Protein AF-0000000071156508 (afdb_homodimer)

InterPro domains:
  IPR005079 Peptidase C45, hydrolase domain [PF03417] (132-378)
  IPR047794 Peptidase C45-like [NF040521] (24-374)
  IPR047801 Peptidase C45 [PTHR34180] (17-393)

Secondary structure (DSSP, 8-state):
------SS-------SEEEEEEEEE-HHHHHHHHHHHTHHHHHHHHHH-HHIIIIIHHHHTSHHHHHHHHHHHHHHHHH-HHHHHHHHHHHHHHT--HHHHHHHTTTTHHHHHTT--PPP------EEEEEEETTEEEEEEEEEEEGGGTT-EEEEEEEE---GGG--SSS----EEEEEEEETTS-TTSSEEEETTSEEEEEEEE-BS-PPTTSB-HHHHHHHHTT--S-HHHHHHHHHTTTT-BSSEEEEEEEETTS-GGG--EEEEEEE--TT-SS-EEEEEEE-TT--EEE-SS-SSS---B--SHHHHHHHHHHHHHHHHTSSS---SHHHHHHHHT---STT--SS---TT-SEEEEEEEEEETTTTEEEEESS-TTTS--SEEEESSPP----TT-------------------/------SS-------SEEEEEEEEE-HHHHHHHHHHHTHHHHHHHHHH-HHIIIIIHHHHTSHHHHHHHHHHHHHHHHH-HHHHHHHHHHHHHHT--HHHHHHHTTTTHHHHHTT-----------EEEEEEETTEEEEEEEEEEEGGGTT-EEEEEEEE---GGG--SSS----EEEEEEEETTS-TTSSEEEETTSEEEEEEEE-BS-PPTTSB-HHHHHHHHTT--S-HHHHHHHHHTTTT-BSSEEEEEEEETTS-GGG--EEEEEEE--TT-SS-EEEEEEE-TT--EEE-SS-SSS---B--SHHHHHHHHHHHHHHHHTSSS---SHHHHHHHHT---STT--SS---TT-SEEEEEEEEEETTTTEEEEESS-TTTS--SEEEESSPP----TT-------------------

Organism: Aphis gossypii (NCBI:txid80765)

Sequence (842 aa):
MSVLGSCCPPITRRQNSIPVHYVTGTHYEVGFSVGRTFGSIIKEYVRLYEPLQSEFLPMYAQPEGKEIYEESLKSTQKYFPQYVNELQGLADGAEVPFHVLFLMALDDTLPKNLNASSKDKGPIGCTSLIINQPNAQLLGHTEDALSETTNNYYIVAAHVLPDETEMGGIFQAREEKFEALAYAGHLPGYASGHNYYGLVFSINTIFVSKPLRGKIPREFITRALLSSRADLGEILDILTNEGVGTADGFNVNFGFLHVPKESRVFHTVEVTPKTDSDRSEVYLADFGIGNNSLHTNRLLHLKYPELDEAAYGSSLSRESRYKQMTANKTAASIQDMLEVLGNREDDPWPVFSDKPDARVSTINLGVFDFNKKTWTMWGNDPINNSPLLQLPLTFTDLIDPVGNDININRIEVVDTFYPDKMSVLGSCCPPITRRQNSIPVHYVTGTHYEVGFSVGRTFGSIIKEYVRLYEPLQSEFLPMYAQPEGKEIYEESLKSTQKYFPQYVNELQGLADGAEVPFHVLFLMALDDTLPKNLNASSKDKGPIGCTSLIINQPNAQLLGHTEDALSETTNNYYIVAAHVLPDETEMGGIFQAREEKFEALAYAGHLPGYASGHNYYGLVFSINTIFVSKPLRGKIPREFITRALLSSRADLGEILDILTNEGVGTADGFNVNFGFLHVPKESRVFHTVEVTPKTDSDRSEVYLADFGIGNNSLHTNRLLHLKYPELDEAAYGSSLSRESRYKQMTANKTAASIQDMLEVLGNREDDPWPVFSDKPDARVSTINLGVFDFNKKTWTMWGNDPINNSPLLQLPLTFTDLIDPVGNDININRIEVVDTFYPDK

Nearest PDB structures (foldseek):
  2x1e-assembly4_D  TM=8.092E-01  e=1.705E-22  Penicillium chrysogenum
  2x1e-assembly3_C  TM=8.340E-01  e=9.054E-22  Penicillium chrysogenum
  2x1c-assembly4_D  TM=8.137E-01  e=7.618E-22  Penicillium chrysogenum
  2x1e-assembly1_A  TM=8.161E-01  e=1.207E-21  Penicillium chrysogenum
  6yfr-assembly1_AA  TM=2.778E-01  e=8.542E-01  Leviviridae sp.

Radius of gyration: 27.95 Å; Cα contacts (8 Å, |Δi|>4): 2022; chains: 2; bounding box: 83×89×77 Å

Solvent-accessible surface area (backbone atoms only — not comparable to full-atom values): 43272 Å² total; per-residue (Å²): 136,80,82,74,71,78,77,70,73,77,79,76,72,84,59,54,57,52,41,35,38,29,31,48,31,28,42,36,51,39,18,23,51,52,13,34,45,34,15,37,33,26,53,49,33,62,73,55,35,57,62,49,66,74,42,49,52,61,42,44,74,36,71,67,37,39,48,48,50,51,36,24,48,51,41,32,42,50,34,37,35,34,60,50,36,16,48,44,16,23,18,61,34,34,70,43,64,50,67,62,42,55,49,62,53,33,67,62,40,52,46,56,69,64,69,44,89,64,75,79,85,45,51,47,42,27,43,35,40,37,30,27,30,99,83,25,43,34,44,34,36,37,41,37,34,51,47,69,44,53,75,23,51,36,33,44,32,37,40,33,49,56,53,81,87,38,55,81,24,77,52,66,64,58,69,28,37,32,41,20,37,20,47,50,67,50,68,47,34,54,39,31,35,35,18,70,57,22,32,35,40,38,46,22,63,26,55,46,59,71,40,42,78,48,17,26,41,50,51,60,50,36,31,52,56,44,52,49,76,55,40,71,70,58,51,50,47,52,62,26,30,75,78,46,13,32,11,41,28,35,33,41,40,35,39,57,55,84,45,59,80,91,70,41,52,37,38,39,33,44,34,31,51,36,87,97,46,45,25,23,40,72,47,81,46,80,30,44,74,73,33,64,47,76,48,39,21,63,77,88,78,71,90,67,68,56,44,92,45,51,22,40,54,32,27,53,45,35,52,50,49,49,49,64,72,39,67,89,43,79,69,52,41,71,56,46,48,42,54,55,58,33,28,61,57,61,81,92,36,30,55,30,32,74,58,91,85,40,65,38,22,41,38,31,38,40,37,36,32,57,80,80,35,32,39,36,30,20,59,56,58,44,64,86,34,54,51,71,47,73,42,66,61,68,75,77,81,60,63,42,73,59,52,64,88,65,78,67,77,65,76,64,75,70,74,76,71,76,74,87,122,136,80,83,75,72,77,77,70,73,78,78,76,72,83,60,54,58,52,41,35,40,29,33,46,32,28,44,35,54,41,20,21,50,52,14,33,46,35,15,38,34,26,53,49,33,61,71,55,34,57,62,48,64,74,42,50,53,62,42,44,73,34,71,68,39,39,50,48,51,50,36,23,49,51,42,32,42,50,34,36,34,33,60,52,37,15,48,44,17,23,18,60,32,32,70,44,63,49,66,63,44,55,49,62,52,34,66,60,39,52,47,55,68,63,69,44,89,66,74,80,84,42,49,48,43,27,42,37,40,38,31,26,29,98,83,25,46,35,44,34,37,39,42,36,33,51,47,70,45,52,74,23,51,36,33,46,32,37,40,33,48,57,53,80,88,38,54,81,24,76,53,67,65,59,68,28,36,33,42,19,37,21,49,50,68,49,67,44,33,56,40,32,36,33,17,71,58,22,34,36,39,37,48,21,63,26,56,46,58,71,39,42,80,48,16,26,41,50,51,59,51,35,30,51,56,46,51,48,75,55,40,71,69,59,51,51,48,52,64,25,29,74,78,46,14,33,11,40,28,35,31,42,40,35,38,59,53,84,47,60,81,90,71,42,51,34,38,37,34,42,34,31,51,36,87,96,45,45,25,23,40,71,48,82,46,78,30,43,73,74,32,64,48,76,49,37,21,61,77,88,75,72,90,67,67,56,44,90,45,51,22,38,55,31,27,54,45,36,53,50,49,49,49,63,74,38,66,89,41,79,68,50,40,72,55,45,48,42,54,55,57,34,27,61,58,61,81,92,37,29,55,30,32,76,58,90,85,41,64,37,22,40,38,31,38,41,36,36,32,57,80,78,35,31,39,37,31,20,61,55,57,46,64,86,34,54,52,69,46,74,41,67,61,67,74,78,80,60,63,42,73,58,52,64,87,65,78,64,74,66,77,66,75,69,75,76,73,75,76,80,123

pLDDT: mean 89.42, std 18.78, range [18.47, 98.88]

Foldseek 3Di:
DDPPPPPDDPLPPQDLDAAEDEEEEALLRLLQVLLQVCLVLLVLLLVVVCCLVPPLVVLCVDPVLVVLLVLQVVQCCQAQVRNLSNLVSNCVNSVHDSSSLSSVLCSQVRCLVVVHPDDFLAQQKKKWKAFFALQFTKIKIFHKHFSSQLPFKHKYFYFHDHDPVRARHNHGDDTFGWIAIDGRSAAGQQAWIATQLFKTKGKAFAAFSFFDGSAYRVSSLRNCVRRDNQDPVVNVCSLFQAQAEYRGKMKMWIWGLPDDSQWTKIKMKIWGPDPPHRTIDIDIDIATHPGMDMDMHHDDPDDGHGDPGNNVVLRVQLVVVVCVLPVPHDQNDPVSVLCSCLFPDDPPRHSAADDPPHRMGRSKMWMATSVVQKIWMQRHRVVPDPTSDIDGNHDDPPPPPPDDPPCPPPPPPPPPPPDDD/DDPPPPPDDPLDPQDLDAAEDEEEEALLRLLQVLLQVCLVLLVLLLVVVCCLVPPLVVLCVDPVLVVLLVLQVVQCCQAQVRNLSNLVSNCVNSVHDSSSLSSVLCSQVRCLVVVHPDDFLAQQKKKWKAFFALQFGKIKIFHKHFSSQLPFKHKYFYFHDHDPVRARHNHGDDTFGWIAIDGRSAAGQQAWIATQLFKTKGKAFAAFSFFDGSAYRVSSLRNCVRRDNQDPVVNVCSLFSAQAEYRGKMKMWIWGLPDDSQWTKIKMKIWGPDPPHRTIDIDIDIATYPGMDMDMHHDDPDDGHGDPGNNVVLRVQLVVVVCVLPVPHDQNDPVSVLCSCLFPDDPPRHSAADDPPHRMGRSKMWMATSVVQKIWMQRHRVVPDPTSDIDGNHDDPPPPPPDDPPCPPPPPPPPPPDDDD

Structure (mmCIF, N/CA/C/O backbone):
data_AF-0000000071156508-model_v1
#
loop_
_entity.id
_entity.type
_entity.pdbx_description
1 polymer 'Peptidase C45 hydrolase domain-containing protein'
#
loop_
_atom_site.group_PDB
_atom_site.id
_atom_site.type_symbol
_atom_site.label_atom_id
_atom_site.label_alt_id
_atom_site.label_comp_id
_atom_site.label_asym_id
_atom_site.label_entity_id
_atom_site.label_seq_id
_atom_site.pdbx_PDB_ins_code
_atom_site.Cartn_x
_atom_site.Cartn_y
_atom_site.Cartn_z
_atom_site.occupancy
_atom_site.B_iso_or_equiv
_atom_site.auth_seq_id
_atom_site.auth_comp_id
_atom_site.auth_asym_id
_atom_site.auth_atom_id
_atom_site.pdbx_PDB_model_num
ATOM 1 N N . MET A 1 1 ? -22.016 -16.938 39.062 1 23.89 1 MET A N 1
ATOM 2 C CA . MET A 1 1 ? -20.828 -16.094 39.031 1 23.89 1 MET A CA 1
ATOM 3 C C . MET A 1 1 ? -20.688 -15.375 37.688 1 23.89 1 MET A C 1
ATOM 5 O O . MET A 1 1 ? -20.672 -16.016 36.656 1 23.89 1 MET A O 1
ATOM 9 N N . SER A 1 2 ? -21.094 -14.109 37.594 1 21.44 2 SER A N 1
ATOM 10 C CA . SER A 1 2 ? -21.484 -13.211 36.5 1 21.44 2 SER A CA 1
ATOM 11 C C . SER A 1 2 ? -20.281 -12.844 35.625 1 21.44 2 SER A C 1
ATOM 13 O O . SER A 1 2 ? -19.266 -12.367 36.125 1 21.44 2 SER A O 1
ATOM 15 N N . VAL A 1 3 ? -19.984 -13.641 34.531 1 26.44 3 VAL A N 1
ATOM 16 C CA . VAL A 1 3 ? -18.922 -13.391 33.594 1 26.44 3 VAL A CA 1
ATOM 17 C C . VAL A 1 3 ? -18.875 -11.914 33.219 1 26.44 3 VAL A C 1
ATOM 19 O O . VAL A 1 3 ? -19.797 -11.391 32.594 1 26.44 3 VAL A O 1
ATOM 22 N N . LEU A 1 4 ? -18.453 -11.039 34.094 1 24.45 4 LEU A N 1
ATOM 23 C CA . LEU A 1 4 ? -18.328 -9.586 33.938 1 24.45 4 LEU A CA 1
ATOM 24 C C . LEU A 1 4 ? -17.703 -9.227 32.594 1 24.45 4 LEU A C 1
ATOM 26 O O . LEU A 1 4 ? -16.625 -9.711 32.281 1 24.45 4 LEU A O 1
ATOM 30 N N . GLY A 1 5 ? -18.453 -9.023 31.547 1 27.56 5 GLY A N 1
ATOM 31 C CA . GLY A 1 5 ? -18.328 -8.594 30.172 1 27.56 5 GLY A CA 1
ATOM 32 C C . GLY A 1 5 ? -17.312 -7.477 29.984 1 27.56 5 GLY A C 1
ATOM 33 O O . GLY A 1 5 ? -17.547 -6.34 30.391 1 27.56 5 GLY A O 1
ATOM 34 N N . SER A 1 6 ? -16.031 -7.793 30.281 1 31.47 6 SER A N 1
ATOM 35 C CA . SER A 1 6 ? -15.062 -6.695 30.266 1 31.47 6 SER A CA 1
ATOM 36 C C . SER A 1 6 ? -15.336 -5.738 29.125 1 31.47 6 SER A C 1
ATOM 38 O O . SER A 1 6 ? -15.695 -6.168 28.016 1 31.47 6 SER A O 1
ATOM 40 N N . CYS A 1 7 ? -15.711 -4.586 29.359 1 29.17 7 CYS A N 1
ATOM 41 C CA . CYS A 1 7 ? -16.25 -3.459 28.594 1 29.17 7 CYS A CA 1
ATOM 42 C C . CYS A 1 7 ? -15.477 -3.248 27.297 1 29.17 7 CYS A C 1
ATOM 44 O O . CYS A 1 7 ? -16 -2.664 26.359 1 29.17 7 CYS A O 1
ATOM 46 N N . CYS A 1 8 ? -14.148 -2.664 27.484 1 34.69 8 CYS A N 1
ATOM 47 C CA . CYS A 1 8 ? -13.43 -2.07 26.359 1 34.69 8 CYS A CA 1
ATOM 48 C C . CYS A 1 8 ? -12.867 -3.148 25.438 1 34.69 8 CYS A C 1
ATOM 50 O O . CYS A 1 8 ? -12.367 -4.172 25.906 1 34.69 8 CYS A O 1
ATOM 52 N N . PRO A 1 9 ? -13.281 -3.23 24.234 1 36.56 9 PRO A N 1
ATOM 53 C CA . PRO A 1 9 ? -12.68 -4.23 23.344 1 36.56 9 PRO A CA 1
ATOM 54 C C . PRO A 1 9 ? -11.164 -4.293 23.469 1 36.56 9 PRO A C 1
ATOM 56 O O . PRO A 1 9 ? -10.523 -3.301 23.844 1 36.56 9 PRO A O 1
ATOM 59 N N . PRO A 1 10 ? -10.531 -5.371 23.781 1 39.56 10 PRO A N 1
ATOM 60 C CA . PRO A 1 10 ? -9.078 -5.484 23.859 1 39.56 10 PRO A CA 1
ATOM 61 C C . PRO A 1 10 ? -8.367 -4.594 22.844 1 39.56 10 PRO A C 1
ATOM 63 O O . PRO A 1 10 ? -8.883 -4.352 21.75 1 39.56 10 PRO A O 1
ATOM 66 N N . ILE A 1 11 ? -7.73 -3.51 23.328 1 45.56 11 ILE A N 1
ATOM 67 C CA . ILE A 1 11 ? -6.852 -2.662 22.531 1 45.56 11 ILE A CA 1
ATOM 68 C C . ILE A 1 11 ? -6.121 -3.508 21.484 1 45.56 11 ILE A C 1
ATOM 70 O O . ILE A 1 11 ? -5.461 -4.492 21.828 1 45.56 11 ILE A O 1
ATOM 74 N N . THR A 1 12 ? -6.516 -3.439 20.234 1 57.44 12 THR A N 1
ATOM 75 C CA . THR A 1 12 ? -5.871 -4.086 19.094 1 57.44 12 THR A CA 1
ATOM 76 C C . THR A 1 12 ? -4.367 -3.834 19.109 1 57.44 12 THR A C 1
ATOM 78 O O . THR A 1 12 ? -3.922 -2.711 19.359 1 57.44 12 THR A O 1
ATOM 81 N N . ARG A 1 13 ? -3.564 -4.711 19.391 1 76.88 13 ARG A N 1
ATOM 82 C CA . ARG A 1 13 ? -2.107 -4.727 19.312 1 76.88 13 ARG A CA 1
ATOM 83 C C . ARG A 1 13 ? -1.609 -3.912 18.125 1 76.88 13 ARG A C 1
ATOM 85 O O . ARG A 1 13 ? -2.182 -3.984 17.031 1 76.88 13 ARG A O 1
ATOM 92 N N . ARG A 1 14 ? -0.759 -2.926 18.469 1 88.75 14 ARG A N 1
ATOM 93 C CA . ARG A 1 14 ? -0.071 -2.168 17.422 1 88.75 14 ARG A CA 1
ATOM 94 C C . ARG A 1 14 ? 0.452 -3.092 16.328 1 88.75 14 ARG A C 1
ATOM 96 O O . ARG A 1 14 ? 1.113 -4.09 16.609 1 88.75 14 ARG A O 1
ATOM 103 N N . GLN A 1 15 ? -0.044 -2.789 15.148 1 91.19 15 GLN A N 1
ATOM 104 C CA . GLN A 1 15 ? 0.416 -3.57 14 1 91.19 15 GLN A CA 1
ATOM 105 C C . GLN A 1 15 ? 1.729 -3.02 13.453 1 91.19 15 GLN A C 1
ATOM 107 O O . GLN A 1 15 ? 1.899 -1.803 13.344 1 91.19 15 GLN A O 1
ATOM 112 N N . ASN A 1 16 ? 2.631 -3.887 13.133 1 95.38 16 ASN A N 1
ATOM 113 C CA . ASN A 1 16 ? 3.879 -3.494 12.484 1 95.38 16 ASN A CA 1
ATOM 114 C C . ASN A 1 16 ? 3.729 -3.439 10.969 1 95.38 16 ASN A C 1
ATOM 116 O O . ASN A 1 16 ? 4.348 -4.227 10.25 1 95.38 16 ASN A O 1
ATOM 120 N N . SER A 1 17 ? 2.969 -2.455 10.539 1 97.44 17 SER A N 1
ATOM 121 C CA . SER A 1 17 ? 2.666 -2.389 9.109 1 97.44 17 SER A CA 1
ATOM 122 C C . SER A 1 17 ? 2.35 -0.961 8.68 1 97.44 17 SER A C 1
ATOM 124 O O . SER A 1 17 ? 1.942 -0.135 9.5 1 97.44 17 SER A O 1
ATOM 126 N N . ILE A 1 18 ? 2.586 -0.654 7.496 1 97.75 18 ILE A N 1
ATOM 127 C CA . ILE A 1 18 ? 2.193 0.595 6.852 1 97.75 18 ILE A CA 1
ATOM 128 C C . ILE A 1 18 ? 1.621 0.303 5.469 1 97.75 18 ILE A C 1
ATOM 130 O O . ILE A 1 18 ? 2.348 -0.118 4.566 1 97.75 18 ILE A O 1
ATOM 134 N N . PRO A 1 19 ? 0.322 0.501 5.289 1 98.38 19 PRO A N 1
ATOM 135 C CA . PRO A 1 19 ? -0.263 0.372 3.953 1 98.38 19 PRO A CA 1
ATOM 136 C C . PRO A 1 19 ? 0.028 1.579 3.062 1 98.38 19 PRO A C 1
ATOM 138 O O . PRO A 1 19 ? -0.017 2.721 3.529 1 98.38 19 PRO A O 1
ATOM 141 N N . VAL A 1 20 ? 0.348 1.353 1.827 1 98.44 20 VAL A N 1
ATOM 142 C CA . VAL A 1 20 ? 0.533 2.393 0.82 1 98.44 20 VAL A CA 1
ATOM 143 C C . VAL A 1 20 ? -0.392 2.133 -0.366 1 98.44 20 VAL A C 1
ATOM 145 O O . VAL A 1 20 ? -0.453 1.014 -0.882 1 98.44 20 VAL A O 1
ATOM 148 N N . HIS A 1 21 ? -1.113 3.107 -0.787 1 98.5 21 HIS A N 1
ATOM 149 C CA . HIS A 1 21 ? -2.039 2.971 -1.906 1 98.5 21 HIS A CA 1
ATOM 150 C C . HIS A 1 21 ? -1.611 3.842 -3.082 1 98.5 21 HIS A C 1
ATOM 152 O O . HIS A 1 21 ? -1.718 5.07 -3.021 1 98.5 21 HIS A O 1
ATOM 158 N N . TYR A 1 22 ? -1.104 3.225 -4.16 1 97.44 22 TYR A N 1
ATOM 159 C CA . TYR A 1 22 ? -0.756 3.932 -5.387 1 97.44 22 TYR A CA 1
ATOM 160 C C . TYR A 1 22 ? -1.969 4.07 -6.297 1 97.44 22 TYR A C 1
ATOM 162 O O . TYR A 1 22 ? -2.576 3.07 -6.688 1 97.44 22 TYR A O 1
ATOM 170 N N . VAL A 1 23 ? -2.277 5.328 -6.68 1 97.62 23 VAL A N 1
ATOM 171 C CA . VAL A 1 23 ? -3.539 5.531 -7.379 1 97.62 23 VAL A CA 1
ATOM 172 C C . VAL A 1 23 ? -3.418 6.723 -8.328 1 97.62 23 VAL A C 1
ATOM 174 O O . VAL A 1 23 ? -2.727 7.699 -8.023 1 97.62 23 VAL A O 1
ATOM 177 N N . THR A 1 24 ? -4.059 6.637 -9.492 1 96.12 24 THR A N 1
ATOM 178 C CA . THR A 1 24 ? -4.152 7.723 -10.461 1 96.12 24 THR A CA 1
ATOM 179 C C . THR A 1 24 ? -5.605 7.965 -10.859 1 96.12 24 THR A C 1
ATOM 181 O O . THR A 1 24 ? -6.383 7.02 -11 1 96.12 24 THR A O 1
ATOM 184 N N . GLY A 1 25 ? -5.988 9.211 -10.992 1 96.62 25 GLY A N 1
ATOM 185 C CA . GLY A 1 25 ? -7.328 9.562 -11.43 1 96.62 25 GLY A CA 1
ATOM 186 C C . GLY A 1 25 ? -7.746 10.961 -11.023 1 96.62 25 GLY A C 1
ATOM 187 O O . GLY A 1 25 ? -6.906 11.766 -10.617 1 96.62 25 GLY A O 1
ATOM 188 N N . THR A 1 26 ? -9.008 11.266 -11.234 1 97.75 26 THR A N 1
ATOM 189 C CA . THR A 1 26 ? -9.562 12.523 -10.742 1 97.75 26 THR A CA 1
ATOM 190 C C . THR A 1 26 ? -9.57 12.547 -9.211 1 97.75 26 THR A C 1
ATOM 192 O O . THR A 1 26 ? -9.289 11.539 -8.57 1 97.75 26 THR A O 1
ATOM 195 N N . HIS A 1 27 ? -9.859 13.688 -8.688 1 98.5 27 HIS A N 1
ATOM 196 C CA . HIS A 1 27 ? -9.969 13.781 -7.23 1 98.5 27 HIS A CA 1
ATOM 197 C C . HIS A 1 27 ? -10.992 12.789 -6.688 1 98.5 27 HIS A C 1
ATOM 199 O O . HIS A 1 27 ? -10.719 12.094 -5.707 1 98.5 27 HIS A O 1
ATOM 205 N N . TYR A 1 28 ? -12.164 12.688 -7.312 1 98.25 28 TYR A N 1
ATOM 206 C CA . TYR A 1 28 ? -13.195 11.75 -6.875 1 98.25 28 TYR A CA 1
ATOM 207 C C . TYR A 1 28 ? -12.703 10.312 -6.984 1 98.25 28 TYR A C 1
ATOM 209 O O . TYR A 1 28 ? -12.891 9.516 -6.059 1 98.25 28 TYR A O 1
ATOM 217 N N . GLU A 1 29 ? -12.078 9.992 -8.117 1 97.5 29 GLU A N 1
ATOM 218 C CA . GLU A 1 29 ? -11.625 8.625 -8.359 1 97.5 29 GLU A CA 1
ATOM 219 C C . GLU A 1 29 ? -10.555 8.211 -7.355 1 97.5 29 GLU A C 1
ATOM 221 O O . GLU A 1 29 ? -10.523 7.07 -6.895 1 97.5 29 GLU A O 1
ATOM 226 N N . VAL A 1 30 ? -9.648 9.141 -7.078 1 98.38 30 VAL A N 1
ATOM 227 C CA . VAL A 1 30 ? -8.617 8.883 -6.086 1 98.38 30 VAL A CA 1
ATOM 228 C C . VAL A 1 30 ? -9.258 8.625 -4.723 1 98.38 30 VAL A C 1
ATOM 230 O O . VAL A 1 30 ? -8.938 7.641 -4.055 1 98.38 30 VAL A O 1
ATOM 233 N N . GLY A 1 31 ? -10.195 9.484 -4.363 1 98.69 31 GLY A N 1
ATOM 234 C CA . GLY A 1 31 ? -10.914 9.273 -3.117 1 98.69 31 GLY A CA 1
ATOM 235 C C . GLY A 1 31 ? -11.648 7.941 -3.07 1 98.69 31 GLY A C 1
ATOM 236 O O . GLY A 1 31 ? -11.539 7.203 -2.088 1 98.69 31 GLY A O 1
ATOM 237 N N . PHE A 1 32 ? -12.359 7.625 -4.168 1 98.38 32 PHE A N 1
ATOM 238 C CA . PHE A 1 32 ? -13.141 6.395 -4.234 1 98.38 32 PHE A CA 1
ATOM 239 C C . PHE A 1 32 ? -12.242 5.172 -4.074 1 98.38 32 PHE A C 1
ATOM 241 O O . PHE A 1 32 ? -12.57 4.246 -3.33 1 98.38 32 PHE A O 1
ATOM 248 N N . SER A 1 33 ? -11.164 5.211 -4.738 1 97.94 33 SER A N 1
ATOM 249 C CA . SER A 1 33 ? -10.234 4.086 -4.695 1 97.94 33 SER A CA 1
ATOM 250 C C . SER A 1 33 ? -9.664 3.895 -3.293 1 97.94 33 SER A C 1
ATOM 252 O O . SER A 1 33 ? -9.547 2.764 -2.816 1 97.94 33 SER A O 1
ATOM 254 N N . VAL A 1 34 ? -9.273 4.961 -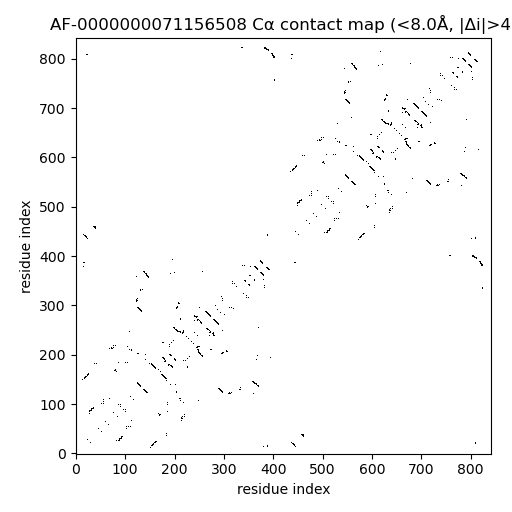2.633 1 98.62 34 VAL A N 1
ATOM 255 C CA . VAL A 1 34 ? -8.773 4.891 -1.263 1 98.62 34 VAL A CA 1
ATOM 256 C C . VAL A 1 34 ? -9.859 4.332 -0.346 1 98.62 34 VAL A C 1
ATOM 258 O O . VAL A 1 34 ? -9.602 3.434 0.458 1 98.62 34 VAL A O 1
ATOM 261 N N . GLY A 1 35 ? -11.062 4.848 -0.474 1 98.62 35 GLY A N 1
ATOM 262 C CA . GLY A 1 35 ? -12.172 4.391 0.342 1 98.62 35 GLY A CA 1
ATOM 263 C C . GLY A 1 35 ? -12.477 2.916 0.156 1 98.62 35 GLY A C 1
ATOM 264 O O . GLY A 1 35 ? -12.672 2.189 1.133 1 98.62 35 GLY A O 1
ATOM 265 N N . ARG A 1 36 ? -12.484 2.525 -1.068 1 97.38 36 ARG A N 1
ATOM 266 C CA . ARG A 1 36 ? -12.773 1.13 -1.382 1 97.38 36 ARG A CA 1
ATOM 267 C C . ARG A 1 36 ? -11.695 0.206 -0.826 1 97.38 36 ARG A C 1
ATOM 269 O O . ARG A 1 36 ? -12.008 -0.828 -0.23 1 97.38 36 ARG A O 1
ATOM 276 N N . THR A 1 37 ? -10.5 0.585 -1.001 1 98 37 THR A N 1
ATOM 277 C CA . THR A 1 37 ? -9.359 -0.245 -0.631 1 98 37 THR A CA 1
ATOM 278 C C . THR A 1 37 ? -9.258 -0.383 0.885 1 98 37 THR A C 1
ATOM 280 O O . THR A 1 37 ? -9.016 -1.476 1.4 1 98 37 THR A O 1
ATOM 283 N N . PHE A 1 38 ? -9.461 0.725 1.582 1 98.5 38 PHE A N 1
ATOM 284 C CA . PHE A 1 38 ? -9.258 0.745 3.025 1 98.5 38 PHE A CA 1
ATOM 285 C C . PHE A 1 38 ? -10.594 0.844 3.756 1 98.5 38 PHE A C 1
ATOM 287 O O . PHE A 1 38 ? -10.664 1.393 4.855 1 98.5 38 PHE A O 1
ATOM 294 N N . GLY A 1 39 ? -11.648 0.329 3.154 1 98.19 39 GLY A N 1
ATOM 295 C CA . GLY A 1 39 ? -12.984 0.437 3.713 1 98.19 39 GLY A CA 1
ATOM 296 C C . GLY A 1 39 ? -13.094 -0.122 5.121 1 98.19 39 GLY A C 1
ATOM 297 O O . GLY A 1 39 ? -13.727 0.483 5.988 1 98.19 39 GLY A O 1
ATOM 298 N N . SER A 1 40 ? -12.461 -1.285 5.355 1 97 40 SER A N 1
ATOM 299 C CA . SER A 1 40 ? -12.531 -1.918 6.668 1 97 40 SER A CA 1
ATOM 300 C C . SER A 1 40 ? -11.859 -1.054 7.734 1 97 40 SER A C 1
ATOM 302 O O . SER A 1 40 ? -12.391 -0.896 8.836 1 97 40 SER A O 1
ATOM 304 N N . ILE A 1 41 ? -10.766 -0.465 7.449 1 97 41 ILE A N 1
ATOM 305 C CA . ILE A 1 41 ? -10.023 0.406 8.352 1 97 41 ILE A CA 1
ATOM 306 C C . ILE A 1 41 ? -10.828 1.671 8.633 1 97 41 ILE A C 1
ATOM 308 O O . ILE A 1 41 ? -10.914 2.121 9.773 1 97 41 ILE A O 1
ATOM 312 N N . ILE A 1 42 ? -11.367 2.24 7.59 1 98.38 42 ILE A N 1
ATOM 313 C CA . ILE A 1 42 ? -12.109 3.492 7.703 1 98.38 42 ILE A CA 1
ATOM 314 C C . ILE A 1 42 ? -13.359 3.277 8.547 1 98.38 42 ILE A C 1
ATOM 316 O O . ILE A 1 42 ? -13.648 4.062 9.461 1 98.38 42 ILE A O 1
ATOM 320 N N . LYS A 1 43 ? -14.086 2.191 8.312 1 97.81 43 LYS A N 1
ATOM 321 C CA . LYS A 1 43 ? -15.281 1.885 9.094 1 97.81 43 LYS A CA 1
ATOM 322 C C . LYS A 1 43 ? -14.93 1.608 10.547 1 97.81 43 LYS A C 1
ATOM 324 O O . LYS A 1 43 ? -15.648 2.021 11.461 1 97.81 43 LYS A O 1
ATOM 329 N N . GLU A 1 44 ? -13.836 0.886 10.75 1 95.44 44 GLU A N 1
ATOM 330 C CA . GLU A 1 44 ? -13.375 0.635 12.109 1 95.44 44 GLU A CA 1
ATOM 331 C C . GLU A 1 44 ? -13.062 1.94 12.836 1 95.44 44 GLU A C 1
ATOM 333 O O . GLU A 1 44 ? -13.477 2.133 13.984 1 95.44 44 GLU A O 1
ATOM 338 N N . TYR A 1 45 ? -12.367 2.816 12.219 1 97 45 TYR A N 1
ATOM 339 C CA . TYR A 1 45 ? -11.992 4.09 12.828 1 97 45 TYR A CA 1
ATOM 340 C C . TYR A 1 45 ? -13.227 4.918 13.164 1 97 45 TYR A C 1
ATOM 342 O O . TYR A 1 45 ? -13.32 5.504 14.242 1 97 45 TYR A O 1
ATOM 350 N N . VAL A 1 46 ? -14.156 4.992 12.219 1 97.38 46 VAL A N 1
ATOM 351 C CA . VAL A 1 46 ? -15.391 5.738 12.422 1 97.38 46 VAL A CA 1
ATOM 352 C C . VAL A 1 46 ? -16.109 5.211 13.664 1 97.38 46 VAL A C 1
ATOM 354 O O . VAL A 1 46 ? -16.688 5.988 14.43 1 97.38 46 VAL A O 1
ATOM 357 N N . ARG A 1 47 ? -16.062 3.912 13.836 1 96.25 47 ARG A N 1
ATOM 358 C CA . ARG A 1 47 ? -16.734 3.281 14.977 1 96.25 47 ARG A CA 1
ATOM 359 C C . ARG A 1 47 ? -15.969 3.557 16.266 1 96.25 47 ARG A C 1
ATOM 361 O O . ARG A 1 47 ? -16.578 3.754 17.328 1 96.25 47 ARG A O 1
ATOM 368 N N . LEU A 1 48 ? -14.648 3.609 16.188 1 93.75 48 LEU A N 1
ATOM 369 C CA . LEU A 1 48 ? -13.812 3.641 17.391 1 93.75 48 LEU A CA 1
ATOM 370 C C . LEU A 1 48 ? -13.5 5.074 17.797 1 93.75 48 LEU A C 1
ATOM 372 O O . LEU A 1 48 ? -13.133 5.336 18.953 1 93.75 48 LEU A O 1
ATOM 376 N N . TYR A 1 49 ? -13.555 6.004 16.922 1 94.44 49 TYR A N 1
ATOM 377 C CA . TYR A 1 49 ? -13.156 7.383 17.188 1 94.44 49 TYR A CA 1
ATOM 378 C C . TYR A 1 49 ? -14.102 8.055 18.172 1 94.44 49 TYR A C 1
ATOM 380 O O . TYR A 1 49 ? -15.133 8.609 17.781 1 94.44 49 TYR A O 1
ATOM 388 N N . GLU A 1 50 ? -13.68 8.141 19.391 1 92.88 50 GLU A N 1
ATOM 389 C CA . GLU A 1 50 ? -14.531 8.516 20.531 1 92.88 50 GLU A CA 1
ATOM 390 C C . GLU A 1 50 ? -15.102 9.914 20.344 1 92.88 50 GLU A C 1
ATOM 392 O O . GLU A 1 50 ? -16.297 10.133 20.531 1 92.88 50 GLU A O 1
ATOM 397 N N . PRO A 1 51 ? -14.336 10.922 19.922 1 92.88 51 PRO A N 1
ATOM 398 C CA . PRO A 1 51 ? -14.922 12.258 19.766 1 92.88 51 PRO A CA 1
ATOM 399 C C . PRO A 1 51 ? -16.047 12.289 18.734 1 92.88 51 PRO A C 1
ATOM 401 O O . PRO A 1 51 ? -17.031 13.016 18.922 1 92.88 51 PRO A O 1
ATOM 404 N N . LEU A 1 52 ? -15.883 11.508 17.672 1 95.69 52 LEU A N 1
ATOM 405 C CA . LEU A 1 52 ? -16.922 11.453 16.641 1 95.69 52 LEU A CA 1
ATOM 406 C C . LEU A 1 52 ? -18.219 10.891 17.219 1 95.69 52 LEU A C 1
ATOM 408 O O . LEU A 1 52 ? -19.297 11.469 17.031 1 95.69 52 LEU A O 1
ATOM 412 N N . GLN A 1 53 ? -18.125 9.844 17.953 1 95.06 53 GLN A N 1
ATOM 413 C CA . GLN A 1 53 ? -19.281 9.109 18.422 1 95.06 53 GLN A CA 1
ATOM 414 C C . GLN A 1 53 ? -19.938 9.828 19.609 1 95.06 53 GLN A C 1
ATOM 416 O O . GLN A 1 53 ? -21.172 9.891 19.703 1 95.06 53 GLN A O 1
ATOM 421 N N . SER A 1 54 ? -19.172 10.406 20.484 1 93.44 54 SER A N 1
ATOM 422 C CA . SER A 1 54 ? -19.703 10.922 21.75 1 93.44 54 SER A CA 1
ATOM 423 C C . SER A 1 54 ? -20.031 12.406 21.641 1 93.44 54 SER A C 1
ATOM 425 O O . SER A 1 54 ? -20.859 12.914 22.406 1 93.44 54 SER A O 1
ATOM 427 N N . GLU A 1 55 ? -19.375 13.047 20.609 1 94.19 55 GLU A N 1
ATOM 428 C CA . GLU A 1 55 ? -19.531 14.5 20.609 1 94.19 55 GLU A CA 1
ATOM 429 C C . GLU A 1 55 ? -20.031 14.992 19.25 1 94.19 55 GLU A C 1
ATOM 431 O O . GLU A 1 55 ? -21.125 15.555 19.141 1 94.19 55 GLU A O 1
ATOM 436 N N . PHE A 1 56 ? -19.328 14.703 18.172 1 96.12 56 PHE A N 1
ATOM 437 C CA . PHE A 1 56 ? -19.578 15.344 16.891 1 96.12 56 PHE A CA 1
ATOM 438 C C . PHE A 1 56 ? -20.938 14.938 16.344 1 96.12 56 PHE A C 1
ATOM 440 O O . PHE A 1 56 ? -21.703 15.789 15.875 1 96.12 56 PHE A O 1
ATOM 447 N N . LEU A 1 57 ? -21.219 13.695 16.359 1 97.19 57 LEU A N 1
ATOM 448 C CA . LEU A 1 57 ? -22.469 13.211 15.797 1 97.19 57 LEU A CA 1
ATOM 449 C C . LEU A 1 57 ? -23.672 13.75 16.578 1 97.19 57 LEU A C 1
ATOM 451 O O . LEU A 1 57 ? -24.609 14.266 15.984 1 97.19 57 LEU A O 1
ATOM 455 N N . PRO A 1 58 ? -23.641 13.688 17.922 1 95.94 58 PRO A N 1
ATOM 456 C CA . PRO A 1 58 ? -24.734 14.305 18.688 1 95.94 58 PRO A CA 1
ATOM 457 C C . PRO A 1 58 ? -24.844 15.805 18.438 1 95.94 58 PRO A C 1
ATOM 459 O O . PRO A 1 58 ? -25.953 16.344 18.359 1 95.94 58 PRO A O 1
ATOM 462 N N . MET A 1 59 ? -23.781 16.5 18.312 1 96.25 59 MET A N 1
ATOM 463 C CA . MET A 1 59 ? -23.781 17.938 18.062 1 96.25 59 MET A CA 1
ATOM 464 C C . MET A 1 59 ? -24.375 18.25 16.688 1 96.25 59 MET A C 1
ATOM 466 O O . MET A 1 59 ? -25.141 19.203 16.531 1 96.25 59 MET A O 1
ATOM 470 N N . TYR A 1 60 ? -24.047 17.469 15.703 1 96.81 60 TYR A N 1
ATOM 471 C CA . TYR A 1 60 ? -24.547 17.609 14.344 1 96.81 60 TYR A CA 1
ATOM 472 C C . TYR A 1 60 ? -26.062 17.422 14.297 1 96.81 60 TYR A C 1
ATOM 474 O O . TYR A 1 60 ? -26.75 18.016 13.453 1 96.81 60 TYR A O 1
ATOM 482 N N . ALA A 1 61 ? -26.578 16.625 15.148 1 96.56 61 ALA A N 1
ATOM 483 C CA . ALA A 1 61 ? -28.016 16.344 15.195 1 96.56 61 ALA A CA 1
ATOM 484 C C . ALA A 1 61 ? -28.797 17.562 15.68 1 96.56 61 ALA A C 1
ATOM 486 O O . ALA A 1 61 ? -30.016 17.641 15.477 1 96.56 61 ALA A O 1
ATOM 487 N N . GLN A 1 62 ? -28.109 18.516 16.312 1 96 62 GLN A N 1
ATOM 488 C CA . GLN A 1 62 ? -28.75 19.75 16.781 1 96 62 GLN A CA 1
ATOM 489 C C . GLN A 1 62 ? -28.812 20.797 15.656 1 96 62 GLN A C 1
ATOM 491 O O . GLN A 1 62 ? -27.906 20.859 14.82 1 96 62 GLN A O 1
ATOM 496 N N . PRO A 1 63 ? -29.812 21.609 15.695 1 96.94 63 PRO A N 1
ATOM 497 C CA . PRO A 1 63 ? -29.953 22.609 14.633 1 96.94 63 PRO A CA 1
ATOM 498 C C . PRO A 1 63 ? -28.719 23.516 14.5 1 96.94 63 PRO A C 1
ATOM 500 O O . PRO A 1 63 ? -28.25 23.766 13.391 1 96.94 63 PRO A O 1
ATOM 503 N N . GLU A 1 64 ? -28.203 23.953 15.594 1 96.44 64 GLU A N 1
ATOM 504 C CA . GLU A 1 64 ? -27.047 24.844 15.539 1 96.44 64 GLU A CA 1
ATOM 505 C C . GLU A 1 64 ? -25.812 24.109 15.023 1 96.44 64 GLU A C 1
ATOM 507 O O . GLU A 1 64 ? -25 24.688 14.297 1 96.44 64 GLU A O 1
ATOM 512 N N . GLY A 1 65 ? -25.625 22.875 15.469 1 97 65 GLY A N 1
ATOM 513 C CA . GLY A 1 65 ? -24.531 22.078 14.961 1 97 65 GLY A CA 1
ATOM 514 C C . GLY A 1 65 ? -24.578 21.859 13.461 1 97 65 GLY A C 1
ATOM 515 O O . GLY A 1 65 ? -23.562 21.906 12.781 1 97 65 GLY A O 1
ATOM 516 N N . LYS A 1 66 ? -25.75 21.625 12.969 1 97.94 66 LYS A N 1
ATOM 517 C CA . LYS A 1 66 ? -25.953 21.453 11.531 1 97.94 66 LYS A CA 1
ATOM 518 C C . LYS A 1 66 ? -25.641 22.75 10.773 1 97.94 66 LYS A C 1
ATOM 520 O O . LYS A 1 66 ? -25.094 22.703 9.672 1 97.94 66 LYS A O 1
ATOM 525 N N . GLU A 1 67 ? -26.031 23.844 11.352 1 98 67 GLU A N 1
ATOM 526 C CA . GLU A 1 67 ? -25.75 25.125 10.734 1 98 67 GLU A CA 1
ATOM 527 C C . GLU A 1 67 ? -24.25 25.359 10.602 1 98 67 GLU A C 1
ATOM 529 O O . GLU A 1 67 ? -23.766 25.797 9.555 1 98 67 GLU A O 1
ATOM 534 N N . ILE A 1 68 ? -23.516 25.094 11.664 1 97.5 68 ILE A N 1
ATOM 535 C CA . ILE A 1 68 ? -22.062 25.25 11.664 1 97.5 68 ILE A CA 1
ATOM 536 C C . ILE A 1 68 ? -21.453 24.344 10.602 1 97.5 68 ILE A C 1
ATOM 538 O O . ILE A 1 68 ? -20.547 24.75 9.867 1 97.5 68 ILE A O 1
ATOM 542 N N . TYR A 1 69 ? -21.953 23.125 10.547 1 98.19 69 TYR A N 1
ATOM 543 C CA . TYR A 1 69 ? -21.516 22.156 9.555 1 98.19 69 TYR A CA 1
ATOM 544 C C . TYR A 1 69 ? -21.75 22.688 8.141 1 98.19 69 TYR A C 1
ATOM 546 O O . TYR A 1 69 ? -20.828 22.672 7.312 1 98.19 69 TYR A O 1
ATOM 554 N N . GLU A 1 70 ? -22.875 23.172 7.855 1 98.5 70 GLU A N 1
ATOM 555 C CA . GLU A 1 70 ? -23.25 23.641 6.52 1 98.5 70 GLU A CA 1
ATOM 556 C C . GLU A 1 70 ? -22.453 24.891 6.125 1 98.5 70 GLU A C 1
ATOM 558 O O . GLU A 1 70 ? -22.094 25.047 4.961 1 98.5 70 GLU A O 1
ATOM 563 N N . GLU A 1 71 ? -22.219 25.75 7.074 1 98.31 71 GLU A N 1
ATOM 564 C CA . GLU A 1 71 ? -21.438 26.953 6.809 1 98.31 71 GLU A CA 1
ATOM 565 C C . GLU A 1 71 ? -20.016 26.594 6.367 1 98.31 71 GLU A C 1
ATOM 567 O O . GLU A 1 71 ? -19.5 27.141 5.391 1 98.31 71 GLU A O 1
ATOM 572 N N . SER A 1 72 ? -19.438 25.688 7.094 1 98.25 72 SER A N 1
ATOM 573 C CA . SER A 1 72 ? -18.078 25.266 6.777 1 98.25 72 SER A CA 1
ATOM 574 C C . SER A 1 72 ? -18.016 24.547 5.438 1 98.25 72 SER A C 1
ATOM 576 O O . SER A 1 72 ? -17.094 24.766 4.645 1 98.25 72 SER A O 1
ATOM 578 N N . LEU A 1 73 ? -18.984 23.672 5.191 1 98.69 73 LEU A N 1
ATOM 579 C CA . LEU A 1 73 ? -19.016 22.922 3.932 1 98.69 73 LEU A CA 1
ATOM 580 C C . LEU A 1 73 ? -19.188 23.875 2.752 1 98.69 73 LEU A C 1
ATOM 582 O O . LEU A 1 73 ? -18.547 23.703 1.711 1 98.69 73 LEU A O 1
ATOM 586 N N . LYS A 1 74 ? -20.047 24.828 2.916 1 98.5 74 LYS A N 1
ATOM 587 C CA . LYS A 1 74 ? -20.297 25.812 1.86 1 98.5 74 LYS A CA 1
ATOM 588 C C . LYS A 1 74 ? -19.016 26.578 1.516 1 98.5 74 LYS A C 1
ATOM 590 O O . LYS A 1 74 ? -18.688 26.75 0.34 1 98.5 74 LYS A O 1
ATOM 595 N N . SER A 1 75 ? -18.328 27.047 2.514 1 98.5 75 SER A N 1
ATOM 596 C CA . SER A 1 75 ? -17.078 27.766 2.299 1 98.5 75 SER A CA 1
ATOM 597 C C . SER A 1 75 ? -16.031 26.875 1.634 1 98.5 75 SER A C 1
ATOM 599 O O . SER A 1 75 ? -15.305 27.312 0.739 1 98.5 75 SER A O 1
ATOM 601 N N . THR A 1 76 ? -15.977 25.641 2.08 1 98.56 76 THR A N 1
ATOM 602 C CA . THR A 1 76 ? -15 24.688 1.539 1 98.56 76 THR A CA 1
ATOM 603 C C . THR A 1 76 ? -15.32 24.359 0.087 1 98.56 76 THR A C 1
ATOM 605 O O . THR A 1 76 ? -14.422 24.266 -0.752 1 98.56 76 THR A O 1
ATOM 608 N N . GLN A 1 77 ? -16.609 24.156 -0.192 1 98 77 GLN A N 1
ATOM 609 C CA . GLN A 1 77 ? -17.047 23.859 -1.546 1 98 77 GLN A CA 1
ATOM 610 C C . GLN A 1 77 ? -16.75 25 -2.5 1 98 77 GLN A C 1
ATOM 612 O O . GLN A 1 77 ? -16.391 24.781 -3.656 1 98 77 GLN A O 1
ATOM 617 N N . LYS A 1 78 ? -16.938 26.125 -2 1 97.44 78 LYS A N 1
ATOM 618 C CA . LYS A 1 78 ? -16.688 27.312 -2.811 1 97.44 78 LYS A CA 1
ATOM 619 C C . LYS A 1 78 ? -15.195 27.453 -3.131 1 97.44 78 LYS A C 1
ATOM 621 O O . LYS A 1 78 ? -14.828 27.828 -4.246 1 97.44 78 LYS A O 1
ATOM 626 N N . TYR A 1 79 ? -14.375 27.172 -2.205 1 98.19 79 TYR A N 1
ATOM 627 C CA . TYR A 1 79 ? -12.945 27.422 -2.35 1 98.19 79 TYR A CA 1
ATOM 628 C C . TYR A 1 79 ? -12.227 26.219 -2.951 1 98.19 79 TYR A C 1
ATOM 630 O O . TYR A 1 79 ? -11.398 26.375 -3.848 1 98.19 79 TYR A O 1
ATOM 638 N N . PHE A 1 80 ? -12.492 25.016 -2.412 1 98.12 80 PHE A N 1
ATOM 639 C CA . PHE A 1 80 ? -11.836 23.766 -2.789 1 98.12 80 PHE A CA 1
ATOM 640 C C . PHE A 1 80 ? -12.859 22.703 -3.184 1 98.12 80 PHE A C 1
ATOM 642 O O . PHE A 1 80 ? -12.883 21.609 -2.619 1 98.12 80 PHE A O 1
ATOM 649 N N . PRO A 1 81 ? -13.695 22.891 -4.207 1 98.19 81 PRO A N 1
ATOM 650 C CA . PRO A 1 81 ? -14.672 21.859 -4.551 1 98.19 81 PRO A CA 1
ATOM 651 C C . PRO A 1 81 ? -14.016 20.531 -4.906 1 98.19 81 PRO A C 1
ATOM 653 O O . PRO A 1 81 ? -14.586 19.469 -4.656 1 98.19 81 PRO A O 1
ATOM 656 N N . GLN A 1 82 ? -12.805 20.547 -5.48 1 98.38 82 GLN A N 1
ATOM 657 C CA . GLN A 1 82 ? -12.133 19.312 -5.895 1 98.38 82 GLN A CA 1
ATOM 658 C C . GLN A 1 82 ? -11.789 18.438 -4.695 1 98.38 82 GLN A C 1
ATOM 660 O O . GLN A 1 82 ? -11.82 17.219 -4.785 1 98.38 82 GLN A O 1
ATOM 665 N N . TYR A 1 83 ? -11.453 19.062 -3.594 1 98.69 83 TYR A N 1
ATOM 666 C CA . TYR A 1 83 ? -11.109 18.281 -2.408 1 98.69 83 TYR A CA 1
ATOM 667 C C . TYR A 1 83 ? -12.367 17.797 -1.696 1 98.69 83 TYR A C 1
ATOM 669 O O . TYR A 1 83 ? -12.359 16.734 -1.06 1 98.69 83 TYR A O 1
ATOM 677 N N . VAL A 1 84 ? -13.5 18.578 -1.792 1 98.62 84 VAL A N 1
ATOM 678 C CA . VAL A 1 84 ? -14.789 18.062 -1.332 1 98.62 84 VAL A CA 1
ATOM 679 C C . VAL A 1 84 ? -15.188 16.844 -2.156 1 98.62 84 VAL A C 1
ATOM 681 O O . VAL A 1 84 ? -15.68 15.859 -1.609 1 98.62 84 VAL A O 1
ATOM 684 N N . ASN A 1 85 ? -14.922 16.922 -3.443 1 98.25 85 ASN A N 1
ATOM 685 C CA . ASN A 1 85 ? -15.18 15.789 -4.32 1 98.25 85 ASN A CA 1
ATOM 686 C C . ASN A 1 85 ? -14.336 14.586 -3.938 1 98.25 85 ASN A C 1
ATOM 688 O O . ASN A 1 85 ? -14.797 13.445 -4.012 1 98.25 85 ASN A O 1
ATOM 692 N N . GLU A 1 86 ? -13.109 14.844 -3.637 1 98.69 86 GLU A N 1
ATOM 693 C CA . GLU A 1 86 ? -12.227 13.766 -3.201 1 98.69 86 GLU A CA 1
ATOM 694 C C . GLU A 1 86 ? -12.75 13.094 -1.939 1 98.69 86 GLU A C 1
ATOM 696 O O . GLU A 1 86 ? -12.758 11.859 -1.84 1 98.69 86 GLU A O 1
ATOM 701 N N . LEU A 1 87 ? -13.203 13.898 -1.021 1 98.81 87 LEU A N 1
ATOM 702 C CA . LEU A 1 87 ? -13.766 13.359 0.213 1 98.81 87 LEU A CA 1
ATOM 703 C C . LEU A 1 87 ? -15.047 12.586 -0.067 1 98.81 87 LEU A C 1
ATOM 705 O O . LEU A 1 87 ? -15.32 11.578 0.586 1 98.81 87 LEU A O 1
ATOM 709 N N . GLN A 1 88 ? -15.867 13.109 -0.988 1 98.69 88 GLN A N 1
ATOM 710 C CA . GLN A 1 88 ? -17.062 12.375 -1.386 1 98.69 88 GLN A CA 1
ATOM 711 C C . GLN A 1 88 ? -16.719 11.016 -1.973 1 98.69 88 GLN A C 1
ATOM 713 O O . GLN A 1 88 ? -17.375 10.016 -1.684 1 98.69 88 GLN A O 1
ATOM 718 N N . GLY A 1 89 ? -15.68 11 -2.82 1 98.62 89 GLY A N 1
ATOM 719 C CA . GLY A 1 89 ? -15.211 9.719 -3.32 1 98.62 89 GLY A CA 1
ATOM 720 C C . GLY A 1 89 ? -14.789 8.766 -2.217 1 98.62 89 GLY A C 1
ATOM 721 O O . GLY A 1 89 ? -15.148 7.59 -2.234 1 98.62 89 GLY A O 1
ATOM 722 N N . LEU A 1 90 ? -14.031 9.297 -1.306 1 98.75 90 LEU A N 1
ATOM 723 C CA . LEU A 1 90 ? -13.57 8.5 -0.168 1 98.75 90 LEU A CA 1
ATOM 724 C C . LEU A 1 90 ? -14.758 7.906 0.589 1 98.75 90 LEU A C 1
ATOM 726 O O . LEU A 1 90 ? -14.742 6.723 0.933 1 98.75 90 LEU A O 1
ATOM 730 N N . ALA A 1 91 ? -15.75 8.719 0.86 1 98.81 91 ALA A N 1
ATOM 731 C CA . ALA A 1 91 ? -16.953 8.289 1.566 1 98.81 91 ALA A CA 1
ATOM 732 C C . ALA A 1 91 ? -17.688 7.199 0.786 1 98.81 91 ALA A C 1
ATOM 734 O O . ALA A 1 91 ? -18.047 6.164 1.348 1 98.81 91 ALA A O 1
ATOM 735 N N . ASP A 1 92 ? -17.891 7.422 -0.523 1 98.5 92 ASP A N 1
ATOM 736 C CA . ASP A 1 92 ? -18.594 6.465 -1.374 1 98.5 92 ASP A CA 1
ATOM 737 C C . ASP A 1 92 ? -17.844 5.133 -1.437 1 98.5 92 ASP A C 1
ATOM 739 O O . ASP A 1 92 ? -18.438 4.07 -1.303 1 98.5 92 ASP A O 1
ATOM 743 N N . GLY A 1 93 ? -16.531 5.215 -1.613 1 97.94 93 GLY A N 1
ATOM 744 C CA . GLY A 1 93 ? -15.734 3.998 -1.683 1 97.94 93 GLY A CA 1
ATOM 745 C C . GLY A 1 93 ? -15.742 3.203 -0.391 1 97.94 93 GLY A C 1
ATOM 746 O O . GLY A 1 93 ? -15.797 1.972 -0.415 1 97.94 93 GLY A O 1
ATOM 747 N N . ALA A 1 94 ? -15.672 3.889 0.682 1 98.31 94 ALA A N 1
ATOM 748 C CA . ALA A 1 94 ? -15.641 3.242 1.991 1 98.31 94 ALA A CA 1
ATOM 749 C C . ALA A 1 94 ? -17.047 2.842 2.439 1 98.31 94 ALA A C 1
ATOM 751 O O . ALA A 1 94 ? -17.203 2.115 3.422 1 98.31 94 ALA A O 1
ATOM 752 N N . GLU A 1 95 ? -18.047 3.355 1.711 1 97.44 95 GLU A N 1
ATOM 753 C CA . GLU A 1 95 ? -19.438 3.156 2.078 1 97.44 95 GLU A CA 1
ATOM 754 C C . GLU A 1 95 ? -19.734 3.729 3.461 1 97.44 95 GLU A C 1
ATOM 756 O O . GLU A 1 95 ? -20.312 3.043 4.312 1 97.44 95 GLU A O 1
ATOM 761 N N . VAL A 1 96 ? -19.297 4.906 3.727 1 98.44 96 VAL A N 1
ATOM 762 C CA . VAL A 1 96 ? -19.562 5.734 4.898 1 98.44 96 VAL A CA 1
ATOM 763 C C . VAL A 1 96 ? -20.219 7.047 4.465 1 98.44 96 VAL A C 1
ATOM 765 O O . VAL A 1 96 ? -19.859 7.609 3.424 1 98.44 96 VAL A O 1
ATOM 768 N N . PRO A 1 97 ? -21.219 7.52 5.215 1 98.56 97 PRO A N 1
ATOM 769 C CA . PRO A 1 97 ? -21.844 8.781 4.801 1 98.56 97 PRO A CA 1
ATOM 770 C C . PRO A 1 97 ? -20.859 9.945 4.758 1 98.56 97 PRO A C 1
ATOM 772 O O . PRO A 1 97 ? -20.016 10.078 5.645 1 98.56 97 PRO A O 1
ATOM 775 N N . PHE A 1 98 ? -21.031 10.781 3.771 1 98.62 98 PHE A N 1
ATOM 776 C CA . PHE A 1 98 ? -20.156 11.922 3.557 1 98.62 98 PHE A CA 1
ATOM 777 C C . PHE A 1 98 ? -20.078 12.797 4.805 1 98.62 98 PHE A C 1
ATOM 779 O O . PHE A 1 98 ? -19 13.242 5.199 1 98.62 98 PHE A O 1
ATOM 786 N N . HIS A 1 99 ? -21.188 13.055 5.43 1 98.62 99 HIS A N 1
ATOM 787 C CA . HIS A 1 99 ? -21.219 14.008 6.527 1 98.62 99 HIS A CA 1
ATOM 788 C C . HIS A 1 99 ? -20.406 13.523 7.715 1 98.62 99 HIS A C 1
ATOM 790 O O . HIS A 1 99 ? -19.875 14.328 8.484 1 98.62 99 HIS A O 1
ATOM 796 N N . VAL A 1 100 ? -20.297 12.195 7.855 1 98.62 100 VAL A N 1
ATOM 797 C CA . VAL A 1 100 ? -19.516 11.617 8.945 1 98.62 100 VAL A CA 1
ATOM 798 C C . VAL A 1 100 ? -18.047 11.977 8.789 1 98.62 100 VAL A C 1
ATOM 800 O O . VAL A 1 100 ? -17.391 12.391 9.75 1 98.62 100 VAL A O 1
ATOM 803 N N . LEU A 1 101 ? -17.547 11.859 7.543 1 98.75 101 LEU A N 1
ATOM 804 C CA . LEU A 1 101 ? -16.141 12.148 7.289 1 98.75 101 LEU A CA 1
ATOM 805 C C . LEU A 1 101 ? -15.867 13.648 7.375 1 98.75 101 LEU A C 1
ATOM 807 O O . LEU A 1 101 ? -14.852 14.07 7.938 1 98.75 101 LEU A O 1
ATOM 811 N N . PHE A 1 102 ? -16.703 14.5 6.816 1 98.75 102 PHE A N 1
ATOM 812 C CA . PHE A 1 102 ? -16.5 15.945 6.871 1 98.75 102 PHE A CA 1
ATOM 813 C C . PHE A 1 102 ? -16.594 16.453 8.305 1 98.75 102 PHE A C 1
ATOM 815 O O . PHE A 1 102 ? -15.883 17.391 8.68 1 98.75 102 PHE A O 1
ATOM 822 N N . LEU A 1 103 ? -17.422 15.828 9.141 1 98.19 103 LEU A N 1
ATOM 823 C CA . LEU A 1 103 ? -17.547 16.188 10.555 1 98.19 103 LEU A CA 1
ATOM 824 C C . LEU A 1 103 ? -16.203 16.047 11.266 1 98.19 103 LEU A C 1
ATOM 826 O O . LEU A 1 103 ? -15.883 16.812 12.164 1 98.19 103 LEU A O 1
ATOM 830 N N . MET A 1 104 ? -15.453 15.047 10.875 1 96.94 104 MET A N 1
ATOM 831 C CA . MET A 1 104 ? -14.156 14.812 11.508 1 96.94 104 MET A CA 1
ATOM 832 C C . MET A 1 104 ? -13.188 15.945 11.203 1 96.94 104 MET A C 1
ATOM 834 O O . MET A 1 104 ? -12.266 16.203 11.977 1 96.94 104 MET A O 1
ATOM 838 N N . ALA A 1 105 ? -13.422 16.672 10.141 1 96.56 105 ALA A N 1
ATOM 839 C CA . ALA A 1 105 ? -12.586 17.828 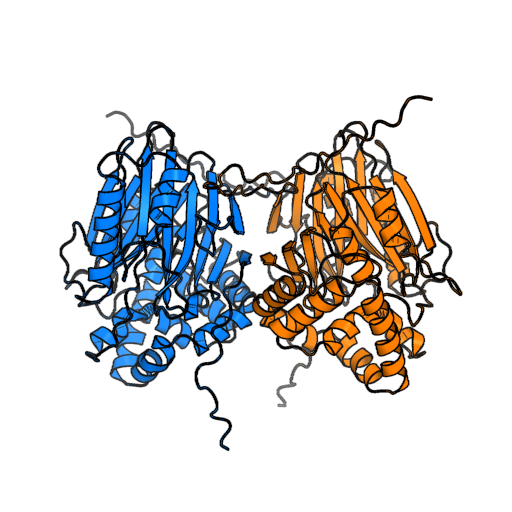9.789 1 96.56 105 ALA A CA 1
ATOM 840 C C . ALA A 1 105 ? -12.953 19.047 10.617 1 96.56 105 ALA A C 1
ATOM 842 O O . ALA A 1 105 ? -12.195 20.016 10.664 1 96.56 105 ALA A O 1
ATOM 843 N N . LEU A 1 106 ? -14.086 19 11.297 1 96.75 106 LEU A N 1
ATOM 844 C CA . LEU A 1 106 ? -14.562 20.109 12.109 1 96.75 106 LEU A CA 1
ATOM 845 C C . LEU A 1 106 ? -14.281 19.875 13.586 1 96.75 106 LEU A C 1
ATOM 847 O O . LEU A 1 106 ? -14.992 20.375 14.453 1 96.75 106 LEU A O 1
ATOM 851 N N . ASP A 1 107 ? -13.266 19.094 13.859 1 90.81 107 ASP A N 1
ATOM 852 C CA . ASP A 1 107 ? -12.977 18.5 15.164 1 90.81 107 ASP A CA 1
ATOM 853 C C . ASP A 1 107 ? -12.836 19.594 16.234 1 90.81 107 ASP A C 1
ATOM 855 O O . ASP A 1 107 ? -13.195 19.375 17.391 1 90.81 107 ASP A O 1
ATOM 859 N N . ASP A 1 108 ? -12.32 20.766 15.859 1 89.5 108 ASP A N 1
ATOM 860 C CA . ASP A 1 108 ? -12.227 21.859 16.812 1 89.5 108 ASP A CA 1
ATOM 861 C C . ASP A 1 108 ? -13.359 22.859 16.609 1 89.5 108 ASP A C 1
ATOM 863 O O . ASP A 1 108 ? -13.914 23.391 17.578 1 89.5 108 ASP A O 1
ATOM 867 N N . THR A 1 109 ? -13.734 23.078 15.453 1 93.06 109 THR A N 1
ATOM 868 C CA . THR A 1 109 ? -14.656 24.141 15.055 1 93.06 109 THR A CA 1
ATOM 869 C C . THR A 1 109 ? -16.062 23.859 15.594 1 93.06 109 THR A C 1
ATOM 871 O O . THR A 1 109 ? -16.719 24.766 16.125 1 93.06 109 THR A O 1
ATOM 874 N N . LEU A 1 110 ? -16.484 22.656 15.484 1 94.56 110 LEU A N 1
ATOM 875 C CA . LEU A 1 110 ? -17.859 22.312 15.867 1 94.56 110 LEU A CA 1
ATOM 876 C C . LEU A 1 110 ? -18.031 22.406 17.375 1 94.56 110 LEU A C 1
ATOM 878 O O . LEU A 1 110 ? -18.875 23.172 17.859 1 94.56 110 LEU A O 1
ATOM 882 N N . PRO A 1 111 ? -17.266 21.688 18.172 1 92.12 111 PRO A N 1
ATOM 883 C CA . PRO A 1 111 ? -17.5 21.703 19.625 1 92.12 111 PRO A CA 1
ATOM 884 C C . PRO A 1 111 ? -17.281 23.094 20.234 1 92.12 111 PRO A C 1
ATOM 886 O O . PRO A 1 111 ? -18.016 23.484 21.156 1 92.12 111 PRO A O 1
ATOM 889 N N . LYS A 1 112 ? -16.344 23.844 19.781 1 91.12 112 LYS A N 1
ATOM 890 C CA . LYS A 1 112 ? -16.016 25.125 20.391 1 91.12 112 LYS A CA 1
ATOM 891 C C . LYS A 1 112 ? -17.062 26.172 20.078 1 91.12 112 LYS A C 1
ATOM 893 O O . LYS A 1 112 ? -17.328 27.062 20.891 1 91.12 112 LYS A O 1
ATOM 898 N N . ASN A 1 113 ? -17.641 26.109 18.938 1 92.75 113 ASN A N 1
ATOM 899 C CA . ASN A 1 113 ? -18.672 27.078 18.562 1 92.75 113 ASN A CA 1
ATOM 900 C C . ASN A 1 113 ? -20.016 26.734 19.172 1 92.75 113 ASN A C 1
ATOM 902 O O . ASN A 1 113 ? -20.922 27.578 19.234 1 92.75 113 ASN A O 1
ATOM 906 N N . LEU A 1 114 ? -20.203 25.547 19.578 1 90.69 114 LEU A N 1
ATOM 907 C CA . LEU A 1 114 ? -21.422 25.172 20.297 1 90.69 114 LEU A CA 1
ATOM 908 C C . LEU A 1 114 ? -21.25 25.375 21.797 1 90.69 114 LEU A C 1
ATOM 910 O O . LEU A 1 114 ? -22.203 25.172 22.562 1 90.69 114 LEU A O 1
ATOM 914 N N . ASN A 1 115 ? -20.25 26.031 22.188 1 74.88 115 ASN A N 1
ATOM 915 C CA . ASN A 1 115 ? -19.938 26.297 23.594 1 74.88 115 ASN A CA 1
ATOM 916 C C . ASN A 1 115 ? -20.156 25.047 24.453 1 74.88 115 ASN A C 1
ATOM 918 O O . ASN A 1 115 ? -20.656 25.125 25.562 1 74.88 115 ASN A O 1
ATOM 922 N N . ALA A 1 116 ? -20.016 24.031 23.828 1 68.5 116 ALA A N 1
ATOM 923 C CA . ALA A 1 116 ? -20.172 22.781 24.578 1 68.5 116 ALA A CA 1
ATOM 924 C C . ALA A 1 116 ? -18.891 22.422 25.297 1 68.5 116 ALA A C 1
ATOM 926 O O . ALA A 1 116 ? -17.781 22.703 24.828 1 68.5 116 ALA A O 1
ATOM 927 N N . SER A 1 117 ? -19.047 22.141 26.578 1 62.81 117 SER A N 1
ATOM 928 C CA . SER A 1 117 ? -17.906 21.625 27.328 1 62.81 117 SER A CA 1
ATOM 929 C C . SER A 1 117 ? -17.312 20.391 26.641 1 62.81 117 SER A C 1
ATOM 931 O O . SER A 1 117 ? -18.016 19.406 26.422 1 62.81 117 SER A O 1
ATOM 933 N N . SER A 1 118 ? -16.344 20.609 25.828 1 62.91 118 SER A N 1
ATOM 934 C CA . SER A 1 118 ? -15.734 19.453 25.203 1 62.91 118 SER A CA 1
ATOM 935 C C . SER A 1 118 ? -14.656 18.828 26.078 1 62.91 118 SER A C 1
ATOM 937 O O . SER A 1 118 ? -13.992 19.547 26.844 1 62.91 118 SER A O 1
ATOM 939 N N . LYS A 1 119 ? -14.703 17.516 26.094 1 64.75 119 LYS A N 1
ATOM 940 C CA . LYS A 1 119 ? -13.695 16.734 26.812 1 64.75 119 LYS A CA 1
ATOM 941 C C . LYS A 1 119 ? -12.289 17.062 26.312 1 64.75 119 LYS A C 1
ATOM 943 O O . LYS A 1 119 ? -12.078 17.281 25.125 1 64.75 119 LYS A O 1
ATOM 948 N N . ASP A 1 120 ? -11.516 17.219 27.219 1 65.56 120 ASP A N 1
ATOM 949 C CA . ASP A 1 120 ? -10.102 17.375 26.891 1 65.56 120 ASP A CA 1
ATOM 950 C C . ASP A 1 120 ? -9.617 16.234 26 1 65.56 120 ASP A C 1
ATOM 952 O O . ASP A 1 120 ? -9.742 15.062 26.359 1 65.56 120 ASP A O 1
ATOM 956 N N . LYS A 1 121 ? -9.211 16.688 24.781 1 65.31 121 LYS A N 1
ATOM 957 C CA . LYS A 1 121 ? -8.758 15.688 23.828 1 65.31 121 LYS A CA 1
ATOM 958 C C . LYS A 1 121 ? -7.473 15.008 24.297 1 65.31 121 LYS A C 1
ATOM 960 O O . LYS A 1 121 ? -7.102 13.945 23.781 1 65.31 121 LYS A O 1
ATOM 965 N N . GLY A 1 122 ? -6.984 15.461 25.344 1 64.56 122 GLY A N 1
ATOM 966 C CA . GLY A 1 122 ? -5.719 14.914 25.812 1 64.56 122 GLY A CA 1
ATOM 967 C C . GLY A 1 122 ? -4.512 15.602 25.203 1 64.56 122 GLY A C 1
ATOM 968 O O . GLY A 1 122 ? -4.652 16.609 24.5 1 64.56 122 GLY A O 1
ATOM 969 N N . PRO A 1 123 ? -3.391 15.055 25.547 1 65.88 123 PRO A N 1
ATOM 970 C CA . PRO A 1 123 ? -2.133 15.68 25.141 1 65.88 123 PRO A CA 1
ATOM 971 C C . PRO A 1 123 ? -1.747 15.336 23.703 1 65.88 123 PRO A C 1
ATOM 973 O O . PRO A 1 123 ? -0.652 14.82 23.453 1 65.88 123 PRO A O 1
ATOM 976 N N . ILE A 1 124 ? -2.736 15.594 22.875 1 70.75 124 ILE A N 1
ATOM 977 C CA . ILE A 1 124 ? -2.391 15.422 21.469 1 70.75 124 ILE A CA 1
ATOM 978 C C . ILE A 1 124 ? -1.296 16.422 21.078 1 70.75 124 ILE A C 1
ATOM 980 O O . ILE A 1 124 ? -1.463 17.625 21.234 1 70.75 124 ILE A O 1
ATOM 984 N N . GLY A 1 125 ? -0.14 15.852 20.797 1 85.12 125 GLY A N 1
ATOM 985 C CA . GLY A 1 125 ? 0.947 16.766 20.516 1 85.12 125 GLY A CA 1
ATOM 986 C C . GLY A 1 125 ? 2.051 16.156 19.672 1 85.12 125 GLY A C 1
ATOM 987 O O . GLY A 1 125 ? 2.83 15.336 20.172 1 85.12 125 GLY A O 1
ATOM 988 N N . CYS A 1 126 ? 2.139 16.516 18.469 1 94.25 126 CYS A N 1
ATOM 989 C CA . CYS A 1 126 ? 3.18 16.094 17.531 1 94.25 126 CYS A CA 1
ATOM 990 C C . CYS A 1 126 ? 4.402 17 17.641 1 94.25 126 CYS A C 1
ATOM 992 O O . CYS A 1 126 ? 4.316 18.109 18.172 1 94.25 126 CYS A O 1
ATOM 994 N N . THR A 1 127 ? 5.504 16.484 17.391 1 97.88 127 THR A N 1
ATOM 995 C CA . THR A 1 127 ? 6.754 17.234 17.375 1 97.88 127 THR A CA 1
ATOM 996 C C . THR A 1 127 ? 7.414 17.156 16 1 97.88 127 THR A C 1
ATOM 998 O O . THR A 1 127 ? 7.57 16.078 15.438 1 97.88 127 THR A O 1
ATOM 1001 N N . SER A 1 128 ? 7.695 18.312 15.469 1 98.69 128 SER A N 1
ATOM 1002 C CA . SER A 1 128 ? 8.508 18.406 14.258 1 98.69 128 SER A CA 1
ATOM 1003 C C . SER A 1 128 ? 9.883 18.969 14.555 1 98.69 128 SER A C 1
ATOM 1005 O O . SER A 1 128 ? 10.008 19.984 15.25 1 98.69 128 SER A O 1
ATOM 1007 N N . LEU A 1 129 ? 10.914 18.328 14.078 1 98.81 129 LEU A N 1
ATOM 1008 C CA . LEU A 1 129 ? 12.289 18.781 14.242 1 98.81 129 LEU A CA 1
ATOM 1009 C C . LEU A 1 129 ? 12.961 18.953 12.883 1 98.81 129 LEU A C 1
ATOM 1011 O O . LEU A 1 129 ? 12.984 18.016 12.07 1 98.81 129 LEU A O 1
ATOM 1015 N N . ILE A 1 130 ? 13.438 20.141 12.648 1 98.88 130 ILE A N 1
ATOM 1016 C CA . ILE A 1 130 ? 14.289 20.438 11.492 1 98.88 130 ILE A CA 1
ATOM 1017 C C . ILE A 1 130 ? 15.75 20.438 11.922 1 98.88 130 ILE A C 1
ATOM 1019 O O . ILE A 1 130 ? 16.141 21.156 12.852 1 98.88 130 ILE A O 1
ATOM 1023 N N . ILE A 1 131 ? 16.5 19.625 11.352 1 98.81 131 ILE A N 1
ATOM 1024 C CA . ILE A 1 131 ? 17.969 19.719 11.43 1 98.81 131 ILE A CA 1
ATOM 1025 C C . ILE A 1 131 ? 18.516 20.219 10.102 1 98.81 131 ILE A C 1
ATOM 1027 O O . ILE A 1 131 ? 18.453 19.531 9.086 1 98.81 131 ILE A O 1
ATOM 1031 N N . ASN A 1 132 ? 19.016 21.438 10.125 1 98.75 132 ASN A N 1
ATOM 1032 C CA . ASN A 1 132 ? 19.688 22.016 8.969 1 98.75 132 ASN A CA 1
ATOM 1033 C C . ASN A 1 132 ? 21.172 22.297 9.25 1 98.75 132 ASN A C 1
ATOM 1035 O O . ASN A 1 132 ? 21.547 23.438 9.531 1 98.75 132 ASN A O 1
ATOM 1039 N N . GLN A 1 133 ? 21.922 21.25 9.172 1 98.12 133 GLN A N 1
ATOM 1040 C CA . GLN A 1 133 ? 23.359 21.281 9.414 1 98.12 133 GLN A CA 1
ATOM 1041 C C . GLN A 1 133 ? 24.141 20.844 8.18 1 98.12 133 GLN A C 1
ATOM 1043 O O . GLN A 1 133 ? 23.578 20.188 7.285 1 98.12 133 GLN A O 1
ATOM 1048 N N . PRO A 1 134 ? 25.391 21.156 8.062 1 95.31 134 PRO A N 1
ATOM 1049 C CA . PRO A 1 134 ? 26.172 20.859 6.859 1 95.31 134 PRO A CA 1
ATOM 1050 C C . PRO A 1 134 ? 26.141 19.391 6.484 1 95.31 134 PRO A C 1
ATOM 1052 O O . PRO A 1 134 ? 26.125 19.047 5.301 1 95.31 134 PRO A O 1
ATOM 1055 N N . ASN A 1 135 ? 26.016 18.547 7.512 1 93.88 135 ASN A N 1
ATOM 1056 C CA . ASN A 1 135 ? 26.125 17.125 7.215 1 93.88 135 ASN A CA 1
ATOM 1057 C C . ASN A 1 135 ? 24.766 16.422 7.273 1 93.88 135 ASN A C 1
ATOM 1059 O O . ASN A 1 135 ? 24.672 15.227 7.027 1 93.88 135 ASN A O 1
ATOM 1063 N N . ALA A 1 136 ? 23.766 17.156 7.641 1 97.44 136 ALA A N 1
ATOM 1064 C CA . ALA A 1 136 ? 22.438 16.562 7.738 1 97.44 136 ALA A CA 1
ATOM 1065 C C . ALA A 1 136 ? 21.359 17.609 7.523 1 97.44 136 ALA A C 1
ATOM 1067 O O . ALA A 1 136 ? 21.344 18.641 8.188 1 97.44 136 ALA A O 1
ATOM 1068 N N . GLN A 1 137 ? 20.547 17.406 6.578 1 98.75 137 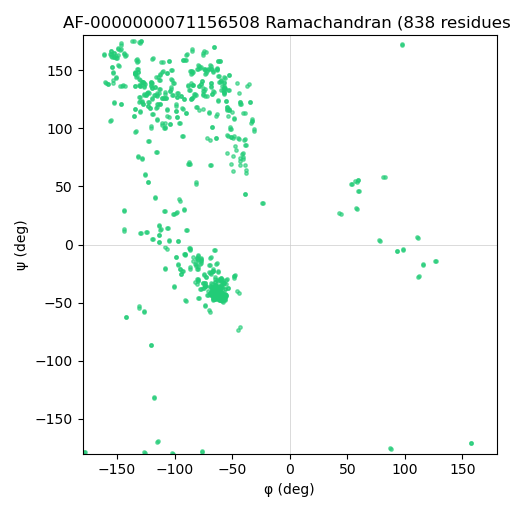GLN A N 1
ATOM 1069 C CA . GLN A 1 137 ? 19.344 18.188 6.344 1 98.75 137 GLN A CA 1
ATOM 1070 C C . GLN A 1 137 ? 18.094 17.297 6.402 1 98.75 137 GLN A C 1
ATOM 1072 O O . GLN A 1 137 ? 17.781 16.594 5.449 1 98.75 137 GLN A O 1
ATOM 1077 N N . LEU A 1 138 ? 17.406 17.391 7.559 1 98.81 138 LEU A N 1
ATOM 1078 C CA . LEU A 1 138 ? 16.344 16.453 7.906 1 98.81 138 LEU A CA 1
ATOM 1079 C C . LEU A 1 138 ? 15.117 17.188 8.422 1 98.81 138 LEU A C 1
ATOM 1081 O O . LEU A 1 138 ? 15.234 18.25 9.039 1 98.81 138 LEU A O 1
ATOM 1085 N N . LEU A 1 139 ? 14.008 16.688 8.109 1 98.88 139 LEU A N 1
ATOM 1086 C CA . LEU A 1 139 ? 12.75 17 8.781 1 98.88 139 LEU A CA 1
ATOM 1087 C C . LEU A 1 139 ? 12.141 15.75 9.406 1 98.88 139 LEU A C 1
ATOM 1089 O O . LEU A 1 139 ? 11.812 14.797 8.695 1 98.88 139 LEU A O 1
ATOM 1093 N N . GLY A 1 140 ? 12.086 15.688 10.703 1 98.75 140 GLY A N 1
ATOM 1094 C CA . GLY A 1 140 ? 11.438 14.609 11.422 1 98.75 140 GLY A CA 1
ATOM 1095 C C . GLY A 1 140 ? 10.117 15.016 12.055 1 98.75 140 GLY A C 1
ATOM 1096 O O . GLY A 1 140 ? 9.961 16.172 12.484 1 98.75 140 GLY A O 1
ATOM 1097 N N . HIS A 1 141 ? 9.18 14.07 12.133 1 98.75 141 HIS A N 1
ATOM 1098 C CA . HIS A 1 141 ? 7.855 14.367 12.656 1 98.75 141 HIS A CA 1
ATOM 1099 C C . HIS A 1 141 ? 7.27 13.172 13.391 1 98.75 141 HIS A C 1
ATOM 1101 O O . HIS A 1 141 ? 7.164 12.078 12.82 1 98.75 141 HIS A O 1
ATOM 1107 N N . THR A 1 142 ? 6.941 13.352 14.68 1 97.88 142 THR A N 1
ATOM 1108 C CA . THR A 1 142 ? 6.102 12.375 15.367 1 97.88 142 THR A CA 1
ATOM 1109 C C . THR A 1 142 ? 4.625 12.672 15.125 1 97.88 142 THR A C 1
ATOM 1111 O O . THR A 1 142 ? 4.184 13.812 15.289 1 97.88 142 THR A O 1
ATOM 1114 N N . GLU A 1 143 ? 3.949 11.719 14.68 1 97.25 143 GLU A N 1
ATOM 1115 C CA . GLU A 1 143 ? 2.502 11.852 14.547 1 97.25 143 GLU A CA 1
ATOM 1116 C C . GLU A 1 143 ? 1.779 11.273 15.758 1 97.25 143 GLU A C 1
ATOM 1118 O O . GLU A 1 143 ? 1.736 10.062 15.945 1 97.25 143 GLU A O 1
ATOM 1123 N N . ASP A 1 144 ? 1.31 12.164 16.578 1 94.75 144 ASP A N 1
ATOM 1124 C CA . ASP A 1 144 ? 0.585 11.766 17.781 1 94.75 144 ASP A CA 1
ATOM 1125 C C . ASP A 1 144 ? -0.919 11.969 17.609 1 94.75 144 ASP A C 1
ATOM 1127 O O . ASP A 1 144 ? -1.357 13.016 17.125 1 94.75 144 ASP A O 1
ATOM 1131 N N . ALA A 1 145 ? -1.619 11 17.953 1 93.5 145 ALA A N 1
ATOM 1132 C CA . ALA A 1 145 ? -3.074 11 17.828 1 93.5 145 ALA A CA 1
ATOM 1133 C C . ALA A 1 145 ? -3.713 10.148 18.922 1 93.5 145 ALA A C 1
ATOM 1135 O O . ALA A 1 145 ? -3.012 9.492 19.703 1 93.5 145 ALA A O 1
ATOM 1136 N N . LEU A 1 146 ? -5 10.289 19.031 1 91.25 146 LEU A N 1
ATOM 1137 C CA . LEU A 1 146 ? -5.711 9.398 19.938 1 91.25 146 LEU A CA 1
ATOM 1138 C C . LEU A 1 146 ? -5.395 7.941 19.641 1 91.25 146 LEU A C 1
ATOM 1140 O O . LEU A 1 146 ? -5.273 7.559 18.469 1 91.25 146 LEU A O 1
ATOM 1144 N N . SER A 1 147 ? -5.355 7.16 20.625 1 86.62 147 SER A N 1
ATOM 1145 C CA . SER A 1 147 ? -4.828 5.805 20.531 1 86.62 147 SER A CA 1
ATOM 1146 C C . SER A 1 147 ? -5.652 4.965 19.562 1 86.62 147 SER A C 1
ATOM 1148 O O . SER A 1 147 ? -5.133 4.039 18.922 1 86.62 147 SER A O 1
ATOM 1150 N N . GLU A 1 148 ? -6.867 5.312 19.344 1 87.75 148 GLU A N 1
ATOM 1151 C CA . GLU A 1 148 ? -7.703 4.59 18.391 1 87.75 148 GLU A CA 1
ATOM 1152 C C . GLU A 1 148 ? -7.215 4.801 16.953 1 87.75 148 GLU A C 1
ATOM 1154 O O . GLU A 1 148 ? -7.605 4.066 16.047 1 87.75 148 GLU A O 1
ATOM 1159 N N . THR A 1 149 ? -6.262 5.789 16.766 1 91.19 149 THR A N 1
ATOM 1160 C CA . THR A 1 149 ? -5.727 6.074 15.438 1 91.19 149 THR A CA 1
ATOM 1161 C C . THR A 1 149 ? -4.547 5.16 15.125 1 91.19 149 THR A C 1
ATOM 1163 O O . THR A 1 149 ? -4.152 5.027 13.961 1 91.19 149 THR A O 1
ATOM 1166 N N . THR A 1 150 ? -3.781 4.5 16.031 1 88.75 150 THR A N 1
ATOM 1167 C CA . THR A 1 150 ? -2.539 3.74 15.93 1 88.75 150 THR A CA 1
ATOM 1168 C C . THR A 1 150 ? -2.605 2.748 14.773 1 88.75 150 THR A C 1
ATOM 1170 O O . THR A 1 150 ? -1.641 2.6 14.016 1 88.75 150 THR A O 1
ATOM 1173 N N . ASN A 1 151 ? -3.543 2.211 14.242 1 91.88 151 ASN A N 1
ATOM 1174 C CA . ASN A 1 151 ? -3.682 1.246 13.156 1 91.88 151 ASN A CA 1
ATOM 1175 C C . ASN A 1 151 ? -4.609 1.764 12.062 1 91.88 151 ASN A C 1
ATOM 1177 O O . ASN A 1 151 ? -4.969 1.022 11.148 1 91.88 151 ASN A O 1
ATOM 1181 N N . ASN A 1 152 ? -4.887 2.967 12.211 1 96.44 152 ASN A N 1
ATOM 1182 C CA . ASN A 1 152 ? -5.922 3.471 11.32 1 96.44 152 ASN A CA 1
ATOM 1183 C C . ASN A 1 152 ? -5.43 4.664 10.508 1 96.44 152 ASN A C 1
ATOM 1185 O O . ASN A 1 152 ? -6.059 5.723 10.508 1 96.44 152 ASN A O 1
ATOM 1189 N N . TYR A 1 153 ? -4.332 4.438 9.852 1 97.19 153 TYR A N 1
ATOM 1190 C CA . TYR A 1 153 ? -3.756 5.383 8.906 1 97.19 153 TYR A CA 1
ATOM 1191 C C . TYR A 1 153 ? -3.115 4.652 7.727 1 97.19 153 TYR A C 1
ATOM 1193 O O . TYR A 1 153 ? -2.945 3.432 7.766 1 97.19 153 TYR A O 1
ATOM 1201 N N . TYR A 1 154 ? -2.846 5.328 6.688 1 98.25 154 TYR A N 1
ATOM 1202 C CA . TYR A 1 154 ? -2.189 4.785 5.504 1 98.25 154 TYR A CA 1
ATOM 1203 C C . TYR A 1 154 ? -1.47 5.883 4.727 1 98.25 154 TYR A C 1
ATOM 1205 O O . TYR A 1 154 ? -1.657 7.07 5.004 1 98.25 154 TYR A O 1
ATOM 1213 N N . ILE A 1 155 ? -0.606 5.461 3.795 1 98.62 155 ILE A N 1
ATOM 1214 C CA . ILE A 1 155 ? 0.041 6.395 2.877 1 98.62 155 ILE A CA 1
ATOM 1215 C C . ILE A 1 155 ? -0.711 6.414 1.548 1 98.62 155 ILE A C 1
ATOM 1217 O O . ILE A 1 155 ? -0.985 5.363 0.965 1 98.62 155 ILE A O 1
ATOM 1221 N N . VAL A 1 156 ? -1.079 7.598 1.124 1 98.75 156 VAL A N 1
ATOM 1222 C CA . VAL A 1 156 ? -1.664 7.785 -0.199 1 98.75 156 VAL A CA 1
ATOM 1223 C C . VAL A 1 156 ? -0.596 8.281 -1.172 1 98.75 156 VAL A C 1
ATOM 1225 O O . VAL A 1 156 ? -0.003 9.336 -0.965 1 98.75 156 VAL A O 1
ATOM 1228 N N . ALA A 1 157 ? -0.273 7.504 -2.135 1 98.06 157 ALA A N 1
ATOM 1229 C CA . ALA A 1 157 ? 0.583 7.875 -3.258 1 98.06 157 ALA A CA 1
ATOM 1230 C C . ALA A 1 157 ? -0.241 8.109 -4.52 1 98.06 157 ALA A C 1
ATOM 1232 O O . ALA A 1 157 ? -0.584 7.164 -5.234 1 98.06 157 ALA A O 1
ATOM 1233 N N . ALA A 1 158 ? -0.424 9.398 -4.848 1 98.19 158 ALA A N 1
ATOM 1234 C CA . ALA A 1 158 ? -1.462 9.688 -5.836 1 98.19 158 ALA A CA 1
ATOM 1235 C C . ALA A 1 158 ? -0.911 10.539 -6.977 1 98.19 158 ALA A C 1
ATOM 1237 O O . ALA A 1 158 ? -0.061 11.406 -6.762 1 98.19 158 ALA A O 1
ATOM 1238 N N . HIS A 1 159 ? -1.301 10.25 -8.133 1 96.62 159 HIS A N 1
ATOM 1239 C CA . HIS A 1 159 ? -1.254 11.117 -9.312 1 96.62 159 HIS A CA 1
ATOM 1240 C C . HIS A 1 159 ? -2.652 11.578 -9.711 1 96.62 159 HIS A C 1
ATOM 1242 O O . HIS A 1 159 ? -3.381 10.844 -10.383 1 96.62 159 HIS A O 1
ATOM 1248 N N . VAL A 1 160 ? -2.973 12.773 -9.328 1 97.81 160 VAL A N 1
ATOM 1249 C CA . VAL A 1 160 ? -4.312 13.312 -9.531 1 97.81 160 VAL A CA 1
ATOM 1250 C C . VAL A 1 160 ? -4.367 14.062 -10.859 1 97.81 160 VAL A C 1
ATOM 1252 O O . VAL A 1 160 ? -3.557 14.961 -11.109 1 97.81 160 VAL A O 1
ATOM 1255 N N . LEU A 1 161 ? -5.285 13.672 -11.672 1 96.44 161 LEU A N 1
ATOM 1256 C CA . LEU A 1 161 ? -5.559 14.297 -12.961 1 96.44 161 LEU A CA 1
ATOM 1257 C C . LEU A 1 161 ? -7.004 14.773 -13.039 1 96.44 161 LEU A C 1
ATOM 1259 O O . LEU A 1 161 ? -7.875 14.062 -13.547 1 96.44 161 LEU A O 1
ATOM 1263 N N . PRO A 1 162 ? -7.172 16.031 -12.578 1 96.94 162 PRO A N 1
ATOM 1264 C CA . PRO A 1 162 ? -8.547 16.531 -12.562 1 96.94 162 PRO A CA 1
ATOM 1265 C C . PRO A 1 162 ? -9.156 16.625 -13.961 1 96.94 162 PRO A C 1
ATOM 1267 O O . PRO A 1 162 ? -8.43 16.844 -14.938 1 96.94 162 PRO A O 1
ATOM 1270 N N . ASP A 1 163 ? -10.461 16.469 -14.031 1 95 163 ASP A N 1
ATOM 1271 C CA . ASP A 1 163 ? -11.172 16.688 -15.289 1 95 163 ASP A CA 1
ATOM 1272 C C . ASP A 1 163 ? -12.109 17.891 -15.188 1 95 163 ASP A C 1
ATOM 1274 O O . ASP A 1 163 ? -12.023 18.672 -14.234 1 95 163 ASP A O 1
ATOM 1278 N N . GLU A 1 164 ? -12.945 18.062 -16.156 1 93 164 GLU A N 1
ATOM 1279 C CA . GLU A 1 164 ? -13.773 19.266 -16.266 1 93 164 GLU A CA 1
ATOM 1280 C C . GLU A 1 164 ? -14.789 19.344 -15.117 1 93 164 GLU A C 1
ATOM 1282 O O . GLU A 1 164 ? -15.148 20.422 -14.672 1 93 164 GLU A O 1
ATOM 1287 N N . THR A 1 165 ? -15.086 18.25 -14.562 1 90.12 165 THR A N 1
ATOM 1288 C CA . THR A 1 165 ? -16.125 18.188 -13.539 1 90.12 165 THR A CA 1
ATOM 1289 C C . THR A 1 165 ? -15.586 18.656 -12.188 1 90.12 165 THR A C 1
ATOM 1291 O O . THR A 1 165 ? -16.359 18.938 -11.266 1 90.12 165 THR A O 1
ATOM 1294 N N . GLU A 1 166 ? -14.328 18.844 -12.086 1 91.62 166 GLU A N 1
ATOM 1295 C CA . GLU A 1 166 ? -13.719 19.188 -10.805 1 91.62 166 GLU A CA 1
ATOM 1296 C C . GLU A 1 166 ? -13.164 20.609 -10.82 1 91.62 166 GLU A C 1
ATOM 1298 O O . GLU A 1 166 ? -12.508 21.031 -9.875 1 91.62 166 GLU A O 1
ATOM 1303 N N . MET A 1 167 ? -13.594 21.328 -11.891 1 89.5 167 MET A N 1
ATOM 1304 C CA . MET A 1 167 ? -13.148 22.719 -12.016 1 89.5 167 MET A CA 1
ATOM 1305 C C . MET A 1 167 ? -14.156 23.672 -11.383 1 89.5 167 MET A C 1
ATOM 1307 O O . MET A 1 167 ? -15.297 23.281 -11.117 1 89.5 167 MET A O 1
ATOM 1311 N N . GLY A 1 168 ? -13.695 24.969 -11 1 89.94 168 GLY A N 1
ATOM 1312 C CA . GLY A 1 168 ? -14.672 26 -10.648 1 89.94 168 GLY A CA 1
ATOM 1313 C C . GLY A 1 168 ? -14.414 26.609 -9.289 1 89.94 168 GLY A C 1
ATOM 1314 O O . GLY A 1 168 ? -15.016 27.641 -8.938 1 89.94 168 GLY A O 1
ATOM 1315 N N . GLY A 1 169 ? -13.617 26.062 -8.477 1 93.81 169 GLY A N 1
ATOM 1316 C CA . GLY A 1 169 ? -13.344 26.641 -7.168 1 93.81 169 GLY A CA 1
ATOM 1317 C C . GLY A 1 169 ? -12.438 27.859 -7.23 1 93.81 169 GLY A C 1
ATOM 1318 O O . GLY A 1 169 ? -11.852 28.141 -8.273 1 93.81 169 GLY A O 1
ATOM 1319 N N . ILE A 1 170 ? -12.453 28.625 -6.105 1 97.12 170 ILE A N 1
ATOM 1320 C CA . ILE A 1 170 ? -11.523 29.75 -6.008 1 97.12 170 ILE A CA 1
ATOM 1321 C C . ILE A 1 170 ? -10.094 29.25 -6.199 1 97.12 170 ILE A C 1
ATOM 1323 O O . ILE A 1 170 ? -9.312 29.859 -6.93 1 97.12 170 ILE A O 1
ATOM 1327 N N . PHE A 1 171 ? -9.805 28.156 -5.562 1 97.5 171 PHE A N 1
ATOM 1328 C CA . PHE A 1 171 ? -8.547 27.469 -5.812 1 97.5 171 PHE A CA 1
ATOM 1329 C C . PHE A 1 171 ? -8.695 26.438 -6.93 1 97.5 171 PHE A C 1
ATOM 1331 O O . PHE A 1 171 ? -9.352 25.406 -6.746 1 97.5 171 PHE A O 1
ATOM 1338 N N . GLN A 1 172 ? -8.078 26.656 -7.992 1 95.62 172 GLN A N 1
ATOM 1339 C CA . GLN A 1 172 ? -8.312 25.844 -9.188 1 95.62 172 GLN A CA 1
ATOM 1340 C C . GLN A 1 172 ? -7.66 24.469 -9.055 1 95.62 172 GLN A C 1
ATOM 1342 O O . GLN A 1 172 ? -6.504 24.359 -8.641 1 95.62 172 GLN A O 1
ATOM 1347 N N . ALA A 1 173 ? -8.469 23.484 -9.445 1 97.06 173 ALA A N 1
ATOM 1348 C CA . ALA A 1 173 ? -7.918 22.125 -9.508 1 97.06 173 ALA A CA 1
ATOM 1349 C C . ALA A 1 173 ? -6.777 22.047 -10.516 1 97.06 173 ALA A C 1
ATOM 1351 O O . ALA A 1 173 ? -6.812 22.703 -11.555 1 97.06 173 ALA A O 1
ATOM 1352 N N . ARG A 1 174 ? -5.789 21.234 -10.219 1 96.88 174 ARG A N 1
ATOM 1353 C CA . ARG A 1 174 ? -4.625 21.047 -11.086 1 96.88 174 ARG A CA 1
ATOM 1354 C C . ARG A 1 174 ? -4.02 19.672 -10.883 1 96.88 174 ARG A C 1
ATOM 1356 O O . ARG A 1 174 ? -4.402 18.938 -9.969 1 96.88 174 ARG A O 1
ATOM 1363 N N . GLU A 1 175 ? -3.189 19.312 -11.828 1 96.62 175 GLU A N 1
ATOM 1364 C CA . GLU A 1 175 ? -2.469 18.047 -11.68 1 96.62 175 GLU A CA 1
ATOM 1365 C C . GLU A 1 175 ? -1.659 18.031 -10.391 1 96.62 175 GLU A C 1
ATOM 1367 O O . GLU A 1 175 ? -1.019 19.016 -10.031 1 96.62 175 GLU A O 1
ATOM 1372 N N . GLU A 1 176 ? -1.816 16.969 -9.664 1 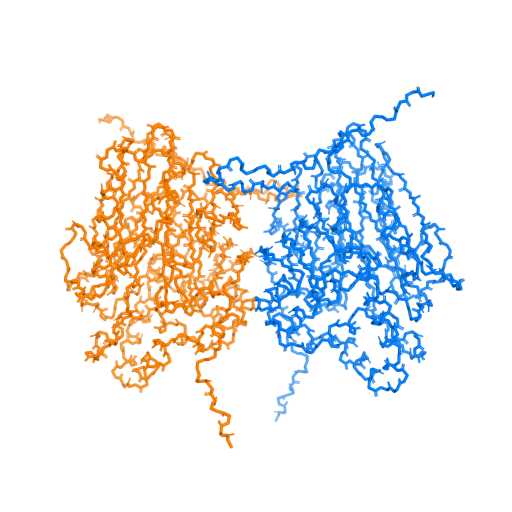97.81 176 GLU A N 1
ATOM 1373 C CA . GLU A 1 176 ? -1.073 16.781 -8.422 1 97.81 176 GLU A CA 1
ATOM 1374 C C . GLU A 1 176 ? -0.412 15.406 -8.383 1 97.81 176 GLU A C 1
ATOM 1376 O O . GLU A 1 176 ? -0.975 14.422 -8.875 1 97.81 176 GLU A O 1
ATOM 1381 N N . LYS A 1 177 ? 0.756 15.328 -7.957 1 97 177 LYS A N 1
ATOM 1382 C CA . LYS A 1 177 ? 1.478 14.078 -7.715 1 97 177 LYS A CA 1
ATOM 1383 C C . LYS A 1 177 ? 2.197 14.109 -6.371 1 97 177 LYS A C 1
ATOM 1385 O O . LYS A 1 177 ? 3.072 14.953 -6.148 1 97 177 LYS A O 1
ATOM 1390 N N . PHE A 1 178 ? 1.767 13.18 -5.465 1 98.25 178 PHE A N 1
ATOM 1391 C CA . PHE A 1 178 ? 2.285 13.305 -4.109 1 98.25 178 PHE A CA 1
ATOM 1392 C C . PHE A 1 178 ? 2.238 11.961 -3.385 1 98.25 178 PHE A C 1
ATOM 1394 O O . PHE A 1 178 ? 1.632 11.008 -3.875 1 98.25 178 PHE A O 1
ATOM 1401 N N . GLU A 1 179 ? 2.945 11.812 -2.295 1 98.31 179 GLU A N 1
ATOM 1402 C CA . GLU A 1 179 ? 2.816 10.797 -1.254 1 98.31 179 GLU A CA 1
ATOM 1403 C C . GLU A 1 179 ? 2.646 11.438 0.121 1 98.31 179 GLU A C 1
ATOM 1405 O O . GLU A 1 179 ? 3.406 12.328 0.494 1 98.31 179 GLU A O 1
ATOM 1410 N N . ALA A 1 180 ? 1.608 10.984 0.818 1 98.81 180 ALA A N 1
ATOM 1411 C CA . ALA A 1 180 ? 1.331 11.633 2.1 1 98.81 180 ALA A CA 1
ATOM 1412 C C . ALA A 1 180 ? 0.616 10.68 3.051 1 98.81 180 ALA A C 1
ATOM 1414 O O . ALA A 1 180 ? -0.11 9.781 2.611 1 98.81 180 ALA A O 1
ATOM 1415 N N . LEU A 1 181 ? 0.89 10.852 4.336 1 98.5 181 LEU A N 1
ATOM 1416 C CA . LEU A 1 181 ? 0.188 10.117 5.379 1 98.5 181 LEU A CA 1
ATOM 1417 C C . LEU A 1 181 ? -1.223 10.664 5.578 1 98.5 181 LEU A C 1
ATOM 1419 O O . LEU A 1 181 ? -1.419 11.875 5.641 1 98.5 181 LEU A O 1
ATOM 1423 N N . ALA A 1 182 ? -2.186 9.773 5.625 1 98.38 182 ALA A N 1
ATOM 1424 C CA . ALA A 1 182 ? -3.578 10.133 5.875 1 98.38 182 ALA A CA 1
ATOM 1425 C C . ALA A 1 182 ? -4.18 9.258 6.973 1 98.38 182 ALA A C 1
ATOM 1427 O O . ALA A 1 182 ? -3.951 8.047 7.004 1 98.38 182 ALA A O 1
ATOM 1428 N N . TYR A 1 183 ? -4.918 9.906 7.887 1 97.44 183 TYR A N 1
ATOM 1429 C CA . TYR A 1 183 ? -5.746 9.125 8.805 1 97.44 183 TYR A CA 1
ATOM 1430 C C . TYR A 1 183 ? -6.922 8.492 8.07 1 97.44 183 TYR A C 1
ATOM 1432 O O . TYR A 1 183 ? -7.418 9.039 7.086 1 97.44 183 TYR A O 1
ATOM 1440 N N . ALA A 1 184 ? -7.348 7.348 8.594 1 98 184 ALA A N 1
ATOM 1441 C CA . ALA A 1 184 ? -8.516 6.691 8.016 1 98 184 ALA A CA 1
ATOM 1442 C C . ALA A 1 184 ? -9.711 7.641 7.969 1 98 184 ALA A C 1
ATOM 1444 O O . ALA A 1 184 ? -10.125 8.188 8.992 1 98 184 ALA A O 1
ATOM 1445 N N . GLY A 1 185 ? -10.141 7.867 6.727 1 98 185 GLY A N 1
ATOM 1446 C CA . GLY A 1 185 ? -11.328 8.695 6.57 1 98 185 GLY A CA 1
ATOM 1447 C C . GLY A 1 185 ? -11.008 10.164 6.367 1 98 185 GLY A C 1
ATOM 1448 O O . GLY A 1 185 ? -11.898 10.969 6.105 1 98 185 GLY A O 1
ATOM 1449 N N . HIS A 1 186 ? -9.75 10.57 6.469 1 98.25 186 HIS A N 1
ATOM 1450 C CA . HIS A 1 186 ? -9.312 11.938 6.242 1 98.25 186 HIS A CA 1
ATOM 1451 C C . HIS A 1 186 ? -8.594 12.07 4.902 1 98.25 186 HIS A C 1
ATOM 1453 O O . HIS A 1 186 ? -8.164 11.07 4.324 1 98.25 186 HIS A O 1
ATOM 1459 N N . LEU A 1 187 ? -8.562 13.273 4.41 1 98.62 187 LEU A N 1
ATOM 1460 C CA . LEU A 1 187 ? -7.758 13.555 3.229 1 98.62 187 LEU A CA 1
ATOM 1461 C C . LEU A 1 187 ? -6.273 13.586 3.576 1 98.62 187 LEU A C 1
ATOM 1463 O O . LEU A 1 187 ? -5.906 13.891 4.715 1 98.62 187 LEU A O 1
ATOM 1467 N N . PRO A 1 188 ? -5.422 13.242 2.598 1 98.5 188 PRO A N 1
ATOM 1468 C CA . PRO A 1 188 ? -3.982 13.383 2.832 1 98.5 188 PRO A CA 1
ATOM 1469 C C . PRO A 1 188 ? -3.545 14.844 2.928 1 98.5 188 PRO A C 1
ATOM 1471 O O . PRO A 1 188 ? -4.191 15.727 2.354 1 98.5 188 PRO A O 1
ATOM 1474 N N . GLY A 1 189 ? -2.449 15.047 3.648 1 96.62 189 GLY A N 1
ATOM 1475 C CA . GLY A 1 189 ? -1.902 16.391 3.75 1 96.62 189 GLY A CA 1
ATOM 1476 C C . GLY A 1 189 ? -1.932 16.938 5.164 1 96.62 189 GLY A C 1
ATOM 1477 O O . GLY A 1 189 ? -1.188 17.875 5.488 1 96.62 189 GLY A O 1
ATOM 1478 N N . TYR A 1 190 ? -2.719 16.344 5.996 1 94.44 190 TYR A N 1
ATOM 1479 C CA . TYR A 1 190 ? -2.943 16.859 7.344 1 94.44 190 TYR A CA 1
ATOM 1480 C C . TYR A 1 190 ? -1.88 16.344 8.305 1 94.44 190 TYR A C 1
ATOM 1482 O O . TYR A 1 190 ? -1.803 16.781 9.453 1 94.44 190 TYR A O 1
ATOM 1490 N N . ALA A 1 191 ? -0.969 15.5 7.969 1 96.5 191 ALA A N 1
ATOM 1491 C CA . ALA A 1 191 ? 0.1 14.953 8.797 1 96.5 191 ALA A CA 1
ATOM 1492 C C . ALA A 1 191 ? 1.472 15.289 8.219 1 96.5 191 ALA A C 1
ATOM 1494 O O . ALA A 1 191 ? 2.043 16.344 8.523 1 96.5 191 ALA A O 1
ATOM 1495 N N . SER A 1 192 ? 1.949 14.516 7.344 1 98.19 192 SER A N 1
ATOM 1496 C CA . SER A 1 192 ? 3.191 14.789 6.625 1 98.19 192 SER A CA 1
ATOM 1497 C C . SER A 1 192 ? 3.152 14.203 5.215 1 98.19 192 SER A C 1
ATOM 1499 O O . SER A 1 192 ? 2.369 13.297 4.934 1 98.19 192 SER A O 1
ATOM 1501 N N . GLY A 1 193 ? 3.932 14.812 4.348 1 98 193 GLY A N 1
ATOM 1502 C CA . GLY A 1 193 ? 3.99 14.336 2.975 1 98 193 GLY A CA 1
ATOM 1503 C C . GLY A 1 193 ? 4.961 15.117 2.111 1 98 193 GLY A C 1
ATOM 1504 O O . GLY A 1 193 ? 5.691 15.977 2.613 1 98 193 GLY A O 1
ATOM 1505 N N . HIS A 1 194 ? 5.027 14.758 0.866 1 98.5 194 HIS A N 1
ATOM 1506 C CA . HIS A 1 194 ? 5.852 15.422 -0.137 1 98.5 194 HIS A CA 1
ATOM 1507 C C . HIS A 1 194 ? 5.238 15.297 -1.526 1 98.5 194 HIS A C 1
ATOM 1509 O O . HIS A 1 194 ? 4.336 14.484 -1.739 1 98.5 194 HIS A O 1
ATOM 1515 N N . ASN A 1 195 ? 5.656 16.141 -2.383 1 97.94 195 ASN A N 1
ATOM 1516 C CA . ASN A 1 195 ? 5.07 16.078 -3.717 1 97.94 195 ASN A CA 1
ATOM 1517 C C . ASN A 1 195 ? 6.141 16.047 -4.801 1 97.94 195 ASN A C 1
ATOM 1519 O O . ASN A 1 195 ? 7.332 16.141 -4.5 1 97.94 195 ASN A O 1
ATOM 1523 N N . TYR A 1 196 ? 5.723 15.891 -5.973 1 96.12 196 TYR A N 1
ATOM 1524 C CA . TYR A 1 196 ? 6.535 15.703 -7.172 1 96.12 196 TYR A CA 1
ATOM 1525 C C . TYR A 1 196 ? 7.469 16.891 -7.387 1 96.12 196 TYR A C 1
ATOM 1527 O O . TYR A 1 196 ? 8.578 16.734 -7.895 1 96.12 196 TYR A O 1
ATOM 1535 N N . TYR A 1 197 ? 7.105 18.016 -6.969 1 96.88 197 TYR A N 1
ATOM 1536 C CA . TYR A 1 197 ? 7.836 19.234 -7.277 1 96.88 197 TYR A CA 1
ATOM 1537 C C . TYR A 1 197 ? 8.891 19.531 -6.215 1 96.88 197 TYR A C 1
ATOM 1539 O O . TYR A 1 197 ? 9.695 20.453 -6.367 1 96.88 197 TYR A O 1
ATOM 1547 N N . GLY A 1 198 ? 8.836 18.75 -5.164 1 97.38 198 GLY A N 1
ATOM 1548 C CA . GLY A 1 198 ? 9.938 18.844 -4.219 1 97.38 198 GLY A CA 1
ATOM 1549 C C . GLY A 1 198 ? 9.539 19.453 -2.891 1 97.38 198 GLY A C 1
ATOM 1550 O O . GLY A 1 198 ? 10.391 19.734 -2.043 1 97.38 198 GLY A O 1
ATOM 1551 N N . LEU A 1 199 ? 8.289 19.703 -2.711 1 98.5 199 LEU A N 1
ATOM 1552 C CA . LEU A 1 199 ? 7.848 20.125 -1.387 1 98.5 199 LEU A CA 1
ATOM 1553 C C . LEU A 1 199 ? 7.812 18.953 -0.421 1 98.5 199 LEU A C 1
ATOM 1555 O O . LEU A 1 199 ? 7.285 17.891 -0.753 1 98.5 199 LEU A O 1
ATOM 1559 N N . VAL A 1 200 ? 8.406 19.078 0.705 1 98.75 200 VAL A N 1
ATOM 1560 C CA . VAL A 1 200 ? 8.328 18.156 1.839 1 98.75 200 VAL A CA 1
ATOM 1561 C C . VAL A 1 200 ? 7.824 18.906 3.07 1 98.75 200 VAL A C 1
ATOM 1563 O O . VAL A 1 200 ? 8.32 19.984 3.395 1 98.75 200 VAL A O 1
ATOM 1566 N N . PHE A 1 201 ? 6.816 18.359 3.768 1 98.81 201 PHE A N 1
ATOM 1567 C CA . PHE A 1 201 ? 6.316 19.172 4.879 1 98.81 201 PHE A CA 1
ATOM 1568 C C . PHE A 1 201 ? 5.711 18.281 5.957 1 98.81 201 PHE A C 1
ATOM 1570 O O . PHE A 1 201 ? 5.441 17.109 5.723 1 98.81 201 PHE A O 1
ATOM 1577 N N . SER A 1 202 ? 5.547 18.766 7.145 1 98.81 202 SER A N 1
ATOM 1578 C CA . SER A 1 202 ? 4.801 18.203 8.266 1 98.81 202 SER A CA 1
ATOM 1579 C C . SER A 1 202 ? 3.893 19.25 8.906 1 98.81 202 SER A C 1
ATOM 1581 O O . SER A 1 202 ? 4.129 20.453 8.758 1 98.81 202 SER A O 1
ATOM 1583 N N . ILE A 1 203 ? 2.898 18.797 9.562 1 98.5 203 ILE A N 1
ATOM 1584 C CA . ILE A 1 203 ? 1.906 19.672 10.172 1 98.5 203 ILE A CA 1
ATOM 1585 C C . ILE A 1 203 ? 1.881 19.453 11.68 1 98.5 203 ILE A C 1
ATOM 1587 O O . ILE A 1 203 ? 1.908 18.312 12.148 1 98.5 203 ILE A O 1
ATOM 1591 N N . ASN A 1 204 ? 1.862 20.5 12.422 1 97.31 204 ASN A N 1
ATOM 1592 C CA . ASN A 1 204 ? 1.509 20.5 13.836 1 97.31 204 ASN A CA 1
ATOM 1593 C C . ASN A 1 204 ? 0.196 21.234 14.094 1 97.31 204 ASN A C 1
ATOM 1595 O O . ASN A 1 204 ? 0.093 22.438 13.828 1 97.31 204 ASN A O 1
ATOM 1599 N N . THR A 1 205 ? -0.702 20.547 14.625 1 95.56 205 THR A N 1
ATOM 1600 C CA . THR A 1 205 ? -1.966 21.203 14.961 1 95.56 205 THR A CA 1
ATOM 1601 C C . THR A 1 205 ? -1.774 22.203 16.094 1 95.56 205 THR A C 1
ATOM 1603 O O . THR A 1 205 ? -1.046 21.938 17.047 1 95.56 205 THR A O 1
ATOM 1606 N N . ILE A 1 206 ? -2.357 23.359 15.938 1 95.38 206 ILE A N 1
ATOM 1607 C CA . ILE A 1 206 ? -2.438 24.344 17 1 95.38 206 ILE A CA 1
ATOM 1608 C C . ILE A 1 206 ? -3.877 24.453 17.5 1 95.38 206 ILE A C 1
ATOM 1610 O O . ILE A 1 206 ? -4.789 24.734 16.719 1 95.38 206 ILE A O 1
ATOM 1614 N N . PHE A 1 207 ? -4.051 24.297 18.797 1 92.44 207 PHE A N 1
ATOM 1615 C CA . PHE A 1 207 ? -5.395 24.312 19.359 1 92.44 207 PHE A CA 1
ATOM 1616 C C . PHE A 1 207 ? -5.766 25.719 19.828 1 92.44 207 PHE A C 1
ATOM 1618 O O . PHE A 1 207 ? -5.543 26.062 21 1 92.44 207 PHE A O 1
ATOM 1625 N N . VAL A 1 208 ? -6.398 26.406 18.953 1 92.94 208 VAL A N 1
ATOM 1626 C CA . VAL A 1 208 ? -6.832 27.75 19.281 1 92.94 208 VAL A CA 1
ATOM 1627 C C . VAL A 1 208 ? -8.109 27.703 20.109 1 92.94 208 VAL A C 1
ATOM 1629 O O . VAL A 1 208 ? -8.922 26.781 19.953 1 92.94 208 VAL A O 1
ATOM 1632 N N . SER A 1 209 ? -8.375 28.656 20.969 1 90.56 209 SER A N 1
ATOM 1633 C CA . SER A 1 209 ? -9.539 28.656 21.859 1 90.56 209 SER A CA 1
ATOM 1634 C C . SER A 1 209 ? -10.789 29.125 21.125 1 90.56 209 SER A C 1
ATOM 1636 O O . SER A 1 209 ? -11.914 28.797 21.531 1 90.56 209 SER A O 1
ATOM 1638 N N . LYS A 1 210 ? -10.562 29.844 20.016 1 92.31 210 LYS A N 1
ATOM 1639 C CA . LYS A 1 210 ? -11.711 30.375 19.297 1 92.31 210 LYS A CA 1
ATOM 1640 C C . LYS A 1 210 ? -11.602 30.078 17.797 1 92.31 210 LYS A C 1
ATOM 1642 O O . LYS A 1 210 ? -11.398 30.984 17 1 92.31 210 LYS A O 1
ATOM 1647 N N . PRO A 1 211 ? -11.859 28.828 17.422 1 95.5 211 PRO A N 1
ATOM 1648 C CA . PRO A 1 211 ? -12.008 28.578 15.992 1 95.5 211 PRO A CA 1
ATOM 1649 C C . PRO A 1 211 ? -13.203 29.312 15.383 1 95.5 211 PRO A C 1
ATOM 1651 O O . PRO A 1 211 ? -14.18 29.594 16.078 1 95.5 211 PRO A O 1
ATOM 1654 N N . LEU A 1 212 ? -13.117 29.641 14.133 1 97.19 212 LEU A N 1
ATOM 1655 C CA . LEU A 1 212 ? -14.133 30.5 13.531 1 97.19 212 LEU A CA 1
ATOM 1656 C C . LEU A 1 212 ? -15.102 29.688 12.68 1 97.19 212 LEU A C 1
ATOM 1658 O O . LEU A 1 212 ? -14.68 28.797 11.938 1 97.19 212 LEU A O 1
ATOM 1662 N N . ARG A 1 213 ? -16.344 29.922 12.789 1 95.19 213 ARG A N 1
ATOM 1663 C CA . ARG A 1 213 ? -17.375 29.312 11.969 1 95.19 213 ARG A CA 1
ATOM 1664 C C . ARG A 1 213 ? -17.375 29.891 10.562 1 95.19 213 ARG A C 1
ATOM 1666 O O . ARG A 1 213 ? -16.984 31.047 10.359 1 95.19 213 ARG A O 1
ATOM 1673 N N . GLY A 1 214 ? -17.766 29.094 9.625 1 97 214 GLY A N 1
ATOM 1674 C CA . GLY A 1 214 ? -17.891 29.547 8.25 1 97 214 GLY A CA 1
ATOM 1675 C C . GLY A 1 214 ? -16.562 29.641 7.523 1 97 214 GLY A C 1
ATOM 1676 O O . GLY A 1 214 ? -16.5 30.078 6.375 1 97 214 GLY A O 1
ATOM 1677 N N . LYS A 1 215 ? -15.547 29.281 8.117 1 98.44 215 LYS A N 1
ATOM 1678 C CA . LYS A 1 215 ? -14.219 29.25 7.512 1 98.44 215 LYS A CA 1
ATOM 1679 C C . LYS A 1 215 ? -13.828 27.828 7.113 1 98.44 215 LYS A C 1
ATOM 1681 O O . LYS A 1 215 ? -14.625 26.906 7.258 1 98.44 215 LYS A O 1
ATOM 1686 N N . ILE A 1 216 ? -12.648 27.703 6.562 1 98.62 216 ILE A N 1
ATOM 1687 C CA . ILE A 1 216 ? -12.258 26.422 5.977 1 98.62 216 ILE A CA 1
ATOM 1688 C C . ILE A 1 216 ? -11.484 25.594 7 1 98.62 216 ILE A C 1
ATOM 1690 O O . ILE A 1 216 ? -10.531 26.078 7.605 1 98.62 216 ILE A O 1
ATOM 1694 N N . PRO A 1 217 ? -11.898 24.312 7.242 1 98.38 217 PRO A N 1
ATOM 1695 C CA . PRO A 1 217 ? -11.109 23.453 8.117 1 98.38 217 PRO A CA 1
ATOM 1696 C C . PRO A 1 217 ? -9.664 23.297 7.648 1 98.38 217 PRO A C 1
ATOM 1698 O O . PRO A 1 217 ? -9.406 23.188 6.449 1 98.38 217 PRO A O 1
ATOM 1701 N N . ARG A 1 218 ? -8.719 23.219 8.547 1 98.06 218 ARG A N 1
ATOM 1702 C CA . ARG A 1 218 ? -7.293 23.172 8.242 1 98.06 218 ARG A CA 1
ATOM 1703 C C . ARG A 1 218 ? -6.973 21.984 7.34 1 98.06 218 ARG A C 1
ATOM 1705 O O . ARG A 1 218 ? -6.059 22.047 6.516 1 98.06 218 ARG A O 1
ATOM 1712 N N . GLU A 1 219 ? -7.715 20.844 7.488 1 97.94 219 GLU A N 1
ATOM 1713 C CA . GLU A 1 219 ? -7.477 19.641 6.699 1 97.94 219 GLU A CA 1
ATOM 1714 C C . GLU A 1 219 ? -7.488 19.953 5.203 1 97.94 219 GLU A C 1
ATOM 1716 O O . GLU A 1 219 ? -6.68 19.422 4.445 1 97.94 219 GLU A O 1
ATOM 1721 N N . PHE A 1 220 ? -8.336 20.828 4.766 1 98.75 220 PHE A N 1
ATOM 1722 C CA . PHE A 1 220 ? -8.484 21.109 3.346 1 98.75 220 PHE A CA 1
ATOM 1723 C C . PHE A 1 220 ? -7.406 22.094 2.875 1 98.75 220 PHE A C 1
ATOM 1725 O O . PHE A 1 220 ? -6.945 22 1.734 1 98.75 220 PHE A O 1
ATOM 1732 N N . ILE A 1 221 ? -7.008 22.984 3.744 1 98.75 221 ILE A N 1
ATOM 1733 C CA . ILE A 1 221 ? -5.945 23.906 3.395 1 98.75 221 ILE A CA 1
ATOM 1734 C C . ILE A 1 221 ? -4.617 23.172 3.281 1 98.75 221 ILE A C 1
ATOM 1736 O O . ILE A 1 221 ? -3.855 23.375 2.336 1 98.75 221 ILE A O 1
ATOM 1740 N N . THR A 1 222 ? -4.379 22.25 4.215 1 98.62 222 THR A N 1
ATOM 1741 C CA . THR A 1 222 ? -3.131 21.5 4.184 1 98.62 222 THR A CA 1
ATOM 1742 C C . THR A 1 222 ? -3.143 20.484 3.047 1 98.62 222 THR A C 1
ATOM 1744 O O . THR A 1 222 ? -2.094 20.156 2.486 1 98.62 222 THR A O 1
ATOM 1747 N N . ARG A 1 223 ? -4.328 19.984 2.639 1 98.81 223 ARG A N 1
ATOM 1748 C CA . ARG A 1 223 ? -4.438 19.156 1.449 1 98.81 223 ARG A CA 1
ATOM 1749 C C . ARG A 1 223 ? -3.957 19.906 0.208 1 98.81 223 ARG A C 1
ATOM 1751 O O . ARG A 1 223 ? -3.332 19.312 -0.675 1 98.81 223 ARG A O 1
ATOM 1758 N N . ALA A 1 224 ? -4.223 21.109 0.15 1 98.75 224 ALA A N 1
ATOM 1759 C CA . ALA A 1 224 ? -3.881 21.938 -1.005 1 98.75 224 ALA A CA 1
ATOM 1760 C C . ALA A 1 224 ? -2.371 22.109 -1.128 1 98.75 224 ALA A C 1
ATOM 1762 O O . ALA A 1 224 ? -1.854 22.344 -2.223 1 98.75 224 ALA A O 1
ATOM 1763 N N . LEU A 1 225 ? -1.664 21.984 -0.029 1 98.69 225 LEU A N 1
ATOM 1764 C CA . LEU A 1 225 ? -0.21 22.094 -0.063 1 98.69 225 LEU A CA 1
ATOM 1765 C C . LEU A 1 225 ? 0.399 21.047 -0.982 1 98.69 225 LEU A C 1
ATOM 1767 O O . LEU A 1 225 ? 1.417 21.297 -1.632 1 98.69 225 LEU A O 1
ATOM 1771 N N . LEU A 1 226 ? -0.188 19.891 -1.039 1 98.62 226 LEU A N 1
ATOM 1772 C CA . LEU A 1 226 ? 0.316 18.781 -1.852 1 98.62 226 LEU A CA 1
ATOM 1773 C C . LEU A 1 226 ? 0.28 19.141 -3.334 1 98.62 226 LEU A C 1
ATOM 1775 O O . LEU A 1 226 ? 0.948 18.5 -4.148 1 98.62 226 LEU A O 1
ATOM 1779 N N . SER A 1 227 ? -0.456 20.156 -3.682 1 97.94 227 SER A N 1
ATOM 1780 C CA . SER A 1 227 ? -0.59 20.578 -5.074 1 97.94 227 SER A CA 1
ATOM 1781 C C . SER A 1 227 ? 0.452 21.625 -5.445 1 97.94 227 SER A C 1
ATOM 1783 O O . SER A 1 227 ? 0.631 21.938 -6.621 1 97.94 227 SER A O 1
ATOM 1785 N N . SER A 1 228 ? 1.149 22.109 -4.5 1 96.69 228 SER A N 1
ATOM 1786 C CA . SER A 1 228 ? 2.033 23.25 -4.715 1 96.69 228 SER A CA 1
ATOM 1787 C C . SER A 1 228 ? 3.189 22.891 -5.641 1 96.69 228 SER A C 1
ATOM 1789 O O . SER A 1 228 ? 3.656 21.75 -5.645 1 96.69 228 SER A O 1
ATOM 1791 N N . ARG A 1 229 ? 3.672 23.844 -6.414 1 94.25 229 ARG A N 1
ATOM 1792 C CA . ARG A 1 229 ? 4.816 23.641 -7.297 1 94.25 229 ARG A CA 1
ATOM 1793 C C . ARG A 1 229 ? 6.117 24.016 -6.59 1 94.25 229 ARG A C 1
ATOM 1795 O O . ARG A 1 229 ? 7.02 24.594 -7.199 1 94.25 229 ARG A O 1
ATOM 1802 N N . ALA A 1 230 ? 6.168 23.859 -5.352 1 90.5 230 ALA A N 1
ATOM 1803 C CA . ALA A 1 230 ? 7.344 24.062 -4.508 1 90.5 230 ALA A CA 1
ATOM 1804 C C . ALA A 1 230 ? 7.895 25.469 -4.648 1 90.5 230 ALA A C 1
ATOM 1806 O O . ALA A 1 230 ? 9.086 25.656 -4.926 1 90.5 230 ALA A O 1
ATOM 1807 N N . ASP A 1 231 ? 6.988 26.359 -4.422 1 93.56 231 ASP A N 1
ATOM 1808 C CA . ASP A 1 231 ? 7.238 27.797 -4.422 1 93.56 231 ASP A CA 1
ATOM 1809 C C . ASP A 1 231 ? 6.754 28.438 -3.127 1 93.56 231 ASP A C 1
ATOM 1811 O O . ASP A 1 231 ? 5.621 28.203 -2.695 1 93.56 231 ASP A O 1
ATOM 1815 N N . LEU A 1 232 ? 7.691 29.203 -2.52 1 97.06 232 LEU A N 1
ATOM 1816 C CA . LEU A 1 232 ? 7.367 29.781 -1.22 1 97.06 232 LEU A CA 1
ATOM 1817 C C . LEU A 1 232 ? 6.145 30.688 -1.319 1 97.06 232 LEU A C 1
ATOM 1819 O O . LEU A 1 232 ? 5.27 30.656 -0.45 1 97.06 232 LEU A O 1
ATOM 1823 N N . GLY A 1 233 ? 6.133 31.562 -2.33 1 97.81 233 GLY A N 1
ATOM 1824 C CA . GLY A 1 233 ? 4.992 32.438 -2.52 1 97.81 233 GLY A CA 1
ATOM 1825 C C . GLY A 1 233 ? 3.678 31.688 -2.65 1 97.81 233 GLY A C 1
ATOM 1826 O O . GLY A 1 233 ? 2.67 32.094 -2.064 1 97.81 233 GLY A O 1
ATOM 1827 N N . GLU A 1 234 ? 3.734 30.641 -3.406 1 97.75 234 GLU A N 1
ATOM 1828 C CA . GLU A 1 234 ? 2.527 29.844 -3.604 1 97.75 234 GLU A CA 1
ATOM 1829 C C . GLU A 1 234 ? 2.086 29.188 -2.303 1 97.75 234 GLU A C 1
ATOM 1831 O O . GLU A 1 234 ? 0.89 29.094 -2.02 1 97.75 234 GLU A O 1
ATOM 1836 N N . ILE A 1 235 ? 3.041 28.672 -1.578 1 98.38 235 ILE A N 1
ATOM 1837 C CA . ILE A 1 235 ? 2.75 28.047 -0.289 1 98.38 235 ILE A CA 1
ATOM 1838 C C . ILE A 1 235 ? 2.072 29.062 0.63 1 98.38 235 ILE A C 1
ATOM 1840 O O . ILE A 1 235 ? 1.054 28.75 1.255 1 98.38 235 ILE A O 1
ATOM 1844 N N . LEU A 1 236 ? 2.602 30.25 0.692 1 98.69 236 LEU A N 1
ATOM 1845 C CA . LEU A 1 236 ? 2.029 31.281 1.542 1 98.69 236 LEU A CA 1
ATOM 1846 C C . LEU A 1 236 ? 0.636 31.672 1.061 1 98.69 236 LEU A C 1
ATOM 1848 O O . LEU A 1 236 ? -0.244 31.969 1.87 1 98.69 236 LEU A O 1
ATOM 1852 N N . ASP A 1 237 ? 0.455 31.688 -0.243 1 98.38 237 ASP A N 1
ATOM 1853 C CA . ASP A 1 237 ? -0.868 31.969 -0.789 1 98.38 237 ASP A CA 1
ATOM 1854 C C . ASP A 1 237 ? -1.887 30.922 -0.342 1 98.38 237 ASP A C 1
ATOM 1856 O O . ASP A 1 237 ? -3.002 31.266 0.059 1 98.38 237 ASP A O 1
ATOM 1860 N N . ILE A 1 238 ? -1.492 29.672 -0.438 1 98.62 238 ILE A N 1
ATOM 1861 C CA . ILE A 1 238 ? -2.375 28.594 -0.026 1 98.62 238 ILE A CA 1
ATOM 1862 C C . ILE A 1 238 ? -2.717 28.734 1.455 1 98.62 238 ILE A C 1
ATOM 1864 O O . ILE A 1 238 ? -3.883 28.641 1.843 1 98.62 238 ILE A O 1
ATOM 1868 N N . LEU A 1 239 ? -1.758 29.062 2.273 1 98.81 239 LEU A N 1
ATOM 1869 C CA . LEU A 1 239 ? -1.93 29.125 3.721 1 98.81 239 LEU A CA 1
ATOM 1870 C C . LEU A 1 239 ? -2.715 30.375 4.121 1 98.81 239 LEU A C 1
ATOM 1872 O O . LEU A 1 239 ? -3.459 30.359 5.105 1 98.81 239 LEU A O 1
ATOM 1876 N N . THR A 1 240 ? -2.529 31.422 3.395 1 98.62 240 THR A N 1
ATOM 1877 C CA . THR A 1 240 ? -3.271 32.656 3.662 1 98.62 240 THR A CA 1
ATOM 1878 C C . THR A 1 240 ? -4.746 32.469 3.32 1 98.62 240 THR A C 1
ATOM 1880 O O . THR A 1 240 ? -5.617 33.062 3.977 1 98.62 240 THR A O 1
ATOM 1883 N N . ASN A 1 241 ? -4.926 31.656 2.197 1 98.25 241 ASN A N 1
ATOM 1884 C CA . ASN A 1 241 ? -6.289 31.297 1.824 1 98.25 241 ASN A CA 1
ATOM 1885 C C . ASN A 1 241 ? -7.176 32.531 1.67 1 98.25 241 ASN A C 1
ATOM 1887 O O . ASN A 1 241 ? -8.25 32.594 2.262 1 98.25 241 ASN A O 1
ATOM 1891 N N . GLU A 1 242 ? -6.754 33.469 0.903 1 98.12 242 GLU A N 1
ATOM 1892 C CA . GLU A 1 242 ? -7.484 34.719 0.693 1 98.12 242 GLU A CA 1
ATOM 1893 C C . GLU A 1 242 ? -8.898 34.438 0.185 1 98.12 242 GLU A C 1
ATOM 1895 O O . GLU A 1 242 ? -9.094 33.656 -0.743 1 98.12 242 GLU A O 1
ATOM 1900 N N . GLY A 1 243 ? -9.852 35.094 0.736 1 97.81 243 GLY A N 1
ATOM 1901 C CA . GLY A 1 243 ? -11.25 34.938 0.373 1 97.81 243 GLY A CA 1
ATOM 1902 C C . GLY A 1 243 ? -12.086 34.312 1.464 1 97.81 243 GLY A C 1
ATOM 1903 O O . GLY A 1 243 ? -13.297 34.531 1.544 1 97.81 243 GLY A O 1
ATOM 1904 N N . VAL A 1 244 ? -11.484 33.5 2.32 1 98.06 244 VAL A N 1
ATOM 1905 C CA . VAL A 1 244 ? -12.234 32.844 3.387 1 98.06 244 VAL A CA 1
ATOM 1906 C C . VAL A 1 244 ? -11.383 32.781 4.652 1 98.06 244 VAL A C 1
ATOM 1908 O O . VAL A 1 244 ? -11.703 33.406 5.656 1 98.06 244 VAL A O 1
ATOM 1911 N N . GLY A 1 245 ? -10.234 32.062 4.574 1 98.38 245 GLY A N 1
ATOM 1912 C CA . GLY A 1 245 ? -9.367 31.875 5.723 1 98.38 245 GLY A CA 1
ATOM 1913 C C . GLY A 1 245 ? -9.594 30.562 6.434 1 98.38 245 GLY A C 1
ATOM 1914 O O . GLY A 1 245 ? -10.555 29.844 6.129 1 98.38 245 GLY A O 1
ATOM 1915 N N . THR A 1 246 ? -8.719 30.25 7.379 1 98.62 246 THR A N 1
ATOM 1916 C CA . THR A 1 246 ? -8.789 28.984 8.109 1 98.62 246 THR A CA 1
ATOM 1917 C C . THR A 1 246 ? -9.742 29.094 9.289 1 98.62 246 THR A C 1
ATOM 1919 O O . THR A 1 246 ? -9.883 30.172 9.883 1 98.62 246 THR A O 1
ATOM 1922 N N . ALA A 1 247 ? -10.398 27.984 9.594 1 98.31 247 ALA A N 1
ATOM 1923 C CA . ALA A 1 247 ? -11.273 27.906 10.766 1 98.31 247 ALA A CA 1
ATOM 1924 C C . ALA A 1 247 ? -10.461 27.688 12.039 1 98.31 247 ALA A C 1
ATOM 1926 O O . ALA A 1 247 ? -10.867 28.125 13.125 1 98.31 247 ALA A O 1
ATOM 1927 N N . ASP A 1 248 ? -9.344 27 11.961 1 96.5 248 ASP A N 1
ATOM 1928 C CA . ASP A 1 248 ? -8.531 26.578 13.094 1 96.5 248 ASP A CA 1
ATOM 1929 C C . ASP A 1 248 ? -7.047 26.828 12.836 1 96.5 248 ASP A C 1
ATOM 1931 O O . ASP A 1 248 ? -6.676 27.391 11.805 1 96.5 248 ASP A O 1
ATOM 1935 N N . GLY A 1 249 ? -6.215 26.562 13.867 1 96.56 249 GLY A N 1
ATOM 1936 C CA . GLY A 1 249 ? -4.805 26.906 13.789 1 96.56 249 GLY A CA 1
ATOM 1937 C C . GLY A 1 249 ? -3.912 25.719 13.5 1 96.56 249 GLY A C 1
ATOM 1938 O O . GLY A 1 249 ? -4.242 24.578 13.859 1 96.56 249 GLY A O 1
ATOM 1939 N N . PHE A 1 250 ? -2.781 25.922 12.836 1 97.69 250 PHE A N 1
ATOM 1940 C CA . PHE A 1 250 ? -1.787 24.875 12.586 1 97.69 250 PHE A CA 1
ATOM 1941 C C . PHE A 1 250 ? -0.44 25.5 12.219 1 97.69 250 PHE A C 1
ATOM 1943 O O . PHE A 1 250 ? -0.341 26.703 12.016 1 97.69 250 PHE A O 1
ATOM 1950 N N . ASN A 1 251 ? 0.521 24.719 12.312 1 98.38 251 ASN A N 1
ATOM 1951 C CA . ASN A 1 251 ? 1.875 25.062 11.891 1 98.38 251 ASN A CA 1
ATOM 1952 C C . ASN A 1 251 ? 2.379 24.109 10.805 1 98.38 251 ASN A C 1
ATOM 1954 O O . ASN A 1 251 ? 2.137 22.906 10.867 1 98.38 251 ASN A O 1
ATOM 1958 N N . VAL A 1 252 ? 3.031 24.672 9.781 1 98.75 252 VAL A N 1
ATOM 1959 C CA . VAL A 1 252 ? 3.645 23.906 8.703 1 98.75 252 VAL A CA 1
ATOM 1960 C C . VAL A 1 252 ? 5.164 24.016 8.789 1 98.75 252 VAL A C 1
ATOM 1962 O O . VAL A 1 252 ? 5.707 25.125 8.883 1 98.75 252 VAL A O 1
ATOM 1965 N N . ASN A 1 253 ? 5.863 22.906 8.828 1 98.88 253 ASN A N 1
ATOM 1966 C CA . ASN A 1 253 ? 7.312 22.828 8.664 1 98.88 253 ASN A CA 1
ATOM 1967 C C . ASN A 1 253 ? 7.688 22.234 7.305 1 98.88 253 ASN A C 1
ATOM 1969 O O . ASN A 1 253 ? 7.195 21.172 6.93 1 98.88 253 ASN A O 1
ATOM 1973 N N . PHE A 1 254 ? 8.539 22.953 6.535 1 98.81 254 PHE A N 1
ATOM 1974 C CA . PHE A 1 254 ? 8.727 22.406 5.199 1 98.81 254 PHE A CA 1
ATOM 1975 C C . PHE A 1 254 ? 10.07 22.828 4.625 1 98.81 254 PHE A C 1
ATOM 1977 O O . PHE A 1 254 ? 10.742 23.703 5.18 1 98.81 254 PHE A O 1
ATOM 1984 N N . GLY A 1 255 ? 10.492 22.156 3.668 1 98.56 255 GLY A N 1
ATOM 1985 C CA . GLY A 1 255 ? 11.633 22.469 2.816 1 98.56 255 GLY A CA 1
ATOM 1986 C C . GLY A 1 255 ? 11.445 22 1.383 1 98.56 255 GLY A C 1
ATOM 1987 O O . GLY A 1 255 ? 10.445 21.359 1.06 1 98.56 255 GLY A O 1
ATOM 1988 N N . PHE A 1 256 ? 12.414 22.406 0.569 1 98.12 256 PHE A N 1
ATOM 1989 C CA . PHE A 1 256 ? 12.359 22.062 -0.848 1 98.12 256 PHE A CA 1
ATOM 1990 C C . PHE A 1 256 ? 13.508 21.141 -1.224 1 98.12 256 PHE A C 1
ATOM 1992 O O . PHE A 1 256 ? 14.672 21.422 -0.932 1 98.12 256 PHE A O 1
ATOM 1999 N N . LEU A 1 257 ? 13.141 20.109 -1.879 1 96.62 257 LEU A N 1
ATOM 2000 C CA . LEU A 1 257 ? 14.094 19.047 -2.205 1 96.62 257 LEU A CA 1
ATOM 2001 C C . LEU A 1 257 ? 15.039 19.5 -3.32 1 96.62 257 LEU A C 1
ATOM 2003 O O . LEU A 1 257 ? 16.203 19.078 -3.357 1 96.62 257 LEU A O 1
ATOM 2007 N N . HIS A 1 258 ? 14.5 20.266 -4.246 1 94.25 258 HIS A N 1
ATOM 2008 C CA . HIS A 1 258 ? 15.242 20.562 -5.469 1 94.25 258 HIS A CA 1
ATOM 2009 C C . HIS A 1 258 ? 15.984 21.891 -5.363 1 94.25 258 HIS A C 1
ATOM 2011 O O . HIS A 1 258 ? 15.953 22.703 -6.293 1 94.25 258 HIS A O 1
ATOM 2017 N N . VAL A 1 259 ? 16.5 22.172 -4.234 1 94.5 259 VAL A N 1
ATOM 2018 C CA . VAL A 1 259 ? 17.391 23.281 -3.961 1 94.5 259 VAL A CA 1
ATOM 2019 C C . VAL A 1 259 ? 18.781 22.75 -3.584 1 94.5 259 VAL A C 1
ATOM 2021 O O . VAL A 1 259 ? 18.891 21.703 -2.957 1 94.5 259 VAL A O 1
ATOM 2024 N N . PRO A 1 260 ? 19.828 23.469 -4.012 1 94.19 260 PRO A N 1
ATOM 2025 C CA . PRO A 1 260 ? 21.172 23 -3.645 1 94.19 260 PRO A CA 1
ATOM 2026 C C . PRO A 1 260 ? 21.359 22.875 -2.135 1 94.19 260 PRO A C 1
ATOM 2028 O O . PRO A 1 260 ? 20.906 23.734 -1.374 1 94.19 260 PRO A O 1
ATOM 2031 N N . LYS A 1 261 ? 22.016 21.812 -1.781 1 94.19 261 LYS A N 1
ATOM 2032 C CA . LYS A 1 261 ? 22.203 21.469 -0.375 1 94.19 261 LYS A CA 1
ATOM 2033 C C . LYS A 1 261 ? 22.906 22.609 0.38 1 94.19 261 LYS A C 1
ATOM 2035 O O . LYS A 1 261 ? 22.594 22.844 1.55 1 94.19 261 LYS A O 1
ATOM 2040 N N . GLU A 1 262 ? 23.734 23.328 -0.307 1 94.75 262 GLU A N 1
ATOM 2041 C CA . GLU A 1 262 ? 24.594 24.328 0.327 1 94.75 262 GLU A CA 1
ATOM 2042 C C . GLU A 1 262 ? 23.797 25.594 0.655 1 94.75 262 GLU A C 1
ATOM 2044 O O . GLU A 1 262 ? 24.234 26.422 1.447 1 94.75 262 GLU A O 1
ATOM 2049 N N . SER A 1 263 ? 22.641 25.703 0.103 1 96 263 SER A N 1
ATOM 2050 C CA . SER A 1 263 ? 21.891 26.938 0.298 1 96 263 SER A CA 1
ATOM 2051 C C . SER A 1 263 ? 20.469 26.656 0.765 1 96 263 SER A C 1
ATOM 2053 O O . SER A 1 263 ? 19.625 27.562 0.81 1 96 263 SER A O 1
ATOM 2055 N N . ARG A 1 264 ? 20.219 25.438 1.103 1 97.38 264 ARG A N 1
ATOM 2056 C CA . ARG A 1 264 ? 18.859 25.062 1.446 1 97.38 264 ARG A CA 1
ATOM 2057 C C . ARG A 1 264 ? 18.406 25.734 2.73 1 97.38 264 ARG A C 1
ATOM 2059 O O . ARG A 1 264 ? 19.141 25.766 3.717 1 97.38 264 ARG A O 1
ATOM 2066 N N . VAL A 1 265 ? 17.234 26.312 2.684 1 98.31 265 VAL A N 1
ATOM 2067 C CA . VAL A 1 265 ? 16.578 26.938 3.826 1 98.31 265 VAL A CA 1
ATOM 2068 C C . VAL A 1 265 ? 15.297 26.188 4.164 1 98.31 265 VAL A C 1
ATOM 2070 O O . VAL A 1 265 ? 14.508 25.844 3.271 1 98.31 265 VAL A O 1
ATOM 2073 N N . PHE A 1 266 ? 15.148 25.812 5.395 1 98.75 266 PHE A N 1
ATOM 2074 C CA . PHE A 1 266 ? 13.875 25.281 5.863 1 98.75 266 PHE A CA 1
ATOM 2075 C C . PHE A 1 266 ? 12.977 26.391 6.395 1 98.75 266 PHE A C 1
ATOM 2077 O O . PHE A 1 266 ? 13.453 27.469 6.734 1 98.75 266 PHE A O 1
ATOM 2084 N N . HIS A 1 267 ? 11.695 26.094 6.418 1 98.75 267 HIS A N 1
ATOM 2085 C CA . HIS A 1 267 ? 10.719 27.109 6.793 1 98.75 267 HIS A CA 1
ATOM 2086 C C . HIS A 1 267 ? 9.703 26.547 7.781 1 98.75 267 HIS A C 1
ATOM 2088 O O . HIS A 1 267 ? 9.391 25.359 7.75 1 98.75 267 HIS A O 1
ATOM 2094 N N . THR A 1 268 ? 9.242 27.391 8.625 1 98.62 268 THR A N 1
ATOM 2095 C CA . THR A 1 268 ? 8.078 27.125 9.453 1 98.62 268 THR A CA 1
ATOM 2096 C C . THR A 1 268 ? 7.047 28.25 9.305 1 98.62 268 THR A C 1
ATOM 2098 O O . THR A 1 268 ? 7.406 29.422 9.234 1 98.62 268 THR A O 1
ATOM 2101 N N . VAL A 1 269 ? 5.801 27.891 9.172 1 98.88 269 VAL A N 1
ATOM 2102 C CA . VAL A 1 269 ? 4.742 28.891 9.055 1 98.88 269 VAL A CA 1
ATOM 2103 C C . VAL A 1 269 ? 3.643 28.594 10.078 1 98.88 269 VAL A C 1
ATOM 2105 O O . VAL A 1 269 ? 3.061 27.5 10.078 1 98.88 269 VAL A O 1
ATOM 2108 N N . GLU A 1 270 ? 3.355 29.5 10.898 1 98.81 270 GLU A N 1
ATOM 2109 C CA . GLU A 1 270 ? 2.172 29.453 11.75 1 98.81 270 GLU A CA 1
ATOM 2110 C C . GLU A 1 270 ? 0.962 30.062 11.055 1 98.81 270 GLU A C 1
ATOM 2112 O O . GLU A 1 270 ? 1.085 31.078 10.367 1 98.81 270 GLU A O 1
ATOM 2117 N N . VAL A 1 271 ? -0.12 29.453 11.164 1 98.81 271 VAL A N 1
ATOM 2118 C CA . VAL A 1 271 ? -1.355 29.906 10.531 1 98.81 271 VAL A CA 1
ATOM 2119 C C . VAL A 1 271 ? -2.486 29.906 11.562 1 98.81 271 VAL A C 1
ATOM 2121 O O . VAL A 1 271 ? -2.734 28.906 12.227 1 98.81 271 VAL A O 1
ATOM 2124 N N . THR A 1 272 ? -3.195 31.016 11.727 1 98.44 272 THR A N 1
ATOM 2125 C CA . THR A 1 272 ? -4.34 31.125 12.625 1 98.44 272 THR A CA 1
ATOM 2126 C C . THR A 1 272 ? -5.516 31.797 11.93 1 98.44 272 THR A C 1
ATOM 2128 O O . THR A 1 272 ? -5.34 32.438 10.891 1 98.44 272 THR A O 1
ATOM 2131 N N . PRO A 1 273 ? -6.703 31.547 12.508 1 98.12 273 PRO A N 1
ATOM 2132 C CA . PRO A 1 273 ? -7.812 32.375 12.062 1 98.12 273 PRO A CA 1
ATOM 2133 C C . PRO A 1 273 ? -7.566 33.875 12.336 1 98.12 273 PRO A C 1
ATOM 2135 O O . PRO A 1 273 ? -6.738 34.219 13.188 1 98.12 273 PRO A O 1
ATOM 2138 N N . LYS A 1 274 ? -8.227 34.656 11.617 1 96.94 274 LYS A N 1
ATOM 2139 C CA . LYS A 1 274 ? -8.242 36.094 11.828 1 96.94 274 LYS A CA 1
ATOM 2140 C C . LYS A 1 274 ? -9.664 36.625 11.875 1 96.94 274 LYS A C 1
ATOM 2142 O O . LYS A 1 274 ? -10.391 36.562 10.875 1 96.94 274 LYS A O 1
ATOM 2147 N N . THR A 1 275 ? -9.992 37.094 13 1 93.31 275 THR A N 1
ATOM 2148 C CA . THR A 1 275 ? -11.344 37.594 13.195 1 93.31 275 THR A CA 1
ATOM 2149 C C . THR A 1 275 ? -11.633 38.75 12.25 1 93.31 275 THR A C 1
ATOM 2151 O O . THR A 1 275 ? -10.781 39.594 12.031 1 93.31 275 THR A O 1
ATOM 2154 N N . ASP A 1 276 ? -12.82 38.781 11.719 1 93.06 276 ASP A N 1
ATOM 2155 C CA . ASP A 1 276 ? -13.344 39.844 10.859 1 93.06 276 ASP A CA 1
ATOM 2156 C C . ASP A 1 276 ? -12.461 40.031 9.625 1 93.06 276 ASP A C 1
ATOM 2158 O O . ASP A 1 276 ? -12.203 41.156 9.211 1 93.06 276 ASP A O 1
ATOM 2162 N N . SER A 1 277 ? -11.875 38.938 9.211 1 95.12 277 SER A N 1
ATOM 2163 C CA . SER A 1 277 ? -11.039 38.938 8.008 1 95.12 277 SER A CA 1
ATOM 2164 C C . SER A 1 277 ? -11.391 37.781 7.086 1 95.12 277 SER A C 1
ATOM 2166 O O . SER A 1 277 ? -11.852 36.719 7.547 1 95.12 277 SER A O 1
ATOM 2168 N N . ASP A 1 278 ? -11.195 37.969 5.809 1 97.12 278 ASP A N 1
ATOM 2169 C CA . ASP A 1 278 ? -11.461 36.938 4.832 1 97.12 278 ASP A CA 1
ATOM 2170 C C . ASP A 1 278 ? -10.18 36.188 4.43 1 97.12 278 ASP A C 1
ATOM 2172 O O . ASP A 1 278 ? -10.008 35.844 3.266 1 97.12 278 ASP A O 1
ATOM 2176 N N . ARG A 1 279 ? -9.258 36.156 5.34 1 98.19 279 ARG A N 1
ATOM 2177 C CA . ARG A 1 279 ? -8 35.469 5.137 1 98.19 279 ARG A CA 1
ATOM 2178 C C . ARG A 1 279 ? -7.43 34.969 6.461 1 98.19 279 ARG A C 1
ATOM 2180 O O . ARG A 1 279 ? -7.816 35.438 7.527 1 98.19 279 ARG A O 1
ATOM 2187 N N . SER A 1 280 ? -6.5 34.031 6.422 1 98.69 280 SER A N 1
ATOM 2188 C CA . SER A 1 280 ? -5.781 33.562 7.602 1 98.69 280 SER A CA 1
ATOM 2189 C C . SER A 1 280 ? -4.664 34.531 7.984 1 98.69 280 SER A C 1
ATOM 2191 O O . SER A 1 280 ? -4.203 35.312 7.152 1 98.69 280 SER A O 1
ATOM 2193 N N . GLU A 1 281 ? -4.336 34.5 9.234 1 98.5 281 GLU A N 1
ATOM 2194 C CA . GLU A 1 281 ? -3.08 35.125 9.641 1 98.5 281 GLU A CA 1
ATOM 2195 C C . GLU A 1 281 ? -1.916 34.156 9.523 1 98.5 281 GLU A C 1
ATOM 2197 O O . GLU A 1 281 ? -2.041 32.969 9.883 1 98.5 281 GLU A O 1
ATOM 2202 N N . VAL A 1 282 ? -0.784 34.625 8.914 1 98.62 282 VAL A N 1
ATOM 2203 C CA . VAL A 1 282 ? 0.346 33.719 8.664 1 98.62 282 VAL A CA 1
ATOM 2204 C C . VAL A 1 282 ? 1.635 34.375 9.164 1 98.62 282 VAL A C 1
ATOM 2206 O O . VAL A 1 282 ? 1.801 35.594 9.07 1 98.62 282 VAL A O 1
ATOM 2209 N N . TYR A 1 283 ? 2.531 33.594 9.727 1 98.75 283 TYR A N 1
ATOM 2210 C CA . TYR A 1 283 ? 3.873 34.031 10.109 1 98.75 283 TYR A CA 1
ATOM 2211 C C . TYR A 1 283 ? 4.922 33.062 9.594 1 98.75 283 TYR A C 1
ATOM 2213 O O . TYR A 1 283 ? 4.883 31.859 9.914 1 98.75 283 TYR A O 1
ATOM 2221 N N . LEU A 1 284 ? 5.84 33.562 8.828 1 98.69 284 LEU A N 1
ATOM 2222 C CA . LEU A 1 284 ? 6.895 32.781 8.219 1 98.69 284 LEU A CA 1
ATOM 2223 C C . LEU A 1 284 ? 8.203 32.938 8.984 1 98.69 284 LEU A C 1
ATOM 2225 O O . LEU A 1 284 ? 8.617 34.062 9.281 1 98.69 284 LEU A O 1
ATOM 2229 N N . ALA A 1 285 ? 8.828 31.844 9.352 1 98.62 285 ALA A N 1
ATOM 2230 C CA . ALA A 1 285 ? 10.18 31.812 9.898 1 98.62 285 ALA A CA 1
ATOM 2231 C C . ALA A 1 285 ? 11.109 30.953 9.039 1 98.62 285 ALA A C 1
ATOM 2233 O O . ALA A 1 285 ? 10.711 29.891 8.57 1 98.62 285 ALA A O 1
ATOM 2234 N N . ASP A 1 286 ? 12.359 31.422 8.844 1 98.5 286 ASP A N 1
ATOM 2235 C CA . ASP A 1 286 ? 13.336 30.734 8 1 98.5 286 ASP A CA 1
ATOM 2236 C C . ASP A 1 286 ? 14.492 30.188 8.836 1 98.5 286 ASP A C 1
ATOM 2238 O O . ASP A 1 286 ? 14.922 30.812 9.797 1 98.5 286 ASP A O 1
ATOM 2242 N N . PHE A 1 287 ? 15 29.078 8.414 1 98.62 287 PHE A N 1
ATOM 2243 C CA . PHE A 1 287 ? 16.125 28.438 9.078 1 98.62 287 PHE A CA 1
ATOM 2244 C C . PHE A 1 287 ? 17.172 28 8.062 1 98.62 287 PHE A C 1
ATOM 2246 O O . PHE A 1 287 ? 17.094 26.891 7.52 1 98.62 287 PHE A O 1
ATOM 2253 N N . GLY A 1 288 ? 18.156 28.812 7.914 1 98.12 288 GLY A N 1
ATOM 2254 C CA . GLY A 1 288 ? 19.281 28.5 7.043 1 98.12 288 GLY A CA 1
ATOM 2255 C C . GLY A 1 288 ? 20.25 27.5 7.648 1 98.12 288 GLY A C 1
ATOM 2256 O O . GLY A 1 288 ? 20.062 27.062 8.789 1 98.12 288 GLY A O 1
ATOM 2257 N N . ILE A 1 289 ? 21.266 27.234 6.895 1 97.44 289 ILE A N 1
ATOM 2258 C CA . ILE A 1 289 ? 22.234 26.234 7.316 1 97.44 289 ILE A CA 1
ATOM 2259 C C . ILE A 1 289 ? 22.828 26.625 8.664 1 97.44 289 ILE A C 1
ATOM 2261 O O . ILE A 1 289 ? 23.203 27.781 8.875 1 97.44 289 ILE A O 1
ATOM 2265 N N . GLY A 1 290 ? 22.891 25.719 9.539 1 97.31 290 GLY A N 1
ATOM 2266 C CA . GLY A 1 290 ? 23.422 25.953 10.875 1 97.31 290 GLY A CA 1
ATOM 2267 C C . GLY A 1 290 ? 22.344 26.188 11.906 1 97.31 290 GLY A C 1
ATOM 2268 O O . GLY A 1 290 ? 22.609 26.234 13.109 1 97.31 290 GLY A O 1
ATOM 2269 N N . ASN A 1 291 ? 21.094 26.25 11.445 1 97.75 291 ASN A N 1
ATOM 2270 C CA . ASN A 1 291 ? 20 26.547 12.359 1 97.75 291 ASN A CA 1
ATOM 2271 C C . ASN A 1 291 ? 18.953 25.438 12.367 1 97.75 291 ASN A C 1
ATOM 2273 O O . ASN A 1 291 ? 18.328 25.172 11.352 1 97.75 291 ASN A O 1
ATOM 2277 N N . ASN A 1 292 ? 18.781 24.828 13.492 1 98.5 292 ASN A N 1
ATOM 2278 C CA . ASN A 1 292 ? 17.719 23.859 13.695 1 98.5 292 ASN A CA 1
ATOM 2279 C C . ASN A 1 292 ? 16.438 24.531 14.188 1 98.5 292 ASN A C 1
ATOM 2281 O O . ASN A 1 292 ? 16.453 25.703 14.562 1 98.5 292 ASN A O 1
ATOM 2285 N N . SER A 1 293 ? 15.359 23.797 14.086 1 98.12 293 SER A N 1
ATOM 2286 C CA . SER A 1 293 ? 14.086 24.297 14.609 1 98.12 293 SER A CA 1
ATOM 2287 C C . SER A 1 293 ? 13.227 23.156 15.133 1 98.12 293 SER A C 1
ATOM 2289 O O . SER A 1 293 ? 13.188 22.078 14.539 1 98.12 293 SER A O 1
ATOM 2291 N N . LEU A 1 294 ? 12.641 23.359 16.266 1 98.25 294 LEU A N 1
ATOM 2292 C CA . LEU A 1 294 ? 11.633 22.453 16.812 1 98.25 294 LEU A CA 1
ATOM 2293 C C . LEU A 1 294 ? 10.289 23.141 16.953 1 98.25 294 LEU A C 1
ATOM 2295 O O . LEU A 1 294 ? 10.211 24.266 17.469 1 98.25 294 LEU A O 1
ATOM 2299 N N . HIS A 1 295 ? 9.281 22.531 16.438 1 97.94 295 HIS A N 1
ATOM 2300 C CA . HIS A 1 295 ? 7.926 23.031 16.641 1 97.94 295 HIS A CA 1
ATOM 2301 C C . HIS A 1 295 ? 7.02 21.938 17.203 1 97.94 295 HIS A C 1
ATOM 2303 O O . HIS A 1 295 ? 7.125 20.781 16.812 1 97.94 295 HIS A O 1
ATOM 2309 N N . THR A 1 296 ? 6.191 22.297 18.125 1 96.88 296 THR A N 1
ATOM 2310 C CA . THR A 1 296 ? 5.203 21.406 18.703 1 96.88 296 THR A CA 1
ATOM 2311 C C . THR A 1 296 ? 3.787 21.906 18.438 1 96.88 296 THR A C 1
ATOM 2313 O O . THR A 1 296 ? 3.453 22.266 17.312 1 96.88 296 THR A O 1
ATOM 2316 N N . ASN A 1 297 ? 2.912 21.969 19.469 1 95.62 297 ASN A N 1
ATOM 2317 C CA . ASN A 1 297 ? 1.51 22.281 19.203 1 95.62 297 ASN A CA 1
ATOM 2318 C C . ASN A 1 297 ? 1.094 23.594 19.875 1 95.62 297 ASN A C 1
ATOM 2320 O O . ASN A 1 297 ? 0.012 23.688 20.453 1 95.62 297 ASN A O 1
ATOM 2324 N N . ARG A 1 298 ? 2.002 24.531 19.797 1 95.06 298 ARG A N 1
ATOM 2325 C CA . ARG A 1 298 ? 1.664 25.859 20.312 1 95.06 298 ARG A CA 1
ATOM 2326 C C . ARG A 1 298 ? 2.279 26.953 19.438 1 95.06 298 ARG A C 1
ATOM 2328 O O . ARG A 1 298 ? 3.225 26.688 18.688 1 95.06 298 ARG A O 1
ATOM 2335 N N . LEU A 1 299 ? 1.74 28.156 19.594 1 96.5 299 LEU A N 1
ATOM 2336 C CA . LEU A 1 299 ? 2.246 29.297 18.844 1 96.5 299 LEU A CA 1
ATOM 2337 C C . LEU A 1 299 ? 3.533 29.828 19.469 1 96.5 299 LEU A C 1
ATOM 2339 O O . LEU A 1 299 ? 3.627 29.953 20.688 1 96.5 299 LEU A O 1
ATOM 2343 N N . LEU A 1 300 ? 4.461 30.125 18.641 1 96.44 300 LEU A N 1
ATOM 2344 C CA . LEU A 1 300 ? 5.727 30.703 19.078 1 96.44 300 LEU A CA 1
ATOM 2345 C C . LEU A 1 300 ? 5.824 32.156 18.672 1 96.44 300 LEU A C 1
ATOM 2347 O O . LEU A 1 300 ? 6.59 32.938 19.266 1 96.44 300 LEU A O 1
ATOM 2351 N N . HIS A 1 301 ? 5.016 32.594 17.641 1 97.31 301 HIS A N 1
ATOM 2352 C CA . HIS A 1 301 ? 5.184 33.938 17.078 1 97.31 301 HIS A CA 1
ATOM 2353 C C . HIS A 1 301 ? 3.852 34.656 16.984 1 97.31 301 HIS A C 1
ATOM 2355 O O . HIS A 1 301 ? 3.719 35.781 17.5 1 97.31 301 HIS A O 1
ATOM 2361 N N . LEU A 1 302 ? 2.873 34 16.344 1 97.31 302 LEU A N 1
ATOM 2362 C CA . LEU A 1 302 ? 1.564 34.656 16.219 1 97.31 302 LEU A CA 1
ATOM 2363 C C . LEU A 1 302 ? 0.891 34.75 17.594 1 97.31 302 LEU A C 1
ATOM 2365 O O . LEU A 1 302 ? 1.159 33.938 18.484 1 97.31 302 LEU A O 1
ATOM 2369 N N . LYS A 1 303 ? 0.075 35.812 17.688 1 95.25 303 LYS A N 1
ATOM 2370 C CA . LYS A 1 303 ? -0.729 35.969 18.891 1 95.25 303 LYS A CA 1
ATOM 2371 C C . LYS A 1 303 ? -2.201 35.688 18.609 1 95.25 303 LYS A C 1
ATOM 2373 O O . LYS A 1 303 ? -2.898 36.5 18 1 95.25 303 LYS A O 1
ATOM 2378 N N . TYR A 1 304 ? -2.625 34.594 19.016 1 94.81 304 TYR A N 1
ATOM 2379 C CA . TYR A 1 304 ? -4.008 34.125 18.984 1 94.81 304 TYR A CA 1
ATOM 2380 C C . TYR A 1 304 ? -4.324 33.281 20.203 1 94.81 304 TYR A C 1
ATOM 2382 O O . TYR A 1 304 ? -3.492 32.5 20.641 1 94.81 304 TYR A O 1
ATOM 2390 N N . PRO A 1 305 ? -5.477 33.5 20.781 1 92.88 305 PRO A N 1
ATOM 2391 C CA . PRO A 1 305 ? -5.766 32.719 21.984 1 92.88 305 PRO A CA 1
ATOM 2392 C C . PRO A 1 305 ? -5.707 31.203 21.75 1 92.88 305 PRO A C 1
ATOM 2394 O O . PRO A 1 305 ? -6.281 30.703 20.781 1 92.88 305 PRO A O 1
ATOM 2397 N N . GLU A 1 306 ? -4.988 30.453 22.594 1 92.69 306 GLU A N 1
ATOM 2398 C CA . GLU A 1 306 ? -4.855 29 22.516 1 92.69 306 GLU A CA 1
ATOM 2399 C C . GLU A 1 306 ? -5.559 28.328 23.703 1 92.69 306 GLU A C 1
ATOM 2401 O O . GLU A 1 306 ? -5.789 28.953 24.734 1 92.69 306 GLU A O 1
ATOM 2406 N N . LEU A 1 307 ? -5.887 27.125 23.484 1 84.5 307 LEU A N 1
ATOM 2407 C CA . LEU A 1 307 ? -6.477 26.359 24.578 1 84.5 307 LEU A CA 1
ATOM 2408 C C . LEU A 1 307 ? -5.418 25.984 25.609 1 84.5 307 LEU A C 1
ATOM 2410 O O . LEU A 1 307 ? -4.301 25.609 25.266 1 84.5 307 LEU A O 1
ATOM 2414 N N . ASP A 1 308 ? -5.77 26.328 26.812 1 74.44 308 ASP A N 1
ATOM 2415 C CA . ASP A 1 308 ? -4.891 25.953 27.922 1 74.44 308 ASP A CA 1
ATOM 2416 C C . ASP A 1 308 ? -5.227 24.562 28.453 1 74.44 308 ASP A C 1
ATOM 2418 O O . ASP A 1 308 ? -5.828 24.422 29.516 1 74.44 308 ASP A O 1
ATOM 2422 N N . GLU A 1 309 ? -4.926 23.594 27.688 1 78.44 309 GLU A N 1
ATOM 2423 C CA . GLU A 1 309 ? -5.207 22.203 28.016 1 78.44 309 GLU A CA 1
ATOM 2424 C C . GLU A 1 309 ? -3.947 21.344 27.906 1 78.44 309 GLU A C 1
ATOM 2426 O O . GLU A 1 309 ? -2.836 21.875 27.844 1 78.44 309 GLU A O 1
ATOM 2431 N N . ALA A 1 310 ? -4.117 20.156 28.141 1 73.75 310 ALA A N 1
ATOM 2432 C CA . ALA A 1 310 ? -3.029 19.172 28.188 1 73.75 310 ALA A CA 1
ATOM 2433 C C . ALA A 1 310 ? -2.131 19.297 26.969 1 73.75 310 ALA A C 1
ATOM 2435 O O . ALA A 1 310 ? -0.914 19.125 27.062 1 73.75 310 ALA A O 1
ATOM 2436 N N . ALA A 1 311 ? -2.676 19.734 25.922 1 73.81 311 ALA A N 1
ATOM 2437 C CA . ALA A 1 311 ? -1.891 19.859 24.688 1 73.81 311 ALA A CA 1
ATOM 2438 C C . ALA A 1 311 ? -0.856 20.969 24.812 1 73.81 311 ALA A C 1
ATOM 2440 O O . ALA A 1 311 ? 0.273 20.828 24.328 1 73.81 311 ALA A O 1
ATOM 2441 N N . TYR A 1 312 ? -1.228 22.016 25.375 1 82 312 TYR A N 1
ATOM 2442 C CA . TYR A 1 312 ? -0.304 23.141 25.578 1 82 312 TYR A CA 1
ATOM 2443 C C . TYR A 1 312 ? 0.825 22.75 26.516 1 82 312 TYR A C 1
ATOM 2445 O O . TYR A 1 312 ? 2 22.953 26.219 1 82 312 TYR A O 1
ATOM 2453 N N . GLY A 1 313 ? 0.466 22.125 27.625 1 85.5 313 GLY A N 1
ATOM 2454 C CA . GLY A 1 313 ? 1.464 21.672 28.594 1 85.5 313 GLY A CA 1
ATOM 2455 C C . GLY A 1 313 ? 2.406 20.625 28.016 1 85.5 313 GLY A C 1
ATOM 2456 O O . GLY A 1 313 ? 3.607 20.656 28.281 1 85.5 313 GLY A O 1
ATOM 2457 N N . SER A 1 314 ? 1.819 19.766 27.281 1 90.69 314 SER A N 1
ATOM 2458 C CA . SER A 1 314 ? 2.637 18.75 26.625 1 90.69 314 SER A CA 1
ATOM 2459 C C . SER A 1 314 ? 3.643 19.359 25.672 1 90.69 314 SER A C 1
ATOM 2461 O O . SER A 1 314 ? 4.77 18.875 25.531 1 90.69 314 SER A O 1
ATOM 2463 N N . SER A 1 315 ? 3.254 20.375 24.969 1 93.31 315 SER A N 1
ATOM 2464 C CA . SER A 1 315 ? 4.156 21.094 24.062 1 93.31 315 SER A CA 1
ATOM 2465 C C . SER A 1 315 ? 5.336 21.688 24.828 1 93.31 315 SER A C 1
ATOM 2467 O O . SER A 1 315 ? 6.488 21.547 24.406 1 93.31 315 SER A O 1
ATOM 2469 N N . LEU A 1 316 ? 5.027 22.297 25.922 1 93.56 316 LEU A N 1
ATOM 2470 C CA . LEU A 1 316 ? 6.07 22.906 26.734 1 93.56 316 LEU A CA 1
ATOM 2471 C C . LEU A 1 316 ? 7.055 21.859 27.234 1 93.56 316 LEU A C 1
ATOM 2473 O O . LEU A 1 316 ? 8.266 22.094 27.266 1 93.56 316 LEU A O 1
ATOM 2477 N N . SER A 1 317 ? 6.496 20.781 27.641 1 93.56 317 SER A N 1
ATOM 2478 C CA . SER A 1 317 ? 7.328 19.703 28.156 1 93.56 317 SER A CA 1
ATOM 2479 C C . SER A 1 317 ? 8.273 19.172 27.078 1 93.56 317 SER A C 1
ATOM 2481 O O . SER A 1 317 ? 9.469 19 27.328 1 93.56 317 SER A O 1
ATOM 2483 N N . ARG A 1 318 ? 7.805 18.938 25.922 1 95.88 318 ARG A N 1
ATOM 2484 C CA . ARG A 1 318 ? 8.609 18.406 24.812 1 95.88 318 ARG A CA 1
ATOM 2485 C C . ARG A 1 318 ? 9.648 19.422 24.359 1 95.88 318 ARG A C 1
ATOM 2487 O O . ARG A 1 318 ? 10.781 19.047 24.031 1 95.88 318 ARG A O 1
ATOM 2494 N N . GLU A 1 319 ? 9.297 20.688 24.375 1 95.94 319 GLU A N 1
ATOM 2495 C CA . GLU A 1 319 ? 10.25 21.75 24.047 1 95.94 319 GLU A CA 1
ATOM 2496 C C . GLU A 1 319 ? 11.383 21.797 25.078 1 95.94 319 GLU A C 1
ATOM 2498 O O . GLU A 1 319 ? 12.547 21.938 24.719 1 95.94 319 GLU A O 1
ATOM 2503 N N . SER A 1 320 ? 10.969 21.703 26.312 1 95.69 320 SER A N 1
ATOM 2504 C CA . SER A 1 320 ? 11.953 21.734 27.391 1 95.69 320 SER A CA 1
ATOM 2505 C C . SER A 1 320 ? 12.906 20.547 27.297 1 95.69 320 SER A C 1
ATOM 2507 O O . SER A 1 320 ? 14.109 20.688 27.5 1 95.69 320 SER A O 1
ATOM 2509 N N . ARG A 1 321 ? 12.359 19.422 26.984 1 95.75 321 ARG A N 1
ATOM 2510 C CA . ARG A 1 321 ? 13.188 18.234 26.859 1 95.75 321 ARG A CA 1
ATOM 2511 C C . ARG A 1 321 ? 14.203 18.391 25.734 1 95.75 321 ARG A C 1
ATOM 2513 O O . ARG A 1 321 ? 15.359 18 25.875 1 95.75 321 ARG A O 1
ATOM 2520 N N . TYR A 1 322 ? 13.773 18.906 24.656 1 96.94 322 TYR A N 1
ATOM 2521 C CA . TYR A 1 322 ? 14.68 19.156 23.547 1 96.94 322 TYR A CA 1
ATOM 2522 C C . TYR A 1 322 ? 15.828 20.062 23.953 1 96.94 322 TYR A C 1
ATOM 2524 O O . TYR A 1 322 ? 16.984 19.797 23.641 1 96.94 322 TYR A O 1
ATOM 2532 N N . LYS A 1 323 ? 15.5 21.094 24.641 1 96.62 323 LYS A N 1
ATOM 2533 C CA . LYS A 1 323 ? 16.516 22.031 25.109 1 96.62 323 LYS A CA 1
ATOM 2534 C C . LYS A 1 323 ? 17.531 21.328 26.016 1 96.62 323 LYS A C 1
ATOM 2536 O O . LYS A 1 323 ? 18.734 21.594 25.922 1 96.62 323 LYS A O 1
ATOM 2541 N N . GLN A 1 324 ? 17.031 20.516 26.812 1 96.5 324 GLN A N 1
ATOM 2542 C CA . GLN A 1 324 ? 17.922 19.766 27.719 1 96.5 324 GLN A CA 1
ATOM 2543 C C . GLN A 1 324 ? 18.844 18.844 26.938 1 96.5 324 GLN A C 1
ATOM 2545 O O . GLN A 1 324 ? 20.031 18.766 27.219 1 96.5 324 GLN A O 1
ATOM 2550 N N . MET A 1 325 ? 18.219 18.203 26 1 96 325 MET A N 1
ATOM 2551 C CA . MET A 1 325 ? 18.953 17.203 25.25 1 96 325 MET A CA 1
ATOM 2552 C C . MET A 1 325 ? 20.016 17.844 24.359 1 96 325 MET A C 1
ATOM 2554 O O . MET A 1 325 ? 21.016 17.219 24.016 1 96 325 MET A O 1
ATOM 2558 N N . THR A 1 326 ? 19.766 19.094 24.031 1 96.25 326 THR A N 1
ATOM 2559 C CA . THR A 1 326 ? 20.656 19.75 23.094 1 96.25 326 THR A CA 1
ATOM 2560 C C . THR A 1 326 ? 21.422 20.875 23.781 1 96.25 326 THR A C 1
ATOM 2562 O O . THR A 1 326 ? 21.984 21.75 23.109 1 96.25 326 THR A O 1
ATOM 2565 N N . ALA A 1 327 ? 21.469 20.938 25.016 1 95.56 327 ALA A N 1
ATOM 2566 C CA . ALA A 1 327 ? 22.109 22 25.781 1 95.56 327 ALA A CA 1
ATOM 2567 C C . ALA A 1 327 ? 23.609 22.047 25.5 1 95.56 327 ALA A C 1
ATOM 2569 O O . ALA A 1 327 ? 24.188 23.141 25.453 1 95.56 327 ALA A O 1
ATOM 2570 N N . ASN A 1 328 ? 24.234 20.938 25.297 1 94.56 328 ASN A N 1
ATOM 2571 C CA . ASN A 1 328 ? 25.688 20.906 25.156 1 94.56 328 ASN A CA 1
ATOM 2572 C C . ASN A 1 328 ? 26.109 20.359 23.797 1 94.56 328 ASN A C 1
ATOM 2574 O O . ASN A 1 328 ? 27.281 20.062 23.578 1 94.56 328 ASN A O 1
ATOM 2578 N N . LYS A 1 329 ? 25.109 20.125 23.016 1 94.12 329 LYS A N 1
ATOM 2579 C CA . LYS A 1 329 ? 25.422 19.641 21.672 1 94.12 329 LYS A CA 1
ATOM 2580 C C . LYS A 1 329 ? 24.328 20.016 20.688 1 94.12 329 LYS A C 1
ATOM 2582 O O . LYS A 1 329 ? 23.141 20.031 21.031 1 94.12 329 LYS A O 1
ATOM 2587 N N . THR A 1 330 ? 24.781 20.359 19.531 1 95.25 330 THR A N 1
ATOM 2588 C CA . THR A 1 330 ? 23.844 20.609 18.453 1 95.25 330 THR A CA 1
ATOM 2589 C C . THR A 1 330 ? 23.422 19.312 17.766 1 95.25 330 THR A C 1
ATOM 2591 O O . THR A 1 330 ? 24.281 18.484 17.422 1 95.25 330 THR A O 1
ATOM 2594 N N . ALA A 1 331 ? 22.125 19.078 17.641 1 97.06 331 ALA A N 1
ATOM 2595 C CA . ALA A 1 331 ? 21.688 17.938 16.844 1 97.06 331 ALA A CA 1
ATOM 2596 C C . ALA A 1 331 ? 22.109 18.078 15.383 1 97.06 331 ALA A C 1
ATOM 2598 O O . ALA A 1 331 ? 21.812 19.094 14.742 1 97.06 331 ALA A O 1
ATOM 2599 N N . ALA A 1 332 ? 22.844 17.094 14.844 1 97.69 332 ALA A N 1
ATOM 2600 C CA . ALA A 1 332 ? 23.438 17.312 13.531 1 97.69 332 ALA A CA 1
ATOM 2601 C C . ALA A 1 332 ? 23.438 16.016 12.703 1 97.69 332 ALA A C 1
ATOM 2603 O O . ALA A 1 332 ? 24.125 15.93 11.68 1 97.69 332 ALA A O 1
ATOM 2604 N N . SER A 1 333 ? 22.688 15.008 13.156 1 95.75 333 SER A N 1
ATOM 2605 C CA . SER A 1 333 ? 22.656 13.727 12.453 1 95.75 333 SER A CA 1
ATOM 2606 C C . SER A 1 333 ? 21.297 13.055 12.57 1 95.75 333 SER A C 1
ATOM 2608 O O . SER A 1 333 ? 20.453 13.484 13.367 1 95.75 333 SER A O 1
ATOM 2610 N N . ILE A 1 334 ? 21.172 12.062 11.758 1 95.94 334 ILE A N 1
ATOM 2611 C CA . ILE A 1 334 ? 19.938 11.289 11.852 1 95.94 334 ILE A CA 1
ATOM 2612 C C . ILE A 1 334 ? 19.844 10.602 13.211 1 95.94 334 ILE A C 1
ATOM 2614 O O . ILE A 1 334 ? 18.766 10.461 13.773 1 95.94 334 ILE A O 1
ATOM 2618 N N . GLN A 1 335 ? 20.953 10.188 13.75 1 94.62 335 GLN A N 1
ATOM 2619 C CA . GLN A 1 335 ? 20.984 9.578 15.078 1 94.62 335 GLN A CA 1
ATOM 2620 C C . GLN A 1 335 ? 20.484 10.562 16.141 1 94.62 335 GLN A C 1
ATOM 2622 O O . GLN A 1 335 ? 19.703 10.195 17.016 1 94.62 335 GLN A O 1
ATOM 2627 N N . ASP A 1 336 ? 20.984 11.797 16.016 1 96.56 336 ASP A N 1
ATOM 2628 C CA . ASP A 1 336 ? 20.531 12.828 16.938 1 96.56 336 ASP A CA 1
ATOM 2629 C C . ASP A 1 336 ? 19.016 13.039 16.828 1 96.56 336 ASP A C 1
ATOM 2631 O O . ASP A 1 336 ? 18.328 13.203 17.828 1 96.56 336 ASP A O 1
ATOM 2635 N N . MET A 1 337 ? 18.562 13.078 15.602 1 97.19 337 MET A N 1
ATOM 2636 C CA . MET A 1 337 ? 17.141 13.242 15.344 1 97.19 337 MET A CA 1
ATOM 2637 C C . MET A 1 337 ? 16.328 12.133 16.016 1 97.19 337 MET A C 1
ATOM 2639 O O . MET A 1 337 ? 15.336 12.406 16.688 1 97.19 337 MET A O 1
ATOM 2643 N N . LEU A 1 338 ? 16.75 10.891 15.859 1 97.06 338 LEU A N 1
ATOM 2644 C CA . LEU A 1 338 ? 16.031 9.742 16.406 1 97.06 338 LEU A CA 1
ATOM 2645 C C . LEU A 1 338 ? 16.109 9.734 17.922 1 97.06 338 LEU A C 1
ATOM 2647 O O . LEU A 1 338 ? 15.156 9.305 18.594 1 97.06 338 LEU A O 1
ATOM 2651 N N . GLU A 1 339 ? 17.172 10.18 18.453 1 96.12 339 GLU A N 1
ATOM 2652 C CA . GLU A 1 339 ? 17.281 10.273 19.906 1 96.12 339 GLU A CA 1
ATOM 2653 C C . GLU A 1 339 ? 16.281 11.273 20.469 1 96.12 339 GLU A C 1
ATOM 2655 O O . GLU A 1 339 ? 15.688 11.031 21.531 1 96.12 339 GLU A O 1
ATOM 2660 N N . VAL A 1 340 ? 16.141 12.344 19.75 1 97.31 340 VAL A N 1
ATOM 2661 C CA . VAL A 1 340 ? 15.227 13.383 20.219 1 97.31 340 VAL A CA 1
ATOM 2662 C C . VAL A 1 340 ? 13.781 12.922 20.016 1 97.31 340 VAL A C 1
ATOM 2664 O O . VAL A 1 340 ? 13 12.891 20.969 1 97.31 340 VAL A O 1
ATOM 2667 N N . LEU A 1 341 ? 13.43 12.508 18.812 1 97.75 341 LEU A N 1
ATOM 2668 C CA . LEU A 1 341 ? 12.039 12.219 18.469 1 97.75 341 LEU A CA 1
ATOM 2669 C C . LEU A 1 341 ? 11.609 10.867 19.031 1 97.75 341 LEU A C 1
ATOM 2671 O O . LEU A 1 341 ? 10.414 10.586 19.141 1 97.75 341 LEU A O 1
ATOM 2675 N N . GLY A 1 342 ? 12.578 10.07 19.406 1 96.25 342 GLY A N 1
ATOM 2676 C CA . GLY A 1 342 ? 12.289 8.789 20.016 1 96.25 342 GLY A CA 1
ATOM 2677 C C . GLY A 1 342 ? 12.336 8.828 21.531 1 96.25 342 GLY A C 1
ATOM 2678 O O . GLY A 1 342 ? 12.156 7.809 22.203 1 96.25 342 GLY A O 1
ATOM 2679 N N . ASN A 1 343 ? 12.555 9.984 22.078 1 95.69 343 ASN A N 1
ATOM 2680 C CA . ASN A 1 343 ? 12.75 10.094 23.531 1 95.69 343 ASN A CA 1
ATOM 2681 C C . ASN A 1 343 ? 11.469 9.766 24.281 1 95.69 343 ASN A C 1
ATOM 2683 O O . ASN A 1 343 ? 10.422 10.367 24.031 1 95.69 343 ASN A O 1
ATOM 2687 N N . ARG A 1 344 ? 11.531 8.938 25.219 1 92.88 344 ARG A N 1
ATOM 2688 C CA . ARG A 1 344 ? 10.375 8.477 25.969 1 92.88 344 ARG A CA 1
ATOM 2689 C C . ARG A 1 344 ? 10.445 8.945 27.422 1 92.88 344 ARG A C 1
ATOM 2691 O O . ARG A 1 344 ? 9.602 8.586 28.25 1 92.88 344 ARG A O 1
ATOM 2698 N N . GLU A 1 345 ? 11.375 9.742 27.594 1 87.88 345 GLU A N 1
ATOM 2699 C CA . GLU A 1 345 ? 11.555 10.219 28.953 1 87.88 345 GLU A CA 1
ATOM 2700 C C . GLU A 1 345 ? 10.656 11.414 29.25 1 87.88 345 GLU A C 1
ATOM 2702 O O . GLU A 1 345 ? 9.992 11.93 28.344 1 87.88 345 GLU A O 1
ATOM 2707 N N . ASP A 1 346 ? 10.461 11.836 30.531 1 81.56 346 ASP A N 1
ATOM 2708 C CA . ASP A 1 346 ? 9.742 13.016 31 1 81.56 346 ASP A CA 1
ATOM 2709 C C . ASP A 1 346 ? 8.242 12.75 31.078 1 81.56 346 ASP A C 1
ATOM 2711 O O . ASP A 1 346 ? 7.457 13.422 30.406 1 81.56 346 ASP A O 1
ATOM 2715 N N . ASP A 1 347 ? 7.902 11.852 31.766 1 82.62 347 ASP A N 1
ATOM 2716 C CA . ASP A 1 347 ? 6.496 11.594 32.062 1 82.62 347 ASP A CA 1
ATOM 2717 C C . ASP A 1 347 ? 5.84 12.828 32.688 1 82.62 347 ASP A C 1
ATOM 2719 O O . ASP A 1 347 ? 6.465 13.555 33.469 1 82.62 347 ASP A O 1
ATOM 2723 N N . PRO A 1 348 ? 4.75 13.203 32.281 1 85.62 348 PRO A N 1
ATOM 2724 C CA . PRO A 1 348 ? 3.783 12.359 31.578 1 85.62 348 PRO A CA 1
ATOM 2725 C C . PRO A 1 348 ? 3.73 12.641 30.078 1 85.62 348 PRO A C 1
ATOM 2727 O O . PRO A 1 348 ? 2.939 12.023 29.359 1 85.62 348 PRO A O 1
ATOM 2730 N N . TRP A 1 349 ? 4.605 13.547 29.609 1 89.06 349 TRP A N 1
ATOM 2731 C CA . TRP A 1 349 ? 4.461 13.953 28.219 1 89.06 349 TRP A CA 1
ATOM 2732 C C . TRP A 1 349 ? 5.781 13.82 27.469 1 89.06 349 TRP A C 1
ATOM 2734 O O . TRP A 1 349 ? 6.395 14.828 27.109 1 89.06 349 TRP A O 1
ATOM 2744 N N . PRO A 1 350 ? 6.125 12.609 27.172 1 93.06 350 PRO A N 1
ATOM 2745 C CA . PRO A 1 350 ? 7.352 12.422 26.391 1 93.06 350 PRO A CA 1
ATOM 2746 C C . PRO A 1 350 ? 7.18 12.805 24.922 1 93.06 350 PRO A C 1
ATOM 2748 O O . PRO A 1 350 ? 6.051 13.008 24.469 1 93.06 350 PRO A O 1
ATOM 2751 N N . VAL A 1 351 ? 8.273 12.922 24.25 1 95.69 351 VAL A N 1
ATOM 2752 C CA . VAL A 1 351 ? 8.242 13.211 22.828 1 95.69 351 VAL A CA 1
ATOM 2753 C C . VAL A 1 351 ? 7.641 12.023 22.062 1 95.69 351 VAL A C 1
ATOM 2755 O O . VAL A 1 351 ? 6.773 12.203 21.203 1 95.69 351 VAL A O 1
ATOM 2758 N N . PHE A 1 352 ? 8.109 10.859 22.406 1 95.31 352 PHE A N 1
ATOM 2759 C CA . PHE A 1 352 ? 7.527 9.633 21.859 1 95.31 352 PHE A CA 1
ATOM 2760 C C . PHE A 1 352 ? 6.691 8.914 22.906 1 95.31 352 PHE A C 1
ATOM 2762 O O . PHE A 1 352 ? 7.227 8.438 23.922 1 95.31 352 PHE A O 1
ATOM 2769 N N . SER A 1 353 ? 5.449 8.836 22.625 1 91.56 353 SER A N 1
ATOM 2770 C CA . SER A 1 353 ? 4.531 8.242 23.594 1 91.56 353 SER A CA 1
ATOM 2771 C C . SER A 1 353 ? 3.926 6.949 23.062 1 91.56 353 SER A C 1
ATOM 2773 O O . SER A 1 353 ? 3.266 6.953 22.016 1 91.56 353 SER A O 1
ATOM 2775 N N . ASP A 1 354 ? 4.121 5.781 23.766 1 88.31 354 ASP A N 1
ATOM 2776 C CA . ASP A 1 354 ? 3.543 4.516 23.312 1 88.31 354 ASP A CA 1
ATOM 2777 C C . ASP A 1 354 ? 3.104 3.668 24.5 1 88.31 354 ASP A C 1
ATOM 2779 O O . ASP A 1 354 ? 3.146 2.438 24.453 1 88.31 354 ASP A O 1
ATOM 2783 N N . LYS A 1 355 ? 2.76 4.332 25.516 1 84.56 355 LYS A N 1
ATOM 2784 C CA . LYS A 1 355 ? 2.25 3.6 26.672 1 84.56 355 LYS A CA 1
ATOM 2785 C C . LYS A 1 355 ? 0.893 2.973 26.375 1 84.56 355 LYS A C 1
ATOM 2787 O O . LYS A 1 355 ? 0.056 3.58 25.703 1 84.56 355 LYS A O 1
ATOM 2792 N N . PRO A 1 356 ? 0.676 1.766 26.828 1 80.69 356 PRO A N 1
ATOM 2793 C CA . PRO A 1 356 ? -0.535 1.019 26.469 1 80.69 356 PRO A CA 1
ATOM 2794 C C . PRO A 1 356 ? -1.813 1.721 26.922 1 80.69 356 PRO A C 1
ATOM 2796 O O . PRO A 1 356 ? -2.836 1.65 26.234 1 80.69 356 PRO A O 1
ATOM 2799 N N . ASP A 1 357 ? -1.833 2.461 27.984 1 80.75 357 ASP A N 1
ATOM 2800 C CA . ASP A 1 357 ? -3.059 3.055 28.5 1 80.75 357 ASP A CA 1
ATOM 2801 C C . ASP A 1 357 ? -3.105 4.555 28.219 1 80.75 357 ASP A C 1
ATOM 2803 O O . ASP A 1 357 ? -3.973 5.262 28.734 1 80.75 357 ASP A O 1
ATOM 2807 N N . ALA A 1 358 ? -2.229 4.934 27.344 1 83.44 358 ALA A N 1
ATOM 2808 C CA . ALA A 1 358 ? -2.195 6.363 27.062 1 83.44 358 ALA A CA 1
ATOM 2809 C C . ALA A 1 358 ? -3.369 6.773 26.172 1 83.44 358 ALA A C 1
ATOM 2811 O O . ALA A 1 358 ? -3.76 6.031 25.266 1 83.44 358 ALA A O 1
ATOM 2812 N N . ARG A 1 359 ? -3.961 7.891 26.422 1 86.06 359 ARG A N 1
ATOM 2813 C CA . ARG A 1 359 ? -5.027 8.438 25.578 1 86.06 359 ARG A CA 1
ATOM 2814 C C . ARG A 1 359 ? -4.496 8.836 24.203 1 86.06 359 ARG A C 1
ATOM 2816 O O . ARG A 1 359 ? -5.191 8.688 23.203 1 86.06 359 ARG A O 1
ATOM 2823 N N . VAL A 1 360 ? -3.32 9.375 24.234 1 90.44 360 VAL A N 1
ATOM 2824 C CA . VAL A 1 360 ? -2.639 9.812 23.016 1 90.44 360 VAL A CA 1
ATOM 2825 C C . VAL A 1 360 ? -1.352 9.008 22.828 1 90.44 360 VAL A C 1
ATOM 2827 O O . VAL A 1 360 ? -0.633 8.742 23.797 1 90.44 360 VAL A O 1
ATOM 2830 N N . SER A 1 361 ? -1.106 8.562 21.609 1 92.31 361 SER A N 1
ATOM 2831 C CA . SER A 1 361 ? 0.093 7.797 21.281 1 92.31 361 SER A CA 1
ATOM 2832 C C . SER A 1 361 ? 0.764 8.336 20.031 1 92.31 361 SER A C 1
ATOM 2834 O O . SER A 1 361 ? 0.102 8.922 19.172 1 92.31 361 SER A O 1
ATOM 2836 N N . THR A 1 362 ? 2.107 8.195 20.016 1 95.81 362 THR A N 1
ATOM 2837 C CA . THR A 1 362 ? 2.795 8.367 18.75 1 95.81 362 THR A CA 1
ATOM 2838 C C . THR A 1 362 ? 2.488 7.215 17.797 1 95.81 362 THR A C 1
ATOM 2840 O O . THR A 1 362 ? 2.908 6.078 18.047 1 95.81 362 THR A O 1
ATOM 2843 N N . ILE A 1 363 ? 1.807 7.504 16.734 1 95.69 363 ILE A N 1
ATOM 2844 C CA . ILE A 1 363 ? 1.33 6.422 15.883 1 95.69 363 ILE A CA 1
ATOM 2845 C C . ILE A 1 363 ? 2.297 6.219 14.719 1 95.69 363 ILE A C 1
ATOM 2847 O O . ILE A 1 363 ? 2.287 5.172 14.07 1 95.69 363 ILE A O 1
ATOM 2851 N N . ASN A 1 364 ? 3.111 7.199 14.492 1 96.88 364 ASN A N 1
ATOM 2852 C CA . ASN A 1 364 ? 4.094 7.16 13.414 1 96.88 364 ASN A CA 1
ATOM 2853 C C . ASN A 1 364 ? 5.219 8.164 13.648 1 96.88 364 ASN A C 1
ATOM 2855 O O . ASN A 1 364 ? 4.988 9.258 14.172 1 96.88 364 ASN A O 1
ATOM 2859 N N . LEU A 1 365 ? 6.379 7.781 13.367 1 97.81 365 LEU A N 1
ATOM 2860 C CA . LEU A 1 365 ? 7.52 8.68 13.234 1 97.81 365 LEU A CA 1
ATOM 2861 C C . LEU A 1 365 ? 8.055 8.664 11.805 1 97.81 365 LEU A C 1
ATOM 2863 O O . LEU A 1 365 ? 8.453 7.613 11.297 1 97.81 365 LEU A O 1
ATOM 2867 N N . GLY A 1 366 ? 8.008 9.781 11.141 1 98.19 366 GLY A N 1
ATOM 2868 C CA . GLY A 1 366 ? 8.57 9.922 9.805 1 98.19 366 GLY A CA 1
ATOM 2869 C C . GLY A 1 366 ? 9.766 10.844 9.75 1 98.19 366 GLY A C 1
ATOM 2870 O O . GLY A 1 366 ? 9.758 11.922 10.352 1 98.19 366 GLY A O 1
ATOM 2871 N N . VAL A 1 367 ? 10.82 10.406 9.062 1 98.31 367 VAL A N 1
ATOM 2872 C CA . VAL A 1 367 ? 12.008 11.234 8.867 1 98.31 367 VAL A CA 1
ATOM 2873 C C . VAL A 1 367 ? 12.289 11.391 7.375 1 98.31 367 VAL A C 1
ATOM 2875 O O . VAL A 1 367 ? 12.531 10.406 6.672 1 98.31 367 VAL A O 1
ATOM 2878 N N . PHE A 1 368 ? 12.258 12.641 6.969 1 98.56 368 PHE A N 1
ATOM 2879 C CA . PHE A 1 368 ? 12.648 13 5.609 1 98.56 368 PHE A CA 1
ATOM 2880 C C . PHE A 1 368 ? 14.125 13.391 5.559 1 98.56 368 PHE A C 1
ATOM 2882 O O . PHE A 1 368 ? 14.539 14.344 6.219 1 98.56 368 PHE A O 1
ATOM 2889 N N . ASP A 1 369 ? 14.891 12.664 4.844 1 97.88 369 ASP A N 1
ATOM 2890 C CA . ASP A 1 369 ? 16.281 12.992 4.586 1 97.88 369 ASP A CA 1
ATOM 2891 C C . ASP A 1 369 ? 16.453 13.672 3.227 1 97.88 369 ASP A C 1
ATOM 2893 O O . ASP A 1 369 ? 16.344 13.023 2.186 1 97.88 369 ASP A O 1
ATOM 2897 N N . PHE A 1 370 ? 16.75 14.922 3.271 1 98.06 370 PHE A N 1
ATOM 2898 C CA . PHE A 1 370 ? 16.781 15.727 2.053 1 98.06 370 PHE A CA 1
ATOM 2899 C C . PHE A 1 370 ? 18.016 15.414 1.225 1 98.06 370 PHE A C 1
ATOM 2901 O O . PHE A 1 370 ? 18.047 15.656 0.018 1 98.06 370 PHE A O 1
ATOM 2908 N N . ASN A 1 371 ? 19.047 14.945 1.85 1 96.69 371 ASN A N 1
ATOM 2909 C CA . ASN A 1 371 ? 20.266 14.586 1.13 1 96.69 371 ASN A CA 1
ATOM 2910 C C . ASN A 1 371 ? 20.141 13.219 0.459 1 96.69 371 ASN A C 1
ATOM 2912 O O . ASN A 1 371 ? 20.453 13.07 -0.724 1 96.69 371 ASN A O 1
ATOM 2916 N N . LYS A 1 372 ? 19.641 12.258 1.196 1 94.06 372 LYS A N 1
ATOM 2917 C CA . LYS A 1 372 ? 19.469 10.906 0.66 1 94.06 372 LYS A CA 1
ATOM 2918 C C . LYS A 1 372 ? 18.188 10.805 -0.158 1 94.06 372 LYS A C 1
ATOM 2920 O O . LYS A 1 372 ? 18 9.844 -0.909 1 94.06 372 LYS A O 1
ATOM 2925 N N . LYS A 1 373 ? 17.328 11.734 0.018 1 95.69 373 LYS A N 1
ATOM 2926 C CA . LYS A 1 373 ? 16.031 11.789 -0.634 1 95.69 373 LYS A CA 1
ATOM 2927 C C . LYS A 1 373 ? 15.195 10.555 -0.309 1 95.69 373 LYS A C 1
ATOM 2929 O O . LYS A 1 373 ? 14.688 9.883 -1.212 1 95.69 373 LYS A O 1
ATOM 2934 N N . THR A 1 374 ? 15.039 10.352 0.984 1 95.31 374 THR A N 1
ATOM 2935 C CA . THR A 1 374 ? 14.258 9.219 1.461 1 95.31 374 THR A CA 1
ATOM 2936 C C . THR A 1 374 ? 13.297 9.648 2.568 1 95.31 374 THR A C 1
ATOM 2938 O O . THR A 1 374 ? 13.562 10.617 3.281 1 95.31 374 THR A O 1
ATOM 2941 N N . TRP A 1 375 ? 12.227 9.047 2.641 1 97.25 375 TRP A N 1
ATOM 2942 C CA . TRP A 1 375 ? 11.25 9.125 3.721 1 97.25 375 TRP A CA 1
ATOM 2943 C C . TRP A 1 375 ? 11.188 7.812 4.496 1 97.25 375 TRP A C 1
ATOM 2945 O O . TRP A 1 375 ? 10.648 6.816 4.008 1 97.25 375 TRP A O 1
ATOM 2955 N N . THR A 1 376 ? 11.781 7.777 5.703 1 96.69 376 THR A N 1
ATOM 2956 C CA . THR A 1 376 ? 11.812 6.586 6.543 1 96.69 376 THR A CA 1
ATOM 2957 C C . THR A 1 376 ? 10.766 6.676 7.652 1 96.69 376 THR A C 1
ATOM 2959 O O . THR A 1 376 ? 10.633 7.715 8.305 1 96.69 376 THR A O 1
ATOM 2962 N N . MET A 1 377 ? 10.055 5.539 7.941 1 97.19 377 MET A N 1
ATOM 2963 C CA . MET A 1 377 ? 8.922 5.602 8.859 1 97.19 377 MET A CA 1
ATOM 2964 C C . MET A 1 377 ? 8.977 4.453 9.859 1 97.19 377 MET A C 1
ATOM 2966 O O . MET A 1 377 ? 9.273 3.314 9.5 1 97.19 377 MET A O 1
ATOM 2970 N N . TRP A 1 378 ? 8.695 4.82 11.102 1 95.69 378 TRP A N 1
ATOM 2971 C CA . TRP A 1 378 ? 8.57 3.869 12.203 1 95.69 378 TRP A CA 1
ATOM 2972 C C . TRP A 1 378 ? 7.137 3.824 12.719 1 95.69 378 TRP A C 1
ATOM 2974 O O . TRP A 1 378 ? 6.457 4.852 12.773 1 95.69 378 TRP A O 1
ATOM 2984 N N . GLY A 1 379 ? 6.691 2.621 13.07 1 93.62 379 GLY A N 1
ATOM 2985 C CA . GLY A 1 379 ? 5.43 2.457 13.781 1 93.62 379 GLY A CA 1
ATOM 2986 C C . GLY A 1 379 ? 5.605 2.289 15.273 1 93.62 379 GLY A C 1
ATOM 2987 O O . GLY A 1 379 ? 4.629 2.336 16.031 1 93.62 379 GLY A O 1
ATOM 2988 N N . ASN A 1 380 ? 6.82 2.102 15.688 1 93.12 380 ASN A N 1
ATOM 2989 C CA . ASN A 1 380 ? 7.246 1.979 17.078 1 93.12 380 ASN A CA 1
ATOM 2990 C C . ASN A 1 380 ? 8.43 2.893 17.391 1 93.12 380 ASN A C 1
ATOM 2992 O O . ASN A 1 380 ? 8.922 3.594 16.5 1 93.12 380 ASN A O 1
ATOM 2996 N N . ASP A 1 381 ? 8.781 2.926 18.719 1 92.31 381 ASP A N 1
ATOM 2997 C CA . ASP A 1 381 ? 9.914 3.768 19.094 1 92.31 381 ASP A CA 1
ATOM 2998 C C . ASP A 1 381 ? 11.141 3.432 18.25 1 92.31 381 ASP A C 1
ATOM 3000 O O . ASP A 1 381 ? 11.484 2.26 18.078 1 92.31 381 ASP A O 1
ATOM 3004 N N . PRO A 1 382 ? 11.797 4.418 17.734 1 94.81 382 PRO A N 1
ATOM 3005 C CA . PRO A 1 382 ? 12.883 4.188 16.781 1 94.81 382 PRO A CA 1
ATOM 3006 C C . PRO A 1 382 ? 14.18 3.73 17.453 1 94.81 382 PRO A C 1
ATOM 3008 O O . PRO A 1 382 ? 15.133 3.357 16.781 1 94.81 382 PRO A O 1
ATOM 3011 N N . ILE A 1 383 ? 14.227 3.838 18.766 1 92.38 383 ILE A N 1
ATOM 3012 C CA . ILE A 1 383 ? 15.445 3.494 19.484 1 92.38 383 ILE A CA 1
ATOM 3013 C C . ILE A 1 383 ? 15.602 1.976 19.547 1 92.38 383 ILE A C 1
ATOM 3015 O O . ILE A 1 383 ? 16.703 1.451 19.359 1 92.38 383 ILE A O 1
ATOM 3019 N N . ASN A 1 384 ? 14.5 1.276 19.703 1 90 384 ASN A N 1
ATOM 3020 C CA . ASN A 1 384 ? 14.555 -0.169 19.891 1 90 384 ASN A CA 1
ATOM 3021 C C . ASN A 1 384 ? 13.938 -0.919 18.719 1 90 384 ASN A C 1
ATOM 3023 O O . ASN A 1 384 ? 13.812 -2.145 18.766 1 90 384 ASN A O 1
ATOM 3027 N N . ASN A 1 385 ? 13.523 -0.213 17.75 1 91 385 ASN A N 1
ATOM 3028 C CA . ASN A 1 385 ? 12.852 -0.858 16.641 1 91 385 ASN A CA 1
ATOM 3029 C C . ASN A 1 385 ? 13.375 -0.349 15.297 1 91 385 ASN A C 1
ATOM 3031 O O . ASN A 1 385 ? 13.719 0.826 15.164 1 91 385 ASN A O 1
ATOM 3035 N N . SER A 1 386 ? 13.383 -1.249 14.32 1 90.56 386 SER A N 1
ATOM 3036 C CA . SER A 1 386 ? 13.727 -0.871 12.953 1 90.56 386 SER A CA 1
ATOM 3037 C C . SER A 1 386 ? 12.555 -0.172 12.266 1 90.56 386 SER A C 1
ATOM 3039 O O . SER A 1 386 ? 11.398 -0.374 12.641 1 90.56 386 SER A O 1
ATOM 3041 N N . PRO A 1 387 ? 12.922 0.685 11.32 1 94.31 387 PRO A N 1
ATOM 3042 C CA . PRO A 1 387 ? 11.82 1.266 10.547 1 94.31 387 PRO A CA 1
ATOM 3043 C C . PRO A 1 387 ? 11.023 0.216 9.773 1 94.31 387 PRO A C 1
ATOM 3045 O O . PRO A 1 387 ? 11.555 -0.853 9.453 1 94.31 387 PRO A O 1
ATOM 3048 N N . LEU A 1 388 ? 9.836 0.552 9.453 1 93.94 388 LEU A N 1
ATOM 3049 C CA . LEU A 1 388 ? 8.938 -0.354 8.742 1 93.94 388 LEU A CA 1
ATOM 3050 C C . LEU A 1 388 ? 9 -0.113 7.238 1 93.94 388 LEU A C 1
ATOM 3052 O O . LEU A 1 388 ? 8.734 -1.021 6.449 1 93.94 388 LEU A O 1
ATOM 3056 N N . LEU A 1 389 ? 9.383 1.12 6.859 1 94.88 389 LEU A N 1
ATOM 3057 C CA . LEU A 1 389 ? 9.258 1.5 5.457 1 94.88 389 LEU A CA 1
ATOM 3058 C C . LEU A 1 389 ? 10.203 2.648 5.121 1 94.88 389 LEU A C 1
ATOM 3060 O O . LEU A 1 389 ? 10.391 3.561 5.93 1 94.88 389 LEU A O 1
ATOM 3064 N N . GLN A 1 390 ? 10.82 2.584 4.031 1 94.75 390 GLN A N 1
ATOM 3065 C CA . GLN A 1 390 ? 11.555 3.695 3.438 1 94.75 390 GLN A CA 1
ATOM 3066 C C . GLN A 1 390 ? 11.117 3.934 1.995 1 94.75 390 GLN A C 1
ATOM 3068 O O . GLN A 1 390 ? 11.18 3.023 1.165 1 94.75 390 GLN A O 1
ATOM 3073 N N . LEU A 1 391 ? 10.641 5.078 1.691 1 94.56 391 LEU A N 1
ATOM 3074 C CA . LEU A 1 391 ? 10.242 5.465 0.343 1 94.56 391 LEU A CA 1
ATOM 3075 C C . LEU A 1 391 ? 11.188 6.512 -0.23 1 94.56 391 LEU A C 1
ATOM 3077 O O . LEU A 1 391 ? 11.719 7.344 0.507 1 94.56 391 LEU A O 1
ATOM 3081 N N . PRO A 1 392 ? 11.359 6.484 -1.52 1 93.5 392 PRO A N 1
ATOM 3082 C CA . PRO A 1 392 ? 12.086 7.594 -2.141 1 93.5 392 PRO A CA 1
ATOM 3083 C C . PRO A 1 392 ? 11.266 8.883 -2.191 1 93.5 392 PRO A C 1
ATOM 3085 O O . PRO A 1 392 ? 10.047 8.836 -2.373 1 93.5 392 PRO A O 1
ATOM 3088 N N . LEU A 1 393 ? 11.93 9.977 -2.084 1 94.75 393 LEU A N 1
ATOM 3089 C CA . LEU A 1 393 ? 11.266 11.266 -2.203 1 94.75 393 LEU A CA 1
ATOM 3090 C C . LEU A 1 393 ? 11.195 11.711 -3.66 1 94.75 393 LEU A C 1
ATOM 3092 O O . LEU A 1 393 ? 10.555 12.719 -3.977 1 94.75 393 LEU A O 1
ATOM 3096 N N . THR A 1 394 ? 11.781 10.898 -4.496 1 88.06 394 THR A N 1
ATOM 3097 C CA . THR A 1 394 ? 11.742 11.188 -5.926 1 88.06 394 THR A CA 1
ATOM 3098 C C . THR A 1 394 ? 10.719 10.289 -6.625 1 88.06 394 THR A C 1
ATOM 3100 O O . THR A 1 394 ? 10.531 9.133 -6.238 1 88.06 394 THR A O 1
ATOM 3103 N N . PHE A 1 395 ? 10.078 10.914 -7.562 1 84.12 395 PHE A N 1
ATOM 3104 C CA . PHE A 1 395 ? 9.078 10.195 -8.336 1 84.12 395 PHE A CA 1
ATOM 3105 C C . PHE A 1 395 ? 9.656 9.719 -9.664 1 84.12 395 PHE A C 1
ATOM 3107 O O . PHE A 1 395 ? 10.438 10.43 -10.297 1 84.12 395 PHE A O 1
ATOM 3114 N N . THR A 1 396 ? 9.438 8.461 -9.906 1 73.06 396 THR A N 1
ATOM 3115 C CA . THR A 1 396 ? 9.883 7.949 -11.195 1 73.06 396 THR A CA 1
ATOM 3116 C C . THR A 1 396 ? 8.883 8.289 -12.297 1 73.06 396 THR A C 1
ATOM 3118 O O . THR A 1 396 ? 7.676 8.094 -12.125 1 73.06 396 THR A O 1
ATOM 3121 N N . ASP A 1 397 ? 9.398 9.086 -13.289 1 62.53 397 ASP A N 1
ATOM 3122 C CA . ASP A 1 397 ? 8.547 9.289 -14.453 1 62.53 397 ASP A CA 1
ATOM 3123 C C . ASP A 1 397 ? 8.312 7.977 -15.203 1 62.53 397 ASP A C 1
ATOM 3125 O O . ASP A 1 397 ? 9.258 7.355 -15.688 1 62.53 397 ASP A O 1
ATOM 3129 N N . LEU A 1 398 ? 7.312 7.34 -14.852 1 60 398 LEU A N 1
ATOM 3130 C CA . LEU A 1 398 ? 7.02 6.055 -15.484 1 60 398 LEU A CA 1
ATOM 3131 C C . LEU A 1 398 ? 6.605 6.242 -16.938 1 60 398 LEU A C 1
ATOM 3133 O O . LEU A 1 398 ? 5.547 6.812 -17.219 1 60 398 LEU A O 1
ATOM 3137 N N . ILE A 1 399 ? 7.633 6.691 -17.797 1 46.5 399 ILE A N 1
ATOM 3138 C CA . ILE A 1 399 ? 7.426 7.004 -19.203 1 46.5 399 ILE A CA 1
ATOM 3139 C C . ILE A 1 399 ? 6.805 5.801 -19.906 1 46.5 399 ILE A C 1
ATOM 3141 O O . ILE A 1 399 ? 7.141 4.652 -19.609 1 46.5 399 ILE A O 1
ATOM 3145 N N . ASP A 1 400 ? 5.633 6.152 -20.516 1 49.59 400 ASP A N 1
ATOM 3146 C CA . ASP A 1 400 ? 5.027 5.242 -21.484 1 49.59 400 ASP A CA 1
ATOM 3147 C C . ASP A 1 400 ? 6.094 4.582 -22.359 1 49.59 400 ASP A C 1
ATOM 3149 O O . ASP A 1 400 ? 6.777 5.258 -23.141 1 49.59 400 ASP A O 1
ATOM 3153 N N . PRO A 1 401 ? 6.574 3.443 -21.922 1 43.69 401 PRO A N 1
ATOM 3154 C CA . PRO A 1 401 ? 7.668 2.846 -22.688 1 43.69 401 PRO A CA 1
ATOM 3155 C C . PRO A 1 401 ? 7.41 2.869 -24.203 1 43.69 401 PRO A C 1
ATOM 3157 O O . PRO A 1 401 ? 8.352 2.811 -24.984 1 43.69 401 PRO A O 1
ATOM 3160 N N . VAL A 1 402 ? 6.074 2.572 -24.594 1 46 402 VAL A N 1
ATOM 3161 C CA . VAL A 1 402 ? 5.816 2.523 -26.031 1 46 402 VAL A CA 1
ATOM 3162 C C . VAL A 1 402 ? 5.547 3.932 -26.547 1 46 402 VAL A C 1
ATOM 3164 O O . VAL A 1 402 ? 5.223 4.109 -27.734 1 46 402 VAL A O 1
ATOM 3167 N N . GLY A 1 403 ? 5.293 4.887 -25.672 1 38.47 403 GLY A N 1
ATOM 3168 C CA . GLY A 1 403 ? 4.906 6.18 -26.219 1 38.47 403 GLY A CA 1
ATOM 3169 C C . GLY A 1 403 ? 5.871 6.703 -27.25 1 38.47 403 GLY A C 1
ATOM 3170 O O . GLY A 1 403 ? 7.086 6.52 -27.141 1 38.47 403 GLY A O 1
ATOM 3171 N N . ASN A 1 404 ? 5.367 6.801 -28.344 1 34.78 404 ASN A N 1
ATOM 3172 C CA . ASN A 1 404 ? 5.707 7.875 -29.266 1 34.78 404 ASN A CA 1
ATOM 3173 C C . ASN A 1 404 ? 5.988 9.18 -28.531 1 34.78 404 ASN A C 1
ATOM 3175 O O . ASN A 1 404 ? 5.5 9.383 -27.406 1 34.78 404 ASN A O 1
ATOM 3179 N N . ASP A 1 405 ? 6.992 10.008 -28.859 1 32.31 405 ASP A N 1
ATOM 3180 C CA . ASP A 1 405 ? 7.203 11.406 -28.5 1 32.31 405 ASP A CA 1
ATOM 3181 C C . ASP A 1 405 ? 5.879 12.094 -28.156 1 32.31 405 ASP A C 1
ATOM 3183 O O . ASP A 1 405 ? 5.266 12.734 -29.016 1 32.31 405 ASP A O 1
ATOM 3187 N N . ILE A 1 406 ? 4.977 11.586 -27.609 1 29.91 406 ILE A N 1
ATOM 3188 C CA . ILE A 1 406 ? 3.93 12.562 -27.344 1 29.91 406 ILE A CA 1
ATOM 3189 C C . ILE A 1 406 ? 4.512 13.75 -26.562 1 29.91 406 ILE A C 1
ATOM 3191 O O . ILE A 1 406 ? 5.27 13.562 -25.609 1 29.91 406 ILE A O 1
ATOM 3195 N N . ASN A 1 407 ? 4.492 14.898 -27.156 1 27.03 407 ASN A N 1
ATOM 3196 C CA . ASN A 1 407 ? 4.801 16.25 -26.703 1 27.03 407 ASN A CA 1
ATOM 3197 C C . ASN A 1 407 ? 4.316 16.5 -25.281 1 27.03 407 ASN A C 1
ATOM 3199 O O . ASN A 1 407 ? 3.16 16.875 -25.062 1 27.03 407 ASN A O 1
ATOM 3203 N N . ILE A 1 408 ? 4.496 15.656 -24.453 1 29.33 408 ILE A N 1
ATOM 3204 C CA . ILE A 1 408 ? 4.164 16.219 -23.156 1 29.33 408 ILE A CA 1
ATOM 3205 C C . ILE A 1 408 ? 4.902 17.547 -22.969 1 29.33 408 ILE A C 1
ATOM 3207 O O . ILE A 1 408 ? 6.129 17.609 -23.094 1 29.33 408 ILE A O 1
ATOM 3211 N N . ASN A 1 409 ? 4.16 18.578 -23.203 1 25.72 409 ASN A N 1
ATOM 3212 C CA . ASN A 1 409 ? 4.637 19.922 -22.875 1 25.72 409 ASN A CA 1
ATOM 3213 C C . ASN A 1 409 ? 5.375 19.938 -21.547 1 25.72 409 ASN A C 1
ATOM 3215 O O . ASN A 1 409 ? 4.773 19.703 -20.484 1 25.72 409 ASN A O 1
ATOM 3219 N N . ARG A 1 410 ? 6.504 19.438 -21.562 1 27.16 410 ARG A N 1
ATOM 3220 C CA . ARG A 1 410 ? 7.371 19.797 -20.438 1 27.16 410 ARG A CA 1
ATOM 3221 C C . ARG A 1 410 ? 7.039 21.203 -19.938 1 27.16 410 ARG A C 1
ATOM 3223 O O . ARG A 1 410 ? 7.035 22.156 -20.703 1 27.16 410 ARG A O 1
ATOM 3230 N N . ILE A 1 411 ? 6.266 21.219 -18.875 1 26.22 411 ILE A N 1
ATOM 3231 C CA . ILE A 1 411 ? 6.219 22.531 -18.219 1 26.22 411 ILE A CA 1
ATOM 3232 C C . ILE A 1 411 ? 7.633 23.078 -18.062 1 26.22 411 ILE A C 1
ATOM 3234 O O . ILE A 1 411 ? 8.461 22.484 -17.375 1 26.22 411 ILE A O 1
ATOM 3238 N N . GLU A 1 412 ? 8.133 23.641 -19.109 1 26.06 412 GLU A N 1
ATOM 3239 C CA . GLU A 1 412 ? 9.336 24.469 -18.984 1 26.06 412 GLU A CA 1
ATOM 3240 C C . GLU A 1 412 ? 9.32 25.281 -17.688 1 26.06 412 GLU A C 1
ATOM 3242 O O . GLU A 1 412 ? 8.383 26.047 -17.453 1 26.06 412 GLU A O 1
ATOM 3247 N N . VAL A 1 413 ? 9.773 24.641 -16.75 1 23.95 413 VAL A N 1
ATOM 3248 C CA . VAL A 1 413 ? 10.133 25.609 -15.711 1 23.95 413 VAL A CA 1
ATOM 3249 C C . VAL A 1 413 ? 10.789 26.828 -16.344 1 23.95 413 VAL A C 1
ATOM 3251 O O . VAL A 1 413 ? 11.875 26.734 -16.922 1 23.95 413 VAL A O 1
ATOM 3254 N N . VAL A 1 414 ? 9.984 27.703 -16.922 1 24.92 414 VAL A N 1
ATOM 3255 C CA . VAL A 1 414 ? 10.492 29 -17.344 1 24.92 414 VAL A CA 1
ATOM 3256 C C . VAL A 1 414 ? 11.289 29.625 -16.188 1 24.92 414 VAL A C 1
ATOM 3258 O O . VAL A 1 414 ? 10.75 29.875 -15.109 1 24.92 414 VAL A O 1
ATOM 3261 N N . ASP A 1 415 ? 12.562 29.375 -16.234 1 25.81 415 ASP A N 1
ATOM 3262 C CA . ASP A 1 415 ? 13.492 30.203 -15.461 1 25.81 415 ASP A CA 1
ATOM 3263 C C . ASP A 1 415 ? 13.141 31.672 -15.562 1 25.81 415 ASP A C 1
ATOM 3265 O O . ASP A 1 415 ? 13.203 32.25 -16.641 1 25.81 415 ASP A O 1
ATOM 3269 N N . THR A 1 416 ? 12.055 32.125 -15.008 1 26.44 416 THR A N 1
ATOM 3270 C CA . THR A 1 416 ? 11.945 33.594 -14.969 1 26.44 416 THR A CA 1
ATOM 3271 C C . THR A 1 416 ? 13.219 34.219 -14.422 1 26.44 416 THR A C 1
ATOM 3273 O O . THR A 1 416 ? 13.539 34.031 -13.242 1 26.44 416 THR A O 1
ATOM 3276 N N . PHE A 1 417 ? 14.234 34.25 -15.273 1 25.75 417 PHE A N 1
ATOM 3277 C CA . PHE A 1 417 ? 15.367 35.156 -15.062 1 25.75 417 PHE A CA 1
ATOM 3278 C C . PHE A 1 417 ? 14.883 36.594 -14.812 1 25.75 417 PHE A C 1
ATOM 3280 O O . PHE A 1 417 ? 14.18 37.156 -15.648 1 25.75 417 PHE A O 1
ATOM 3287 N N . TYR A 1 418 ? 14.68 37 -13.562 1 25.31 418 TYR A N 1
ATOM 3288 C CA . TYR A 1 418 ? 14.602 38.406 -13.227 1 25.31 418 TYR A CA 1
ATOM 3289 C C . TYR A 1 418 ? 15.797 39.156 -13.773 1 25.31 418 TYR A C 1
ATOM 3291 O O . TYR A 1 418 ? 16.938 38.75 -13.594 1 25.31 418 TYR A O 1
ATOM 3299 N N . PRO A 1 419 ? 15.586 39.812 -14.906 1 28.02 419 PRO A N 1
ATOM 3300 C CA . PRO A 1 419 ? 16.609 40.781 -15.367 1 28.02 419 PRO A CA 1
ATOM 3301 C C . PRO A 1 419 ? 17.125 41.656 -14.234 1 28.02 419 PRO A C 1
ATOM 3303 O O . PRO A 1 419 ? 16.422 41.875 -13.25 1 28.02 419 PRO A O 1
ATOM 3306 N N . ASP A 1 420 ? 18.422 41.75 -14.109 1 23.05 420 ASP A N 1
ATOM 3307 C CA . ASP A 1 420 ? 19.141 42.812 -13.398 1 23.05 420 ASP A CA 1
ATOM 3308 C C . ASP A 1 420 ? 18.688 44.188 -13.852 1 23.05 420 ASP A C 1
ATOM 3310 O O . ASP A 1 420 ? 18.859 44.562 -15.008 1 23.05 420 ASP A O 1
ATOM 3314 N N . LYS A 1 421 ? 17.547 44.625 -13.578 1 18.47 421 LYS A N 1
ATOM 3315 C CA . LYS A 1 421 ? 17.562 46.094 -13.602 1 18.47 421 LYS A CA 1
ATOM 3316 C C . LYS A 1 421 ? 18.297 46.656 -12.375 1 18.47 421 LYS A C 1
ATOM 3318 O O . LYS A 1 421 ? 18.125 46.125 -11.266 1 18.47 421 LYS A O 1
ATOM 3323 N N . MET B 1 1 ? -45.062 0.068 -15.578 1 23.72 1 MET B N 1
ATOM 3324 C CA . MET B 1 1 ? -43.875 -0.173 -16.391 1 23.72 1 MET B CA 1
ATOM 3325 C C . MET B 1 1 ? -42.719 -0.572 -15.5 1 23.72 1 MET B C 1
ATOM 3327 O O . MET B 1 1 ? -42.344 0.157 -14.578 1 23.72 1 MET B O 1
ATOM 3331 N N . SER B 1 2 ? -42.375 -1.852 -15.352 1 21.25 2 SER B N 1
ATOM 3332 C CA . SER B 1 2 ? -41.656 -2.668 -14.391 1 21.25 2 SER B CA 1
ATOM 3333 C C . SER B 1 2 ? -40.156 -2.375 -14.445 1 21.25 2 SER B C 1
ATOM 3335 O O . SER B 1 2 ? -39.562 -2.41 -15.523 1 21.25 2 SER B O 1
ATOM 3337 N N . VAL B 1 3 ? -39.625 -1.403 -13.617 1 26.7 3 VAL B N 1
ATOM 3338 C CA . VAL B 1 3 ? -38.219 -1.052 -13.523 1 26.7 3 VAL B CA 1
ATOM 3339 C C . VAL B 1 3 ? -37.375 -2.32 -13.508 1 26.7 3 VAL B C 1
ATOM 3341 O O . VAL B 1 3 ? -37.438 -3.111 -12.562 1 26.7 3 VAL B O 1
ATOM 3344 N N . LEU B 1 4 ? -37.188 -3.031 -14.602 1 24.36 4 LEU B N 1
ATOM 3345 C CA . LEU B 1 4 ? -36.438 -4.262 -14.812 1 24.36 4 LEU B CA 1
ATOM 3346 C C . LEU B 1 4 ? -35.094 -4.191 -14.125 1 24.36 4 LEU B C 1
ATOM 3348 O O . LEU B 1 4 ? -34.312 -3.244 -14.344 1 24.36 4 LEU B O 1
ATOM 3352 N N . GLY B 1 5 ? -34.938 -4.625 -12.906 1 27.44 5 GLY B N 1
ATOM 3353 C CA . GLY B 1 5 ? -33.875 -4.848 -11.938 1 27.44 5 GLY B CA 1
ATOM 3354 C C . GLY B 1 5 ? -32.594 -5.367 -12.562 1 27.44 5 GLY B C 1
ATOM 3355 O O . GLY B 1 5 ? -32.5 -6.527 -12.969 1 27.44 5 GLY B O 1
ATOM 3356 N N . SER B 1 6 ? -31.984 -4.551 -13.492 1 31.7 6 SER B N 1
ATOM 3357 C CA . SER B 1 6 ? -30.859 -5.125 -14.211 1 31.7 6 SER B CA 1
ATOM 3358 C C . SER B 1 6 ? -29.969 -5.953 -13.281 1 31.7 6 SER B C 1
ATOM 3360 O O . SER B 1 6 ? -29.766 -5.586 -12.125 1 31.7 6 SER B O 1
ATOM 3362 N N . CYS B 1 7 ? -29.906 -7.188 -13.453 1 29.17 7 CYS B N 1
ATOM 3363 C CA . CYS B 1 7 ? -29.375 -8.336 -12.727 1 29.17 7 CYS B CA 1
ATOM 3364 C C . CYS B 1 7 ? -28 -8.031 -12.148 1 29.17 7 CYS B C 1
ATOM 3366 O O . CYS B 1 7 ? -27.562 -8.664 -11.18 1 29.17 7 CYS B O 1
ATOM 3368 N N . CYS B 1 8 ? -26.922 -7.93 -13.141 1 35.16 8 CYS B N 1
ATOM 3369 C CA . CYS B 1 8 ? -25.516 -7.973 -12.734 1 35.16 8 CYS B CA 1
ATOM 3370 C C . CYS B 1 8 ? -25.062 -6.625 -12.172 1 35.16 8 CYS B C 1
ATOM 3372 O O . CYS B 1 8 ? -25.438 -5.574 -12.695 1 35.16 8 CYS B O 1
ATOM 3374 N N . PRO B 1 9 ? -24.719 -6.535 -10.969 1 36.81 9 PRO B N 1
ATOM 3375 C CA . PRO B 1 9 ? -24.234 -5.25 -10.461 1 36.81 9 PRO B CA 1
ATOM 3376 C C . PRO B 1 9 ? -23.266 -4.562 -11.422 1 36.81 9 PRO B C 1
ATOM 3378 O O . PRO B 1 9 ? -22.609 -5.23 -12.227 1 36.81 9 PRO B O 1
ATOM 3381 N N . PRO B 1 10 ? -23.469 -3.379 -11.898 1 39.84 10 PRO B N 1
ATOM 3382 C CA . PRO B 1 10 ? -22.547 -2.668 -12.789 1 39.84 10 PRO B CA 1
ATOM 3383 C C . PRO B 1 10 ? -21.078 -2.996 -12.5 1 39.84 10 PRO B C 1
ATOM 3385 O O . PRO B 1 10 ? -20.719 -3.215 -11.344 1 39.84 10 PRO B O 1
ATOM 3388 N N . ILE B 1 11 ? -20.453 -3.789 -13.367 1 45.69 11 ILE B N 1
ATOM 3389 C CA . ILE B 1 11 ? -19.016 -4.035 -13.328 1 45.69 11 ILE B CA 1
ATOM 3390 C C . ILE B 1 11 ? -18.297 -2.787 -12.836 1 45.69 11 ILE B C 1
ATOM 3392 O O . ILE B 1 11 ? -18.469 -1.699 -13.383 1 45.69 11 ILE B O 1
ATOM 3396 N N . THR B 1 12 ? -17.812 -2.795 -11.617 1 57.69 12 THR B N 1
ATOM 3397 C CA . THR B 1 12 ? -17 -1.745 -11.023 1 57.69 12 THR B CA 1
ATOM 3398 C C . THR B 1 12 ? -15.859 -1.349 -11.961 1 57.69 12 THR B C 1
ATOM 3400 O O . THR B 1 12 ? -15.219 -2.209 -12.562 1 57.69 12 THR B O 1
ATOM 3403 N N . ARG B 1 13 ? -15.844 -0.276 -12.539 1 77.06 13 ARG B N 1
ATOM 3404 C CA . ARG B 1 13 ? -14.797 0.35 -13.352 1 77.06 13 ARG B CA 1
ATOM 3405 C C . ARG B 1 13 ? -13.414 0.009 -12.82 1 77.06 13 ARG B C 1
ATOM 3407 O O . ARG B 1 13 ? -13.195 -0.001 -11.602 1 77.06 13 ARG B O 1
ATOM 3414 N N . ARG B 1 14 ? -12.617 -0.586 -13.727 1 88.81 14 ARG B N 1
ATOM 3415 C CA . ARG B 1 14 ? -11.211 -0.828 -13.422 1 88.81 14 ARG B CA 1
ATOM 3416 C C . ARG B 1 14 ? -10.586 0.38 -12.727 1 88.81 14 ARG B C 1
ATOM 3418 O O . ARG B 1 14 ? -10.711 1.51 -13.203 1 88.81 14 ARG B O 1
ATOM 3425 N N . GLN B 1 15 ? -10.102 0.078 -11.539 1 91.19 15 GLN B N 1
ATOM 3426 C CA . GLN B 1 15 ? -9.43 1.137 -10.789 1 91.19 15 GLN B CA 1
ATOM 3427 C C . GLN B 1 15 ? -7.973 1.271 -11.219 1 91.19 15 GLN B C 1
ATOM 3429 O O . GLN B 1 15 ? -7.277 0.267 -11.398 1 91.19 15 GLN B O 1
ATOM 3434 N N . ASN B 1 16 ? -7.523 2.465 -11.375 1 95.44 16 ASN B N 1
ATOM 3435 C CA . ASN B 1 16 ? -6.117 2.727 -11.664 1 95.44 16 ASN B CA 1
ATOM 3436 C C . ASN B 1 16 ? -5.293 2.834 -10.383 1 95.44 16 ASN B C 1
ATOM 3438 O O . ASN B 1 16 ? -4.762 3.9 -10.07 1 95.44 16 ASN B O 1
ATOM 3442 N N . SER B 1 17 ? -5.156 1.702 -9.742 1 97.44 17 SER B N 1
ATOM 3443 C CA . SER B 1 17 ? -4.488 1.724 -8.445 1 97.44 17 SER B CA 1
ATOM 3444 C C . SER B 1 17 ? -3.857 0.373 -8.125 1 97.44 17 SER B C 1
ATOM 3446 O O . SER B 1 17 ? -4.285 -0.658 -8.648 1 97.44 17 SER B O 1
ATOM 3448 N N . ILE B 1 18 ? -2.867 0.366 -7.371 1 97.81 18 ILE B N 1
ATOM 3449 C CA . ILE B 1 18 ? -2.236 -0.825 -6.812 1 97.81 18 ILE B CA 1
ATOM 3450 C C . ILE B 1 18 ? -1.934 -0.601 -5.332 1 97.81 18 ILE B C 1
ATOM 3452 O O . ILE B 1 18 ? -1.071 0.21 -4.984 1 97.81 18 ILE B O 1
ATOM 3456 N N . PRO B 1 19 ? -2.643 -1.299 -4.449 1 98.38 19 PRO B N 1
ATOM 3457 C CA . PRO B 1 19 ? -2.311 -1.232 -3.025 1 98.38 19 PRO B CA 1
ATOM 3458 C C . PRO B 1 19 ? -1.082 -2.064 -2.666 1 98.38 19 PRO B C 1
ATOM 3460 O O . PRO B 1 19 ? -0.912 -3.174 -3.176 1 98.38 19 PRO B O 1
ATOM 3463 N N . VAL B 1 20 ? -0.224 -1.542 -1.833 1 98.44 20 VAL B N 1
ATOM 3464 C CA . VAL B 1 20 ? 0.934 -2.25 -1.296 1 98.44 20 VAL B CA 1
ATOM 3465 C C . VAL B 1 20 ? 0.889 -2.229 0.231 1 98.44 20 VAL B C 1
ATOM 3467 O O . VAL B 1 20 ? 0.687 -1.175 0.838 1 98.44 20 VAL B O 1
ATOM 3470 N N . HIS B 1 21 ? 1.046 -3.348 0.842 1 98.5 21 HIS B N 1
ATOM 3471 C CA . HIS B 1 21 ? 1.013 -3.449 2.297 1 98.5 21 HIS B CA 1
ATOM 3472 C C . HIS B 1 21 ? 2.367 -3.881 2.85 1 98.5 21 HIS B C 1
ATOM 3474 O O . HIS B 1 21 ? 2.773 -5.031 2.678 1 98.5 21 HIS B O 1
ATOM 3480 N N . TYR B 1 22 ? 3.096 -2.953 3.49 1 97.5 22 TYR B N 1
ATOM 3481 C CA . TYR B 1 22 ? 4.355 -3.26 4.152 1 97.5 22 TYR B CA 1
ATOM 3482 C C . TYR B 1 22 ? 4.117 -3.756 5.574 1 97.5 22 TYR B C 1
ATOM 3484 O O . TYR B 1 22 ? 3.516 -3.053 6.391 1 97.5 22 TYR B O 1
ATOM 3492 N N . VAL B 1 23 ? 4.66 -4.957 5.875 1 97.69 23 VAL B N 1
ATOM 3493 C CA . VAL B 1 23 ? 4.289 -5.562 7.148 1 97.69 23 VAL B CA 1
ATOM 3494 C C . VAL B 1 23 ? 5.43 -6.441 7.656 1 97.69 23 VAL B C 1
ATOM 3496 O O . VAL B 1 23 ? 6.137 -7.07 6.863 1 97.69 23 VAL B O 1
ATOM 3499 N N . THR B 1 24 ? 5.637 -6.465 8.969 1 96.06 24 THR B N 1
ATOM 3500 C CA . THR B 1 24 ? 6.602 -7.336 9.633 1 96.06 24 THR B CA 1
ATOM 3501 C C . THR B 1 24 ? 5.938 -8.102 10.773 1 96.06 24 THR B C 1
ATOM 3503 O O . THR B 1 24 ? 5.094 -7.559 11.492 1 96.06 24 THR B O 1
ATOM 3506 N N . GLY B 1 25 ? 6.27 -9.359 10.93 1 96.69 25 GLY B N 1
ATOM 3507 C CA . GLY B 1 25 ? 5.754 -10.164 12.023 1 96.69 25 GLY B CA 1
ATOM 3508 C C . GLY B 1 25 ? 5.809 -11.656 11.742 1 96.69 25 GLY B C 1
ATOM 3509 O O . GLY B 1 25 ? 6.484 -12.094 10.805 1 96.69 25 GLY B O 1
ATOM 3510 N N . THR B 1 26 ? 5.195 -12.43 12.609 1 97.75 26 THR B N 1
ATOM 3511 C CA . THR B 1 26 ? 5.047 -13.859 12.367 1 97.75 26 THR B CA 1
ATOM 3512 C C . THR B 1 26 ? 4.148 -14.109 11.156 1 97.75 26 THR B C 1
ATOM 3514 O O . THR B 1 26 ? 3.543 -13.18 10.625 1 97.75 26 THR B O 1
ATOM 3517 N N . HIS B 1 27 ? 4.109 -15.328 10.734 1 98.5 27 HIS B N 1
ATOM 3518 C CA . HIS B 1 27 ? 3.217 -15.664 9.633 1 98.5 27 HIS B CA 1
ATOM 3519 C C . HIS B 1 27 ? 1.776 -15.281 9.953 1 98.5 27 HIS B C 1
ATOM 3521 O O . HIS B 1 27 ? 1.088 -14.688 9.125 1 98.5 27 HIS B O 1
ATOM 3527 N N . TYR B 1 28 ? 1.279 -15.594 11.156 1 98.25 28 TYR B N 1
ATOM 3528 C CA . TYR B 1 28 ? -0.08 -15.25 11.562 1 98.25 28 TYR B CA 1
ATOM 3529 C C . TYR B 1 28 ? -0.28 -13.742 11.57 1 98.25 28 TYR B C 1
ATOM 3531 O O . TYR B 1 28 ? -1.285 -13.242 11.062 1 98.25 28 TYR B O 1
ATOM 3539 N N . GLU B 1 29 ? 0.69 -13.016 12.141 1 97.5 29 GLU B N 1
ATOM 3540 C CA . GLU B 1 29 ? 0.577 -11.57 12.258 1 97.5 29 GLU B CA 1
ATOM 3541 C C . GLU B 1 29 ? 0.554 -10.898 10.891 1 97.5 29 GLU B C 1
ATOM 3543 O O . GLU B 1 29 ? -0.179 -9.93 10.68 1 97.5 29 GLU B O 1
ATOM 3548 N N . VAL B 1 30 ? 1.406 -11.398 10.008 1 98.38 30 VAL B N 1
ATOM 3549 C CA . VAL B 1 30 ? 1.426 -10.883 8.648 1 98.38 30 VAL B CA 1
ATOM 3550 C C . VAL B 1 30 ? 0.07 -11.117 7.984 1 98.38 30 VAL B C 1
ATOM 3552 O O . VAL B 1 30 ? -0.516 -10.203 7.41 1 98.38 30 VAL B O 1
ATOM 3555 N N . GLY B 1 31 ? -0.437 -12.336 8.125 1 98.69 31 GLY B N 1
ATOM 3556 C CA . GLY B 1 31 ? -1.759 -12.625 7.598 1 98.69 31 GLY B CA 1
ATOM 3557 C C . GLY B 1 31 ? -2.846 -11.75 8.18 1 98.69 31 GLY B C 1
ATOM 3558 O O . GLY B 1 31 ? -3.662 -11.188 7.449 1 98.69 31 GLY B O 1
ATOM 3559 N N . PHE B 1 32 ? -2.824 -11.594 9.516 1 98.38 32 PHE B N 1
ATOM 3560 C CA . PHE B 1 32 ? -3.838 -10.805 10.203 1 98.38 32 PHE B CA 1
ATOM 3561 C C . PHE B 1 32 ? -3.82 -9.359 9.719 1 98.38 32 PHE B C 1
ATOM 3563 O O . PHE B 1 32 ? -4.871 -8.773 9.469 1 98.38 32 PHE B O 1
ATOM 3570 N N . SER B 1 33 ? -2.67 -8.852 9.609 1 97.94 33 SER B N 1
ATOM 3571 C CA . SER B 1 33 ? -2.521 -7.457 9.188 1 97.94 33 SER B CA 1
ATOM 3572 C C . SER B 1 33 ? -3.037 -7.254 7.77 1 97.94 33 SER B C 1
ATOM 3574 O O . SER B 1 33 ? -3.709 -6.258 7.484 1 97.94 33 SER B O 1
ATOM 3576 N N . VAL B 1 34 ? -2.719 -8.141 6.863 1 98.62 34 VAL B N 1
ATOM 3577 C CA . VAL B 1 34 ? -3.215 -8.078 5.492 1 98.62 34 VAL B CA 1
ATOM 3578 C C . VAL B 1 34 ? -4.738 -8.156 5.492 1 98.62 34 VAL B C 1
ATOM 3580 O O . VAL B 1 34 ? -5.41 -7.363 4.832 1 98.62 34 VAL B O 1
ATOM 3583 N N . GLY B 1 35 ? -5.277 -9.102 6.234 1 98.62 35 GLY B N 1
ATOM 3584 C CA . GLY B 1 35 ? -6.719 -9.273 6.316 1 98.62 35 GLY B CA 1
ATOM 3585 C C . GLY B 1 35 ? -7.434 -8.047 6.855 1 98.62 35 GLY B C 1
ATOM 3586 O O . GLY B 1 35 ? -8.445 -7.621 6.301 1 98.62 35 GLY B O 1
ATOM 3587 N N . ARG B 1 36 ? -6.875 -7.52 7.883 1 97.38 36 ARG B N 1
ATOM 3588 C CA . ARG B 1 36 ? -7.473 -6.344 8.508 1 97.38 36 ARG B CA 1
ATOM 3589 C C . ARG B 1 36 ? -7.445 -5.148 7.562 1 97.38 36 ARG B C 1
ATOM 3591 O O . ARG B 1 36 ? -8.438 -4.438 7.422 1 97.38 36 ARG B O 1
ATOM 3598 N N . THR B 1 37 ? -6.355 -4.973 6.934 1 98.06 37 THR B N 1
ATOM 3599 C CA . THR B 1 37 ? -6.133 -3.805 6.09 1 98.06 37 THR B CA 1
ATOM 3600 C C . THR B 1 37 ? -7.02 -3.861 4.848 1 98.06 37 THR B C 1
ATOM 3602 O O . THR B 1 37 ? -7.609 -2.854 4.453 1 98.06 37 THR B O 1
ATOM 3605 N N . PHE B 1 38 ? -7.105 -5.027 4.254 1 98.5 38 PHE B N 1
ATOM 3606 C CA . PHE B 1 38 ? -7.812 -5.176 2.986 1 98.5 38 PHE B CA 1
ATOM 3607 C C . PHE B 1 38 ? -9.125 -5.926 3.184 1 98.5 38 PHE B C 1
ATOM 3609 O O . PHE B 1 38 ? -9.602 -6.605 2.273 1 98.5 38 PHE B O 1
ATOM 3616 N N . GLY B 1 39 ? -9.711 -5.816 4.359 1 98.25 39 GLY B N 1
ATOM 3617 C CA . GLY B 1 39 ? -10.922 -6.555 4.695 1 98.25 39 GLY B CA 1
ATOM 3618 C C . GLY B 1 39 ? -12.062 -6.305 3.725 1 98.25 39 GLY B C 1
ATOM 3619 O O . GLY B 1 39 ? -12.758 -7.238 3.326 1 98.25 39 GLY B O 1
ATOM 3620 N N . SER B 1 40 ? -12.258 -5.035 3.332 1 97 40 SER B N 1
ATOM 3621 C CA . SER B 1 40 ? -13.344 -4.688 2.422 1 97 40 SER B CA 1
ATOM 3622 C C . SER B 1 40 ? -13.148 -5.34 1.058 1 97 40 SER B C 1
ATOM 3624 O O . SER B 1 40 ? -14.102 -5.867 0.475 1 97 40 SER B O 1
ATOM 3626 N N . ILE B 1 41 ? -11.977 -5.367 0.54 1 97 41 ILE B N 1
ATOM 3627 C CA . ILE B 1 41 ? -11.633 -5.969 -0.744 1 97 41 ILE B CA 1
ATOM 3628 C C . ILE B 1 41 ? -11.828 -7.484 -0.671 1 97 41 ILE B C 1
ATOM 3630 O O . ILE B 1 41 ? -12.375 -8.094 -1.595 1 97 41 ILE B O 1
ATOM 3634 N N . ILE B 1 42 ? -11.344 -8.07 0.396 1 98.38 42 ILE B N 1
ATOM 3635 C CA . ILE B 1 42 ? -11.398 -9.516 0.562 1 98.38 42 ILE B CA 1
ATOM 3636 C C . ILE B 1 42 ? -12.852 -9.969 0.664 1 98.38 42 ILE B C 1
ATOM 3638 O O . ILE B 1 42 ? -13.258 -10.93 0.001 1 98.38 42 ILE B O 1
ATOM 3642 N N . LYS B 1 43 ? -13.664 -9.273 1.447 1 97.81 43 LYS B N 1
ATOM 3643 C CA . LYS B 1 43 ? -15.078 -9.609 1.577 1 97.81 43 LYS B CA 1
ATOM 3644 C C . LYS B 1 43 ? -15.812 -9.43 0.251 1 97.81 43 LYS B C 1
ATOM 3646 O O . LYS B 1 43 ? -16.672 -10.234 -0.103 1 97.81 43 LYS B O 1
ATOM 3651 N N . GLU B 1 44 ? -15.477 -8.352 -0.446 1 95.44 44 GLU B N 1
ATOM 3652 C CA . GLU B 1 44 ? -16.062 -8.133 -1.763 1 95.44 44 GLU B CA 1
ATOM 3653 C C . GLU B 1 44 ? -15.734 -9.281 -2.713 1 95.44 44 GLU B C 1
ATOM 3655 O O . GLU B 1 44 ? -16.625 -9.789 -3.408 1 95.44 44 GLU B O 1
ATOM 3660 N N . TYR B 1 45 ? -14.531 -9.695 -2.764 1 96.94 45 TYR B N 1
ATOM 3661 C CA . TYR B 1 45 ? -14.102 -10.766 -3.652 1 96.94 45 TYR B CA 1
ATOM 3662 C C . TYR B 1 45 ? -14.805 -12.078 -3.305 1 96.94 45 TYR B C 1
ATOM 3664 O O . TYR B 1 45 ? -15.266 -12.797 -4.195 1 96.94 45 TYR B O 1
ATOM 3672 N N . VAL B 1 46 ? -14.844 -12.391 -2.021 1 97.31 46 VAL B N 1
ATOM 3673 C CA . VAL B 1 46 ? -15.508 -13.609 -1.562 1 97.31 46 VAL B CA 1
ATOM 3674 C C . VAL B 1 46 ? -16.969 -13.617 -2.037 1 97.31 46 VAL B C 1
ATOM 3676 O O . VAL B 1 46 ? -17.484 -14.664 -2.426 1 97.31 46 VAL B O 1
ATOM 3679 N N . ARG B 1 47 ? -17.578 -12.461 -2.014 1 96.19 47 ARG B N 1
ATOM 3680 C CA . ARG B 1 47 ? -18.969 -12.336 -2.434 1 96.19 47 ARG B CA 1
ATOM 3681 C C . ARG B 1 47 ? -19.094 -12.453 -3.947 1 96.19 47 ARG B C 1
ATOM 3683 O O . ARG B 1 47 ? -20.062 -13.047 -4.449 1 96.19 47 ARG B O 1
ATOM 3690 N N . LEU B 1 48 ? -18.125 -11.938 -4.684 1 93.75 48 LEU B N 1
ATOM 3691 C CA . LEU B 1 48 ? -18.25 -11.789 -6.129 1 93.75 48 LEU B CA 1
ATOM 3692 C C . LEU B 1 48 ? -17.672 -13 -6.848 1 93.75 48 LEU B C 1
ATOM 3694 O O . LEU B 1 48 ? -17.984 -13.25 -8.016 1 93.75 48 LEU B O 1
ATOM 3698 N N . TYR B 1 49 ? -16.797 -13.734 -6.258 1 94.38 49 TYR B N 1
ATOM 3699 C CA . TYR B 1 49 ? -16.094 -14.836 -6.898 1 94.38 49 TYR B CA 1
ATOM 3700 C C . TYR B 1 49 ? -17.062 -15.977 -7.223 1 94.38 49 TYR B C 1
ATOM 3702 O O . TYR B 1 49 ? -17.297 -16.844 -6.387 1 94.38 49 TYR B O 1
ATOM 3710 N N . GLU B 1 50 ? -17.453 -16.047 -8.461 1 92.81 50 GLU B N 1
ATOM 3711 C CA . GLU B 1 50 ? -18.562 -16.906 -8.906 1 92.81 50 GLU B CA 1
ATOM 3712 C C . GLU B 1 50 ? -18.25 -18.375 -8.633 1 92.81 50 GLU B C 1
ATOM 3714 O O . GLU B 1 50 ? -19.094 -19.109 -8.102 1 92.81 50 GLU B O 1
ATOM 3719 N N . PRO B 1 51 ? -17.062 -18.906 -8.883 1 92.75 51 PRO B N 1
ATOM 3720 C CA . PRO B 1 51 ? -16.812 -20.312 -8.617 1 92.75 51 PRO B CA 1
ATOM 3721 C C . PRO B 1 51 ? -16.969 -20.672 -7.137 1 92.75 51 PRO B C 1
ATOM 3723 O O . PRO B 1 51 ? -17.453 -21.766 -6.809 1 92.75 51 PRO B O 1
ATOM 3726 N N . LEU B 1 52 ? -16.547 -19.75 -6.277 1 95.69 52 LEU B N 1
ATOM 3727 C CA . LEU B 1 52 ? -16.688 -19.984 -4.848 1 95.69 52 L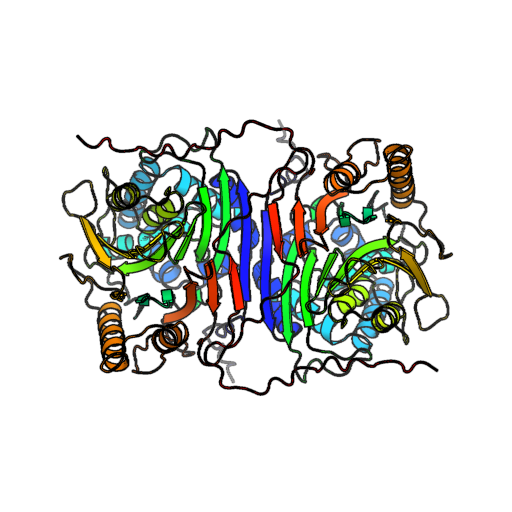EU B CA 1
ATOM 3728 C C . LEU B 1 52 ? -18.156 -20.109 -4.453 1 95.69 52 LEU B C 1
ATOM 3730 O O . LEU B 1 52 ? -18.547 -21.047 -3.756 1 95.69 52 LEU B O 1
ATOM 3734 N N . GLN B 1 53 ? -18.953 -19.219 -4.93 1 94.94 53 GLN B N 1
ATOM 3735 C CA . GLN B 1 53 ? -20.344 -19.109 -4.516 1 94.94 53 GLN B CA 1
ATOM 3736 C C . GLN B 1 53 ? -21.203 -20.203 -5.172 1 94.94 53 GLN B C 1
ATOM 3738 O O . GLN B 1 53 ? -22.062 -20.797 -4.527 1 94.94 53 GLN B O 1
ATOM 3743 N N . SER B 1 54 ? -20.953 -20.531 -6.402 1 93.25 54 SER B N 1
ATOM 3744 C CA . SER B 1 54 ? -21.844 -21.391 -7.172 1 93.25 54 SER B CA 1
ATOM 3745 C C . SER B 1 54 ? -21.391 -22.844 -7.109 1 93.25 54 SER B C 1
ATOM 3747 O O . SER B 1 54 ? -22.203 -23.766 -7.301 1 93.25 54 SER B O 1
ATOM 3749 N N . GLU B 1 55 ? -20.062 -23 -6.777 1 94.12 55 GLU B N 1
ATOM 3750 C CA . GLU B 1 55 ? -19.562 -24.375 -6.883 1 94.12 55 GLU B CA 1
ATOM 3751 C C . GLU B 1 55 ? -18.906 -24.828 -5.586 1 94.12 55 GLU B C 1
ATOM 3753 O O . GLU B 1 55 ? -19.359 -25.766 -4.938 1 94.12 55 GLU B O 1
ATOM 3758 N N . PHE B 1 56 ? -17.891 -24.125 -5.117 1 96.06 56 PHE B N 1
ATOM 3759 C CA . PHE B 1 56 ? -17.047 -24.625 -4.043 1 96.06 56 PHE B CA 1
ATOM 3760 C C . PHE B 1 56 ? -17.828 -24.75 -2.744 1 96.06 56 PHE B C 1
ATOM 3762 O O . PHE B 1 56 ? -17.734 -25.766 -2.049 1 96.06 56 PHE B O 1
ATOM 3769 N N . LEU B 1 57 ? -18.562 -23.734 -2.41 1 97.06 57 LEU B N 1
ATOM 3770 C CA . LEU B 1 57 ? -19.281 -23.75 -1.146 1 97.06 57 LEU B CA 1
ATOM 3771 C C . LEU B 1 57 ? -20.344 -24.844 -1.137 1 97.06 57 LEU B C 1
ATOM 3773 O O . LEU B 1 57 ? -20.438 -25.609 -0.179 1 97.06 57 LEU B O 1
ATOM 3777 N N . PRO B 1 58 ? -21.156 -24.984 -2.215 1 95.88 58 PRO B N 1
ATOM 3778 C CA . PRO B 1 58 ? -22.109 -26.094 -2.26 1 95.88 58 PRO B CA 1
ATOM 3779 C C . PRO B 1 58 ? -21.406 -27.453 -2.213 1 95.88 58 PRO B C 1
ATOM 3781 O O . PRO B 1 58 ? -21.922 -28.391 -1.584 1 95.88 58 PRO B O 1
ATOM 3784 N N . MET B 1 59 ? -20.312 -27.625 -2.84 1 96.12 59 MET B N 1
ATOM 3785 C CA . MET B 1 59 ? -19.562 -28.875 -2.842 1 96.12 59 MET B CA 1
ATOM 3786 C C . MET B 1 59 ? -19.031 -29.203 -1.449 1 96.12 59 MET B C 1
ATOM 3788 O O . MET B 1 59 ? -19.062 -30.344 -1.018 1 96.12 59 MET B O 1
ATOM 3792 N N . TYR B 1 60 ? -18.547 -28.219 -0.757 1 96.75 60 TYR B N 1
ATOM 3793 C CA . TYR B 1 60 ? -18.016 -28.359 0.597 1 96.75 60 TYR B CA 1
ATOM 3794 C C . TYR B 1 60 ? -19.109 -28.812 1.559 1 96.75 60 TYR B C 1
ATOM 3796 O O . TYR B 1 60 ? -18.844 -29.5 2.539 1 96.75 60 TYR B O 1
ATOM 3804 N N . ALA B 1 61 ? -20.312 -28.438 1.306 1 96.5 61 ALA B N 1
ATOM 3805 C CA . ALA B 1 61 ? -21.438 -28.781 2.162 1 96.5 61 ALA B CA 1
ATOM 3806 C C . ALA B 1 61 ? -21.766 -30.281 2.062 1 96.5 61 ALA B C 1
ATOM 3808 O O . ALA B 1 61 ? -22.453 -30.828 2.928 1 96.5 61 ALA B O 1
ATOM 3809 N N . GLN B 1 62 ? -21.281 -30.938 1.006 1 95.94 62 GLN B N 1
ATOM 3810 C CA . GLN B 1 62 ? -21.469 -32.375 0.838 1 95.94 62 GLN B CA 1
ATOM 3811 C C . GLN B 1 62 ? -20.406 -33.156 1.605 1 95.94 62 GLN B C 1
ATOM 3813 O O . GLN B 1 62 ? -19.266 -32.719 1.724 1 95.94 62 GLN B O 1
ATOM 3818 N N . PRO B 1 63 ? -20.781 -34.312 2.064 1 96.88 63 PRO B N 1
ATOM 3819 C CA . PRO B 1 63 ? -19.828 -35.125 2.844 1 96.88 63 PRO B CA 1
ATOM 3820 C C . PRO B 1 63 ? -18.531 -35.406 2.09 1 96.88 63 PRO B C 1
ATOM 3822 O O . PRO B 1 63 ? -17.438 -35.25 2.656 1 96.88 63 PRO B O 1
ATOM 3825 N N . GLU B 1 64 ? -18.641 -35.75 0.864 1 96.38 64 GLU B N 1
ATOM 3826 C CA . GLU B 1 64 ? -17.438 -36.062 0.091 1 96.38 64 GLU B CA 1
ATOM 3827 C C . GLU B 1 64 ? -16.594 -34.812 -0.123 1 96.38 64 GLU B C 1
ATOM 3829 O O . GLU B 1 64 ? -15.359 -34.875 -0.116 1 96.38 64 GLU B O 1
ATOM 3834 N N . GLY B 1 65 ? -17.234 -33.688 -0.421 1 96.94 65 GLY B N 1
ATOM 3835 C CA . GLY B 1 65 ? -16.516 -32.438 -0.555 1 96.94 65 GLY B CA 1
ATOM 3836 C C . GLY B 1 65 ? -15.758 -32.062 0.701 1 96.94 65 GLY B C 1
ATOM 3837 O O . GLY B 1 65 ? -14.625 -31.578 0.626 1 96.94 65 GLY B O 1
ATOM 3838 N N . LYS B 1 66 ? -16.375 -32.25 1.813 1 97.88 66 LYS B N 1
ATOM 3839 C CA . LYS B 1 66 ? -15.734 -31.969 3.098 1 97.88 66 LYS B CA 1
ATOM 3840 C C . LYS B 1 66 ? -14.531 -32.875 3.324 1 97.88 66 LYS B C 1
ATOM 3842 O O . LYS B 1 66 ? -13.516 -32.469 3.877 1 97.88 66 LYS B O 1
ATOM 3847 N N . GLU B 1 67 ? -14.688 -34.094 2.941 1 97.94 67 GLU B N 1
ATOM 3848 C CA . GLU B 1 67 ? -13.594 -35.062 3.08 1 97.94 67 GLU B CA 1
ATOM 3849 C C . GLU B 1 67 ? -12.383 -34.625 2.26 1 97.94 67 GLU B C 1
ATOM 3851 O O . GLU B 1 67 ? -11.25 -34.656 2.746 1 97.94 67 GLU B O 1
ATOM 3856 N N . ILE B 1 68 ? -12.609 -34.219 1.026 1 97.5 68 ILE B N 1
ATOM 3857 C CA . ILE B 1 68 ? -11.547 -33.781 0.144 1 97.5 68 ILE B CA 1
ATOM 3858 C C . ILE B 1 68 ? -10.867 -32.531 0.752 1 97.5 68 ILE B C 1
ATOM 3860 O O . ILE B 1 68 ? -9.641 -32.438 0.75 1 97.5 68 ILE B O 1
ATOM 3864 N N . TYR B 1 69 ? -11.688 -31.656 1.265 1 98.25 69 TYR B N 1
ATOM 3865 C CA . TYR B 1 69 ? -11.211 -30.453 1.944 1 98.25 69 TYR B CA 1
ATOM 3866 C C . TYR B 1 69 ? -10.305 -30.812 3.115 1 98.25 69 TYR B C 1
ATOM 3868 O O . TYR B 1 69 ? -9.188 -30.297 3.23 1 98.25 69 TYR B O 1
ATOM 3876 N N . GLU B 1 70 ? -10.711 -31.688 3.949 1 98.5 70 GLU B N 1
ATOM 3877 C CA . GLU B 1 70 ? -9.984 -32.062 5.16 1 98.5 70 GLU B CA 1
ATOM 3878 C C . GLU B 1 70 ? -8.68 -32.781 4.824 1 98.5 70 GLU B C 1
ATOM 3880 O O . GLU B 1 70 ? -7.672 -32.594 5.508 1 98.5 70 GLU B O 1
ATOM 3885 N N . GLU B 1 71 ? -8.719 -33.625 3.811 1 98.31 71 GLU B N 1
ATOM 3886 C CA . GLU B 1 71 ? -7.516 -34.312 3.379 1 98.31 71 GLU B CA 1
ATOM 3887 C C . GLU B 1 71 ? -6.43 -33.344 2.943 1 98.31 71 GLU B C 1
ATOM 3889 O O . GLU B 1 71 ? -5.27 -33.469 3.336 1 98.31 71 GLU B O 1
ATOM 3894 N N . SER B 1 72 ? -6.836 -32.406 2.148 1 98.25 72 SER B N 1
ATOM 3895 C CA . SER B 1 72 ? -5.891 -31.406 1.654 1 98.25 72 SER B CA 1
ATOM 3896 C C . SER B 1 72 ? -5.359 -30.531 2.789 1 98.25 72 SER B C 1
ATOM 3898 O O . SER B 1 72 ? -4.164 -30.234 2.84 1 98.25 72 SER B O 1
ATOM 3900 N N . LEU B 1 73 ? -6.234 -30.109 3.676 1 98.69 73 LEU B N 1
ATOM 3901 C CA . LEU B 1 73 ? -5.824 -29.281 4.805 1 98.69 73 LEU B CA 1
ATOM 3902 C C . LEU B 1 73 ? -4.848 -30.031 5.703 1 98.69 73 LEU B C 1
ATOM 3904 O O . LEU B 1 73 ? -3.863 -29.453 6.172 1 98.69 73 LEU B O 1
ATOM 3908 N N . LYS B 1 74 ? -5.137 -31.281 5.949 1 98.5 74 LYS B N 1
ATOM 3909 C CA . LYS B 1 74 ? -4.27 -32.094 6.785 1 98.5 74 LYS B CA 1
ATOM 3910 C C . LYS B 1 74 ? -2.869 -32.219 6.195 1 98.5 74 LYS B C 1
ATOM 3912 O O . LYS B 1 74 ? -1.874 -32.062 6.906 1 98.5 74 LYS B O 1
ATOM 3917 N N . SER B 1 75 ? -2.783 -32.5 4.93 1 98.5 75 SER B N 1
ATOM 3918 C CA . SER B 1 75 ? -1.493 -32.562 4.254 1 98.5 75 SER B CA 1
ATOM 3919 C C . SER B 1 75 ? -0.753 -31.25 4.293 1 98.5 75 SER B C 1
ATOM 3921 O O . SER B 1 75 ? 0.461 -31.203 4.508 1 98.5 75 SER B O 1
ATOM 3923 N N . THR B 1 76 ? -1.497 -30.172 4.082 1 98.56 76 THR B N 1
ATOM 3924 C CA . THR B 1 76 ? -0.895 -28.844 4.07 1 98.56 76 THR B CA 1
ATOM 3925 C C . THR B 1 76 ? -0.399 -28.469 5.461 1 98.56 76 THR B C 1
ATOM 3927 O O . THR B 1 76 ? 0.684 -27.891 5.605 1 98.56 76 THR B O 1
ATOM 3930 N N . GLN B 1 77 ? -1.196 -28.781 6.473 1 98 77 GLN B N 1
ATOM 3931 C CA . GLN B 1 77 ? -0.832 -28.5 7.855 1 98 77 GLN B CA 1
ATOM 3932 C C . GLN B 1 77 ? 0.42 -29.266 8.266 1 98 77 GLN B C 1
ATOM 3934 O O . GLN B 1 77 ? 1.262 -28.75 9 1 98 77 GLN B O 1
ATOM 3939 N N . LYS B 1 78 ? 0.464 -30.406 7.809 1 97.44 78 LYS B N 1
ATOM 3940 C CA . LYS B 1 78 ? 1.612 -31.25 8.133 1 97.44 78 LYS B CA 1
ATOM 3941 C C . LYS B 1 78 ? 2.887 -30.719 7.484 1 97.44 78 LYS B C 1
ATOM 3943 O O . LYS B 1 78 ? 3.955 -30.734 8.094 1 97.44 78 LYS B O 1
ATOM 3948 N N . TYR B 1 79 ? 2.787 -30.25 6.305 1 98.19 79 TYR B N 1
ATOM 3949 C CA . TYR B 1 79 ? 3.967 -29.875 5.539 1 98.19 79 TYR B CA 1
ATOM 3950 C C . TYR B 1 79 ? 4.312 -28.406 5.77 1 98.19 79 TYR B C 1
ATOM 3952 O O . TYR B 1 79 ? 5.48 -28.062 5.965 1 98.19 79 TYR B O 1
ATOM 3960 N N . PHE B 1 80 ? 3.305 -27.516 5.676 1 98.12 80 PHE B N 1
ATOM 3961 C CA . PHE B 1 80 ? 3.461 -26.062 5.766 1 98.12 80 PHE B CA 1
ATOM 3962 C C . PHE B 1 80 ? 2.545 -25.484 6.84 1 98.12 80 PHE B C 1
ATOM 3964 O O . PHE B 1 80 ? 1.739 -24.594 6.562 1 98.12 80 PHE B O 1
ATOM 3971 N N . PRO B 1 81 ? 2.648 -25.859 8.117 1 98.19 81 PRO B N 1
ATOM 3972 C CA . PRO B 1 81 ? 1.744 -25.281 9.117 1 98.19 81 PRO B CA 1
ATOM 3973 C C . PRO B 1 81 ? 1.85 -23.766 9.203 1 98.19 81 PRO B C 1
ATOM 3975 O O . PRO B 1 81 ? 0.862 -23.078 9.508 1 98.19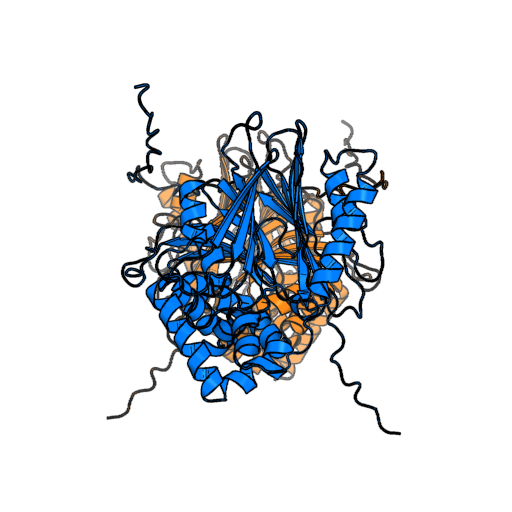 81 PRO B O 1
ATOM 3978 N N . GLN B 1 82 ? 3.029 -23.188 8.945 1 98.38 82 GLN B N 1
ATOM 3979 C CA . GLN B 1 82 ? 3.229 -21.75 9.062 1 98.38 82 GLN B CA 1
ATOM 3980 C C . GLN B 1 82 ? 2.391 -20.984 8.031 1 98.38 82 GLN B C 1
ATOM 3982 O O . GLN B 1 82 ? 1.915 -19.891 8.305 1 98.38 82 GLN B O 1
ATOM 3987 N N . TYR B 1 83 ? 2.238 -21.562 6.871 1 98.69 83 TYR B N 1
ATOM 3988 C CA . TYR B 1 83 ? 1.448 -20.891 5.844 1 98.69 83 TYR B CA 1
ATOM 3989 C C . TYR B 1 83 ? -0.044 -21.078 6.094 1 98.69 83 TYR B C 1
ATOM 3991 O O . TYR B 1 83 ? -0.854 -20.219 5.734 1 98.69 83 TYR B O 1
ATOM 3999 N N . VAL B 1 84 ? -0.441 -22.234 6.719 1 98.62 84 VAL B N 1
ATOM 4000 C CA . VAL B 1 84 ? -1.814 -22.391 7.188 1 98.62 84 VAL B CA 1
ATOM 4001 C C . VAL B 1 84 ? -2.115 -21.344 8.258 1 98.62 84 VAL B C 1
ATOM 4003 O O . VAL B 1 84 ? -3.191 -20.734 8.258 1 98.62 84 VAL B O 1
ATOM 4006 N N . ASN B 1 85 ? -1.138 -21.125 9.109 1 98.25 85 ASN B N 1
ATOM 4007 C CA . ASN B 1 85 ? -1.271 -20.078 10.125 1 98.25 85 ASN B CA 1
ATOM 4008 C C . ASN B 1 85 ? -1.419 -18.703 9.492 1 98.25 85 ASN B C 1
ATOM 4010 O O . ASN B 1 85 ? -2.172 -17.859 9.992 1 98.25 85 ASN B O 1
ATOM 4014 N N . GLU B 1 86 ? -0.638 -18.453 8.5 1 98.69 86 GLU B N 1
ATOM 4015 C CA . GLU B 1 86 ? -0.732 -17.188 7.785 1 98.69 86 GLU B CA 1
ATOM 4016 C C . GLU B 1 86 ? -2.125 -16.984 7.195 1 98.69 86 GLU B C 1
ATOM 4018 O O . GLU B 1 86 ? -2.699 -15.906 7.297 1 98.69 86 GLU B O 1
ATOM 4023 N N . LEU B 1 87 ? -2.643 -18.031 6.617 1 98.81 87 LEU B N 1
ATOM 4024 C CA . LEU B 1 87 ? -3.984 -17.969 6.051 1 98.81 87 LEU B CA 1
ATOM 4025 C C . LEU B 1 87 ? -5.027 -17.766 7.141 1 98.81 87 LEU B C 1
ATOM 4027 O O . LEU B 1 87 ? -6.027 -17.062 6.934 1 98.81 87 LEU B O 1
ATOM 4031 N N . GLN B 1 88 ? -4.84 -18.438 8.289 1 98.69 88 GLN B N 1
ATOM 4032 C CA . GLN B 1 88 ? -5.734 -18.234 9.414 1 98.69 88 GLN B CA 1
ATOM 4033 C C . GLN B 1 88 ? -5.715 -16.766 9.875 1 98.69 88 GLN B C 1
ATOM 4035 O O . GLN B 1 88 ? -6.758 -16.203 10.18 1 98.69 88 GLN B O 1
ATOM 4040 N N . GLY B 1 89 ? -4.504 -16.219 9.938 1 98.62 89 GLY B N 1
ATOM 4041 C CA . GLY B 1 89 ? -4.418 -14.789 10.234 1 98.62 89 GLY B CA 1
ATOM 4042 C C . GLY B 1 89 ? -5.176 -13.922 9.258 1 98.62 89 GLY B C 1
ATOM 4043 O O . GLY B 1 89 ? -5.906 -13.016 9.656 1 98.62 89 GLY B O 1
ATOM 4044 N N . LEU B 1 90 ? -4.969 -14.203 8.008 1 98.75 90 LEU B N 1
ATOM 4045 C CA . LEU B 1 90 ? -5.656 -13.469 6.949 1 98.75 90 LEU B CA 1
ATOM 4046 C C . LEU B 1 90 ? -7.168 -13.539 7.137 1 98.75 90 LEU B C 1
ATOM 4048 O O . LEU B 1 90 ? -7.859 -12.523 7.035 1 98.75 90 LEU B O 1
ATOM 4052 N N . ALA B 1 91 ? -7.672 -14.719 7.383 1 98.81 91 ALA B N 1
ATOM 4053 C CA . ALA B 1 91 ? -9.102 -14.938 7.598 1 98.81 91 ALA B CA 1
ATOM 4054 C C . ALA B 1 91 ? -9.602 -14.156 8.812 1 98.81 91 ALA B C 1
ATOM 4056 O O . ALA B 1 91 ? -10.617 -13.469 8.734 1 98.81 91 ALA B O 1
ATOM 4057 N N . ASP B 1 92 ? -8.875 -14.25 9.938 1 98.5 92 ASP B N 1
ATOM 4058 C CA . ASP B 1 92 ? -9.258 -13.555 11.172 1 98.5 92 ASP B CA 1
ATOM 4059 C C . ASP B 1 92 ? -9.258 -12.047 10.969 1 98.5 92 ASP B C 1
ATOM 4061 O O . ASP B 1 92 ? -10.203 -11.359 11.375 1 98.5 92 ASP B O 1
ATOM 4065 N N . GLY B 1 93 ? -8.211 -11.547 10.32 1 98 93 GLY B N 1
ATOM 4066 C CA . GLY B 1 93 ? -8.133 -10.109 10.078 1 98 93 GLY B CA 1
ATOM 4067 C C . GLY B 1 93 ? -9.234 -9.594 9.18 1 98 93 GLY B C 1
ATOM 4068 O O . GLY B 1 93 ? -9.773 -8.508 9.406 1 98 93 GLY B O 1
ATOM 4069 N N . ALA B 1 94 ? -9.539 -10.336 8.188 1 98.31 94 ALA B N 1
ATOM 4070 C CA . ALA B 1 94 ? -10.562 -9.938 7.227 1 98.31 94 ALA B CA 1
ATOM 4071 C C . ALA B 1 94 ? -11.961 -10.234 7.762 1 98.31 94 ALA B C 1
ATOM 4073 O O . ALA B 1 94 ? -12.961 -9.789 7.184 1 98.31 94 ALA B O 1
ATOM 4074 N N . GLU B 1 95 ? -12.008 -10.992 8.852 1 97.44 95 GLU B N 1
ATOM 4075 C CA . GLU B 1 95 ? -13.273 -11.453 9.422 1 97.44 95 GLU B CA 1
ATOM 4076 C C . GLU B 1 95 ? -14.055 -12.289 8.414 1 97.44 95 GLU B C 1
ATOM 4078 O O . GLU B 1 95 ? -15.242 -12.031 8.18 1 97.44 95 GLU B O 1
ATOM 4083 N N . VAL B 1 96 ? -13.414 -13.195 7.766 1 98.44 96 VAL B N 1
ATOM 4084 C CA . VAL B 1 96 ? -13.945 -14.227 6.875 1 98.44 96 VAL B CA 1
ATOM 4085 C C . VAL B 1 96 ? -13.594 -15.609 7.414 1 98.44 96 VAL B C 1
ATOM 4087 O O . VAL B 1 96 ? -12.508 -15.82 7.949 1 98.44 96 VAL B O 1
ATOM 4090 N N . PRO B 1 97 ? -14.531 -16.562 7.34 1 98.56 97 PRO B N 1
ATOM 4091 C CA . PRO B 1 97 ? -14.203 -17.906 7.855 1 98.56 97 PRO B CA 1
ATOM 4092 C C . PRO B 1 97 ? -13.008 -18.531 7.137 1 98.56 97 PRO B C 1
ATOM 4094 O O . PRO B 1 97 ? -12.891 -18.422 5.914 1 98.56 97 PRO B O 1
ATOM 4097 N N . PHE B 1 98 ? -12.188 -19.203 7.902 1 98.62 98 PHE B N 1
ATOM 4098 C CA . PHE B 1 98 ? -10.977 -19.828 7.383 1 98.62 98 PHE B CA 1
ATOM 4099 C C . PHE B 1 98 ? -11.297 -20.766 6.223 1 98.62 98 PHE B C 1
ATOM 4101 O O . PHE B 1 98 ? -10.602 -20.766 5.211 1 98.62 98 PHE B O 1
ATOM 4108 N N . HIS B 1 99 ? -12.32 -21.547 6.344 1 98.62 99 HIS B N 1
ATOM 4109 C CA . HIS B 1 99 ? -12.602 -22.578 5.355 1 98.62 99 HIS B CA 1
ATOM 4110 C C . HIS B 1 99 ? -12.938 -21.984 3.998 1 98.62 99 HIS B C 1
ATOM 4112 O O . HIS B 1 99 ? -12.68 -22.594 2.957 1 98.62 99 HIS B O 1
ATOM 4118 N N . VAL B 1 100 ? -13.508 -20.781 4.012 1 98.56 100 VAL B N 1
ATOM 4119 C CA . VAL B 1 100 ? -13.859 -20.094 2.771 1 98.56 100 VAL B CA 1
ATOM 4120 C C . VAL B 1 100 ? -12.594 -19.781 1.977 1 98.56 100 VAL B C 1
ATOM 4122 O O . VAL B 1 100 ? -12.531 -20.016 0.768 1 98.56 100 VAL B O 1
ATOM 4125 N N . LEU B 1 101 ? -11.562 -19.266 2.682 1 98.75 101 LEU B N 1
ATOM 4126 C CA . LEU B 1 101 ? -10.312 -18.906 2.01 1 98.75 101 LEU B CA 1
ATOM 4127 C C . LEU B 1 101 ? -9.555 -20.156 1.566 1 98.75 101 LEU B C 1
ATOM 4129 O O . LEU B 1 101 ? -9.016 -20.203 0.459 1 98.75 101 LEU B O 1
ATOM 4133 N N . PHE B 1 102 ? -9.461 -21.188 2.381 1 98.75 102 PHE B N 1
ATOM 4134 C CA . PHE B 1 102 ? -8.75 -22.406 2.008 1 98.75 102 PHE B CA 1
ATOM 4135 C C . PHE B 1 102 ? -9.445 -23.109 0.848 1 98.75 102 PHE B C 1
ATOM 4137 O O . PHE B 1 102 ? -8.789 -23.719 -0.002 1 98.75 102 PHE B O 1
ATOM 4144 N N . LEU B 1 103 ? -10.773 -23.016 0.769 1 98.19 103 LEU B N 1
ATOM 4145 C CA . LEU B 1 103 ? -11.531 -23.594 -0.332 1 98.19 103 LEU B CA 1
ATOM 4146 C C . LEU B 1 103 ? -11.094 -23.016 -1.668 1 98.19 103 LEU B C 1
ATOM 4148 O O . LEU B 1 103 ? -11.078 -23.703 -2.684 1 98.19 103 LEU B O 1
ATOM 4152 N N . MET B 1 104 ? -10.766 -21.75 -1.657 1 96.88 104 MET B N 1
ATOM 4153 C CA . MET B 1 104 ? -10.344 -21.094 -2.893 1 96.88 104 MET B CA 1
ATOM 4154 C C . MET B 1 104 ? -9.016 -21.656 -3.387 1 96.88 104 MET B C 1
ATOM 4156 O O . MET B 1 104 ? -8.727 -21.625 -4.582 1 96.88 104 MET B O 1
ATOM 4160 N N . ALA B 1 105 ? -8.25 -22.266 -2.506 1 96.56 105 ALA B N 1
ATOM 4161 C CA . ALA B 1 105 ? -6.984 -22.875 -2.885 1 96.56 105 ALA B CA 1
ATOM 4162 C C . ALA B 1 105 ? -7.215 -24.25 -3.508 1 96.56 105 ALA B C 1
ATOM 4164 O O . ALA B 1 105 ? -6.312 -24.828 -4.129 1 96.56 105 ALA B O 1
ATOM 4165 N N . LEU B 1 106 ? -8.422 -24.797 -3.373 1 96.69 106 LEU B N 1
ATOM 4166 C CA . LEU B 1 106 ? -8.766 -26.109 -3.902 1 96.69 106 LEU B CA 1
ATOM 4167 C C . LEU B 1 106 ? -9.547 -25.984 -5.203 1 96.69 106 LEU B C 1
ATOM 4169 O O . LEU B 1 106 ? -10.328 -26.875 -5.547 1 96.69 106 LEU B O 1
ATOM 4173 N N . ASP B 1 107 ? -9.344 -24.891 -5.895 1 90.62 107 ASP B N 1
ATOM 4174 C CA . ASP B 1 107 ? -10.156 -24.438 -7.016 1 90.62 107 ASP B CA 1
ATOM 4175 C C . ASP B 1 107 ? -10.242 -25.516 -8.102 1 90.62 107 ASP B C 1
ATOM 4177 O O . ASP B 1 107 ? -11.266 -25.641 -8.773 1 90.62 107 ASP B O 1
ATOM 4181 N N . ASP B 1 108 ? -9.18 -26.297 -8.289 1 89.31 108 ASP B N 1
ATOM 4182 C CA . ASP B 1 108 ? -9.219 -27.375 -9.266 1 89.31 108 ASP B CA 1
ATOM 4183 C C . ASP B 1 108 ? -9.453 -28.719 -8.57 1 89.31 108 ASP B C 1
ATOM 4185 O O . ASP B 1 108 ? -10.195 -29.562 -9.086 1 89.31 108 ASP B O 1
ATOM 4189 N N . THR B 1 109 ? -8.93 -28.906 -7.465 1 93 109 THR B N 1
ATOM 4190 C CA . THR B 1 109 ? -8.891 -30.172 -6.762 1 93 109 THR B CA 1
ATOM 4191 C C . THR B 1 109 ? -10.289 -30.594 -6.316 1 93 109 THR B C 1
ATOM 4193 O O . THR B 1 109 ? -10.68 -31.75 -6.477 1 93 109 THR B O 1
ATOM 4196 N N . LEU B 1 110 ? -11.047 -29.672 -5.793 1 94.5 110 LEU B N 1
ATOM 4197 C CA . LEU B 1 110 ? -12.352 -30 -5.238 1 94.5 110 LEU B CA 1
ATOM 4198 C C . LEU B 1 110 ? -13.336 -30.375 -6.344 1 94.5 110 LEU B C 1
ATOM 4200 O O . LEU B 1 110 ? -13.867 -31.484 -6.352 1 94.5 110 LEU B O 1
ATOM 4204 N N . PRO B 1 111 ? -13.57 -29.531 -7.332 1 91.94 111 PRO B N 1
ATOM 4205 C CA . PRO B 1 111 ? -14.586 -29.859 -8.336 1 91.94 111 PRO B CA 1
ATOM 4206 C C . PRO B 1 111 ? -14.219 -31.094 -9.156 1 91.94 111 PRO B C 1
ATOM 4208 O O . PRO B 1 111 ? -15.094 -31.891 -9.5 1 91.94 111 PRO B O 1
ATOM 4211 N N . LYS B 1 112 ? -12.984 -31.312 -9.461 1 90.94 112 LYS B N 1
ATOM 4212 C CA . LYS B 1 112 ? -12.586 -32.406 -10.328 1 90.94 112 LYS B CA 1
ATOM 4213 C C . LYS B 1 112 ? -12.688 -33.75 -9.602 1 90.94 112 LYS B C 1
ATOM 4215 O O . LYS B 1 112 ? -12.984 -34.781 -10.219 1 90.94 112 LYS B O 1
ATOM 4220 N N . ASN B 1 113 ? -12.445 -33.75 -8.344 1 92.62 113 ASN B N 1
ATOM 4221 C CA . ASN B 1 113 ? -12.523 -35 -7.59 1 92.62 113 ASN B CA 1
ATOM 4222 C C . ASN B 1 113 ? -13.969 -35.344 -7.223 1 92.62 113 ASN B C 1
ATOM 4224 O O . ASN B 1 113 ? -14.258 -36.469 -6.84 1 92.62 113 ASN B O 1
ATOM 4228 N N . LEU B 1 114 ? -14.828 -34.406 -7.273 1 90.5 114 LEU B N 1
ATOM 4229 C CA . LEU B 1 114 ? -16.25 -34.688 -7.07 1 90.5 114 LEU B CA 1
ATOM 4230 C C . LEU B 1 114 ? -16.922 -35 -8.391 1 90.5 114 LEU B C 1
ATOM 4232 O O . LEU B 1 114 ? -18.125 -35.312 -8.422 1 90.5 114 LEU B O 1
ATOM 4236 N N . ASN B 1 115 ? -16.172 -35.219 -9.398 1 75.12 115 ASN B N 1
ATOM 4237 C CA . ASN B 1 115 ? -16.688 -35.531 -10.734 1 75.12 115 ASN B CA 1
ATOM 4238 C C . ASN B 1 115 ? -17.844 -34.625 -11.109 1 75.12 115 ASN B C 1
ATOM 4240 O O . ASN B 1 115 ? -18.828 -35.062 -11.703 1 75.12 115 ASN B O 1
ATOM 4244 N N . ALA B 1 116 ? -17.797 -33.531 -10.523 1 68.06 116 ALA B N 1
ATOM 4245 C CA . ALA B 1 116 ? -18.859 -32.594 -10.836 1 68.06 116 ALA B CA 1
ATOM 4246 C C . ALA B 1 116 ? -18.562 -31.844 -12.125 1 68.06 116 ALA B C 1
ATOM 4248 O O . ALA B 1 116 ? -17.391 -31.594 -12.453 1 68.06 116 ALA B O 1
ATOM 4249 N N . SER B 1 117 ? -19.562 -31.844 -13.008 1 62.31 117 SER B N 1
ATOM 4250 C CA . SER B 1 117 ? -19.422 -31.016 -14.203 1 62.31 117 SER B CA 1
ATOM 4251 C C . SER B 1 117 ? -19.125 -29.562 -13.836 1 62.31 117 SER B C 1
ATOM 4253 O O . SER B 1 117 ? -19.875 -28.938 -13.094 1 62.31 117 SER B O 1
ATOM 4255 N N . SER B 1 118 ? -17.906 -29.266 -13.82 1 63.03 118 SER B N 1
ATOM 4256 C CA . SER B 1 118 ? -17.594 -27.875 -13.516 1 63.03 118 SER B CA 1
ATOM 4257 C C . SER B 1 118 ? -17.625 -27 -14.766 1 63.03 118 SER B C 1
ATOM 4259 O O . SER B 1 118 ? -17.344 -27.484 -15.867 1 63.03 118 SER B O 1
ATOM 4261 N N . LYS B 1 119 ? -18.172 -25.859 -14.578 1 63.28 119 LYS B N 1
ATOM 4262 C CA . LYS B 1 119 ? -18.234 -24.859 -15.641 1 63.28 119 LYS B CA 1
ATOM 4263 C C . LYS B 1 119 ? -16.828 -24.484 -16.125 1 63.28 119 LYS B C 1
ATOM 4265 O O . LYS B 1 119 ? -15.891 -24.422 -15.328 1 63.28 119 LYS B O 1
ATOM 4270 N N . ASP B 1 120 ? -16.812 -24.438 -17.312 1 65.06 120 ASP B N 1
ATOM 4271 C CA . ASP B 1 120 ? -15.586 -23.938 -17.906 1 65.06 120 ASP B CA 1
ATOM 4272 C C . ASP B 1 120 ? -15.195 -22.578 -17.297 1 65.06 120 ASP B C 1
ATOM 4274 O O . ASP B 1 120 ? -15.977 -21.625 -17.344 1 65.06 120 ASP B O 1
ATOM 4278 N N . LYS B 1 121 ? -14.023 -22.656 -16.625 1 65.19 121 LYS B N 1
ATOM 4279 C CA . LYS B 1 121 ? -13.562 -21.438 -15.977 1 65.19 121 LYS B CA 1
ATOM 4280 C C . LYS B 1 121 ? -13.242 -20.359 -17 1 65.19 121 LYS B C 1
ATOM 4282 O O . LYS B 1 121 ? -13.125 -19.172 -16.656 1 65.19 121 LYS B O 1
ATOM 4287 N N . GLY B 1 122 ? -13.32 -20.688 -18.188 1 64.44 122 GLY B N 1
ATOM 4288 C CA . GLY B 1 122 ? -12.945 -19.734 -19.219 1 64.44 122 GLY B CA 1
ATOM 4289 C C . GLY B 1 122 ? -11.469 -19.766 -19.562 1 64.44 122 GLY B C 1
ATOM 4290 O O . GLY B 1 122 ? -10.727 -20.609 -19.047 1 64.44 122 GLY B O 1
ATOM 4291 N N . PRO B 1 123 ? -11.125 -18.859 -20.422 1 65.31 123 PRO B N 1
ATOM 4292 C CA . PRO B 1 123 ? -9.75 -18.844 -20.938 1 65.31 123 PRO B CA 1
ATOM 4293 C C . PRO B 1 123 ? -8.781 -18.156 -19.969 1 65.31 123 PRO B C 1
ATOM 4295 O O . PRO B 1 123 ? -8.094 -17.203 -20.344 1 65.31 123 PRO B O 1
ATOM 4298 N N . ILE B 1 124 ? -8.852 -18.688 -18.766 1 70.81 124 ILE B N 1
ATOM 4299 C CA . ILE B 1 124 ? -7.855 -18.188 -17.828 1 70.81 124 ILE B CA 1
ATOM 4300 C C . ILE B 1 124 ? -6.457 -18.562 -18.312 1 70.81 124 ILE B C 1
ATOM 4302 O O . ILE B 1 124 ? -6.156 -19.734 -18.516 1 70.81 124 ILE B O 1
ATOM 4306 N N . GLY B 1 125 ? -5.727 -17.547 -18.719 1 85.19 125 GLY B N 1
ATOM 4307 C CA . GLY B 1 125 ? -4.422 -17.875 -19.266 1 85.19 125 GLY B CA 1
ATOM 4308 C C . GLY B 1 125 ? -3.428 -16.734 -19.172 1 85.19 125 GLY B C 1
ATOM 4309 O O . GLY B 1 125 ? -3.525 -15.75 -19.906 1 85.19 125 GLY B O 1
ATOM 4310 N N . CYS B 1 126 ? -2.498 -16.844 -18.312 1 94.12 126 CYS B N 1
ATOM 4311 C CA . CYS B 1 126 ? -1.404 -15.906 -18.125 1 94.12 126 CYS B CA 1
ATOM 4312 C C . CYS B 1 126 ? -0.247 -16.219 -19.062 1 94.12 126 CYS B C 1
ATOM 4314 O O . CYS B 1 126 ? -0.172 -17.312 -19.625 1 94.12 126 CYS B O 1
ATOM 4316 N N . THR B 1 127 ? 0.443 -15.242 -19.438 1 97.88 127 THR B N 1
ATOM 4317 C CA . THR B 1 127 ? 1.625 -15.391 -20.281 1 97.88 127 THR B CA 1
ATOM 4318 C C . THR B 1 127 ? 2.865 -14.859 -19.562 1 97.88 127 THR B C 1
ATOM 4320 O O . THR B 1 127 ? 2.857 -13.742 -19.047 1 97.88 127 THR B O 1
ATOM 4323 N N . SER B 1 128 ? 3.867 -15.703 -19.469 1 98.62 128 SER B N 1
ATOM 4324 C CA . SER B 1 128 ? 5.184 -15.273 -19 1 98.62 128 SER B CA 1
ATOM 4325 C C . SER B 1 128 ? 6.195 -15.25 -20.141 1 98.62 128 SER B C 1
ATOM 4327 O O . SER B 1 128 ? 6.297 -16.203 -20.906 1 98.62 128 SER B O 1
ATOM 4329 N N . LEU B 1 129 ? 6.898 -14.164 -20.281 1 98.81 129 LEU B N 1
ATOM 4330 C CA . LEU B 1 129 ? 7.945 -14.023 -21.297 1 98.81 129 LEU B CA 1
ATOM 4331 C C . LEU B 1 129 ? 9.281 -13.695 -20.641 1 98.81 129 LEU B C 1
ATOM 4333 O O . LEU B 1 129 ? 9.391 -12.734 -19.875 1 98.81 129 LEU B O 1
ATOM 4337 N N . ILE B 1 130 ? 10.25 -14.531 -20.906 1 98.88 130 ILE B N 1
ATOM 4338 C CA . ILE B 1 130 ? 11.641 -14.281 -20.531 1 98.88 130 ILE B CA 1
ATOM 4339 C C . ILE B 1 130 ? 12.406 -13.734 -21.734 1 98.88 130 ILE B C 1
ATOM 4341 O O . ILE B 1 130 ? 12.414 -14.359 -22.812 1 98.88 130 ILE B O 1
ATOM 4345 N N . ILE B 1 131 ? 12.914 -12.602 -21.625 1 98.81 131 ILE B N 1
ATOM 4346 C CA . ILE B 1 131 ? 13.914 -12.086 -22.547 1 98.81 131 ILE B CA 1
ATOM 4347 C C . ILE B 1 131 ? 15.289 -12.117 -21.906 1 98.81 131 ILE B C 1
ATOM 4349 O O . ILE B 1 131 ? 15.555 -11.383 -20.953 1 98.81 131 ILE B O 1
ATOM 4353 N N . ASN B 1 132 ? 16.141 -13.008 -22.391 1 98.75 132 ASN B N 1
ATOM 4354 C CA . ASN B 1 132 ? 17.531 -13.07 -21.953 1 98.75 132 ASN B CA 1
ATOM 4355 C C . ASN B 1 132 ? 18.484 -12.75 -23.094 1 98.75 132 ASN B C 1
ATOM 4357 O O . ASN B 1 132 ? 19.062 -13.656 -23.703 1 98.75 132 ASN B O 1
ATOM 4361 N N . GLN B 1 133 ? 18.609 -11.492 -23.328 1 98.12 133 GLN B N 1
ATOM 4362 C CA . GLN B 1 133 ? 19.469 -10.953 -24.391 1 98.12 133 GLN B CA 1
ATOM 4363 C C . GLN B 1 133 ? 20.547 -10.047 -23.797 1 98.12 133 GLN B C 1
ATOM 4365 O O . GLN B 1 133 ? 20.422 -9.578 -22.672 1 98.12 133 GLN B O 1
ATOM 4370 N N . PRO B 1 134 ? 21.625 -9.805 -24.5 1 95.31 134 PRO B N 1
ATOM 4371 C CA . PRO B 1 134 ? 22.75 -9.039 -23.969 1 95.31 134 PRO B CA 1
ATOM 4372 C C . PRO B 1 134 ? 22.344 -7.664 -23.438 1 95.31 134 PRO B C 1
ATOM 4374 O O . PRO B 1 134 ? 22.891 -7.191 -22.438 1 95.31 134 PRO B O 1
ATOM 4377 N N . ASN B 1 135 ? 21.281 -7.117 -24.047 1 93.88 135 ASN B N 1
ATOM 4378 C CA . ASN B 1 135 ? 20.953 -5.746 -23.672 1 93.88 135 ASN B CA 1
ATOM 4379 C C . ASN B 1 135 ? 19.688 -5.695 -22.828 1 93.88 135 ASN B C 1
ATOM 4381 O O . ASN B 1 135 ? 19.266 -4.617 -22.391 1 93.88 135 ASN B O 1
ATOM 4385 N N . ALA B 1 136 ? 19.094 -6.828 -22.625 1 97.5 136 ALA B N 1
ATOM 4386 C CA . ALA B 1 136 ? 17.859 -6.859 -21.828 1 97.5 136 ALA B CA 1
ATOM 4387 C C . ALA B 1 136 ? 17.688 -8.219 -21.156 1 97.5 136 ALA B C 1
ATOM 4389 O O . ALA B 1 136 ? 17.703 -9.258 -21.828 1 97.5 136 ALA B O 1
ATOM 4390 N N . GLN B 1 137 ? 17.594 -8.219 -19.906 1 98.75 137 GLN B N 1
ATOM 4391 C CA . GLN B 1 137 ? 17.234 -9.391 -19.109 1 98.75 137 GLN B CA 1
ATOM 4392 C C . GLN B 1 137 ? 15.969 -9.133 -18.297 1 98.75 137 GLN B C 1
ATOM 4394 O O . GLN B 1 137 ? 16.016 -8.477 -17.25 1 98.75 137 GLN B O 1
ATOM 4399 N N . LEU B 1 138 ? 14.852 -9.664 -18.828 1 98.75 138 LEU B N 1
ATOM 4400 C CA . LEU B 1 138 ? 13.523 -9.312 -18.328 1 98.75 138 LEU B CA 1
ATOM 4401 C C . LEU B 1 138 ? 12.672 -10.562 -18.109 1 98.75 138 LEU B C 1
ATOM 4403 O O . LEU B 1 138 ? 12.828 -11.555 -18.828 1 98.75 138 LEU B O 1
ATOM 4407 N N . LEU B 1 139 ? 11.883 -10.531 -17.141 1 98.88 139 LEU B N 1
ATOM 4408 C CA . LEU B 1 139 ? 10.75 -11.438 -16.969 1 98.88 139 LEU B CA 1
ATOM 4409 C C . LEU B 1 139 ? 9.438 -10.656 -16.922 1 98.88 139 LEU B C 1
ATOM 4411 O O . LEU B 1 139 ? 9.234 -9.836 -16.031 1 98.88 139 LEU B O 1
ATOM 4415 N N . GLY B 1 140 ? 8.617 -10.82 -17.922 1 98.75 140 GLY B N 1
ATOM 4416 C CA . GLY B 1 140 ? 7.289 -10.227 -17.953 1 98.75 140 GLY B CA 1
ATOM 4417 C C . GLY B 1 140 ? 6.18 -11.234 -17.734 1 98.75 140 GLY B C 1
ATOM 4418 O O . GLY B 1 140 ? 6.293 -12.391 -18.141 1 98.75 140 GLY B O 1
ATOM 4419 N N . HIS B 1 141 ? 5.09 -10.781 -17.094 1 98.69 141 HIS B N 1
ATOM 4420 C CA . HIS B 1 141 ? 3.988 -11.68 -16.766 1 98.69 141 HIS B CA 1
ATOM 4421 C C . HIS B 1 141 ? 2.648 -10.953 -16.828 1 98.69 141 HIS B C 1
ATOM 4423 O O . HIS B 1 141 ? 2.457 -9.93 -16.172 1 98.69 141 HIS B O 1
ATOM 4429 N N . THR B 1 142 ? 1.74 -11.445 -17.688 1 97.88 142 THR B N 1
ATOM 4430 C CA . THR B 1 142 ? 0.348 -11.023 -17.594 1 97.88 142 THR B CA 1
ATOM 4431 C C . THR B 1 142 ? -0.41 -11.867 -16.578 1 97.88 142 THR B C 1
ATOM 4433 O O . THR B 1 142 ? -0.339 -13.102 -16.609 1 97.88 142 THR B O 1
ATOM 4436 N N . GLU B 1 143 ? -1.011 -11.227 -15.68 1 97.19 143 GLU B N 1
ATOM 4437 C CA . GLU B 1 143 ? -1.876 -11.93 -14.734 1 97.19 143 GLU B CA 1
ATOM 4438 C C . GLU B 1 143 ? -3.332 -11.891 -15.188 1 97.19 143 GLU B C 1
ATOM 4440 O O . GLU B 1 143 ? -3.979 -10.844 -15.141 1 97.19 143 GLU B O 1
ATOM 4445 N N . ASP B 1 144 ? -3.771 -13 -15.68 1 94.69 144 ASP B N 1
ATOM 4446 C CA . ASP B 1 144 ? -5.148 -13.125 -16.156 1 94.69 144 ASP B CA 1
ATOM 4447 C C . ASP B 1 144 ? -6 -13.906 -15.156 1 94.69 144 ASP B C 1
ATOM 4449 O O . ASP B 1 144 ? -5.578 -14.961 -14.664 1 94.69 144 ASP B O 1
ATOM 4453 N N . ALA B 1 145 ? -7.086 -13.383 -14.875 1 93.44 145 ALA B N 1
ATOM 4454 C CA . ALA B 1 145 ? -8.023 -13.977 -13.922 1 93.44 145 ALA B CA 1
ATOM 4455 C C . ALA B 1 145 ? -9.461 -13.641 -14.281 1 93.44 145 ALA B C 1
ATOM 4457 O O . ALA B 1 145 ? -9.711 -12.883 -15.219 1 93.44 145 ALA B O 1
ATOM 4458 N N . LEU B 1 146 ? -10.359 -14.32 -13.617 1 91.12 146 LEU B N 1
ATOM 4459 C CA . LEU B 1 146 ? -11.758 -13.953 -13.789 1 91.12 146 LEU B CA 1
ATOM 4460 C C . LEU B 1 146 ? -11.969 -12.461 -13.531 1 91.12 146 LEU B C 1
ATOM 4462 O O . LEU B 1 146 ? -11.352 -11.898 -12.625 1 91.12 146 LEU B O 1
ATOM 4466 N N . SER B 1 147 ? -12.859 -11.898 -14.234 1 86.5 147 SER B N 1
ATOM 4467 C CA . SER B 1 147 ? -13 -10.453 -14.266 1 86.5 147 SER B CA 1
ATOM 4468 C C . SER B 1 147 ? -13.352 -9.898 -12.883 1 86.5 147 SER B C 1
ATOM 4470 O O . SER B 1 147 ? -13.008 -8.758 -12.562 1 86.5 147 SER B O 1
ATOM 4472 N N . GLU B 1 148 ? -13.898 -10.688 -12.039 1 87.69 148 GLU B N 1
ATOM 4473 C CA . GLU B 1 148 ? -14.219 -10.25 -10.688 1 87.69 148 GLU B CA 1
ATOM 4474 C C . GLU B 1 148 ? -12.945 -10.016 -9.867 1 87.69 148 GLU B C 1
ATOM 4476 O O . GLU B 1 148 ? -12.992 -9.383 -8.812 1 87.69 148 GLU B O 1
ATOM 4481 N N . THR B 1 149 ? -11.773 -10.484 -10.422 1 91.19 149 THR B N 1
ATOM 4482 C CA . THR B 1 149 ? -10.5 -10.32 -9.727 1 91.19 149 THR B CA 1
ATOM 4483 C C . THR B 1 149 ? -9.875 -8.961 -10.047 1 91.19 149 THR B C 1
ATOM 4485 O O . THR B 1 149 ? -8.977 -8.508 -9.344 1 91.19 149 THR B O 1
ATOM 4488 N N . THR B 1 150 ? -10.18 -8.188 -11.109 1 88.81 150 THR B N 1
ATOM 4489 C CA . THR B 1 150 ? -9.578 -6.969 -11.656 1 88.81 150 THR B CA 1
ATOM 4490 C C . THR B 1 150 ? -9.344 -5.941 -10.547 1 88.81 150 THR B C 1
ATOM 4492 O O . THR B 1 150 ? -8.289 -5.305 -10.5 1 88.81 150 THR B O 1
ATOM 4495 N N . ASN B 1 151 ? -9.898 -5.762 -9.508 1 91.75 151 ASN B N 1
ATOM 4496 C CA . ASN B 1 151 ? -9.75 -4.797 -8.43 1 91.75 151 ASN B CA 1
ATOM 4497 C C . ASN B 1 151 ? -9.523 -5.488 -7.086 1 91.75 151 ASN B C 1
ATOM 4499 O O . ASN B 1 151 ? -9.531 -4.836 -6.039 1 91.75 151 ASN B O 1
ATOM 4503 N N . ASN B 1 152 ? -9.305 -6.707 -7.211 1 96.44 152 ASN B N 1
ATOM 4504 C CA . ASN B 1 152 ? -9.281 -7.461 -5.961 1 96.44 152 ASN B CA 1
ATOM 4505 C C . ASN B 1 152 ? -7.961 -8.203 -5.781 1 96.44 152 ASN B C 1
ATOM 4507 O O . ASN B 1 152 ? -7.953 -9.414 -5.555 1 96.44 152 ASN B O 1
ATOM 4511 N N . TYR B 1 153 ? -6.91 -7.441 -5.875 1 97.19 153 TYR B N 1
ATOM 4512 C CA . TYR B 1 153 ? -5.559 -7.906 -5.602 1 97.19 153 TYR B CA 1
ATOM 4513 C C . TYR B 1 153 ? -4.727 -6.816 -4.945 1 97.19 153 TYR B C 1
ATOM 4515 O O . TYR B 1 153 ? -5.141 -5.652 -4.895 1 97.19 153 TYR B O 1
ATOM 4523 N N . TYR B 1 154 ? -3.645 -7.156 -4.383 1 98.25 154 TYR B N 1
ATOM 4524 C CA . TYR B 1 154 ? -2.717 -6.223 -3.754 1 98.25 154 TYR B CA 1
ATOM 4525 C C . TYR B 1 154 ? -1.304 -6.797 -3.727 1 98.25 154 TYR B C 1
ATOM 4527 O O . TYR B 1 154 ? -1.102 -7.98 -4.008 1 98.25 154 TYR B O 1
ATOM 4535 N N . ILE B 1 155 ? -0.331 -5.918 -3.434 1 98.62 155 ILE B N 1
ATOM 4536 C CA . ILE B 1 155 ? 1.047 -6.348 -3.225 1 98.62 155 ILE B CA 1
ATOM 4537 C C . ILE B 1 155 ? 1.322 -6.488 -1.729 1 98.62 155 ILE B C 1
ATOM 4539 O O . ILE B 1 155 ? 1.041 -5.574 -0.952 1 98.62 155 ILE B O 1
ATOM 4543 N N . VAL B 1 156 ? 1.816 -7.648 -1.351 1 98.75 156 VAL B N 1
ATOM 4544 C CA . VAL B 1 156 ? 2.271 -7.867 0.018 1 98.75 156 VAL B CA 1
ATOM 4545 C C . VAL B 1 156 ? 3.789 -7.723 0.087 1 98.75 156 VAL B C 1
ATOM 4547 O O . VAL B 1 156 ? 4.52 -8.461 -0.582 1 98.75 156 VAL B O 1
ATOM 4550 N N . ALA B 1 157 ? 4.258 -6.75 0.771 1 98.06 157 ALA B N 1
ATOM 4551 C CA . ALA B 1 157 ? 5.668 -6.559 1.104 1 98.06 157 ALA B CA 1
ATOM 4552 C C . ALA B 1 157 ? 5.941 -6.93 2.559 1 98.06 157 ALA B C 1
ATOM 4554 O O . ALA B 1 157 ? 5.73 -6.121 3.465 1 98.06 157 ALA B O 1
ATOM 4555 N N . ALA B 1 158 ? 6.551 -8.117 2.734 1 98.19 158 ALA B N 1
ATOM 4556 C CA . ALA B 1 158 ? 6.539 -8.664 4.09 1 98.19 158 ALA B CA 1
ATOM 4557 C C . ALA B 1 158 ? 7.949 -9.031 4.543 1 98.19 158 ALA B C 1
ATOM 4559 O O . ALA B 1 158 ? 8.766 -9.484 3.744 1 98.19 158 ALA B O 1
ATOM 4560 N N . HIS B 1 159 ? 8.25 -8.758 5.734 1 96.69 159 HIS B N 1
ATOM 4561 C CA . HIS B 1 159 ? 9.336 -9.344 6.512 1 96.69 159 HIS B CA 1
ATOM 4562 C C . HIS B 1 159 ? 8.805 -10.273 7.59 1 96.69 159 HIS B C 1
ATOM 4564 O O . HIS B 1 159 ? 8.391 -9.828 8.664 1 96.69 159 HIS B O 1
ATOM 4570 N N . VAL B 1 160 ? 8.852 -11.547 7.305 1 97.88 160 VAL B N 1
ATOM 4571 C CA . VAL B 1 160 ? 8.281 -12.562 8.188 1 97.88 160 VAL B CA 1
ATOM 4572 C C . VAL B 1 160 ? 9.344 -13.055 9.164 1 97.88 160 VAL B C 1
ATOM 4574 O O . VAL B 1 160 ? 10.422 -13.484 8.75 1 97.88 160 VAL B O 1
ATOM 4577 N N . LEU B 1 161 ? 9.023 -12.977 10.398 1 96.5 161 LEU B N 1
ATOM 4578 C CA . LEU B 1 161 ? 9.859 -13.461 11.5 1 96.5 161 LEU B CA 1
ATOM 4579 C C . LEU B 1 161 ? 9.102 -14.484 12.344 1 96.5 161 LEU B C 1
ATOM 4581 O O . LEU B 1 161 ? 8.508 -14.133 13.359 1 96.5 161 LEU B O 1
ATOM 4585 N N . PRO B 1 162 ? 9.242 -15.75 11.898 1 96.94 162 PRO B N 1
ATOM 4586 C CA . PRO B 1 162 ? 8.492 -16.781 12.633 1 96.94 162 PRO B CA 1
ATOM 4587 C C . PRO B 1 162 ? 8.938 -16.906 14.086 1 96.94 162 PRO B C 1
ATOM 4589 O O . PRO B 1 162 ? 10.102 -16.656 14.398 1 96.94 162 PRO B O 1
ATOM 4592 N N . ASP B 1 163 ? 8.008 -17.312 14.93 1 94.94 163 ASP B N 1
ATOM 4593 C CA . ASP B 1 163 ? 8.352 -17.609 16.312 1 94.94 163 ASP B CA 1
ATOM 4594 C C . ASP B 1 163 ? 8.141 -19.094 16.609 1 94.94 163 ASP B C 1
ATOM 4596 O O . ASP B 1 163 ? 7.973 -19.906 15.688 1 94.94 163 ASP B O 1
ATOM 4600 N N . GLU B 1 164 ? 8.211 -19.469 17.844 1 93.06 164 GLU B N 1
ATOM 4601 C CA . GLU B 1 164 ? 8.211 -20.875 18.234 1 93.06 164 GLU B CA 1
ATOM 4602 C C . GLU B 1 164 ? 6.867 -21.531 17.922 1 93.06 164 GLU B C 1
ATOM 4604 O O . GLU B 1 164 ? 6.812 -22.719 17.625 1 93.06 164 GLU B O 1
ATOM 4609 N N . THR B 1 165 ? 5.871 -20.75 17.828 1 90.31 165 THR B N 1
ATOM 4610 C CA . THR B 1 165 ? 4.527 -21.297 17.641 1 90.31 165 THR B CA 1
ATOM 4611 C C . THR B 1 165 ? 4.305 -21.688 16.188 1 90.31 165 THR B C 1
ATOM 4613 O O . THR B 1 165 ? 3.344 -22.391 15.867 1 90.31 165 THR B O 1
ATOM 4616 N N . GLU B 1 166 ? 5.184 -21.328 15.336 1 91.62 166 GLU B N 1
ATOM 4617 C CA . GLU B 1 166 ? 4.988 -21.578 13.906 1 91.62 166 GLU B CA 1
ATOM 4618 C C . GLU B 1 166 ? 5.973 -22.609 13.391 1 91.62 166 GLU B C 1
ATOM 4620 O O . GLU B 1 166 ? 6.043 -22.859 12.18 1 91.62 166 GLU B O 1
ATOM 4625 N N . MET B 1 167 ? 6.621 -23.281 14.383 1 89.38 167 MET B N 1
ATOM 4626 C CA . MET B 1 167 ? 7.574 -24.312 14.016 1 89.38 167 MET B CA 1
ATOM 4627 C C . MET B 1 167 ? 6.902 -25.688 13.977 1 89.38 167 MET B C 1
ATOM 4629 O O . MET B 1 167 ? 5.801 -25.859 14.5 1 89.38 167 MET B O 1
ATOM 4633 N N . GLY B 1 168 ? 7.531 -26.719 13.203 1 89.88 168 GLY B N 1
ATOM 4634 C CA . GLY B 1 168 ? 7.078 -28.094 13.359 1 89.88 168 GLY B CA 1
ATOM 4635 C C . GLY B 1 168 ? 6.703 -28.75 12.039 1 89.88 168 GLY B C 1
ATOM 4636 O O . GLY B 1 168 ? 6.5 -29.969 11.977 1 89.88 168 GLY B O 1
ATOM 4637 N N . GLY B 1 169 ? 6.547 -28.031 11 1 93.75 169 GLY B N 1
ATOM 4638 C CA . GLY B 1 169 ? 6.203 -28.641 9.719 1 93.75 169 GLY B CA 1
ATOM 4639 C C . GLY B 1 169 ? 7.371 -29.344 9.055 1 93.75 169 GLY B C 1
ATOM 4640 O O . GLY B 1 169 ? 8.516 -29.203 9.492 1 93.75 169 GLY B O 1
ATOM 4641 N N . ILE B 1 170 ? 7.02 -30.188 8.055 1 97.12 170 ILE B N 1
ATOM 4642 C CA . ILE B 1 170 ? 8.07 -30.828 7.262 1 97.12 170 ILE B CA 1
ATOM 4643 C C . ILE B 1 170 ? 8.961 -29.75 6.645 1 97.12 170 ILE B C 1
ATOM 4645 O O . ILE B 1 170 ? 10.188 -29.859 6.676 1 97.12 170 ILE B O 1
ATOM 4649 N N . PHE B 1 171 ? 8.344 -28.75 6.125 1 97.5 171 PHE B N 1
ATOM 4650 C CA . PHE B 1 171 ? 9.07 -27.578 5.68 1 97.5 171 PHE B CA 1
ATOM 4651 C C . PHE B 1 171 ? 9.195 -26.547 6.805 1 97.5 171 PHE B C 1
ATOM 4653 O O . PHE B 1 171 ? 8.211 -25.938 7.195 1 97.5 171 PHE B O 1
ATOM 4660 N N . GLN B 1 172 ? 10.328 -26.328 7.258 1 95.62 172 GLN B N 1
ATOM 4661 C CA . GLN B 1 172 ? 10.547 -25.516 8.453 1 95.62 172 GLN B CA 1
ATOM 4662 C C . GLN B 1 172 ? 10.336 -24.031 8.164 1 95.62 172 GLN B C 1
ATOM 4664 O O . GLN B 1 172 ? 10.844 -23.516 7.172 1 95.62 172 GLN B O 1
ATOM 4669 N N . ALA B 1 173 ? 9.594 -23.438 9.094 1 97.12 173 ALA B N 1
ATOM 4670 C CA . ALA B 1 173 ? 9.445 -21.984 9.008 1 97.12 173 ALA B CA 1
ATOM 4671 C C . ALA B 1 173 ? 10.797 -21.281 9.148 1 97.12 173 ALA B C 1
ATOM 4673 O O . ALA B 1 173 ? 11.656 -21.734 9.906 1 97.12 173 ALA B O 1
ATOM 4674 N N . ARG B 1 174 ? 10.977 -20.188 8.445 1 96.88 174 ARG B N 1
ATOM 4675 C CA . ARG B 1 174 ? 12.203 -19.406 8.469 1 96.88 174 ARG B CA 1
ATOM 4676 C C . ARG B 1 174 ? 11.93 -17.953 8.148 1 96.88 174 ARG B C 1
ATOM 4678 O O . ARG B 1 174 ? 10.82 -17.594 7.75 1 96.88 174 ARG B O 1
ATOM 4685 N N . GLU B 1 175 ? 12.914 -17.141 8.453 1 96.62 175 GLU B N 1
ATOM 4686 C CA . GLU B 1 175 ? 12.797 -15.734 8.094 1 96.62 175 GLU B CA 1
ATOM 4687 C C . GLU B 1 175 ? 12.578 -15.562 6.594 1 96.62 175 GLU B C 1
ATOM 4689 O O . GLU B 1 175 ? 13.227 -16.234 5.789 1 96.62 175 GLU B O 1
ATOM 4694 N N . GLU B 1 176 ? 11.609 -14.773 6.273 1 97.81 176 GLU B N 1
ATOM 4695 C CA . GLU B 1 176 ? 11.305 -14.477 4.875 1 97.81 176 GLU B CA 1
ATOM 4696 C C . GLU B 1 176 ? 11.156 -12.977 4.652 1 97.81 176 GLU B C 1
ATOM 4698 O O . GLU B 1 176 ? 10.656 -12.258 5.523 1 97.81 176 GLU B O 1
ATOM 4703 N N . LYS B 1 177 ? 11.68 -12.477 3.629 1 97 177 LYS B N 1
ATOM 4704 C CA . LYS B 1 177 ? 11.516 -11.094 3.191 1 97 177 LYS B CA 1
ATOM 4705 C C . LYS B 1 177 ? 11.227 -11.023 1.694 1 97 177 LYS B C 1
ATOM 4707 O O . LYS B 1 177 ? 12.055 -11.438 0.879 1 97 177 LYS B O 1
ATOM 4712 N N . PHE B 1 178 ? 10.008 -10.508 1.378 1 98.19 178 PHE B N 1
ATOM 4713 C CA . PHE B 1 178 ? 9.609 -10.602 -0.023 1 98.19 178 PHE B CA 1
ATOM 4714 C C . PHE B 1 178 ? 8.594 -9.523 -0.375 1 98.19 178 PHE B C 1
ATOM 4716 O O . PHE B 1 178 ? 8.062 -8.852 0.511 1 98.19 178 PHE B O 1
ATOM 4723 N N . GLU B 1 179 ? 8.375 -9.25 -1.634 1 98.31 179 GLU B N 1
ATOM 4724 C CA . GLU B 1 179 ? 7.25 -8.547 -2.238 1 98.31 179 GLU B CA 1
ATOM 4725 C C . GLU B 1 179 ? 6.582 -9.391 -3.32 1 98.31 179 GLU B C 1
ATOM 4727 O O . GLU B 1 179 ? 7.262 -9.93 -4.199 1 98.31 179 GLU B O 1
ATOM 4732 N N . ALA B 1 180 ? 5.273 -9.516 -3.195 1 98.81 180 ALA B N 1
ATOM 4733 C CA . ALA B 1 180 ? 4.594 -10.398 -4.141 1 98.81 180 ALA B CA 1
ATOM 4734 C C . ALA B 1 180 ? 3.139 -9.977 -4.336 1 98.81 180 ALA B C 1
ATOM 4736 O O . ALA B 1 180 ? 2.523 -9.406 -3.43 1 98.81 180 ALA B O 1
ATOM 4737 N N . LEU B 1 181 ? 2.639 -10.211 -5.539 1 98.5 181 LEU B N 1
ATOM 4738 C CA . LEU B 1 181 ? 1.229 -9.992 -5.848 1 98.5 181 LEU B CA 1
ATOM 4739 C C . LEU B 1 181 ? 0.366 -11.102 -5.25 1 98.5 181 LEU B C 1
ATOM 4741 O O . LEU B 1 181 ? 0.7 -12.281 -5.363 1 98.5 181 LEU B O 1
ATOM 4745 N N . ALA B 1 182 ? -0.695 -10.711 -4.586 1 98.31 182 ALA B N 1
ATOM 4746 C CA . ALA B 1 182 ? -1.656 -11.656 -4.016 1 98.31 182 ALA B CA 1
ATOM 4747 C C . ALA B 1 182 ? -3.084 -11.281 -4.402 1 98.31 182 ALA B C 1
ATOM 4749 O O . ALA B 1 182 ? -3.451 -10.102 -4.379 1 98.31 182 ALA B O 1
ATOM 4750 N N . TYR B 1 183 ? -3.863 -12.305 -4.773 1 97.38 183 TYR B N 1
ATOM 4751 C CA . TYR B 1 183 ? -5.301 -12.086 -4.898 1 97.38 183 TYR B CA 1
ATOM 4752 C C . TYR B 1 183 ? -5.945 -11.898 -3.527 1 97.38 183 TYR B C 1
ATOM 4754 O O . TYR B 1 183 ? -5.473 -12.453 -2.533 1 97.38 183 TYR B O 1
ATOM 4762 N N . ALA B 1 184 ? -7.027 -11.133 -3.527 1 98 184 ALA B N 1
ATOM 4763 C CA . ALA B 1 184 ? -7.766 -10.945 -2.283 1 98 184 ALA B CA 1
ATOM 4764 C C . ALA B 1 184 ? -8.164 -12.289 -1.673 1 98 184 ALA B C 1
ATOM 4766 O O . ALA B 1 184 ? -8.836 -13.094 -2.316 1 98 184 ALA B O 1
ATOM 4767 N N . GLY B 1 185 ? -7.629 -12.492 -0.46 1 98 185 GLY B N 1
ATOM 4768 C CA . GLY B 1 185 ? -8.008 -13.703 0.247 1 98 185 GLY B CA 1
ATOM 4769 C C . GLY B 1 185 ? -7.051 -14.859 0.002 1 98 185 GLY B C 1
ATOM 4770 O O . GLY B 1 185 ? -7.18 -15.914 0.618 1 98 185 GLY B O 1
ATOM 4771 N N . HIS B 1 186 ? -6.082 -14.703 -0.885 1 98.25 186 HIS B N 1
ATOM 4772 C CA . HIS B 1 186 ? -5.074 -15.719 -1.163 1 98.25 186 HIS B CA 1
ATOM 4773 C C . HIS B 1 186 ? -3.73 -15.344 -0.546 1 98.25 186 HIS B C 1
ATOM 4775 O O . HIS B 1 186 ? -3.51 -14.18 -0.19 1 98.25 186 HIS B O 1
ATOM 4781 N N . LEU B 1 187 ? -2.914 -16.328 -0.347 1 98.62 187 LEU B N 1
ATOM 4782 C CA . LEU B 1 187 ? -1.542 -16.078 0.075 1 98.62 187 LEU B CA 1
ATOM 4783 C C . LEU B 1 187 ? -0.71 -15.531 -1.083 1 98.62 187 LEU B C 1
ATOM 4785 O O . LEU B 1 187 ? -0.999 -15.82 -2.246 1 98.62 187 LEU B O 1
ATOM 4789 N N . PRO B 1 188 ? 0.31 -14.734 -0.761 1 98.5 188 PRO B N 1
ATOM 4790 C CA . PRO B 1 188 ? 1.224 -14.289 -1.818 1 98.5 188 PRO B CA 1
ATOM 4791 C C . PRO B 1 188 ? 2.08 -15.43 -2.369 1 98.5 188 PRO B C 1
ATOM 4793 O O . PRO B 1 188 ? 2.344 -16.406 -1.661 1 98.5 188 PRO B O 1
ATOM 4796 N N . GLY B 1 189 ? 2.504 -15.258 -3.619 1 96.44 189 GLY B N 1
ATOM 4797 C CA . GLY B 1 189 ? 3.381 -16.25 -4.219 1 96.44 189 GLY B CA 1
ATOM 4798 C C . GLY B 1 189 ? 2.752 -16.969 -5.398 1 96.44 189 GLY B C 1
ATOM 4799 O O . GLY B 1 189 ? 3.459 -17.531 -6.234 1 96.44 189 GLY B O 1
ATOM 4800 N N . TYR B 1 190 ? 1.467 -16.875 -5.504 1 94.25 190 TYR B N 1
ATOM 4801 C CA . TYR B 1 190 ? 0.726 -17.625 -6.508 1 94.25 190 TYR B CA 1
ATOM 4802 C C . TYR B 1 190 ? 0.675 -16.875 -7.828 1 94.25 190 TYR B C 1
ATOM 4804 O O . TYR B 1 190 ? 0.241 -17.406 -8.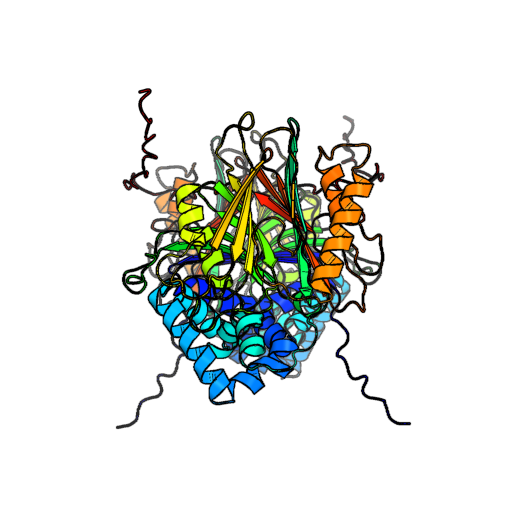852 1 94.25 190 TYR B O 1
ATOM 4812 N N . ALA B 1 191 ? 1.144 -15.688 -7.988 1 96.38 191 ALA B N 1
ATOM 4813 C CA . ALA B 1 191 ? 1.163 -14.875 -9.203 1 96.38 191 ALA B CA 1
ATOM 4814 C C . ALA B 1 191 ? 2.592 -14.516 -9.602 1 96.38 191 ALA B C 1
ATOM 4816 O O . ALA B 1 191 ? 3.246 -15.266 -10.328 1 96.38 191 ALA B O 1
ATOM 4817 N N . SER B 1 192 ? 3.113 -13.492 -9.086 1 98.19 192 SER B N 1
ATOM 4818 C CA . SER B 1 192 ? 4.508 -13.109 -9.289 1 98.19 192 SER B CA 1
ATOM 4819 C C . SER B 1 192 ? 5.074 -12.398 -8.062 1 98.19 192 SER B C 1
ATOM 4821 O O . SER B 1 192 ? 4.324 -11.875 -7.242 1 98.19 192 SER B O 1
ATOM 4823 N N . GLY B 1 193 ? 6.375 -12.508 -7.922 1 97.94 193 GLY B N 1
ATOM 4824 C CA . GLY B 1 193 ? 7.031 -11.852 -6.797 1 97.94 193 GLY B CA 1
ATOM 4825 C C . GLY B 1 193 ? 8.539 -12.023 -6.805 1 97.94 193 GLY B C 1
ATOM 4826 O O . GLY B 1 193 ? 9.102 -12.57 -7.758 1 97.94 193 GLY B O 1
ATOM 4827 N N . HIS B 1 194 ? 9.172 -11.477 -5.805 1 98.44 194 HIS B N 1
ATOM 4828 C CA . HIS B 1 194 ? 10.609 -11.586 -5.59 1 98.44 194 HIS B CA 1
ATOM 4829 C C . HIS B 1 194 ? 10.953 -11.523 -4.105 1 98.44 194 HIS B C 1
ATOM 4831 O O . HIS B 1 194 ? 10.117 -11.148 -3.285 1 98.44 194 HIS B O 1
ATOM 4837 N N . ASN B 1 195 ? 12.117 -11.992 -3.797 1 97.94 195 ASN B N 1
ATOM 4838 C CA . ASN B 1 195 ? 12.469 -11.977 -2.381 1 97.94 195 ASN B CA 1
ATOM 4839 C C . ASN B 1 195 ? 13.836 -11.344 -2.15 1 97.94 195 ASN B C 1
ATOM 4841 O O . ASN B 1 195 ? 14.523 -10.977 -3.105 1 97.94 195 ASN B O 1
ATOM 4845 N N . TYR B 1 196 ? 14.172 -11.211 -0.953 1 96.12 196 TYR B N 1
ATOM 4846 C CA . TYR B 1 196 ? 15.359 -10.523 -0.457 1 96.12 196 TYR B CA 1
ATOM 4847 C C . TYR B 1 196 ? 16.625 -11.164 -1.013 1 96.12 196 TYR B C 1
ATOM 4849 O O . TYR B 1 196 ? 17.625 -10.477 -1.242 1 96.12 196 TYR B O 1
ATOM 4857 N N . TYR B 1 197 ? 16.594 -12.391 -1.297 1 96.81 197 TYR B N 1
ATOM 4858 C CA . TYR B 1 197 ? 17.797 -13.141 -1.664 1 96.81 197 TYR B CA 1
ATOM 4859 C C . TYR B 1 197 ? 18.016 -13.109 -3.172 1 96.81 197 TYR B C 1
ATOM 4861 O O . TYR B 1 197 ? 19.047 -13.578 -3.664 1 96.81 197 TYR B O 1
ATOM 4869 N N . GLY B 1 198 ? 17.031 -12.586 -3.855 1 97.31 198 GLY B N 1
ATOM 4870 C CA . GLY B 1 198 ? 17.266 -12.352 -5.27 1 97.31 198 GLY B CA 1
ATOM 4871 C C . GLY B 1 198 ? 16.469 -13.258 -6.176 1 97.31 198 GLY B C 1
ATOM 4872 O O . GLY B 1 198 ? 16.672 -13.273 -7.391 1 97.31 198 GLY B O 1
ATOM 4873 N N . LEU B 1 199 ? 15.602 -14.031 -5.617 1 98.5 199 LEU B N 1
ATOM 4874 C CA . LEU B 1 199 ? 14.688 -14.789 -6.469 1 98.5 199 LEU B CA 1
ATOM 4875 C C . LEU B 1 199 ? 13.602 -13.883 -7.039 1 98.5 199 LEU B C 1
ATOM 4877 O O . LEU B 1 199 ? 12.992 -13.102 -6.309 1 98.5 199 LEU B O 1
ATOM 4881 N N . VAL B 1 200 ? 13.398 -13.93 -8.305 1 98.75 200 VAL B N 1
ATOM 4882 C CA . VAL B 1 200 ? 12.289 -13.305 -9.023 1 98.75 200 VAL B CA 1
ATOM 4883 C C . VAL B 1 200 ? 11.531 -14.367 -9.812 1 98.75 200 VAL B C 1
ATOM 4885 O O . VAL B 1 200 ? 12.133 -15.172 -10.523 1 98.75 200 VAL B O 1
ATOM 4888 N N . PHE B 1 201 ? 10.203 -14.391 -9.688 1 98.81 201 PHE B N 1
ATOM 4889 C CA . PHE B 1 201 ? 9.531 -15.484 -10.391 1 98.81 201 PHE B CA 1
ATOM 4890 C C . PHE B 1 201 ? 8.109 -15.094 -10.758 1 98.81 201 PHE B C 1
ATOM 4892 O O . PHE B 1 201 ? 7.57 -14.117 -10.242 1 98.81 201 PHE B O 1
ATOM 4899 N N . SER B 1 202 ? 7.5 -15.773 -11.672 1 98.81 202 SER B N 1
ATOM 4900 C CA . SER B 1 202 ? 6.09 -15.75 -12.031 1 98.81 202 SER B CA 1
ATOM 4901 C C . SER B 1 202 ? 5.523 -17.172 -12.148 1 98.81 202 SER B C 1
ATOM 4903 O O . SER B 1 202 ? 6.27 -18.125 -12.344 1 98.81 202 SER B O 1
ATOM 4905 N N . ILE B 1 203 ? 4.258 -17.266 -12.016 1 98.44 203 ILE B N 1
ATOM 4906 C CA . ILE B 1 203 ? 3.578 -18.547 -12.039 1 98.44 203 ILE B CA 1
ATOM 4907 C C . ILE B 1 203 ? 2.576 -18.594 -13.195 1 98.44 203 ILE B C 1
ATOM 4909 O O . ILE B 1 203 ? 1.846 -17.625 -13.414 1 98.44 203 ILE B O 1
ATOM 4913 N N . ASN B 1 204 ? 2.561 -19.641 -13.914 1 97.31 204 ASN B N 1
ATOM 4914 C CA . ASN B 1 204 ? 1.477 -19.984 -14.828 1 97.31 204 ASN B CA 1
ATOM 4915 C C . ASN B 1 204 ? 0.731 -21.234 -14.359 1 97.31 204 ASN B C 1
ATOM 4917 O O . ASN B 1 204 ? 1.314 -22.312 -14.273 1 97.31 204 ASN B O 1
ATOM 4921 N N . THR B 1 205 ? -0.493 -21.078 -14.148 1 95.56 205 THR B N 1
ATOM 4922 C CA . THR B 1 205 ? -1.289 -22.234 -13.758 1 95.56 205 THR B CA 1
ATOM 4923 C C . THR B 1 205 ? -1.411 -23.219 -14.914 1 95.56 205 THR B C 1
ATOM 4925 O O . THR B 1 205 ? -1.587 -22.828 -16.062 1 95.56 205 THR B O 1
ATOM 4928 N N . ILE B 1 206 ? -1.253 -24.484 -14.625 1 95.38 206 ILE B N 1
ATOM 4929 C CA . ILE B 1 206 ? -1.524 -25.562 -15.562 1 95.38 206 ILE B CA 1
ATOM 4930 C C . ILE B 1 206 ? -2.768 -26.328 -15.125 1 95.38 206 ILE B C 1
ATOM 4932 O O . ILE B 1 206 ? -2.818 -26.859 -14.008 1 95.38 206 ILE B O 1
ATOM 4936 N N . PHE B 1 207 ? -3.719 -26.453 -16.016 1 92.44 207 PHE B N 1
ATOM 4937 C CA . PHE B 1 207 ? -4.973 -27.109 -15.68 1 92.44 207 PHE B CA 1
ATOM 4938 C C . PHE B 1 207 ? -4.922 -28.594 -16.031 1 92.44 207 PHE B C 1
ATOM 4940 O O . PHE B 1 207 ? -5.301 -28.984 -17.141 1 92.44 207 PHE B O 1
ATOM 4947 N N . VAL B 1 208 ? -4.562 -29.344 -15.062 1 92.94 208 VAL B N 1
ATOM 4948 C CA . VAL B 1 208 ? -4.492 -30.781 -15.266 1 92.94 208 VAL B CA 1
ATOM 4949 C C . VAL B 1 208 ? -5.891 -31.391 -15.156 1 92.94 208 VAL B C 1
ATOM 4951 O O . VAL B 1 208 ? -6.738 -30.875 -14.422 1 92.94 208 VAL B O 1
ATOM 4954 N N . SER B 1 209 ? -6.176 -32.469 -15.828 1 90.5 209 SER B N 1
ATOM 4955 C CA . SER B 1 209 ? -7.5 -33.094 -15.844 1 90.5 209 SER B CA 1
ATOM 4956 C C . SER B 1 209 ? -7.734 -33.938 -14.586 1 90.5 209 SER B C 1
ATOM 4958 O O . SER B 1 209 ? -8.883 -34.156 -14.203 1 90.5 209 SER B O 1
ATOM 4960 N N . LYS B 1 210 ? -6.629 -34.312 -13.961 1 92.25 210 LYS B N 1
ATOM 4961 C CA . LYS B 1 210 ? -6.762 -35.156 -12.773 1 92.25 210 LYS B CA 1
ATOM 4962 C C . LYS B 1 210 ? -5.926 -34.625 -11.617 1 92.25 210 LYS B C 1
ATOM 4964 O O . LYS B 1 210 ? -4.926 -35.25 -11.234 1 92.25 210 LYS B O 1
ATOM 4969 N N . PRO B 1 211 ? -6.418 -33.562 -10.984 1 95.44 211 PRO B N 1
ATOM 4970 C CA . PRO B 1 211 ? -5.777 -33.188 -9.719 1 95.44 211 PRO B CA 1
ATOM 4971 C C . PRO B 1 211 ? -5.93 -34.281 -8.641 1 95.44 211 PRO B C 1
ATOM 4973 O O . PRO B 1 211 ? -6.902 -35.031 -8.656 1 95.44 211 PRO B O 1
ATOM 4976 N N . LEU B 1 212 ? -4.996 -34.344 -7.75 1 97.12 212 LEU B N 1
ATOM 4977 C CA . LEU B 1 212 ? -4.98 -35.438 -6.797 1 97.12 212 LEU B CA 1
ATOM 4978 C C . LEU B 1 212 ? -5.488 -35 -5.43 1 97.12 212 LEU B C 1
ATOM 4980 O O . LEU B 1 212 ? -5.125 -33.906 -4.957 1 97.12 212 LEU B O 1
ATOM 4984 N N . ARG B 1 213 ? -6.328 -35.719 -4.812 1 95.19 213 ARG B N 1
ATOM 4985 C CA . ARG B 1 213 ? -6.805 -35.5 -3.457 1 95.19 213 ARG B CA 1
ATOM 4986 C C . ARG B 1 213 ? -5.727 -35.812 -2.43 1 95.19 213 ARG B C 1
ATOM 4988 O O . ARG B 1 213 ? -4.867 -36.656 -2.676 1 95.19 213 ARG B O 1
ATOM 4995 N N . GLY B 1 214 ? -5.762 -35.125 -1.338 1 96.94 214 GLY B N 1
ATOM 4996 C CA . GLY B 1 214 ? -4.848 -35.375 -0.24 1 96.94 214 GLY B CA 1
ATOM 4997 C C . GLY B 1 214 ? -3.463 -34.812 -0.465 1 96.94 214 GLY B C 1
ATOM 4998 O O . GLY B 1 214 ? -2.557 -35.031 0.342 1 96.94 214 GLY B O 1
ATOM 4999 N N . LYS B 1 215 ? -3.26 -34.156 -1.483 1 98.38 215 LYS B N 1
ATOM 5000 C CA . LYS B 1 215 ? -1.996 -33.5 -1.782 1 98.38 215 LYS B CA 1
ATOM 5001 C C . LYS B 1 215 ? -2.084 -32 -1.492 1 98.38 215 LYS B C 1
ATOM 5003 O O . LYS B 1 215 ? -3.104 -31.516 -0.997 1 98.38 215 LYS B O 1
ATOM 5008 N N . ILE B 1 216 ? -1.005 -31.297 -1.733 1 98.62 216 ILE B N 1
ATOM 5009 C CA . ILE B 1 216 ? -0.923 -29.906 -1.308 1 98.62 216 ILE B CA 1
ATOM 5010 C C . ILE B 1 216 ? -1.339 -28.984 -2.457 1 98.62 216 ILE B C 1
ATOM 5012 O O . ILE B 1 216 ? -0.839 -29.125 -3.576 1 98.62 216 ILE B O 1
ATOM 5016 N N . PRO B 1 217 ? -2.287 -28.047 -2.23 1 98.38 217 PRO B N 1
ATOM 5017 C CA . PRO B 1 217 ? -2.619 -27.062 -3.268 1 98.38 217 PRO B CA 1
ATOM 5018 C C . PRO B 1 217 ? -1.407 -26.266 -3.727 1 98.38 217 PRO B C 1
ATOM 5020 O O . PRO B 1 217 ? -0.567 -25.891 -2.906 1 98.38 217 PRO B O 1
ATOM 5023 N N . ARG B 1 218 ? -1.313 -25.938 -4.984 1 98.06 218 ARG B N 1
ATOM 5024 C CA . ARG B 1 218 ? -0.173 -25.25 -5.578 1 98.06 218 ARG B CA 1
ATOM 5025 C C . ARG B 1 218 ? 0.082 -23.922 -4.879 1 98.06 218 ARG B C 1
ATOM 5027 O O . ARG B 1 218 ? 1.229 -23.484 -4.77 1 98.06 218 ARG B O 1
ATOM 5034 N N . GLU B 1 219 ? -0.99 -23.234 -4.395 1 97.88 219 GLU B N 1
ATOM 5035 C CA . GLU B 1 219 ? -0.861 -21.938 -3.734 1 97.88 219 GLU B CA 1
ATOM 5036 C C . GLU B 1 219 ? 0.142 -22 -2.586 1 97.88 219 GLU B C 1
ATOM 5038 O O . GLU B 1 219 ? 0.919 -21.062 -2.381 1 97.88 219 GLU B O 1
ATOM 5043 N N . PHE B 1 220 ? 0.18 -23.062 -1.868 1 98.75 220 PHE B N 1
ATOM 5044 C CA . PHE B 1 220 ? 1.039 -23.188 -0.696 1 98.75 220 PHE B CA 1
ATOM 5045 C C . PHE B 1 220 ? 2.465 -23.531 -1.102 1 98.75 220 PHE B C 1
ATOM 5047 O O . PHE B 1 220 ? 3.424 -23.109 -0.458 1 98.75 220 PHE B O 1
ATOM 5054 N N . ILE B 1 221 ? 2.592 -24.297 -2.148 1 98.75 221 ILE B N 1
ATOM 5055 C CA . ILE B 1 221 ? 3.924 -24.641 -2.637 1 98.75 221 ILE B CA 1
ATOM 5056 C C . ILE B 1 221 ? 4.594 -23.406 -3.223 1 98.75 221 ILE B C 1
ATOM 5058 O O . ILE B 1 221 ? 5.77 -23.141 -2.949 1 98.75 221 ILE B O 1
ATOM 5062 N N . THR B 1 222 ? 3.838 -22.625 -3.979 1 98.56 222 THR B N 1
ATOM 5063 C CA . THR B 1 222 ? 4.406 -21.422 -4.586 1 98.56 222 THR B CA 1
ATOM 5064 C C . THR B 1 222 ? 4.645 -20.344 -3.529 1 98.56 222 THR B C 1
ATOM 5066 O O . THR B 1 222 ? 5.562 -19.531 -3.66 1 98.56 222 THR B O 1
ATOM 5069 N N . ARG B 1 223 ? 3.867 -20.344 -2.434 1 98.81 223 ARG B N 1
ATOM 5070 C CA . ARG B 1 223 ? 4.145 -19.453 -1.304 1 98.81 223 ARG B CA 1
ATOM 5071 C C . ARG B 1 223 ? 5.52 -19.734 -0.71 1 98.81 223 ARG B C 1
ATOM 5073 O O . ARG B 1 223 ? 6.227 -18.828 -0.295 1 98.81 223 ARG B O 1
ATOM 5080 N N . ALA B 1 224 ? 5.875 -20.938 -0.683 1 98.75 224 ALA B N 1
ATOM 5081 C CA . ALA B 1 224 ? 7.141 -21.359 -0.088 1 98.75 224 ALA B CA 1
ATOM 5082 C C . ALA B 1 224 ? 8.328 -20.875 -0.911 1 98.75 224 ALA B C 1
ATOM 5084 O O . ALA B 1 224 ? 9.43 -20.703 -0.383 1 98.75 224 ALA B O 1
ATOM 5085 N N . LEU B 1 225 ? 8.109 -20.625 -2.182 1 98.69 225 LEU B N 1
ATOM 5086 C CA . LEU B 1 225 ? 9.18 -20.109 -3.031 1 98.69 225 LEU B CA 1
ATOM 5087 C C . LEU B 1 225 ? 9.711 -18.781 -2.51 1 98.69 225 LEU B C 1
ATOM 5089 O O . LEU B 1 225 ? 10.898 -18.484 -2.633 1 98.69 225 LEU B O 1
ATOM 5093 N N . LEU B 1 226 ? 8.852 -17.969 -1.953 1 98.62 226 LEU B N 1
ATOM 5094 C CA . LEU B 1 226 ? 9.219 -16.656 -1.446 1 98.62 226 LEU B CA 1
ATOM 5095 C C . LEU B 1 226 ? 10.219 -16.781 -0.3 1 98.62 226 LEU B C 1
ATOM 5097 O O . LEU B 1 226 ? 10.891 -15.805 0.047 1 98.62 226 LEU B O 1
ATOM 5101 N N . SER B 1 227 ? 10.344 -17.953 0.267 1 97.94 227 SER B N 1
ATOM 5102 C CA . SER B 1 227 ? 11.25 -18.172 1.392 1 97.94 227 SER B CA 1
ATOM 5103 C C . SER B 1 227 ? 12.625 -18.625 0.916 1 97.94 227 SER B C 1
ATOM 5105 O O . SER B 1 227 ? 13.57 -18.672 1.698 1 97.94 227 SER B O 1
ATOM 5107 N N . SER B 1 228 ? 12.75 -18.906 -0.316 1 96.69 228 SER B N 1
ATOM 5108 C CA . SER B 1 228 ? 13.961 -19.531 -0.834 1 96.69 228 SER B CA 1
ATOM 5109 C C . SER B 1 228 ? 15.156 -18.594 -0.729 1 96.69 228 SER B C 1
ATOM 5111 O O . SER B 1 228 ? 15 -17.375 -0.818 1 96.69 228 SER B O 1
ATOM 5113 N N . ARG B 1 229 ? 16.344 -19.141 -0.553 1 94.31 229 ARG B N 1
ATOM 5114 C CA . ARG B 1 229 ? 17.578 -18.344 -0.504 1 94.31 229 ARG B CA 1
ATOM 5115 C C . ARG B 1 229 ? 18.203 -18.234 -1.887 1 94.31 229 ARG B C 1
ATOM 5117 O O . ARG B 1 229 ? 19.422 -18.297 -2.021 1 94.31 229 ARG B O 1
ATOM 5124 N N . ALA B 1 230 ? 17.438 -18.266 -2.881 1 90.38 230 ALA B N 1
ATOM 5125 C CA . ALA B 1 230 ? 17.828 -18.062 -4.273 1 90.38 230 ALA B CA 1
ATOM 5126 C C . ALA B 1 230 ? 18.891 -19.094 -4.699 1 90.38 230 ALA B C 1
ATOM 5128 O O . ALA B 1 230 ? 19.938 -18.719 -5.211 1 90.38 230 ALA B O 1
ATOM 5129 N N . ASP B 1 231 ? 18.484 -20.281 -4.465 1 93.56 231 ASP B N 1
ATOM 5130 C CA . ASP B 1 231 ? 19.266 -21.469 -4.824 1 93.56 231 ASP B CA 1
ATOM 5131 C C . ASP B 1 231 ? 18.438 -22.438 -5.66 1 93.56 231 ASP B C 1
ATOM 5133 O O . ASP B 1 231 ? 17.297 -22.766 -5.301 1 93.56 231 ASP B O 1
ATOM 5137 N N . LEU B 1 232 ? 19.047 -22.844 -6.805 1 97.06 232 LEU B N 1
ATOM 5138 C CA . LEU B 1 232 ? 18.281 -23.688 -7.727 1 97.06 232 LEU B CA 1
ATOM 5139 C C . LEU B 1 232 ? 17.875 -25 -7.059 1 97.06 232 LEU B C 1
ATOM 5141 O O . LEU B 1 232 ? 16.75 -25.453 -7.227 1 97.06 232 LEU B O 1
ATOM 5145 N N . GLY B 1 233 ? 18.844 -25.625 -6.375 1 97.81 233 GLY B N 1
ATOM 5146 C CA . GLY B 1 233 ? 18.531 -26.859 -5.68 1 97.81 233 GLY B CA 1
ATOM 5147 C C . GLY B 1 233 ? 17.391 -26.719 -4.691 1 97.81 233 GLY B C 1
ATOM 5148 O O . GLY B 1 233 ? 16.516 -27.578 -4.621 1 97.81 233 GLY B O 1
ATOM 5149 N N . GLU B 1 234 ? 17.438 -25.656 -3.965 1 97.69 234 GLU B N 1
ATOM 5150 C CA . GLU B 1 234 ? 16.391 -25.406 -2.977 1 97.69 234 GLU B CA 1
ATOM 5151 C C . GLU B 1 234 ? 15.039 -25.188 -3.648 1 97.69 234 GLU B C 1
ATOM 5153 O O . GLU B 1 234 ? 14.008 -25.641 -3.15 1 97.69 234 GLU B O 1
ATOM 5158 N N . ILE B 1 235 ? 15.047 -24.438 -4.711 1 98.38 235 ILE B N 1
ATOM 5159 C CA . ILE B 1 235 ? 13.828 -24.188 -5.469 1 98.38 235 ILE B CA 1
ATOM 5160 C C . ILE B 1 235 ? 13.234 -25.5 -5.945 1 98.38 235 ILE B C 1
ATOM 5162 O O . ILE B 1 235 ? 12.039 -25.75 -5.793 1 98.38 235 ILE B O 1
ATOM 5166 N N . LEU B 1 236 ? 14.062 -26.359 -6.477 1 98.69 236 LEU B N 1
ATOM 5167 C CA . LEU B 1 236 ? 13.602 -27.656 -6.965 1 98.69 236 LEU B CA 1
ATOM 5168 C C . LEU B 1 236 ? 13.086 -28.516 -5.816 1 98.69 236 LEU B C 1
ATOM 5170 O O . LEU B 1 236 ? 12.125 -29.266 -5.984 1 98.69 236 LEU B O 1
ATOM 5174 N N . ASP B 1 237 ? 13.742 -28.406 -4.684 1 98.38 237 ASP B N 1
ATOM 5175 C CA . ASP B 1 237 ? 13.273 -29.141 -3.51 1 98.38 237 ASP B CA 1
ATOM 5176 C C . ASP B 1 237 ? 11.867 -28.703 -3.107 1 98.38 237 ASP B C 1
ATOM 5178 O O . ASP B 1 237 ? 11 -29.531 -2.818 1 98.38 237 ASP B O 1
ATOM 5182 N N . ILE B 1 238 ? 11.68 -27.406 -3.078 1 98.56 238 ILE B N 1
ATOM 5183 C CA . ILE B 1 238 ? 10.375 -26.859 -2.723 1 98.56 238 ILE B CA 1
ATOM 5184 C C . ILE B 1 238 ? 9.32 -27.344 -3.717 1 98.56 238 ILE B C 1
ATOM 5186 O O . ILE B 1 238 ? 8.242 -27.797 -3.318 1 98.56 238 ILE B O 1
ATOM 5190 N N . LEU B 1 239 ? 9.625 -27.359 -4.98 1 98.81 239 LEU B N 1
ATOM 5191 C CA . LEU B 1 239 ? 8.68 -27.688 -6.035 1 98.81 239 LEU B CA 1
ATOM 5192 C C . LEU B 1 239 ? 8.422 -29.203 -6.07 1 98.81 239 LEU B C 1
ATOM 5194 O O . LEU B 1 239 ? 7.32 -29.641 -6.41 1 98.81 239 LEU B O 1
ATOM 5198 N N . THR B 1 240 ? 9.414 -29.953 -5.754 1 98.62 240 THR B N 1
ATOM 5199 C CA . THR B 1 240 ? 9.25 -31.406 -5.707 1 98.62 240 THR B CA 1
ATOM 5200 C C . THR B 1 240 ? 8.359 -31.812 -4.535 1 98.62 240 THR B C 1
ATOM 5202 O O . THR B 1 240 ? 7.613 -32.781 -4.629 1 98.62 240 THR B O 1
ATOM 5205 N N . ASN B 1 241 ? 8.57 -30.984 -3.416 1 98.25 241 ASN B N 1
ATOM 5206 C CA . ASN B 1 241 ? 7.695 -31.172 -2.262 1 98.25 241 ASN B CA 1
ATOM 5207 C C . ASN B 1 241 ? 7.684 -32.625 -1.794 1 98.25 241 ASN B C 1
ATOM 5209 O O . ASN B 1 241 ? 6.617 -33.219 -1.637 1 98.25 241 ASN B O 1
ATOM 5213 N N . GLU B 1 242 ? 8.812 -33.188 -1.571 1 98.12 242 GLU B N 1
ATOM 5214 C CA . GLU B 1 242 ? 8.953 -34.594 -1.158 1 98.12 242 GLU B CA 1
ATOM 5215 C C . GLU B 1 242 ? 8.172 -34.844 0.121 1 98.12 242 GLU B C 1
ATOM 5217 O O . GLU B 1 242 ? 8.258 -34.094 1.086 1 98.12 242 GLU B O 1
ATOM 5222 N N . GLY B 1 243 ? 7.465 -35.938 0.159 1 97.75 243 GLY B N 1
ATOM 5223 C CA . GLY B 1 243 ? 6.652 -36.312 1.298 1 97.75 243 GLY B CA 1
ATOM 5224 C C . GLY B 1 243 ? 5.164 -36.25 1.02 1 97.75 243 GLY B C 1
ATOM 5225 O O . GLY B 1 243 ? 4.375 -36.969 1.642 1 97.75 243 GLY B O 1
ATOM 5226 N N . VAL B 1 244 ? 4.73 -35.406 0.108 1 98.06 244 VAL B N 1
ATOM 5227 C CA . VAL B 1 244 ? 3.311 -35.281 -0.203 1 98.06 244 VAL B CA 1
ATOM 5228 C C . VAL B 1 244 ? 3.127 -35.062 -1.702 1 98.06 244 VAL B C 1
ATOM 5230 O O . VAL B 1 244 ? 2.592 -35.906 -2.404 1 98.06 244 VAL B O 1
ATOM 5233 N N . GLY B 1 245 ? 3.666 -33.938 -2.219 1 98.31 245 GLY B N 1
ATOM 5234 C CA . GLY B 1 245 ? 3.51 -33.562 -3.617 1 98.31 245 GLY B CA 1
ATOM 5235 C C . GLY B 1 245 ? 2.381 -32.562 -3.854 1 98.31 245 GLY B C 1
ATOM 5236 O O . GLY B 1 245 ? 1.6 -32.281 -2.943 1 98.31 245 GLY B O 1
ATOM 5237 N N . THR B 1 246 ? 2.299 -32.062 -5.082 1 98.62 246 THR B N 1
ATOM 5238 C CA . THR B 1 246 ? 1.295 -31.062 -5.438 1 98.62 246 THR B CA 1
ATOM 5239 C C . THR B 1 246 ? -0.021 -31.734 -5.824 1 98.62 246 THR B C 1
ATOM 5241 O O . THR B 1 246 ? -0.023 -32.844 -6.367 1 98.62 246 THR B O 1
ATOM 5244 N N . ALA B 1 247 ? -1.122 -31.047 -5.508 1 98.25 247 ALA B N 1
ATOM 5245 C CA . ALA B 1 247 ? -2.445 -31.531 -5.91 1 98.25 247 ALA B CA 1
ATOM 5246 C C . ALA B 1 247 ? -2.734 -31.172 -7.367 1 98.25 247 ALA B C 1
ATOM 5248 O O . ALA B 1 247 ? -3.479 -31.891 -8.047 1 98.25 247 ALA B O 1
ATOM 5249 N N . ASP B 1 248 ? -2.191 -30.094 -7.875 1 96.5 248 ASP B N 1
ATOM 5250 C CA . ASP B 1 248 ? -2.486 -29.531 -9.195 1 96.5 248 ASP B CA 1
ATOM 5251 C C . ASP B 1 248 ? -1.206 -29.094 -9.906 1 96.5 248 ASP B C 1
ATOM 5253 O O . ASP B 1 248 ? -0.105 -29.297 -9.391 1 96.5 248 ASP B O 1
ATOM 5257 N N . GLY B 1 249 ? -1.352 -28.656 -11.172 1 96.56 249 GLY B N 1
ATOM 5258 C CA . GLY B 1 249 ? -0.187 -28.375 -12 1 96.56 249 GLY B CA 1
ATOM 5259 C C . GLY B 1 249 ? 0.103 -26.891 -12.125 1 96.56 249 GLY B C 1
ATOM 5260 O O . GLY B 1 249 ? -0.811 -26.062 -12.047 1 96.56 249 GLY B O 1
ATOM 5261 N N . PHE B 1 250 ? 1.366 -26.516 -12.289 1 97.69 250 PHE B N 1
ATOM 5262 C CA . PHE B 1 250 ? 1.763 -25.125 -12.531 1 97.69 250 PHE B CA 1
ATOM 5263 C C . PHE B 1 250 ? 3.164 -25.062 -13.133 1 97.69 250 PHE B C 1
ATOM 5265 O O . PHE B 1 250 ? 3.863 -26.078 -13.195 1 97.69 250 PHE B O 1
ATOM 5272 N N . ASN B 1 251 ? 3.443 -23.969 -13.656 1 98.38 251 ASN B N 1
ATOM 5273 C CA . ASN B 1 251 ? 4.77 -23.641 -14.18 1 98.38 251 ASN B CA 1
ATOM 5274 C C . ASN B 1 251 ? 5.367 -22.422 -13.477 1 98.38 251 ASN B C 1
ATOM 5276 O O . ASN B 1 251 ? 4.66 -21.453 -13.195 1 98.38 251 ASN B O 1
ATOM 5280 N N . VAL B 1 252 ? 6.656 -22.516 -13.125 1 98.75 252 VAL B N 1
ATOM 5281 C CA . VAL B 1 252 ? 7.398 -21.406 -12.523 1 98.75 252 VAL B CA 1
ATOM 5282 C C . VAL B 1 252 ? 8.445 -20.891 -13.508 1 98.75 252 VAL B C 1
ATOM 5284 O O . VAL B 1 252 ? 9.219 -21.672 -14.07 1 98.75 252 VAL B O 1
ATOM 5287 N N . ASN B 1 253 ? 8.445 -19.609 -13.797 1 98.88 253 ASN B N 1
ATOM 5288 C CA . ASN B 1 253 ? 9.508 -18.922 -14.516 1 98.88 253 ASN B CA 1
ATOM 5289 C C . ASN B 1 253 ? 10.32 -18.031 -13.578 1 98.88 253 ASN B C 1
ATOM 5291 O O . ASN B 1 253 ? 9.766 -17.219 -12.844 1 98.88 253 ASN B O 1
ATOM 5295 N N . PHE B 1 254 ? 11.656 -18.203 -13.562 1 98.81 254 PHE B N 1
ATOM 5296 C CA . PHE B 1 254 ? 12.352 -17.422 -12.539 1 98.81 254 PHE B CA 1
ATOM 5297 C C . PHE B 1 254 ? 13.797 -17.172 -12.945 1 98.81 254 PHE B C 1
ATOM 5299 O O . PHE B 1 254 ? 14.297 -17.75 -13.906 1 98.81 254 PHE B O 1
ATOM 5306 N N . GLY B 1 255 ? 14.375 -16.25 -12.344 1 98.56 255 GLY B N 1
ATOM 5307 C CA . GLY B 1 255 ? 15.789 -15.914 -12.391 1 98.56 255 GLY B CA 1
ATOM 5308 C C . GLY B 1 255 ? 16.312 -15.367 -11.07 1 98.56 255 GLY B C 1
ATOM 5309 O O . GLY B 1 255 ? 15.547 -15.164 -10.133 1 98.56 255 GLY B O 1
ATOM 5310 N N . PHE B 1 256 ? 17.625 -15.219 -11.055 1 98.12 256 PHE B N 1
ATOM 5311 C CA . PHE B 1 256 ? 18.281 -14.727 -9.852 1 98.12 256 PHE B CA 1
ATOM 5312 C C . PHE B 1 256 ? 18.906 -13.352 -10.094 1 98.12 256 PHE B C 1
ATOM 5314 O O . PHE B 1 256 ? 19.656 -13.164 -11.055 1 98.12 256 PHE B O 1
ATOM 5321 N N . LEU B 1 257 ? 18.609 -12.484 -9.211 1 96.62 257 LEU B N 1
ATOM 5322 C CA . LEU B 1 257 ? 19.031 -11.094 -9.359 1 96.62 257 LEU B CA 1
ATOM 5323 C C . LEU B 1 257 ? 20.516 -10.938 -9.102 1 96.62 257 LEU B C 1
ATOM 5325 O O . LEU B 1 257 ? 21.172 -10.086 -9.703 1 96.62 257 LEU B O 1
ATOM 5329 N N . HIS B 1 258 ? 21.016 -11.727 -8.156 1 94.12 258 HIS B N 1
ATOM 5330 C CA . HIS B 1 258 ? 22.375 -11.5 -7.668 1 94.12 258 HIS B CA 1
ATOM 5331 C C . HIS B 1 258 ? 23.375 -12.398 -8.383 1 94.12 258 HIS B C 1
ATOM 5333 O O . HIS B 1 258 ? 24.234 -13.023 -7.746 1 94.12 258 HIS B O 1
ATOM 5339 N N . VAL B 1 259 ? 23.203 -12.578 -9.633 1 94.56 259 VAL B N 1
ATOM 5340 C CA . VAL B 1 259 ? 24.125 -13.25 -10.539 1 94.56 259 VAL B CA 1
ATOM 5341 C C . VAL B 1 259 ? 24.641 -12.258 -11.586 1 94.56 259 VAL B C 1
ATOM 5343 O O . VAL B 1 259 ? 23.906 -11.352 -11.992 1 94.56 259 VAL B O 1
ATOM 5346 N N . PRO B 1 260 ? 25.906 -12.406 -11.977 1 94.19 260 PRO B N 1
ATOM 5347 C CA . PRO B 1 260 ? 26.422 -11.484 -13 1 94.19 260 PRO B CA 1
ATOM 5348 C C . PRO B 1 260 ? 25.594 -11.508 -14.281 1 94.19 260 PRO B C 1
ATOM 5350 O O . PRO B 1 260 ? 25.188 -12.586 -14.734 1 94.19 260 PRO B O 1
ATOM 5353 N N . LYS B 1 261 ? 25.406 -10.336 -14.812 1 94.25 261 LYS B N 1
ATOM 5354 C CA . LYS B 1 261 ? 24.547 -10.164 -15.984 1 94.25 261 LYS B CA 1
ATOM 5355 C C . LYS B 1 261 ? 25.062 -10.992 -17.156 1 94.25 261 LYS B C 1
ATOM 5357 O O . LYS B 1 261 ? 24.266 -11.508 -17.953 1 94.25 261 LYS B O 1
ATOM 5362 N N . GLU B 1 262 ? 26.344 -11.195 -17.203 1 94.75 262 GLU B N 1
ATOM 5363 C CA . GLU B 1 262 ? 26.984 -11.836 -18.359 1 94.75 262 GLU B CA 1
ATOM 5364 C C . GLU B 1 262 ? 26.766 -13.352 -18.328 1 94.75 262 GLU B C 1
ATOM 5366 O O . GLU B 1 262 ? 26.953 -14.023 -19.344 1 94.75 262 GLU B O 1
ATOM 5371 N N . SER B 1 263 ? 26.328 -13.852 -17.234 1 96 263 SER B N 1
ATOM 5372 C CA . SER B 1 263 ? 26.203 -15.297 -17.125 1 96 263 SER B CA 1
ATOM 5373 C C . SER B 1 263 ? 24.828 -15.703 -16.609 1 96 263 SER B C 1
ATOM 5375 O O . SER B 1 263 ? 24.609 -16.875 -16.281 1 96 263 SER B O 1
ATOM 5377 N N . ARG B 1 264 ? 23.969 -14.758 -16.547 1 97.44 264 ARG B N 1
ATOM 5378 C CA . ARG B 1 264 ? 22.656 -15.039 -15.953 1 97.44 264 ARG B CA 1
ATOM 5379 C C . ARG B 1 264 ? 21.875 -16.031 -16.797 1 97.44 264 ARG B C 1
ATOM 5381 O O . ARG B 1 264 ? 21.797 -15.898 -18.031 1 97.44 264 ARG B O 1
ATOM 5388 N N . VAL B 1 265 ? 21.344 -17.031 -16.156 1 98.38 265 VAL B N 1
ATOM 5389 C CA . VAL B 1 265 ? 20.484 -18.031 -16.766 1 98.38 265 VAL B CA 1
ATOM 5390 C C . VAL B 1 265 ? 19.078 -17.938 -16.172 1 98.38 265 VAL B C 1
ATOM 5392 O O . VAL B 1 265 ? 18.922 -17.828 -14.945 1 98.38 265 VAL B O 1
ATOM 5395 N N . PHE B 1 266 ? 18.094 -17.859 -17 1 98.75 266 PHE B N 1
ATOM 5396 C CA . PHE B 1 266 ? 16.703 -17.969 -16.531 1 98.75 266 PHE B CA 1
ATOM 5397 C C . PHE B 1 266 ? 16.234 -19.422 -16.578 1 98.75 266 PHE B C 1
ATOM 5399 O O . PHE B 1 266 ? 16.812 -20.234 -17.297 1 98.75 266 PHE B O 1
ATOM 5406 N N . HIS B 1 267 ? 15.219 -19.672 -15.805 1 98.75 267 HIS B N 1
ATOM 5407 C CA . HIS B 1 267 ? 14.742 -21.047 -15.664 1 98.75 267 HIS B CA 1
ATOM 5408 C C . HIS B 1 267 ? 13.227 -21.125 -15.758 1 98.75 267 HIS B C 1
ATOM 5410 O O . HIS B 1 267 ? 12.531 -20.172 -15.375 1 98.75 267 HIS B O 1
ATOM 5416 N N . THR B 1 268 ? 12.766 -22.203 -16.281 1 98.62 268 THR B N 1
ATOM 5417 C CA . THR B 1 268 ? 11.359 -22.578 -16.203 1 98.62 268 THR B CA 1
ATOM 5418 C C . THR B 1 268 ? 11.203 -23.984 -15.648 1 98.62 268 THR B C 1
ATOM 5420 O O . THR B 1 268 ? 11.984 -24.875 -15.977 1 98.62 268 THR B O 1
ATOM 5423 N N . VAL B 1 269 ? 10.266 -24.156 -14.75 1 98.88 269 VAL B N 1
ATOM 5424 C CA . VAL B 1 269 ? 10.023 -25.469 -14.18 1 98.88 269 VAL B CA 1
ATOM 5425 C C . VAL B 1 269 ? 8.539 -25.812 -14.297 1 98.88 269 VAL B C 1
ATOM 5427 O O . VAL B 1 269 ? 7.684 -25.078 -13.805 1 98.88 269 VAL B O 1
ATOM 5430 N N . GLU B 1 270 ? 8.242 -26.875 -14.906 1 98.75 270 GLU B N 1
ATOM 5431 C CA . GLU B 1 270 ? 6.902 -27.453 -14.883 1 98.75 270 GLU B CA 1
ATOM 5432 C C . GLU B 1 270 ? 6.734 -28.406 -13.703 1 98.75 270 GLU B C 1
ATOM 5434 O O . GLU B 1 270 ? 7.648 -29.172 -13.375 1 98.75 270 GLU B O 1
ATOM 5439 N N . VAL B 1 271 ? 5.656 -28.312 -13.055 1 98.81 271 VAL B N 1
ATOM 5440 C CA . VAL B 1 271 ? 5.367 -29.141 -11.891 1 98.81 271 VAL B CA 1
ATOM 5441 C C . VAL B 1 271 ? 3.982 -29.766 -12.039 1 98.81 271 VAL B C 1
ATOM 5443 O O . VAL B 1 271 ? 2.994 -29.062 -12.273 1 98.81 271 VAL B O 1
ATOM 5446 N N . THR B 1 272 ? 3.857 -31.078 -11.906 1 98.44 272 THR B N 1
ATOM 5447 C CA . THR B 1 272 ? 2.582 -31.781 -11.961 1 98.44 272 THR B CA 1
ATOM 5448 C C . THR B 1 272 ? 2.463 -32.781 -10.812 1 98.44 272 THR B C 1
ATOM 5450 O O . THR B 1 272 ? 3.463 -33.125 -10.18 1 98.44 272 THR B O 1
ATOM 5453 N N . PRO B 1 273 ? 1.188 -33.125 -10.531 1 98.12 273 PRO B N 1
ATOM 5454 C CA . PRO B 1 273 ? 1.042 -34.281 -9.648 1 98.12 273 PRO B CA 1
ATOM 5455 C C . PRO B 1 273 ? 1.665 -35.562 -10.227 1 98.12 273 PRO B C 1
ATOM 5457 O O . PRO B 1 273 ? 1.882 -35.656 -11.438 1 98.12 273 PRO B O 1
ATOM 5460 N N . LYS B 1 274 ? 1.962 -36.438 -9.383 1 96.88 274 LYS B N 1
ATOM 5461 C CA . LYS B 1 274 ? 2.432 -37.781 -9.75 1 96.88 274 LYS B CA 1
ATOM 5462 C C . LYS B 1 274 ? 1.645 -38.844 -9.016 1 96.88 274 LYS B C 1
ATOM 5464 O O . LYS B 1 274 ? 1.701 -38.938 -7.789 1 96.88 274 LYS B O 1
ATOM 5469 N N . THR B 1 275 ? 0.946 -39.562 -9.789 1 93.25 275 THR B N 1
ATOM 5470 C CA . THR B 1 275 ? 0.102 -40.594 -9.219 1 93.25 275 THR B CA 1
ATOM 5471 C C . THR B 1 275 ? 0.944 -41.625 -8.461 1 93.25 275 THR B C 1
ATOM 5473 O O . THR B 1 275 ? 2.021 -42 -8.914 1 93.25 275 THR B O 1
ATOM 5476 N N . ASP B 1 276 ? 0.448 -42.062 -7.336 1 92.88 276 ASP B N 1
ATOM 5477 C CA . ASP B 1 276 ? 1.035 -43.094 -6.5 1 92.88 276 ASP B CA 1
ATOM 5478 C C . ASP B 1 276 ? 2.447 -42.719 -6.062 1 92.88 276 ASP B C 1
ATOM 5480 O O . ASP B 1 276 ? 3.348 -43.562 -6.051 1 92.88 276 ASP B O 1
ATOM 5484 N N . SER B 1 277 ? 2.654 -41.438 -5.938 1 95.19 277 SER B N 1
ATOM 5485 C CA . SER B 1 277 ? 3.939 -40.938 -5.473 1 95.19 277 SER B CA 1
ATOM 5486 C C . SER B 1 277 ? 3.756 -39.875 -4.367 1 95.19 277 SER B C 1
ATOM 5488 O O . SER B 1 277 ? 2.732 -39.188 -4.316 1 95.19 277 SER B O 1
ATOM 5490 N N . ASP B 1 278 ? 4.73 -39.781 -3.5 1 97.12 278 ASP B N 1
ATOM 5491 C CA . ASP B 1 278 ? 4.68 -38.812 -2.412 1 97.12 278 ASP B CA 1
ATOM 5492 C C . ASP B 1 278 ? 5.5 -37.562 -2.748 1 97.12 278 ASP B C 1
ATOM 5494 O O . ASP B 1 278 ? 6.145 -37 -1.871 1 97.12 278 ASP B O 1
ATOM 5498 N N . ARG B 1 279 ? 5.602 -37.312 -4.02 1 98.19 279 ARG B N 1
ATOM 5499 C CA . ARG B 1 279 ? 6.297 -36.125 -4.496 1 98.19 279 ARG B CA 1
ATOM 5500 C C . ARG B 1 279 ? 5.703 -35.625 -5.809 1 98.19 279 ARG B C 1
ATOM 5502 O O . ARG B 1 279 ? 5.008 -36.375 -6.5 1 98.19 279 ARG B O 1
ATOM 5509 N N . SER B 1 280 ? 5.973 -34.406 -6.184 1 98.62 280 SER B N 1
ATOM 5510 C CA . SER B 1 280 ? 5.574 -33.844 -7.477 1 98.62 280 SER B CA 1
ATOM 5511 C C . SER B 1 280 ? 6.52 -34.312 -8.586 1 98.62 280 SER B C 1
ATOM 5513 O O . SER B 1 280 ? 7.656 -34.688 -8.312 1 98.62 280 SER B O 1
ATOM 5515 N N . GLU B 1 281 ? 6.012 -34.344 -9.766 1 98.5 281 GLU B N 1
ATOM 5516 C CA . GLU B 1 281 ? 6.895 -34.438 -10.922 1 98.5 281 GLU B CA 1
ATOM 5517 C C . GLU B 1 281 ? 7.359 -33.062 -11.375 1 98.5 281 GLU B C 1
ATOM 5519 O O . GLU B 1 281 ? 6.566 -32.094 -11.414 1 98.5 281 GLU B O 1
ATOM 5524 N N . VAL B 1 282 ? 8.688 -32.906 -11.625 1 98.62 282 VAL B N 1
ATOM 5525 C CA . VAL B 1 282 ? 9.25 -31.609 -11.969 1 98.62 282 VAL B CA 1
ATOM 5526 C C . VAL B 1 282 ? 10.109 -31.719 -13.219 1 98.62 282 VAL B C 1
ATOM 5528 O O . VAL B 1 282 ? 10.789 -32.719 -13.422 1 98.62 282 VAL B O 1
ATOM 5531 N N . TYR B 1 283 ? 10.078 -30.734 -14.094 1 98.69 283 TYR B N 1
ATOM 5532 C CA . TYR B 1 283 ? 10.953 -30.609 -15.258 1 98.69 283 TYR B CA 1
ATOM 5533 C C . TYR B 1 283 ? 11.578 -29.219 -15.32 1 98.69 283 TYR B C 1
ATOM 5535 O O . TYR B 1 283 ? 10.867 -28.219 -15.359 1 98.69 283 TYR B O 1
ATOM 5543 N N . LEU B 1 284 ? 12.875 -29.203 -15.344 1 98.75 284 LEU B N 1
ATOM 5544 C CA . LEU B 1 284 ? 13.625 -27.953 -15.367 1 98.75 284 LEU B CA 1
ATOM 5545 C C . LEU B 1 284 ? 14.148 -27.656 -16.766 1 98.75 284 LEU B C 1
ATOM 5547 O O . LEU B 1 284 ? 14.727 -28.531 -17.422 1 98.75 284 LEU B O 1
ATOM 5551 N N . ALA B 1 285 ? 13.898 -26.469 -17.266 1 98.62 285 ALA B N 1
ATOM 5552 C CA . ALA B 1 285 ? 14.5 -25.953 -18.5 1 98.62 285 ALA B CA 1
ATOM 5553 C C . ALA B 1 285 ? 15.289 -24.672 -18.25 1 98.62 285 ALA B C 1
ATOM 5555 O O . ALA B 1 285 ? 14.844 -23.812 -17.484 1 98.62 285 ALA B O 1
ATOM 5556 N N . ASP B 1 286 ? 16.453 -24.531 -18.891 1 98.44 286 ASP B N 1
ATOM 5557 C CA . ASP B 1 286 ? 17.344 -23.391 -18.703 1 98.44 286 ASP B CA 1
ATOM 5558 C C . ASP B 1 286 ? 17.422 -22.547 -19.969 1 98.44 286 ASP B C 1
ATOM 5560 O O . ASP B 1 286 ? 17.422 -23.062 -21.078 1 98.44 286 ASP B O 1
ATOM 5564 N N . PHE B 1 287 ? 17.562 -21.281 -19.766 1 98.62 287 PHE B N 1
ATOM 5565 C CA . PHE B 1 287 ? 17.672 -20.328 -20.875 1 98.62 287 PHE B CA 1
ATOM 5566 C C . PHE B 1 287 ? 18.812 -19.344 -20.625 1 98.62 287 PHE B C 1
ATOM 5568 O O . PHE B 1 287 ? 18.625 -18.312 -19.984 1 98.62 287 PHE B O 1
ATOM 5575 N N . GLY B 1 288 ? 19.922 -19.656 -21.203 1 98.12 288 GLY B N 1
ATOM 5576 C CA . GLY B 1 288 ? 21.078 -18.781 -21.125 1 98.12 288 GLY B CA 1
ATOM 5577 C C . GLY B 1 288 ? 20.969 -17.562 -22.031 1 98.12 288 GLY B C 1
ATOM 5578 O O . GLY B 1 288 ? 19.984 -17.422 -22.766 1 98.12 288 GLY B O 1
ATOM 5579 N N . ILE B 1 289 ? 22.016 -16.797 -22.016 1 97.5 289 ILE B N 1
ATOM 5580 C CA . ILE B 1 289 ? 22.016 -15.555 -22.781 1 97.5 289 ILE B CA 1
ATOM 5581 C C . ILE B 1 289 ? 21.797 -15.859 -24.25 1 97.5 289 ILE B C 1
ATOM 5583 O O . ILE B 1 289 ? 22.406 -16.781 -24.812 1 97.5 289 ILE B O 1
ATOM 5587 N N . GLY B 1 290 ? 20.938 -15.141 -24.844 1 97.31 290 GLY B N 1
ATOM 5588 C CA . GLY B 1 290 ? 20.609 -15.328 -26.25 1 97.31 290 GLY B CA 1
ATOM 5589 C C . GLY B 1 290 ? 19.344 -16.156 -26.453 1 97.31 290 GLY B C 1
ATOM 5590 O O . GLY B 1 290 ? 18.844 -16.234 -27.578 1 97.31 290 GLY B O 1
ATOM 5591 N N . ASN B 1 291 ? 18.797 -16.641 -25.375 1 97.75 291 ASN B N 1
ATOM 5592 C CA . ASN B 1 291 ? 17.625 -17.516 -25.484 1 97.75 291 ASN B CA 1
ATOM 5593 C C . ASN B 1 291 ? 16.438 -16.938 -24.719 1 97.75 291 ASN B C 1
ATOM 5595 O O . ASN B 1 291 ? 16.484 -16.828 -23.484 1 97.75 291 ASN B O 1
ATOM 5599 N N . ASN B 1 292 ? 15.398 -16.641 -25.406 1 98.5 292 ASN B N 1
ATOM 5600 C CA . ASN B 1 292 ? 14.133 -16.234 -24.797 1 98.5 292 ASN B CA 1
ATOM 5601 C C . ASN B 1 292 ? 13.234 -17.438 -24.531 1 98.5 292 ASN B C 1
ATOM 5603 O O . ASN B 1 292 ? 13.508 -18.547 -25 1 98.5 292 ASN B O 1
ATOM 5607 N N . SER B 1 293 ? 12.258 -17.219 -23.703 1 98.12 293 SER B N 1
ATOM 5608 C CA . SER B 1 293 ? 11.273 -18.266 -23.438 1 98.12 293 SER B CA 1
ATOM 5609 C C . SER B 1 293 ? 9.891 -17.688 -23.188 1 98.12 293 SER B C 1
ATOM 5611 O O . SER B 1 293 ? 9.766 -16.641 -22.531 1 98.12 293 SER B O 1
ATOM 5613 N N . LEU B 1 294 ? 8.906 -18.281 -23.75 1 98.25 294 LEU B N 1
ATOM 5614 C CA . LEU B 1 294 ? 7.512 -17.969 -23.469 1 98.25 294 LEU B CA 1
ATOM 5615 C C . LEU B 1 294 ? 6.789 -19.172 -22.875 1 98.25 294 LEU B C 1
ATOM 5617 O O . LEU B 1 294 ? 6.902 -20.281 -23.406 1 98.25 294 LEU B O 1
ATOM 5621 N N . HIS B 1 295 ? 6.148 -18.984 -21.797 1 97.94 295 HIS B N 1
ATOM 5622 C CA . HIS B 1 295 ? 5.301 -20.016 -21.219 1 97.94 295 HIS B CA 1
ATOM 5623 C C . HIS B 1 295 ? 3.889 -19.5 -20.969 1 97.94 295 HIS B C 1
ATOM 5625 O O . HIS B 1 295 ? 3.705 -18.359 -20.547 1 97.94 295 HIS B O 1
ATOM 5631 N N . THR B 1 296 ? 2.926 -20.297 -21.266 1 96.88 296 THR B N 1
ATOM 5632 C CA . THR B 1 296 ? 1.524 -19.984 -21.016 1 96.88 296 THR B CA 1
ATOM 5633 C C . THR B 1 296 ? 0.916 -21 -20.031 1 96.88 296 THR B C 1
ATOM 5635 O O . THR B 1 296 ? 1.504 -21.297 -19 1 96.88 296 THR B O 1
ATOM 5638 N N . ASN B 1 297 ? -0.272 -21.562 -20.344 1 95.56 297 ASN B N 1
ATOM 5639 C CA . ASN B 1 297 ? -0.959 -22.391 -19.344 1 95.56 297 ASN B CA 1
ATOM 5640 C C . ASN B 1 297 ? -1.095 -23.828 -19.828 1 95.56 297 ASN B C 1
ATOM 5642 O O . ASN B 1 297 ? -2.146 -24.453 -19.641 1 95.56 297 ASN B O 1
ATOM 5646 N N . ARG B 1 298 ? -0.045 -24.281 -20.453 1 95 298 ARG B N 1
ATOM 5647 C CA . ARG B 1 298 ? -0.021 -25.688 -20.844 1 95 298 ARG B CA 1
ATOM 5648 C C . ARG B 1 298 ? 1.375 -26.281 -20.672 1 95 298 ARG B C 1
ATOM 5650 O O . ARG B 1 298 ? 2.361 -25.547 -20.609 1 95 298 ARG B O 1
ATOM 5657 N N . LEU B 1 299 ? 1.415 -27.609 -20.656 1 96.5 299 LEU B N 1
ATOM 5658 C CA . LEU B 1 299 ? 2.684 -28.312 -20.531 1 96.5 299 LEU B CA 1
ATOM 5659 C C . LEU B 1 299 ? 3.42 -28.344 -21.859 1 96.5 299 LEU B C 1
ATOM 5661 O O . LEU B 1 299 ? 2.816 -28.609 -22.906 1 96.5 299 LEU B O 1
ATOM 5665 N N . LEU B 1 300 ? 4.68 -28.094 -21.797 1 96.44 300 LEU B N 1
ATOM 5666 C CA . LEU B 1 300 ? 5.531 -28.141 -22.984 1 96.44 300 LEU B CA 1
ATOM 5667 C C . LEU B 1 300 ? 6.445 -29.359 -22.938 1 96.44 300 LEU B C 1
ATOM 5669 O O . LEU B 1 300 ? 6.941 -29.812 -23.969 1 96.44 300 LEU B O 1
ATOM 5673 N N . HIS B 1 301 ? 6.668 -29.938 -21.703 1 97.19 301 HIS B N 1
ATOM 5674 C CA . HIS B 1 301 ? 7.68 -30.984 -21.547 1 97.19 301 HIS B CA 1
ATOM 5675 C C . HIS B 1 301 ? 7.117 -32.188 -20.797 1 97.19 301 HIS B C 1
ATOM 5677 O O . HIS B 1 301 ? 7.188 -33.312 -21.281 1 97.19 301 HIS B O 1
ATOM 5683 N N . LEU B 1 302 ? 6.562 -31.922 -19.609 1 97.25 302 LEU B N 1
ATOM 5684 C CA . LEU B 1 302 ? 5.996 -33.031 -18.828 1 97.25 302 LEU B CA 1
ATOM 5685 C C . LEU B 1 302 ? 4.766 -33.594 -19.531 1 97.25 302 LEU B C 1
ATOM 5687 O O . LEU B 1 302 ? 4.086 -32.906 -20.281 1 97.25 302 LEU B O 1
ATOM 5691 N N . LYS B 1 303 ? 4.586 -34.875 -19.266 1 95.25 303 LYS B N 1
ATOM 5692 C CA . LYS B 1 303 ? 3.395 -35.562 -19.781 1 95.25 303 LYS B CA 1
ATOM 5693 C C . LYS B 1 303 ? 2.416 -35.875 -18.656 1 95.25 303 LYS B C 1
ATOM 5695 O O . LYS B 1 303 ? 2.637 -36.781 -17.875 1 95.25 303 LYS B O 1
ATOM 5700 N N . TYR B 1 304 ? 1.436 -35.125 -18.547 1 94.81 304 TYR B N 1
ATOM 5701 C CA . TYR B 1 304 ? 0.312 -35.281 -17.641 1 94.81 304 TYR B CA 1
ATOM 5702 C C . TYR B 1 304 ? -0.987 -34.844 -18.281 1 94.81 304 TYR B C 1
ATOM 5704 O O . TYR B 1 304 ? -1.006 -33.844 -19 1 94.81 304 TYR B O 1
ATOM 5712 N N . PRO B 1 305 ? -2.047 -35.594 -18.109 1 92.94 305 PRO B N 1
ATOM 5713 C CA . PRO B 1 305 ? -3.285 -35.188 -18.766 1 92.94 305 PRO B CA 1
ATOM 5714 C C . PRO B 1 305 ? -3.729 -33.781 -18.391 1 92.94 305 PRO B C 1
ATOM 5716 O O . PRO B 1 305 ? -3.756 -33.406 -17.219 1 92.94 305 PRO B O 1
ATOM 5719 N N . GLU B 1 306 ? -4.035 -32.938 -19.391 1 92.75 306 GLU B N 1
ATOM 5720 C CA . GLU B 1 306 ? -4.512 -31.562 -19.203 1 92.75 306 GLU B CA 1
ATOM 5721 C C . GLU B 1 306 ? -5.969 -31.422 -19.609 1 92.75 306 GLU B C 1
ATOM 5723 O O . GLU B 1 306 ? -6.48 -32.219 -20.391 1 92.75 306 GLU B O 1
ATOM 5728 N N . LEU B 1 307 ? -6.59 -30.453 -19.078 1 84.62 307 LEU B N 1
ATOM 5729 C CA . LEU B 1 307 ? -7.961 -30.156 -19.484 1 84.62 307 LEU B CA 1
ATOM 5730 C C . LEU B 1 307 ? -7.996 -29.547 -20.891 1 84.62 307 LEU B C 1
ATOM 5732 O O . LEU B 1 307 ? -7.18 -28.688 -21.203 1 84.62 307 LEU B O 1
ATOM 5736 N N . ASP B 1 308 ? -8.812 -30.156 -21.672 1 74.44 308 ASP B N 1
ATOM 5737 C CA . ASP B 1 308 ? -9.016 -29.625 -23.016 1 74.44 308 ASP B CA 1
A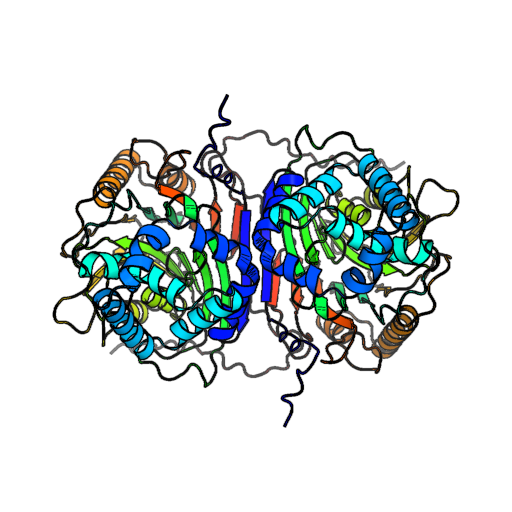TOM 5738 C C . ASP B 1 308 ? -10.133 -28.578 -23.031 1 74.44 308 ASP B C 1
ATOM 5740 O O . ASP B 1 308 ? -11.242 -28.859 -23.5 1 74.44 308 ASP B O 1
ATOM 5744 N N . GLU B 1 309 ? -9.891 -27.484 -22.453 1 78.44 309 GLU B N 1
ATOM 5745 C CA . GLU B 1 309 ? -10.852 -26.391 -22.344 1 78.44 309 GLU B CA 1
ATOM 5746 C C . GLU B 1 309 ? -10.273 -25.078 -22.875 1 78.44 309 GLU B C 1
ATOM 5748 O O . GLU B 1 309 ? -9.258 -25.094 -23.578 1 78.44 309 GLU B O 1
ATOM 5753 N N . ALA B 1 310 ? -11.031 -24.109 -22.797 1 73.69 310 ALA B N 1
ATOM 5754 C CA . ALA B 1 310 ? -10.719 -22.797 -23.328 1 73.69 310 ALA B CA 1
ATOM 5755 C C . ALA B 1 310 ? -9.32 -22.344 -22.906 1 73.69 310 ALA B C 1
ATOM 5757 O O . ALA B 1 310 ? -8.609 -21.703 -23.688 1 73.69 310 ALA B O 1
ATOM 5758 N N . ALA B 1 311 ? -8.883 -22.828 -21.812 1 73.75 311 ALA B N 1
ATOM 5759 C CA . ALA B 1 311 ? -7.57 -22.422 -21.328 1 73.75 311 ALA B CA 1
ATOM 5760 C C . ALA B 1 311 ? -6.457 -23.016 -22.203 1 73.75 311 ALA B C 1
ATOM 5762 O O . ALA B 1 311 ? -5.453 -22.344 -22.469 1 73.75 311 ALA B O 1
ATOM 5763 N N . TYR B 1 312 ? -6.609 -24.188 -22.594 1 82.06 312 TYR B N 1
ATOM 5764 C CA . TYR B 1 312 ? -5.625 -24.828 -23.453 1 82.06 312 TYR B CA 1
ATOM 5765 C C . TYR B 1 312 ? -5.566 -24.156 -24.812 1 82.06 312 TYR B C 1
ATOM 5767 O O . TYR B 1 312 ? -4.488 -23.797 -25.297 1 82.06 312 TYR B O 1
ATOM 5775 N N . GLY B 1 313 ? -6.723 -23.922 -25.391 1 85.38 313 GLY B N 1
ATOM 5776 C CA . GLY B 1 313 ? -6.789 -23.25 -26.672 1 85.38 313 GLY B CA 1
ATOM 5777 C C . GLY B 1 313 ? -6.234 -21.828 -26.625 1 85.38 313 GLY B C 1
ATOM 5778 O O . GLY B 1 313 ? -5.551 -21.391 -27.562 1 85.38 313 GLY B O 1
ATOM 5779 N N . SER B 1 314 ? -6.57 -21.188 -25.562 1 90.5 314 SER B N 1
ATOM 5780 C CA . SER B 1 314 ? -6.055 -19.844 -25.391 1 90.5 314 SER B CA 1
ATOM 5781 C C . SER B 1 314 ? -4.531 -19.828 -25.312 1 90.5 314 SER B C 1
ATOM 5783 O O . SER B 1 314 ? -3.879 -18.906 -25.812 1 90.5 314 SER B O 1
ATOM 5785 N N . SER B 1 315 ? -3.961 -20.797 -24.672 1 93.25 315 SER B N 1
ATOM 5786 C CA . SER B 1 315 ? -2.508 -20.922 -24.594 1 93.25 315 SER B CA 1
ATOM 5787 C C . SER B 1 315 ? -1.893 -21.078 -25.984 1 93.25 315 SER B C 1
ATOM 5789 O O . SER B 1 315 ? -0.909 -20.422 -26.312 1 93.25 315 SER B O 1
ATOM 5791 N N . LEU B 1 316 ? -2.492 -21.938 -26.75 1 93.56 316 LEU B N 1
ATOM 5792 C CA . LEU B 1 316 ? -2 -22.172 -28.109 1 93.56 316 LEU B CA 1
ATOM 5793 C C . LEU B 1 316 ? -2.057 -20.891 -28.938 1 93.56 316 LEU B C 1
ATOM 5795 O O . LEU B 1 316 ? -1.133 -20.594 -29.703 1 93.56 316 LEU B O 1
ATOM 5799 N N . SER B 1 317 ? -3.135 -20.203 -28.766 1 93.5 317 SER B N 1
ATOM 5800 C CA . SER B 1 317 ? -3.309 -18.969 -29.516 1 93.5 317 SER B CA 1
ATOM 5801 C C . SER B 1 317 ? -2.236 -17.953 -29.141 1 93.5 317 SER B C 1
ATOM 5803 O O . SER B 1 317 ? -1.633 -17.328 -30.016 1 93.5 317 SER B O 1
ATOM 5805 N N . ARG B 1 318 ? -1.982 -17.766 -27.906 1 95.75 318 ARG B N 1
ATOM 5806 C CA . ARG B 1 318 ? -1.005 -16.781 -27.422 1 95.75 318 ARG B CA 1
ATOM 5807 C C . ARG B 1 318 ? 0.41 -17.203 -27.828 1 95.75 318 ARG B C 1
ATOM 5809 O O . ARG B 1 318 ? 1.227 -16.344 -28.188 1 95.75 318 ARG B O 1
ATOM 5816 N N . GLU B 1 319 ? 0.698 -18.484 -27.812 1 95.88 319 GLU B N 1
ATOM 5817 C CA . GLU B 1 319 ? 1.987 -18.984 -28.281 1 95.88 319 GLU B CA 1
ATOM 5818 C C . GLU B 1 319 ? 2.18 -18.719 -29.766 1 95.88 319 GLU B C 1
ATOM 5820 O O . GLU B 1 319 ? 3.258 -18.297 -30.203 1 95.88 319 GLU B O 1
ATOM 5825 N N . SER B 1 320 ? 1.135 -18.984 -30.484 1 95.69 320 SER B N 1
ATOM 5826 C CA . SER B 1 320 ? 1.183 -18.75 -31.922 1 95.69 320 SER B CA 1
ATOM 5827 C C . SER B 1 320 ? 1.4 -17.281 -32.219 1 95.69 320 SER B C 1
ATOM 5829 O O . SER B 1 320 ? 2.17 -16.938 -33.125 1 95.69 320 SER B O 1
ATOM 5831 N N . ARG B 1 321 ? 0.732 -16.453 -31.516 1 95.75 321 ARG B N 1
ATOM 5832 C CA . ARG B 1 321 ? 0.877 -15.023 -31.719 1 95.75 321 ARG B CA 1
ATOM 5833 C C . ARG B 1 321 ? 2.309 -14.57 -31.453 1 95.75 321 ARG B C 1
ATOM 5835 O O . ARG B 1 321 ? 2.859 -13.758 -32.188 1 95.75 321 ARG B O 1
ATOM 5842 N N . TYR B 1 322 ? 2.871 -15.062 -30.438 1 96.94 322 TYR B N 1
ATOM 5843 C CA . TYR B 1 322 ? 4.258 -14.742 -30.125 1 96.94 322 TYR B CA 1
ATOM 5844 C C . TYR B 1 322 ? 5.184 -15.141 -31.266 1 96.94 322 TYR B C 1
ATOM 5846 O O . TYR B 1 322 ? 6.059 -14.367 -31.672 1 96.94 322 TYR B O 1
ATOM 5854 N N . LYS B 1 323 ? 4.988 -16.297 -31.766 1 96.62 323 LYS B N 1
ATOM 5855 C CA . LYS B 1 323 ? 5.809 -16.781 -32.875 1 96.62 323 LYS B CA 1
ATOM 5856 C C . LYS B 1 323 ? 5.676 -15.859 -34.094 1 96.62 323 LYS B C 1
ATOM 5858 O O . LYS B 1 323 ? 6.664 -15.578 -34.781 1 96.62 323 LYS B O 1
ATOM 5863 N N . GLN B 1 324 ? 4.512 -15.453 -34.312 1 96.5 324 GLN B N 1
ATOM 5864 C CA . GLN B 1 324 ? 4.273 -14.555 -35.438 1 96.5 324 GLN B CA 1
ATOM 5865 C C . GLN B 1 324 ? 4.98 -13.219 -35.219 1 96.5 324 GLN B C 1
ATOM 5867 O O . GLN B 1 324 ? 5.605 -12.688 -36.156 1 96.5 324 GLN B O 1
ATOM 5872 N N . MET B 1 325 ? 4.848 -12.773 -34.031 1 95.94 325 MET B N 1
ATOM 5873 C CA . MET B 1 325 ? 5.383 -11.445 -33.719 1 95.94 325 MET B CA 1
ATOM 5874 C C . MET B 1 325 ? 6.906 -11.461 -33.719 1 95.94 325 MET B C 1
ATOM 5876 O O . MET B 1 325 ? 7.539 -10.422 -33.969 1 95.94 325 MET B O 1
ATOM 5880 N N . THR B 1 326 ? 7.445 -12.641 -33.5 1 96.19 326 THR B N 1
ATOM 5881 C CA . THR B 1 326 ? 8.898 -12.711 -33.406 1 96.19 326 THR B CA 1
ATOM 5882 C C . THR B 1 326 ? 9.492 -13.508 -34.562 1 96.19 326 THR B C 1
ATOM 5884 O O . THR B 1 326 ? 10.633 -13.961 -34.469 1 96.19 326 THR B O 1
ATOM 5887 N N . ALA B 1 327 ? 8.812 -13.727 -35.562 1 95.5 327 ALA B N 1
ATOM 5888 C CA . ALA B 1 327 ? 9.242 -14.523 -36.719 1 95.5 327 ALA B CA 1
ATOM 5889 C C . ALA B 1 327 ? 10.461 -13.906 -37.375 1 95.5 327 ALA B C 1
ATOM 5891 O O . ALA B 1 327 ? 11.352 -14.617 -37.844 1 95.5 327 ALA B O 1
ATOM 5892 N N . ASN B 1 328 ? 10.547 -12.617 -37.438 1 94.5 328 ASN B N 1
ATOM 5893 C CA . ASN B 1 328 ? 11.625 -11.969 -38.156 1 94.5 328 ASN B CA 1
ATOM 5894 C C . ASN B 1 328 ? 12.484 -11.094 -37.25 1 94.5 328 ASN B C 1
ATOM 5896 O O . ASN B 1 328 ? 13.32 -10.32 -37.75 1 94.5 328 ASN B O 1
ATOM 5900 N N . LYS B 1 329 ? 12.156 -11.172 -36 1 94 329 LYS B N 1
ATOM 5901 C CA . LYS B 1 329 ? 12.961 -10.398 -35.062 1 94 329 LYS B CA 1
ATOM 5902 C C . LYS B 1 329 ? 12.938 -11.039 -33.688 1 94 329 LYS B C 1
ATOM 5904 O O . LYS B 1 329 ? 11.914 -11.562 -33.25 1 94 329 LYS B O 1
ATOM 5909 N N . THR B 1 330 ? 14.086 -11.023 -33.125 1 95.19 330 THR B N 1
ATOM 5910 C CA . THR B 1 330 ? 14.188 -11.492 -31.734 1 95.19 330 THR B CA 1
ATOM 5911 C C . THR B 1 330 ? 13.766 -10.391 -30.766 1 95.19 330 THR B C 1
ATOM 5913 O O . THR B 1 330 ? 14.203 -9.25 -30.875 1 95.19 330 THR B O 1
ATOM 5916 N N . ALA B 1 331 ? 12.852 -10.688 -29.844 1 97.06 331 ALA B N 1
ATOM 5917 C CA . ALA B 1 331 ? 12.539 -9.734 -28.781 1 97.06 331 ALA B CA 1
ATOM 5918 C C . ALA B 1 331 ? 13.758 -9.477 -27.906 1 97.06 331 ALA B C 1
ATOM 5920 O O . ALA B 1 331 ? 14.352 -10.406 -27.359 1 97.06 331 ALA B O 1
ATOM 5921 N N . ALA B 1 332 ? 14.156 -8.203 -27.766 1 97.62 332 ALA B N 1
ATOM 5922 C CA . ALA B 1 332 ? 15.438 -7.953 -27.109 1 97.62 332 ALA B CA 1
ATOM 5923 C C . ALA B 1 332 ? 15.383 -6.68 -26.266 1 97.62 332 ALA B C 1
ATOM 5925 O O . ALA B 1 332 ? 16.422 -6.168 -25.844 1 97.62 332 ALA B O 1
ATOM 5926 N N . SER B 1 333 ? 14.18 -6.141 -26.047 1 95.81 333 SER B N 1
ATOM 5927 C CA . SER B 1 333 ? 14.047 -4.902 -25.281 1 95.81 333 SER B CA 1
ATOM 5928 C C . SER B 1 333 ? 12.75 -4.891 -24.469 1 95.81 333 SER B C 1
ATOM 5930 O O . SER B 1 333 ? 11.891 -5.746 -24.656 1 95.81 333 SER B O 1
ATOM 5932 N N . ILE B 1 334 ? 12.734 -3.936 -23.609 1 95.94 334 ILE B N 1
ATOM 5933 C CA . ILE B 1 334 ? 11.508 -3.771 -22.828 1 95.94 334 ILE B CA 1
ATOM 5934 C C . ILE B 1 334 ? 10.359 -3.391 -23.766 1 95.94 334 ILE B C 1
ATOM 5936 O O . ILE B 1 334 ? 9.219 -3.801 -23.547 1 95.94 334 ILE B O 1
ATOM 5940 N N . GLN B 1 335 ? 10.625 -2.627 -24.781 1 94.62 335 GLN B N 1
ATOM 5941 C CA . GLN B 1 335 ? 9.602 -2.271 -25.766 1 94.62 335 GLN B CA 1
ATOM 5942 C C . GLN B 1 335 ? 9.047 -3.514 -26.453 1 94.62 335 GLN B C 1
ATOM 5944 O O . GLN B 1 335 ? 7.832 -3.641 -26.625 1 94.62 335 GLN B O 1
ATOM 5949 N N . ASP B 1 336 ? 9.984 -4.395 -26.828 1 96.5 336 ASP B N 1
ATOM 5950 C CA . ASP B 1 336 ? 9.555 -5.648 -27.438 1 96.5 336 ASP B CA 1
ATOM 5951 C C . ASP B 1 336 ? 8.672 -6.453 -26.484 1 96.5 336 ASP B C 1
ATOM 5953 O O . ASP B 1 336 ? 7.664 -7.035 -26.906 1 96.5 336 ASP B O 1
ATOM 5957 N N . MET B 1 337 ? 9.086 -6.5 -25.25 1 97.19 337 MET B N 1
ATOM 5958 C CA . MET B 1 337 ? 8.328 -7.203 -24.234 1 97.19 337 MET B CA 1
ATOM 5959 C C . MET B 1 337 ? 6.91 -6.645 -24.125 1 97.19 337 MET B C 1
ATOM 5961 O O . MET B 1 337 ? 5.938 -7.406 -24.109 1 97.19 337 MET B O 1
ATOM 5965 N N . LEU B 1 338 ? 6.773 -5.328 -24.062 1 97.06 338 LEU B N 1
ATOM 5966 C CA . LEU B 1 338 ? 5.477 -4.676 -23.906 1 97.06 338 LEU B CA 1
ATOM 5967 C C . LEU B 1 338 ? 4.617 -4.863 -25.156 1 97.06 338 LEU B C 1
ATOM 5969 O O . LEU B 1 338 ? 3.393 -4.977 -25.047 1 97.06 338 LEU B O 1
ATOM 5973 N N . GLU B 1 339 ? 5.238 -4.898 -26.266 1 96.12 339 GLU B N 1
ATOM 5974 C CA . GLU B 1 339 ? 4.496 -5.148 -27.5 1 96.12 339 GLU B CA 1
ATOM 5975 C C . GLU B 1 339 ? 3.883 -6.547 -27.5 1 96.12 339 GLU B C 1
ATOM 5977 O O . GLU B 1 339 ? 2.752 -6.734 -27.938 1 96.12 339 GLU B O 1
ATOM 5982 N N . VAL B 1 340 ? 4.66 -7.461 -27 1 97.25 340 VAL B N 1
ATOM 5983 C CA . VAL B 1 340 ? 4.188 -8.844 -26.969 1 97.25 340 VAL B CA 1
ATOM 5984 C C . VAL B 1 340 ? 3.121 -9.008 -25.891 1 97.25 340 VAL B C 1
ATOM 5986 O O . VAL B 1 340 ? 2.002 -9.438 -26.172 1 97.25 340 VAL B O 1
ATOM 5989 N N . LEU B 1 341 ? 3.412 -8.594 -24.672 1 97.69 341 LEU B N 1
ATOM 5990 C CA . LEU B 1 341 ? 2.537 -8.867 -23.531 1 97.69 341 LEU B CA 1
ATOM 5991 C C . LEU B 1 341 ? 1.34 -7.918 -23.531 1 97.69 341 LEU B C 1
ATOM 5993 O O . LEU B 1 341 ? 0.338 -8.18 -22.859 1 97.69 341 LEU B O 1
ATOM 5997 N N . GLY B 1 342 ? 1.45 -6.855 -24.281 1 96.25 342 GLY B N 1
ATOM 5998 C CA . GLY B 1 342 ? 0.348 -5.914 -24.406 1 96.25 342 GLY B CA 1
ATOM 5999 C C . GLY B 1 342 ? -0.496 -6.152 -25.641 1 96.25 342 GLY B C 1
ATOM 6000 O O . GLY B 1 342 ? -1.441 -5.406 -25.906 1 96.25 342 GLY B O 1
ATOM 6001 N N . ASN B 1 343 ? -0.185 -7.176 -26.375 1 95.62 343 ASN B N 1
ATOM 6002 C CA . ASN B 1 343 ? -0.859 -7.402 -27.656 1 95.62 343 ASN B CA 1
ATOM 6003 C C . ASN B 1 343 ? -2.328 -7.758 -27.453 1 95.62 343 ASN B C 1
ATOM 6005 O O . ASN B 1 343 ? -2.65 -8.695 -26.719 1 95.62 343 ASN B O 1
ATOM 6009 N N . ARG B 1 344 ? -3.178 -7.129 -28.109 1 92.75 344 ARG B N 1
ATOM 6010 C CA . ARG B 1 344 ? -4.617 -7.309 -27.953 1 92.75 344 ARG B CA 1
ATOM 6011 C C . ARG B 1 344 ? -5.227 -7.91 -29.219 1 92.75 344 ARG B C 1
ATOM 6013 O O . ARG B 1 344 ? -6.449 -8.055 -29.312 1 92.75 344 ARG B O 1
ATOM 6020 N N . GLU B 1 345 ? -4.352 -8.258 -30.016 1 87.88 345 GLU B N 1
ATOM 6021 C CA . GLU B 1 345 ? -4.84 -8.805 -31.281 1 87.88 345 GLU B CA 1
ATOM 6022 C C . GLU B 1 345 ? -5.141 -10.297 -31.141 1 87.88 345 GLU B C 1
ATOM 6024 O O . GLU B 1 345 ? -4.871 -10.906 -30.109 1 87.88 345 GLU B O 1
ATOM 6029 N N . ASP B 1 346 ? -5.84 -10.953 -32.125 1 81.25 346 ASP B N 1
ATOM 6030 C CA . ASP B 1 346 ? -6.133 -12.375 -32.219 1 81.25 346 ASP B CA 1
ATOM 6031 C C . ASP B 1 346 ? -7.316 -12.773 -31.359 1 81.25 346 ASP B C 1
ATOM 6033 O O . ASP B 1 346 ? -7.18 -13.594 -30.453 1 81.25 346 ASP B O 1
ATOM 6037 N N . ASP B 1 347 ? -8.328 -12.219 -31.594 1 82.5 347 ASP B N 1
ATOM 6038 C CA . ASP B 1 347 ? -9.586 -12.625 -30.953 1 82.5 347 ASP B CA 1
ATOM 6039 C C . ASP B 1 347 ? -9.891 -14.094 -31.234 1 82.5 347 ASP B C 1
ATOM 6041 O O . ASP B 1 347 ? -9.625 -14.594 -32.312 1 82.5 347 ASP B O 1
ATOM 6045 N N . PRO B 1 348 ? -10.25 -14.82 -30.328 1 85.44 348 PRO B N 1
ATOM 6046 C CA . PRO B 1 348 ? -10.852 -14.367 -29.078 1 85.44 348 PRO B CA 1
ATOM 6047 C C . PRO B 1 348 ? -9.883 -14.43 -27.906 1 85.44 348 PRO B C 1
ATOM 6049 O O . PRO B 1 348 ? -10.25 -14.109 -26.766 1 85.44 348 PRO B O 1
ATOM 6052 N N . TRP B 1 349 ? -8.617 -14.797 -28.188 1 88.94 349 TRP B N 1
ATOM 6053 C CA . TRP B 1 349 ? -7.723 -15.023 -27.062 1 88.94 349 TRP B CA 1
ATOM 6054 C C . TRP B 1 349 ? -6.426 -14.234 -27.219 1 88.94 349 TRP B C 1
ATOM 6056 O O . TRP B 1 349 ? -5.363 -14.82 -27.453 1 88.94 349 TRP B O 1
ATOM 6066 N N . PRO B 1 350 ? -6.523 -12.961 -27.016 1 92.94 350 PRO B N 1
ATOM 6067 C CA . PRO B 1 350 ? -5.297 -12.156 -27.078 1 92.94 350 PRO B CA 1
ATOM 6068 C C . PRO B 1 350 ? -4.387 -12.359 -25.875 1 92.94 350 PRO B C 1
ATOM 6070 O O . PRO B 1 350 ? -4.805 -12.945 -24.875 1 92.94 350 PRO B O 1
ATOM 6073 N N . VAL B 1 351 ? -3.191 -11.914 -26.016 1 95.56 351 VAL B N 1
ATOM 6074 C CA . VAL B 1 351 ? -2.248 -11.984 -24.906 1 95.56 351 VAL B CA 1
ATOM 6075 C C . VAL B 1 351 ? -2.707 -11.062 -23.766 1 95.56 351 VAL B C 1
ATOM 6077 O O . VAL B 1 351 ? -2.729 -11.461 -22.609 1 95.56 351 VAL B O 1
ATOM 6080 N N . PHE B 1 352 ? -3.074 -9.859 -24.141 1 95.25 352 PHE B N 1
ATOM 6081 C CA . PHE B 1 352 ? -3.662 -8.93 -23.188 1 95.25 352 PHE B CA 1
ATOM 6082 C C . PHE B 1 352 ? -5.16 -8.781 -23.422 1 95.25 352 PHE B C 1
ATOM 6084 O O . PHE B 1 352 ? -5.586 -8.281 -24.453 1 95.25 352 PHE B O 1
ATOM 6091 N N . SER B 1 353 ? -5.891 -9.18 -22.438 1 91.56 353 SER B N 1
ATOM 6092 C CA . SER B 1 353 ? -7.344 -9.172 -22.578 1 91.56 353 SER B CA 1
ATOM 6093 C C . SER B 1 353 ? -7.984 -8.188 -21.594 1 91.56 353 SER B C 1
ATOM 6095 O O . SER B 1 353 ? -7.82 -8.312 -20.391 1 91.56 353 SER B O 1
ATOM 6097 N N . ASP B 1 354 ? -8.75 -7.164 -22.109 1 88.25 354 ASP B N 1
ATOM 6098 C CA . ASP B 1 354 ? -9.414 -6.207 -21.219 1 88.25 354 ASP B CA 1
ATOM 6099 C C . ASP B 1 354 ? -10.781 -5.805 -21.781 1 88.25 354 ASP B C 1
ATOM 6101 O O . ASP B 1 354 ? -11.227 -4.668 -21.594 1 88.25 354 ASP B O 1
ATOM 6105 N N . LYS B 1 355 ? -11.336 -6.688 -22.469 1 84.31 355 LYS B N 1
ATOM 6106 C CA . LYS B 1 355 ? -12.672 -6.418 -22.984 1 84.31 355 LYS B CA 1
ATOM 6107 C C . LYS B 1 355 ? -13.695 -6.379 -21.844 1 84.31 355 LYS B C 1
ATOM 6109 O O . LYS B 1 355 ? -13.625 -7.176 -20.906 1 84.31 355 LYS B O 1
ATOM 6114 N N . PRO B 1 356 ? -14.617 -5.441 -21.906 1 80.44 356 PRO B N 1
ATOM 6115 C CA . PRO B 1 356 ? -15.555 -5.227 -20.797 1 80.44 356 PRO B CA 1
ATOM 6116 C C . PRO B 1 356 ? -16.422 -6.457 -20.516 1 80.44 356 PRO B C 1
ATOM 6118 O O . PRO B 1 356 ? -16.75 -6.727 -19.359 1 80.44 356 PRO B O 1
ATOM 6121 N N . ASP B 1 357 ? -16.75 -7.289 -21.453 1 80.56 357 ASP B N 1
ATOM 6122 C CA . ASP B 1 357 ? -17.656 -8.414 -21.234 1 80.56 357 ASP B CA 1
ATOM 6123 C C . ASP B 1 357 ? -16.891 -9.734 -21.203 1 80.56 357 ASP B C 1
ATOM 6125 O O . ASP B 1 357 ? -17.5 -10.805 -21.203 1 80.56 357 ASP B O 1
ATOM 6129 N N . ALA B 1 358 ? -15.617 -9.578 -21.078 1 83.38 358 ALA B N 1
ATOM 6130 C CA . ALA B 1 358 ? -14.828 -10.805 -21.078 1 83.38 358 ALA B CA 1
ATOM 6131 C C . ALA B 1 358 ? -14.938 -11.531 -19.734 1 83.38 358 ALA B C 1
ATOM 6133 O O . ALA B 1 358 ? -14.984 -10.898 -18.672 1 83.38 358 ALA B O 1
ATOM 6134 N N . ARG B 1 359 ? -15.023 -12.812 -19.75 1 86 359 ARG B N 1
ATOM 6135 C CA . ARG B 1 359 ? -15.031 -13.625 -18.531 1 86 359 ARG B CA 1
ATOM 6136 C C . ARG B 1 359 ? -13.688 -13.562 -17.812 1 86 359 ARG B C 1
ATOM 6138 O O . ARG B 1 359 ? -13.633 -13.578 -16.578 1 86 359 ARG B O 1
ATOM 6145 N N . VAL B 1 360 ? -12.656 -13.562 -18.609 1 90.38 360 VAL B N 1
ATOM 6146 C CA . VAL B 1 360 ? -11.289 -13.492 -18.109 1 90.38 360 VAL B CA 1
ATOM 6147 C C . VAL B 1 360 ? -10.625 -12.211 -18.609 1 90.38 360 VAL B C 1
ATOM 6149 O O . VAL B 1 360 ? -10.812 -11.812 -19.766 1 90.38 360 VAL B O 1
ATOM 6152 N N . SER B 1 361 ? -9.922 -11.516 -17.734 1 92.25 361 SER B N 1
ATOM 6153 C CA . SER B 1 361 ? -9.219 -10.281 -18.062 1 92.25 361 SER B CA 1
ATOM 6154 C C . SER B 1 361 ? -7.789 -10.305 -17.547 1 92.25 361 SER B C 1
ATOM 6156 O O . SER B 1 361 ? -7.492 -10.984 -16.562 1 92.25 361 SER B O 1
ATOM 6158 N N . THR B 1 362 ? -6.918 -9.617 -18.312 1 95.81 362 THR B N 1
ATOM 6159 C CA . THR B 1 362 ? -5.617 -9.305 -17.734 1 95.81 362 THR B CA 1
ATOM 6160 C C . THR B 1 362 ? -5.75 -8.258 -16.625 1 95.81 362 THR B C 1
ATOM 6162 O O . THR B 1 362 ? -6.074 -7.098 -16.906 1 95.81 362 THR B O 1
ATOM 6165 N N . ILE B 1 363 ? -5.469 -8.648 -15.43 1 95.69 363 ILE B N 1
ATOM 6166 C CA . ILE B 1 363 ? -5.746 -7.746 -14.312 1 95.69 363 ILE B CA 1
ATOM 6167 C C . ILE B 1 363 ? -4.473 -6.992 -13.93 1 95.69 363 ILE B C 1
ATOM 6169 O O . ILE B 1 363 ? -4.535 -5.961 -13.258 1 95.69 363 ILE B O 1
ATOM 6173 N N . ASN B 1 364 ? -3.363 -7.5 -14.375 1 96.88 364 ASN B N 1
ATOM 6174 C CA . ASN B 1 364 ? -2.064 -6.895 -14.102 1 96.88 364 ASN B CA 1
ATOM 6175 C C . ASN B 1 364 ? -1.006 -7.359 -15.094 1 96.88 364 ASN B C 1
ATOM 6177 O O . ASN B 1 364 ? -1.019 -8.516 -15.523 1 96.88 364 ASN B O 1
ATOM 6181 N N . LEU B 1 365 ? -0.215 -6.484 -15.5 1 97.81 365 LEU B N 1
ATOM 6182 C CA . LEU B 1 365 ? 1.028 -6.797 -16.203 1 97.81 365 LEU B CA 1
ATOM 6183 C C . LEU B 1 365 ? 2.236 -6.352 -15.383 1 97.81 365 LEU B C 1
ATOM 6185 O O . LEU B 1 365 ? 2.367 -5.168 -15.062 1 97.81 365 LEU B O 1
ATOM 6189 N N . GLY B 1 366 ? 3.064 -7.281 -15 1 98.12 366 GLY B N 1
ATOM 6190 C CA . GLY B 1 366 ? 4.297 -6.98 -14.289 1 98.12 366 GLY B CA 1
ATOM 6191 C C . GLY B 1 366 ? 5.543 -7.297 -15.086 1 98.12 366 GLY B C 1
ATOM 6192 O O . GLY B 1 366 ? 5.633 -8.359 -15.711 1 98.12 366 GLY B O 1
ATOM 6193 N N . VAL B 1 367 ? 6.496 -6.359 -15.094 1 98.31 367 VAL B N 1
ATOM 6194 C CA . VAL B 1 367 ? 7.773 -6.578 -15.766 1 98.31 367 VAL B CA 1
ATOM 6195 C C . VAL B 1 367 ? 8.914 -6.383 -14.773 1 98.31 367 VAL B C 1
ATOM 6197 O O . VAL B 1 367 ? 9.086 -5.297 -14.211 1 98.31 367 VAL B O 1
ATOM 6200 N N . PHE B 1 368 ? 9.664 -7.469 -14.609 1 98.56 368 PHE B N 1
ATOM 6201 C CA . PHE B 1 368 ? 10.891 -7.43 -13.82 1 98.56 368 PHE B CA 1
ATOM 6202 C C . PHE B 1 368 ? 12.094 -7.156 -14.703 1 98.56 368 PHE B C 1
ATOM 6204 O O . PHE B 1 368 ? 12.391 -7.93 -15.617 1 98.56 368 PHE B O 1
ATOM 6211 N N . ASP B 1 369 ? 12.742 -6.07 -14.484 1 97.88 369 ASP B N 1
ATOM 6212 C CA . ASP B 1 369 ? 13.992 -5.746 -15.156 1 97.88 369 ASP B CA 1
ATOM 6213 C C . ASP B 1 369 ? 15.195 -6.09 -14.281 1 97.88 369 ASP B C 1
ATOM 6215 O O . ASP B 1 369 ? 15.469 -5.395 -13.297 1 97.88 369 ASP B O 1
ATOM 6219 N N . PHE B 1 370 ? 15.906 -7.094 -14.68 1 98 370 PHE B N 1
ATOM 6220 C CA . PHE B 1 370 ? 16.984 -7.621 -13.844 1 98 370 PHE B CA 1
ATOM 6221 C C . PHE B 1 370 ? 18.188 -6.699 -13.875 1 98 370 PHE B C 1
ATOM 6223 O O . PHE B 1 370 ? 19.016 -6.719 -12.961 1 98 370 PHE B O 1
ATOM 6230 N N . ASN B 1 371 ? 18.344 -5.949 -14.93 1 96.69 371 ASN B N 1
ATOM 6231 C CA . ASN B 1 371 ? 19.453 -5.012 -15.023 1 96.69 371 ASN B CA 1
ATOM 6232 C C . ASN B 1 371 ? 19.188 -3.744 -14.219 1 96.69 371 ASN B C 1
ATOM 6234 O O . ASN B 1 371 ? 20.047 -3.307 -13.445 1 96.69 371 ASN B O 1
ATOM 6238 N N . LYS B 1 372 ? 18 -3.199 -14.359 1 94.12 372 LYS B N 1
ATOM 6239 C CA . LYS B 1 372 ? 17.641 -1.985 -13.633 1 94.12 372 LYS B CA 1
ATOM 6240 C C . LYS B 1 372 ? 17.203 -2.307 -12.211 1 94.12 372 LYS B C 1
ATOM 6242 O O . LYS B 1 372 ? 17.109 -1.415 -11.367 1 94.12 372 LYS B O 1
ATOM 6247 N N . LYS B 1 373 ? 16.891 -3.52 -11.977 1 95.75 373 LYS B N 1
ATOM 6248 C CA . LYS B 1 373 ? 16.406 -4.016 -10.695 1 95.75 373 LYS B CA 1
ATOM 6249 C C . LYS B 1 373 ? 15.117 -3.299 -10.281 1 95.75 373 LYS B C 1
ATOM 6251 O O . LYS B 1 373 ? 15.023 -2.777 -9.172 1 95.75 373 LYS B O 1
ATOM 6256 N N . THR B 1 374 ? 14.164 -3.375 -11.18 1 95.25 374 THR B N 1
ATOM 6257 C CA . THR B 1 374 ? 12.875 -2.75 -10.938 1 95.25 374 THR B CA 1
ATOM 6258 C C . THR B 1 374 ? 11.734 -3.697 -11.305 1 95.25 374 THR B C 1
ATOM 6260 O O . THR B 1 374 ? 11.898 -4.566 -12.164 1 95.25 374 THR B O 1
ATOM 6263 N N . TRP B 1 375 ? 10.703 -3.617 -10.641 1 97.25 375 TRP B N 1
ATOM 6264 C CA . TRP B 1 375 ? 9.422 -4.254 -10.922 1 97.25 375 TRP B CA 1
ATOM 6265 C C . TRP B 1 375 ? 8.367 -3.215 -11.312 1 97.25 375 TRP B C 1
ATOM 6267 O O . TRP B 1 375 ? 7.871 -2.477 -10.461 1 97.25 375 TRP B O 1
ATOM 6277 N N . THR B 1 376 ? 8.055 -3.105 -12.617 1 96.69 376 THR B N 1
ATOM 6278 C CA . THR B 1 376 ? 7.078 -2.146 -13.125 1 96.69 376 THR B CA 1
ATOM 6279 C C . THR B 1 376 ? 5.738 -2.828 -13.391 1 96.69 376 THR B C 1
ATOM 6281 O O . THR B 1 376 ? 5.695 -3.91 -13.977 1 96.69 376 THR B O 1
ATOM 6284 N N . MET B 1 377 ? 4.602 -2.146 -13.039 1 97.19 377 MET B N 1
ATOM 6285 C CA . MET B 1 377 ? 3.303 -2.809 -13.102 1 97.19 377 MET B CA 1
ATOM 6286 C C . MET B 1 377 ? 2.264 -1.907 -13.758 1 97.19 377 MET B C 1
ATOM 6288 O O . MET B 1 377 ? 2.211 -0.708 -13.484 1 97.19 377 MET B O 1
ATOM 6292 N N . TRP B 1 378 ? 1.498 -2.529 -14.633 1 95.69 378 TRP B N 1
ATOM 6293 C CA . TRP B 1 378 ? 0.363 -1.893 -15.297 1 95.69 378 TRP B CA 1
ATOM 6294 C C . TRP B 1 378 ? -0.951 -2.525 -14.852 1 95.69 378 TRP B C 1
ATOM 6296 O O . TRP B 1 378 ? -1.024 -3.738 -14.641 1 95.69 378 TRP B O 1
ATOM 6306 N N . GLY B 1 379 ? -1.975 -1.688 -14.688 1 93.56 379 GLY B N 1
ATOM 6307 C CA . GLY B 1 379 ? -3.33 -2.172 -14.477 1 93.56 379 GLY B CA 1
ATOM 6308 C C . GLY B 1 379 ? -4.164 -2.172 -15.742 1 93.56 379 GLY B C 1
ATOM 6309 O O . GLY B 1 379 ? -5.266 -2.73 -15.766 1 93.56 379 GLY B O 1
ATOM 6310 N N . ASN B 1 380 ? -3.646 -1.559 -16.766 1 93.19 380 ASN B N 1
ATOM 6311 C CA . ASN B 1 380 ? -4.227 -1.479 -18.094 1 93.19 380 ASN B CA 1
ATOM 6312 C C . ASN B 1 380 ? -3.207 -1.848 -19.172 1 93.19 380 ASN B C 1
ATOM 6314 O O . ASN B 1 380 ? -2.051 -2.145 -18.859 1 93.19 380 ASN B O 1
ATOM 6318 N N . ASP B 1 381 ? -3.75 -1.915 -20.453 1 92.38 381 ASP B N 1
ATOM 6319 C CA . ASP B 1 381 ? -2.834 -2.25 -21.547 1 92.38 381 ASP B CA 1
ATOM 6320 C C . ASP B 1 381 ? -1.629 -1.312 -21.547 1 92.38 381 ASP B C 1
ATOM 6322 O O . ASP B 1 381 ? -1.784 -0.092 -21.453 1 92.38 381 ASP B O 1
ATOM 6326 N N . PRO B 1 382 ? -0.454 -1.854 -21.672 1 94.81 382 PRO B N 1
ATOM 6327 C CA . PRO B 1 382 ? 0.762 -1.051 -21.531 1 94.81 382 PRO B CA 1
ATOM 6328 C C . PRO B 1 382 ? 1.063 -0.202 -22.766 1 94.81 382 PRO B C 1
ATOM 6330 O O . PRO B 1 382 ? 1.97 0.634 -22.734 1 94.81 382 PRO B O 1
ATOM 6333 N N . ILE B 1 383 ? 0.377 -0.469 -23.844 1 92.25 383 ILE B N 1
ATOM 6334 C CA . ILE B 1 383 ? 0.646 0.243 -25.078 1 92.25 383 ILE B CA 1
ATOM 6335 C C . ILE B 1 383 ? 0.082 1.659 -25 1 92.25 383 ILE B C 1
ATOM 6337 O O . ILE B 1 383 ? 0.729 2.617 -25.422 1 92.25 383 ILE B O 1
ATOM 6341 N N . ASN B 1 384 ? -1.071 1.797 -24.375 1 90 384 ASN B N 1
ATOM 6342 C CA . ASN B 1 384 ? -1.754 3.086 -24.359 1 90 384 ASN B CA 1
ATOM 6343 C C . ASN B 1 384 ? -1.795 3.676 -22.953 1 90 384 ASN B C 1
ATOM 6345 O O . ASN B 1 384 ? -2.42 4.715 -22.719 1 90 384 ASN B O 1
ATOM 6349 N N . ASN B 1 385 ? -1.209 3.012 -22.031 1 91.06 385 ASN B N 1
ATOM 6350 C CA . ASN B 1 385 ? -1.283 3.471 -20.656 1 91.06 385 ASN B CA 1
ATOM 6351 C C . ASN B 1 385 ? 0.082 3.43 -19.984 1 91.06 385 ASN B C 1
ATOM 6353 O O . ASN B 1 385 ? 0.886 2.535 -20.25 1 91.06 385 ASN B O 1
ATOM 6357 N N . SER B 1 386 ? 0.287 4.391 -19.078 1 90.5 386 SER B N 1
ATOM 6358 C CA . SER B 1 386 ? 1.489 4.395 -18.25 1 90.5 386 SER B CA 1
ATOM 6359 C C . SER B 1 386 ? 1.384 3.383 -17.125 1 90.5 386 SER B C 1
ATOM 6361 O O . SER B 1 386 ? 0.282 3.025 -16.703 1 90.5 386 SER B O 1
ATOM 6363 N N . PRO B 1 387 ? 2.549 2.91 -16.703 1 94.31 387 PRO B N 1
ATOM 6364 C CA . PRO B 1 387 ? 2.494 2.047 -15.523 1 94.31 387 PRO B CA 1
ATOM 6365 C C . PRO B 1 387 ? 1.965 2.771 -14.289 1 94.31 387 PRO B C 1
ATOM 6367 O O . PRO B 1 387 ? 2.068 3.996 -14.195 1 94.31 387 PRO B O 1
ATOM 6370 N N . LEU B 1 388 ? 1.481 2.018 -13.383 1 93.94 388 LEU B N 1
ATOM 6371 C CA . LEU B 1 388 ? 0.902 2.561 -12.156 1 93.94 388 LEU B CA 1
ATOM 6372 C C . LEU B 1 388 ? 1.933 2.592 -11.031 1 93.94 388 LEU B C 1
ATOM 6374 O O . LEU B 1 388 ? 1.832 3.408 -10.117 1 93.94 388 LEU B O 1
ATOM 6378 N N . LEU B 1 389 ? 2.934 1.695 -11.141 1 95 389 LEU B N 1
ATOM 6379 C CA . LEU B 1 389 ? 3.836 1.508 -10.016 1 95 389 LEU B CA 1
ATOM 6380 C C . LEU B 1 389 ? 5.164 0.919 -10.469 1 95 389 LEU B C 1
ATOM 6382 O O . LEU B 1 389 ? 5.199 0.061 -11.359 1 95 389 LEU B O 1
ATOM 6386 N N . GLN B 1 390 ? 6.203 1.398 -9.961 1 94.88 390 GLN B N 1
ATOM 6387 C CA . GLN B 1 390 ? 7.523 0.792 -10.094 1 94.88 390 GLN B CA 1
ATOM 6388 C C . GLN B 1 390 ? 8.18 0.607 -8.727 1 94.88 390 GLN B C 1
ATOM 6390 O O . GLN B 1 390 ? 8.328 1.569 -7.969 1 94.88 390 GLN B O 1
ATOM 6395 N N . LEU B 1 391 ? 8.508 -0.584 -8.375 1 94.56 391 LEU B N 1
ATOM 6396 C CA . LEU B 1 391 ? 9.188 -0.901 -7.121 1 94.56 391 LEU B CA 1
ATOM 6397 C C . LEU B 1 391 ? 10.625 -1.358 -7.383 1 94.56 391 LEU B C 1
ATOM 6399 O O . LEU B 1 391 ? 10.898 -1.992 -8.406 1 94.56 391 LEU B O 1
ATOM 6403 N N . PRO B 1 392 ? 11.492 -1.07 -6.445 1 93.44 392 PRO B N 1
ATOM 6404 C CA . PRO B 1 392 ? 12.828 -1.668 -6.543 1 93.44 392 PRO B CA 1
ATOM 6405 C C . PRO B 1 392 ? 12.836 -3.156 -6.207 1 93.44 392 PRO B C 1
ATOM 6407 O O . PRO B 1 392 ? 12.078 -3.6 -5.336 1 93.44 392 PRO B O 1
ATOM 6410 N N . LEU B 1 393 ? 13.688 -3.881 -6.852 1 94.62 393 LEU B N 1
ATOM 6411 C CA . LEU B 1 393 ? 13.836 -5.301 -6.551 1 94.62 393 LEU B CA 1
ATOM 6412 C C . LEU B 1 393 ? 14.836 -5.508 -5.418 1 94.62 393 LEU B C 1
ATOM 6414 O O . LEU B 1 393 ? 15.008 -6.633 -4.934 1 94.62 393 LEU B O 1
ATOM 6418 N N . THR B 1 394 ? 15.398 -4.414 -4.996 1 87.56 394 THR B N 1
ATOM 6419 C CA . THR B 1 394 ? 16.344 -4.473 -3.877 1 87.56 394 THR B CA 1
ATOM 6420 C C . THR B 1 394 ? 15.672 -3.988 -2.592 1 87.56 394 THR B C 1
ATOM 6422 O O . THR B 1 394 ? 14.852 -3.066 -2.619 1 87.56 394 THR B O 1
ATOM 6425 N N . PHE B 1 395 ? 16.031 -4.68 -1.557 1 83.56 395 PHE B N 1
ATOM 6426 C CA . PHE B 1 395 ? 15.508 -4.332 -0.244 1 83.56 395 PHE B CA 1
ATOM 6427 C C . PHE B 1 395 ? 16.5 -3.467 0.529 1 83.56 395 PHE B C 1
ATOM 6429 O O . PHE B 1 395 ? 17.703 -3.684 0.458 1 83.56 395 PHE B O 1
ATOM 6436 N N . THR B 1 396 ? 15.961 -2.4 1.028 1 72.75 396 THR B N 1
ATOM 6437 C CA . THR B 1 396 ? 16.828 -1.568 1.859 1 72.75 396 THR B CA 1
ATOM 6438 C C . THR B 1 396 ? 16.922 -2.135 3.273 1 72.75 396 THR B C 1
ATOM 6440 O O . THR B 1 396 ? 15.906 -2.48 3.883 1 72.75 396 THR B O 1
ATOM 6443 N N . ASP B 1 397 ? 18.203 -2.498 3.641 1 62.12 397 ASP B N 1
ATOM 6444 C CA . ASP B 1 397 ? 18.375 -2.873 5.043 1 62.12 397 ASP B CA 1
ATOM 6445 C C . ASP B 1 397 ? 18.094 -1.689 5.965 1 62.12 397 ASP B C 1
ATOM 6447 O O . ASP B 1 397 ? 18.781 -0.667 5.898 1 62.12 397 ASP B O 1
ATOM 6451 N N . LEU B 1 398 ? 16.938 -1.584 6.359 1 60.59 398 LEU B N 1
ATOM 6452 C CA . LEU B 1 398 ? 16.547 -0.469 7.219 1 60.59 398 LEU B CA 1
ATOM 6453 C C . LEU B 1 398 ? 17.203 -0.593 8.594 1 60.59 398 LEU B C 1
ATOM 6455 O O . LEU B 1 398 ? 16.906 -1.524 9.344 1 60.59 398 LEU B O 1
ATOM 6459 N N . ILE B 1 399 ? 18.609 -0.413 8.602 1 46.53 399 ILE B N 1
ATOM 6460 C CA . ILE B 1 399 ? 19.438 -0.568 9.789 1 46.53 399 ILE B CA 1
ATOM 6461 C C . ILE B 1 399 ? 18.922 0.335 10.906 1 46.53 399 ILE B C 1
ATOM 6463 O O . ILE B 1 399 ? 18.469 1.452 10.641 1 46.53 399 ILE B O 1
ATOM 6467 N N . ASP B 1 400 ? 18.641 -0.399 12.031 1 49.25 400 ASP B N 1
ATOM 6468 C CA . ASP B 1 400 ? 18.422 0.298 13.297 1 49.25 400 ASP B CA 1
ATOM 6469 C C . ASP B 1 400 ? 19.391 1.47 13.453 1 49.25 400 ASP B C 1
ATOM 6471 O O . ASP B 1 400 ? 20.609 1.272 13.531 1 49.25 400 ASP B O 1
ATOM 6475 N N . PRO B 1 401 ? 18.984 2.615 12.992 1 43.47 401 PRO B N 1
ATOM 6476 C CA . PRO B 1 401 ? 19.938 3.725 13.039 1 43.47 401 PRO B CA 1
ATOM 6477 C C . PRO B 1 401 ? 20.688 3.809 14.375 1 43.47 401 PRO B C 1
ATOM 6479 O O . PRO B 1 401 ? 21.766 4.383 14.445 1 43.47 401 PRO B O 1
ATOM 6482 N N . VAL B 1 402 ? 19.875 3.578 15.531 1 45.41 402 VAL B N 1
ATOM 6483 C CA . VAL B 1 402 ? 20.531 3.713 16.828 1 45.41 402 VAL B CA 1
ATOM 6484 C C . VAL B 1 402 ? 21.234 2.404 17.172 1 45.41 402 VAL B C 1
ATOM 6486 O O . VAL B 1 402 ? 21.75 2.25 18.297 1 45.41 402 VAL B O 1
ATOM 6489 N N . GLY B 1 403 ? 21 1.349 16.453 1 38.19 403 GLY B N 1
ATOM 6490 C CA . GLY B 1 403 ? 21.578 0.089 16.875 1 38.19 403 GLY B CA 1
ATOM 6491 C C . GLY B 1 403 ? 23.062 0.191 17.172 1 38.19 403 GLY B C 1
ATOM 6492 O O . GLY B 1 403 ? 23.797 0.88 16.453 1 38.19 403 GLY B O 1
ATOM 6493 N N . ASN B 1 404 ? 23.312 0.01 18.328 1 34.94 404 ASN B N 1
ATOM 6494 C CA . ASN B 1 404 ? 24.516 -0.725 18.719 1 34.94 404 ASN B CA 1
ATOM 6495 C C . ASN B 1 404 ? 24.812 -1.869 17.766 1 34.94 404 ASN B C 1
ATOM 6497 O O . ASN B 1 404 ? 23.906 -2.377 17.094 1 34.94 404 ASN B O 1
ATOM 6501 N N . ASP B 1 405 ? 26.047 -2.146 17.312 1 32.31 405 ASP B N 1
ATOM 6502 C CA . ASP B 1 405 ? 26.562 -3.361 16.688 1 32.31 405 ASP B CA 1
ATOM 6503 C C . ASP B 1 405 ? 25.719 -4.574 17.062 1 32.31 405 ASP B C 1
ATOM 6505 O O . ASP B 1 405 ? 26.031 -5.285 18.016 1 32.31 405 ASP B O 1
ATOM 6509 N N . ILE B 1 406 ? 24.562 -4.535 17.203 1 29.64 406 ILE B N 1
ATOM 6510 C CA . ILE B 1 406 ? 24.078 -5.895 17.422 1 29.64 406 ILE B CA 1
ATOM 6511 C C . ILE B 1 406 ? 24.531 -6.797 16.281 1 29.64 406 ILE B C 1
ATOM 6513 O O . ILE B 1 406 ? 24.438 -6.418 15.109 1 29.64 406 ILE B O 1
ATOM 6517 N N . ASN B 1 407 ? 25.328 -7.746 16.594 1 27.45 407 ASN B N 1
ATOM 6518 C CA . ASN B 1 407 ? 25.859 -8.891 15.852 1 27.45 407 ASN B CA 1
ATOM 6519 C C . ASN B 1 407 ? 24.812 -9.508 14.938 1 27.45 407 ASN B C 1
ATOM 6521 O O . ASN B 1 407 ? 24 -10.336 15.375 1 27.45 407 ASN B O 1
ATOM 6525 N N . ILE B 1 408 ? 24.125 -8.758 14.305 1 30.17 408 ILE B N 1
ATOM 6526 C CA . ILE B 1 408 ? 23.406 -9.602 13.352 1 30.17 408 ILE B CA 1
ATOM 6527 C C . ILE B 1 408 ? 24.391 -10.477 12.594 1 30.17 408 ILE B C 1
ATOM 6529 O O . ILE B 1 408 ? 25.375 -9.977 12.023 1 30.17 408 ILE B O 1
ATOM 6533 N N . ASN B 1 409 ? 24.469 -11.711 13.023 1 25.91 409 ASN B N 1
ATOM 6534 C CA . ASN B 1 409 ? 25.188 -12.734 12.273 1 25.91 409 ASN B CA 1
ATOM 6535 C C . ASN B 1 409 ? 24.938 -12.609 10.773 1 25.91 409 ASN B C 1
ATOM 6537 O O . ASN B 1 409 ? 23.812 -12.781 10.312 1 25.91 409 ASN B O 1
ATOM 6541 N N . ARG B 1 410 ? 25.531 -11.703 10.234 1 27.97 410 ARG B N 1
ATOM 6542 C CA . ARG B 1 410 ? 25.641 -11.82 8.781 1 27.97 410 ARG B CA 1
ATOM 6543 C C . ARG B 1 410 ? 25.703 -13.281 8.352 1 27.97 410 ARG B C 1
ATOM 6545 O O . ARG B 1 410 ? 26.578 -14.031 8.797 1 27.97 410 ARG B O 1
ATOM 6552 N N . ILE B 1 411 ? 24.594 -13.805 7.965 1 26.39 411 ILE B N 1
ATOM 6553 C CA . ILE B 1 411 ? 24.734 -15.078 7.266 1 26.39 411 ILE B CA 1
ATOM 6554 C C . ILE B 1 411 ? 25.828 -14.953 6.203 1 26.39 411 ILE B C 1
ATOM 6556 O O . ILE B 1 411 ? 25.719 -14.141 5.281 1 26.39 411 ILE B O 1
ATOM 6560 N N . GLU B 1 412 ? 27.016 -15.141 6.57 1 25.58 412 GLU B N 1
ATOM 6561 C CA . GLU B 1 412 ? 28.109 -15.367 5.617 1 25.58 412 GLU B CA 1
ATOM 6562 C C . GLU B 1 412 ? 27.641 -16.25 4.465 1 25.58 412 GLU B C 1
ATOM 6564 O O . GLU B 1 412 ? 27.188 -17.375 4.684 1 25.58 412 GLU B O 1
ATOM 6569 N N . VAL B 1 413 ? 27.094 -15.594 3.564 1 24.31 413 VAL B N 1
ATOM 6570 C CA . VAL B 1 413 ? 27.109 -16.422 2.363 1 24.31 413 VAL B CA 1
ATOM 6571 C C . VAL B 1 413 ? 28.453 -17.156 2.252 1 24.31 413 VAL B C 1
ATOM 6573 O O . VAL B 1 413 ? 29.5 -16.516 2.082 1 24.31 413 VAL B O 1
ATOM 6576 N N . VAL B 1 414 ? 28.594 -18.203 2.996 1 24.95 414 VAL B N 1
ATOM 6577 C CA . VAL B 1 414 ? 29.734 -19.078 2.756 1 24.95 414 VAL B CA 1
ATOM 6578 C C . VAL B 1 414 ? 29.797 -19.453 1.275 1 24.95 414 VAL B C 1
ATOM 6580 O O . VAL B 1 414 ? 28.859 -20.047 0.74 1 24.95 414 VAL B O 1
ATOM 6583 N N . ASP B 1 415 ? 30.547 -18.688 0.514 1 26.41 415 ASP B N 1
ATOM 6584 C CA . ASP B 1 415 ? 31.016 -19.109 -0.803 1 26.41 415 ASP B CA 1
ATOM 6585 C C . ASP B 1 415 ? 31.406 -20.578 -0.805 1 26.41 415 ASP B C 1
ATOM 6587 O O . ASP B 1 415 ? 32.375 -20.969 -0.16 1 26.41 415 ASP B O 1
ATOM 6591 N N . THR B 1 416 ? 30.469 -21.484 -0.664 1 26.33 416 THR B N 1
ATOM 6592 C CA . THR B 1 416 ? 30.938 -22.828 -0.917 1 26.33 416 THR B CA 1
ATOM 6593 C C . THR B 1 416 ? 31.594 -22.938 -2.297 1 26.33 416 THR B C 1
ATOM 6595 O O . THR B 1 416 ? 30.906 -22.828 -3.316 1 26.33 416 THR B O 1
ATOM 6598 N N . PHE B 1 417 ? 32.844 -22.484 -2.395 1 27.16 417 PHE B N 1
ATOM 6599 C CA . PHE B 1 417 ? 33.781 -22.844 -3.455 1 27.16 417 PHE B CA 1
ATOM 6600 C C . PHE B 1 417 ? 33.844 -24.344 -3.646 1 27.16 417 PHE B C 1
ATOM 6602 O O . PHE B 1 417 ? 34.219 -25.078 -2.725 1 27.16 417 PHE B O 1
ATOM 6609 N N . TYR B 1 418 ? 33.031 -24.906 -4.523 1 25.86 418 TYR B N 1
ATOM 6610 C CA . TYR B 1 418 ? 33.375 -26.234 -5.027 1 25.86 418 TYR B CA 1
ATOM 6611 C C . TYR B 1 418 ? 34.781 -26.281 -5.59 1 25.86 418 TYR B C 1
ATOM 6613 O O . TYR B 1 418 ? 35.188 -25.391 -6.32 1 25.86 418 TYR B O 1
ATOM 6621 N N . PRO B 1 419 ? 35.688 -26.969 -4.914 1 27.03 419 PRO B N 1
ATOM 6622 C CA . PRO B 1 419 ? 37.031 -27.281 -5.453 1 27.03 419 PRO B CA 1
ATOM 6623 C C . PRO B 1 419 ? 36.969 -27.797 -6.887 1 27.03 419 PRO B C 1
ATOM 6625 O O . PRO B 1 419 ? 35.938 -28.344 -7.309 1 27.03 419 PRO B O 1
ATOM 6628 N N . ASP B 1 420 ? 37.875 -27.375 -7.766 1 22.39 420 ASP B N 1
ATOM 6629 C CA . ASP B 1 420 ? 38.375 -28 -8.984 1 22.39 420 ASP B CA 1
ATOM 6630 C C . ASP B 1 420 ? 38.781 -29.438 -8.727 1 22.39 420 ASP B C 1
ATOM 6632 O O . ASP B 1 420 ? 39.281 -30.125 -9.633 1 22.39 420 ASP B O 1
ATOM 6636 N N . LYS B 1 421 ? 38.094 -30.406 -8.367 1 18.64 421 LYS B N 1
ATOM 6637 C CA . LYS B 1 421 ? 38.719 -31.609 -8.93 1 18.64 421 LYS B CA 1
ATOM 6638 C C . LYS B 1 421 ? 38.312 -31.781 -10.398 1 18.64 421 LYS B C 1
ATOM 6640 O O . LYS B 1 421 ? 37.188 -31.531 -10.773 1 18.64 421 LYS B O 1
#